Protein AF-A0A8T2VYK7-F1 (afdb_monomer_lite)

Radius of gyration: 33.6 Å; chains: 1; bounding box: 112×76×95 Å

Secondary structure (DSSP, 8-state):
-HHHHHHHHHHHTT--STTS-HHHHTT--HHHHHHHHHHHHHHTT--STTSGGGGTS-HHHHHHHHHHHHHHTTPPP-GGGHHHHTTTS---HHHHHHHHHHHHHHTT--GGGS-HHHHHHHHHHT---HHHHHHHHHHHHHT-SSSS--HHHHHHHS-SSPPPP---TT-EEEE----HHHHHT--HHHHHHHHHHTSTT-EEGGGS-HHHHHHHHHTTSEEEE----TT-EEE----TT--------SS-GGGS-HHHHHHHHHHHH--TTSBHHHHHHHHT--HHHHHHHHHHHHHTTSSEEE-TTS-S---------PPP---------------------------------PPPP---S-SSSSSSS-S--------------------SS-----------------------PPSS-PPPP--S-------EEEEEE-HHHHHHHTSTTS-TTHHHHHHHHHHHSEE--HHHHHHHHHHHHHHHHHTTT--THHHHHHHHHHHHHHHHHHHHHHTTT--EEEEEHHHHHTS-HHHHHHHHHHHEEEEEEBTTPPSSPPS--TTSTTPPEE-S--GGGGSTHHHHHHHHHHT----EEEE-TTEEESS--GGGTT-SEEEEEESSTGGGT--TTSPEEEEHHHHHHHHHHHHTTS-EEEEEE---S-GGGTEEEEEESPP---SSS-EEEEE-TTS-EEEEEPPTTHHHHHHHTT-TT--EEEEEEEPPP-SSS-S-----EEEEEEEESB--SSHHHHHHHHHHHHHTTTTSHHHHHHHHHHHHHHHHHHHHHHHHHB-SSS-SGGGPPPB-S-EEE-TT--EEE---GGGEEE-----

pLDDT: mean 76.71, std 24.45, range [20.62, 97.56]

Sequence (847 aa):
MATQEYLLRYIEANKTYDELPARLKLAINEDEWGKKVRSYCIHRGMPWSTSPASTICTEHEYYEALLTFYHSRKRIFPYHVAGYICRVLRITPFRYYSDILADAMREDLPYDAVPNFTAADAVRVVGVGRNEYIAIMVQAKSKKLLWRMNKGIVKDLLPSEPKVMEPEPWWTINLVNLSEMEHRSLTRAELEVCQAAARHNGARYDTLNSDLVNYLYRRGLVWYDVPVSSEDHLSIPPLEGFVSNKSTAPGGREEVDPIETLMYQVFVAASDRVTVGKLASILNVDIEMLRVGISVACRLKFCRKLLNGGPRGGFSPDNSTTLGGGGGGGSATGFNDTGNSARDFNSGDVNNKGIQTAMPPSTSMTAAFQQQQHRRTSIDTASSTTNTLAALDLDSTLATPGRAKVETSSRTGSAFMSTSDPADGSLPDAGDGAGAEGGGVALVVDAEVTGFLMMGALTPAVKKHSVTLFEGGRVYGTQVMNELVEELKASVDLAAGFEGEMAMLAGTAAALAVVLDCVRTGSGGRPIELLRKESVGTLAPAAAYRILSHSYSVVLPVAGLPNPPLPLPVSKQGGPINYGPLPASTTPWMHIALYEAANQGPPSLIIPAGNRLSRLPAVLHGSAAALVWPWDAAAVRASPAEPLEIGSNALLHALNHLLAKTALLVQPIETSTEAAQAVVSVPLPLSPASSFTTTTTGYYKDGSTEEVVLPTRCKEAFEQLGLGGAVGSLRLLRGFNNKEEGDGSDVMWVPLSVVLGVPLQPLELCRAVCSRADAAGFLETKACKRHEEGQRILHAALTSITARHGSQGLGGSGGVPLPLRLLQINSNGKILDIALGSAVQGLSLLH

Structure (mmCIF, N/CA/C/O backbone):
data_AF-A0A8T2VYK7-F1
#
_entry.id   AF-A0A8T2VYK7-F1
#
loop_
_atom_site.group_PDB
_atom_site.id
_atom_site.type_symbol
_atom_site.label_atom_id
_atom_site.label_alt_id
_atom_site.label_comp_id
_atom_site.label_asym_id
_atom_site.label_entity_id
_atom_site.label_seq_id
_atom_site.pdbx_PDB_ins_code
_atom_site.Cartn_x
_atom_site.Cartn_y
_atom_site.Cartn_z
_atom_site.occupancy
_atom_site.B_iso_or_equiv
_atom_site.auth_seq_id
_atom_site.auth_comp_id
_atom_site.auth_asym_id
_atom_site.auth_atom_id
_atom_site.pdbx_PDB_model_num
ATOM 1 N N . MET A 1 1 ? -22.210 4.334 -24.074 1.00 55.97 1 MET A N 1
ATOM 2 C CA . MET A 1 1 ? -21.315 3.596 -23.156 1.00 55.97 1 MET A CA 1
ATOM 3 C C . MET A 1 1 ? -21.301 2.097 -23.453 1.00 55.97 1 MET A C 1
ATOM 5 O O . MET A 1 1 ? -20.239 1.616 -23.814 1.00 55.97 1 MET A O 1
ATOM 9 N N . ALA A 1 2 ? -22.441 1.390 -23.474 1.00 64.06 2 ALA A N 1
ATOM 10 C CA . ALA A 1 2 ? -22.483 -0.056 -23.765 1.00 64.06 2 ALA A CA 1
ATOM 11 C C . ALA A 1 2 ? -21.745 -0.490 -25.058 1.00 64.06 2 ALA A C 1
ATOM 13 O O . ALA A 1 2 ? -20.943 -1.414 -25.022 1.00 64.06 2 ALA A O 1
ATOM 14 N N . THR A 1 3 ? -21.937 0.193 -26.196 1.00 74.69 3 THR A N 1
ATOM 15 C CA . THR A 1 3 ? -21.277 -0.169 -27.473 1.00 74.69 3 THR A CA 1
ATOM 16 C C . THR A 1 3 ? -19.749 -0.071 -27.420 1.00 74.69 3 THR A C 1
ATOM 18 O O . THR A 1 3 ? -19.065 -0.894 -28.019 1.00 74.69 3 THR A O 1
ATOM 21 N N . GLN A 1 4 ? -19.199 0.907 -26.691 1.00 76.06 4 GLN A N 1
ATOM 22 C CA . GLN A 1 4 ? -17.747 1.046 -26.529 1.00 76.06 4 GLN A CA 1
ATOM 23 C C . GLN A 1 4 ? -17.171 -0.081 -25.669 1.00 76.06 4 GLN A C 1
ATOM 25 O O . GLN A 1 4 ? -16.120 -0.618 -26.000 1.00 76.06 4 GLN A O 1
ATOM 30 N N . GLU A 1 5 ? -17.889 -0.473 -24.619 1.00 79.56 5 GLU A N 1
ATOM 31 C CA . GLU A 1 5 ? -17.512 -1.588 -23.753 1.00 79.56 5 GLU A CA 1
ATOM 32 C C . GLU A 1 5 ? -17.537 -2.925 -24.507 1.00 79.56 5 GLU A C 1
ATOM 34 O O . GLU A 1 5 ? -16.621 -3.732 -24.372 1.00 79.56 5 GLU A O 1
ATOM 39 N N . TYR A 1 6 ? -18.531 -3.136 -25.380 1.00 83.50 6 TYR A N 1
ATOM 40 C CA . TYR A 1 6 ? -18.544 -4.298 -26.269 1.00 83.50 6 TYR A CA 1
ATOM 41 C C . TYR A 1 6 ? -17.339 -4.301 -27.207 1.00 83.50 6 TYR A C 1
ATOM 43 O O . TYR A 1 6 ? -16.664 -5.320 -27.287 1.00 83.50 6 TYR A O 1
ATOM 51 N N . LEU A 1 7 ? -17.039 -3.185 -27.883 1.00 84.44 7 LEU A N 1
ATOM 52 C CA . LEU A 1 7 ? -15.880 -3.096 -28.778 1.00 84.44 7 LEU A CA 1
ATOM 53 C C . LEU A 1 7 ? -14.571 -3.436 -28.048 1.00 84.44 7 LEU A C 1
ATOM 55 O O . LEU A 1 7 ? -13.781 -4.205 -28.583 1.00 84.44 7 LEU A O 1
ATOM 59 N N . LEU A 1 8 ? -14.376 -2.945 -26.819 1.00 84.81 8 LEU A N 1
ATOM 60 C CA . LEU A 1 8 ? -13.197 -3.266 -26.004 1.00 84.81 8 LEU A CA 1
ATOM 61 C C . LEU A 1 8 ? -13.050 -4.770 -25.739 1.00 84.81 8 LEU A C 1
ATOM 63 O O . LEU A 1 8 ? -11.954 -5.293 -25.912 1.00 84.81 8 LEU A O 1
ATOM 67 N N . ARG A 1 9 ? -14.141 -5.484 -25.426 1.00 87.00 9 ARG A N 1
ATOM 68 C CA . ARG A 1 9 ? -14.103 -6.948 -25.231 1.00 87.00 9 ARG A CA 1
ATOM 69 C C . ARG A 1 9 ? -13.634 -7.701 -26.477 1.00 87.00 9 ARG A C 1
ATOM 71 O O . ARG A 1 9 ? -12.956 -8.715 -26.358 1.00 87.00 9 ARG A O 1
ATOM 78 N N . TYR A 1 10 ? -13.988 -7.224 -27.673 1.00 87.81 10 TYR A N 1
ATOM 79 C CA . TYR A 1 10 ? -13.513 -7.829 -28.923 1.00 87.81 10 TYR A CA 1
ATOM 80 C C . TYR A 1 10 ? -12.022 -7.554 -29.157 1.00 87.81 10 TYR A C 1
ATOM 82 O O . TYR A 1 10 ? -11.312 -8.454 -29.601 1.00 87.81 10 TYR A O 1
ATOM 90 N N . ILE A 1 11 ? -11.533 -6.357 -28.811 1.00 86.06 11 ILE A N 1
ATOM 91 C CA . ILE A 1 11 ? -10.094 -6.044 -28.859 1.00 86.06 11 ILE A CA 1
ATOM 92 C C . ILE A 1 11 ? -9.330 -6.944 -27.875 1.00 86.06 11 ILE A C 1
ATOM 94 O O . ILE A 1 11 ? -8.318 -7.529 -28.244 1.00 86.06 11 ILE A O 1
ATOM 98 N N . GLU A 1 12 ? -9.846 -7.109 -26.655 1.00 84.56 12 GLU A N 1
ATOM 99 C CA . GLU A 1 12 ? -9.283 -7.984 -25.613 1.00 84.56 12 GLU A CA 1
ATOM 100 C C . GLU A 1 12 ? -9.247 -9.458 -26.017 1.00 84.56 12 GLU A C 1
ATOM 102 O O . GLU A 1 12 ? -8.306 -10.173 -25.685 1.00 84.56 12 GLU A O 1
ATOM 107 N N . ALA A 1 13 ? -10.244 -9.908 -26.777 1.00 85.81 13 ALA A N 1
ATOM 108 C CA . ALA A 1 13 ? -10.296 -11.253 -27.337 1.00 85.81 13 ALA A CA 1
ATOM 109 C C . ALA A 1 13 ? -9.452 -11.419 -28.619 1.00 85.81 13 ALA A C 1
ATOM 111 O O . ALA A 1 13 ? -9.602 -12.428 -29.312 1.00 85.81 13 ALA A O 1
ATOM 112 N N . ASN A 1 14 ? -8.598 -10.440 -28.952 1.00 84.81 14 ASN A N 1
ATOM 113 C CA . ASN A 1 14 ? -7.762 -10.400 -30.156 1.00 84.81 14 ASN A CA 1
ATOM 114 C C . ASN A 1 14 ? -8.552 -10.630 -31.457 1.00 84.81 14 ASN A C 1
ATOM 116 O O . ASN A 1 14 ? -8.078 -11.307 -32.370 1.00 84.81 14 ASN A O 1
ATOM 120 N N . LYS A 1 15 ? -9.772 -10.086 -31.542 1.00 87.31 15 LYS A N 1
ATOM 121 C CA . LYS A 1 15 ? -10.630 -10.222 -32.722 1.00 87.31 15 LYS A CA 1
ATOM 122 C C . LYS A 1 15 ? -10.298 -9.192 -33.795 1.00 87.31 15 LYS A C 1
ATOM 124 O O . LYS A 1 15 ? -9.991 -8.039 -33.503 1.00 87.31 15 LYS A O 1
ATOM 129 N N . THR A 1 16 ? -10.378 -9.619 -35.047 1.00 87.19 16 THR A N 1
ATOM 130 C CA . THR A 1 16 ? -10.215 -8.773 -36.237 1.00 87.19 16 THR A CA 1
ATOM 131 C C . THR A 1 16 ? -11.501 -8.003 -36.551 1.00 87.19 16 THR A C 1
ATOM 133 O O . THR A 1 16 ? -12.567 -8.310 -36.011 1.00 87.19 16 THR A O 1
ATOM 136 N N . TYR A 1 17 ? -11.424 -7.003 -37.442 1.00 88.31 17 TYR A N 1
ATOM 137 C CA . TYR A 1 17 ? -12.615 -6.265 -37.881 1.00 88.31 17 TYR A CA 1
ATOM 138 C C . TYR A 1 17 ? -13.671 -7.211 -38.466 1.00 88.31 17 TYR A C 1
ATOM 140 O O . TYR A 1 17 ? -14.861 -7.072 -38.182 1.00 88.31 17 TYR A O 1
ATOM 148 N N . ASP A 1 18 ? -13.240 -8.224 -39.220 1.00 87.94 18 ASP A N 1
ATOM 149 C CA . ASP A 1 18 ? -14.145 -9.154 -39.886 1.00 87.94 18 ASP A CA 1
ATOM 150 C C . ASP A 1 18 ? -14.943 -10.040 -38.932 1.00 87.94 18 ASP A C 1
ATOM 152 O O . ASP A 1 18 ? -16.098 -10.362 -39.225 1.00 87.94 18 ASP A O 1
ATOM 156 N N . GLU A 1 19 ? -14.385 -10.342 -37.763 1.00 88.25 19 GLU A N 1
ATOM 157 C CA . GLU A 1 19 ? -15.027 -11.128 -36.709 1.00 88.25 19 GLU A CA 1
ATOM 158 C C . GLU A 1 19 ? -16.032 -10.318 -35.872 1.00 88.25 19 GLU A C 1
ATOM 160 O O . GLU A 1 19 ? -16.708 -10.873 -34.997 1.00 88.25 19 GLU A O 1
ATOM 165 N N . LEU A 1 20 ? -16.166 -9.011 -36.123 1.00 88.38 20 LEU A N 1
ATOM 166 C CA . LEU A 1 20 ? -17.157 -8.190 -35.438 1.00 88.38 20 LEU A CA 1
ATOM 167 C C . LEU A 1 20 ? -18.585 -8.540 -35.893 1.00 88.38 20 LEU A C 1
ATOM 169 O O . LEU A 1 20 ? -18.860 -8.649 -37.092 1.00 88.38 20 LEU A O 1
ATOM 173 N N . PRO A 1 21 ? -19.551 -8.622 -34.958 1.00 90.69 21 PRO A N 1
ATOM 174 C CA . PRO A 1 21 ? -20.963 -8.726 -35.296 1.00 90.69 21 PRO A CA 1
ATOM 175 C C . PRO A 1 21 ? -21.421 -7.591 -36.218 1.00 90.69 21 PRO A C 1
ATOM 177 O O . PRO A 1 21 ? -21.030 -6.438 -36.024 1.00 90.69 21 PRO A O 1
ATOM 180 N N . ALA A 1 22 ? -22.347 -7.881 -37.138 1.00 86.69 22 ALA A N 1
ATOM 181 C CA . ALA A 1 22 ? -22.884 -6.900 -38.090 1.00 86.69 22 ALA A CA 1
ATOM 182 C C . ALA A 1 22 ? -23.376 -5.605 -37.412 1.00 86.69 22 ALA A C 1
ATOM 184 O O . ALA A 1 22 ? -23.113 -4.508 -37.895 1.00 86.69 22 ALA A O 1
ATOM 185 N N . ARG A 1 23 ? -24.000 -5.717 -36.229 1.00 86.81 23 ARG A N 1
ATOM 186 C CA . ARG A 1 23 ? -24.445 -4.560 -35.430 1.00 86.81 23 ARG A CA 1
ATOM 187 C C . ARG A 1 23 ? -23.308 -3.617 -35.010 1.00 86.81 23 ARG A C 1
ATOM 189 O O . ARG A 1 23 ? -23.546 -2.427 -34.857 1.00 86.81 23 ARG A O 1
ATOM 196 N N . LEU A 1 24 ? -22.103 -4.144 -34.773 1.00 85.38 24 LEU A N 1
ATOM 197 C CA . LEU A 1 24 ? -20.936 -3.356 -34.366 1.00 85.38 24 LEU A CA 1
ATOM 198 C C . LEU A 1 24 ? -20.226 -2.764 -35.584 1.00 85.38 24 LEU A C 1
ATOM 200 O O . LEU A 1 24 ? -19.810 -1.614 -35.511 1.00 85.38 24 LEU A O 1
ATOM 204 N N . LYS A 1 25 ? -20.183 -3.482 -36.715 1.00 87.25 25 LYS A N 1
ATOM 205 C CA . LYS A 1 25 ? -19.679 -2.950 -37.997 1.00 87.25 25 LYS A CA 1
ATOM 206 C C . LYS A 1 25 ? -20.486 -1.747 -38.509 1.00 87.25 25 LYS A C 1
ATOM 208 O O . LYS A 1 25 ? -19.937 -0.887 -39.179 1.00 87.25 25 LYS A O 1
ATOM 213 N N . LEU A 1 26 ? -21.770 -1.641 -38.148 1.00 86.19 26 LEU A N 1
ATOM 214 C CA . LEU A 1 26 ? -22.588 -0.447 -38.420 1.00 86.19 26 LEU A CA 1
ATOM 215 C C . LEU A 1 26 ? -22.196 0.772 -37.568 1.00 86.19 26 LEU A C 1
ATOM 217 O O . LEU A 1 26 ? -22.521 1.899 -37.931 1.00 86.19 26 LEU A O 1
ATOM 221 N N . ALA A 1 27 ? -21.542 0.554 -36.425 1.00 86.38 27 ALA A N 1
ATOM 222 C CA . ALA A 1 27 ? -21.182 1.601 -35.471 1.00 86.38 27 ALA A CA 1
ATOM 223 C C . ALA A 1 27 ? -19.721 2.060 -35.591 1.00 86.38 27 ALA A C 1
ATOM 225 O O . ALA A 1 27 ? -19.373 3.092 -35.020 1.00 86.38 27 ALA A O 1
ATOM 226 N N . ILE A 1 28 ? -18.869 1.288 -36.269 1.00 90.00 28 ILE A N 1
ATOM 227 C CA . ILE A 1 28 ? -17.459 1.611 -36.479 1.00 90.00 28 ILE A CA 1
ATOM 228 C C . ILE A 1 28 ? -16.983 1.063 -37.825 1.00 90.00 28 ILE A C 1
ATOM 230 O O . ILE A 1 28 ? -17.225 -0.101 -38.159 1.00 90.00 28 ILE A O 1
ATOM 234 N N . ASN A 1 29 ? -16.300 1.903 -38.597 1.00 91.56 29 ASN A N 1
ATOM 235 C CA . ASN A 1 29 ? -15.651 1.458 -39.829 1.00 91.56 29 ASN A CA 1
ATOM 236 C C . ASN A 1 29 ? -14.293 0.789 -39.530 1.00 91.56 29 ASN A C 1
ATOM 238 O O . ASN A 1 29 ? -13.798 0.815 -38.402 1.00 91.56 29 ASN A O 1
ATOM 242 N N . GLU A 1 30 ? -13.699 0.162 -40.541 1.00 89.50 30 GLU A N 1
ATOM 243 C CA . GLU A 1 30 ? -12.450 -0.591 -40.393 1.00 89.50 30 GLU A CA 1
ATOM 244 C C . GLU A 1 30 ? -11.258 0.287 -39.963 1.00 89.50 30 GLU A C 1
ATOM 246 O O . GLU A 1 30 ? -10.482 -0.107 -39.094 1.00 89.50 30 GLU A O 1
ATOM 251 N N . ASP A 1 31 ? -11.149 1.511 -40.487 1.00 89.75 31 ASP A N 1
ATOM 252 C CA . ASP A 1 31 ? -10.080 2.458 -40.132 1.00 89.75 31 ASP A CA 1
ATOM 253 C C . ASP A 1 31 ? -10.199 2.946 -38.675 1.00 89.75 31 ASP A C 1
ATOM 255 O O . ASP A 1 31 ? -9.226 2.971 -37.917 1.00 89.75 31 ASP A O 1
ATOM 259 N N . GLU A 1 32 ? -11.409 3.283 -38.232 1.00 90.19 32 GLU A N 1
ATOM 260 C CA . GLU A 1 32 ? -11.697 3.660 -36.848 1.00 90.19 32 GLU A CA 1
ATOM 261 C C . GLU A 1 32 ? -11.456 2.498 -35.879 1.00 90.19 32 GLU A C 1
ATOM 263 O O . GLU A 1 32 ? -10.942 2.711 -34.774 1.00 90.19 32 GLU A O 1
ATOM 268 N N . TRP A 1 33 ? -11.787 1.268 -36.287 1.00 89.94 33 TRP A N 1
ATOM 269 C CA . TRP A 1 33 ? -11.457 0.058 -35.540 1.00 89.94 33 TRP A CA 1
ATOM 270 C C . TRP A 1 33 ? -9.944 -0.108 -35.411 1.00 89.94 33 TRP A C 1
ATOM 272 O O . TRP A 1 33 ? -9.440 -0.242 -34.294 1.00 89.94 33 TRP A O 1
ATOM 282 N N . GLY A 1 34 ? -9.213 0.007 -36.522 1.00 90.69 34 GLY A N 1
ATOM 283 C CA . GLY A 1 34 ? -7.755 -0.052 -36.542 1.00 90.69 34 GLY A CA 1
ATOM 284 C C . GLY A 1 34 ? -7.115 0.990 -35.619 1.00 90.69 34 GLY A C 1
ATOM 285 O O . GLY A 1 34 ? -6.250 0.662 -34.801 1.00 90.69 34 GLY A O 1
ATOM 286 N N . LYS A 1 35 ? -7.600 2.238 -35.652 1.00 91.44 35 LYS A N 1
ATOM 287 C CA . LYS A 1 35 ? -7.165 3.311 -34.740 1.00 91.44 35 LYS A CA 1
ATOM 288 C C . LYS A 1 35 ? -7.439 2.977 -33.275 1.00 91.44 35 LYS A C 1
ATOM 290 O O . LYS A 1 35 ? -6.570 3.224 -32.435 1.00 91.44 35 LYS A O 1
ATOM 295 N N . LYS A 1 36 ? -8.608 2.411 -32.951 1.00 90.25 36 LYS A N 1
ATOM 296 C CA . LYS A 1 36 ? -8.947 1.992 -31.580 1.00 90.25 36 LYS A CA 1
ATOM 297 C C . LYS A 1 36 ? -8.058 0.859 -31.087 1.00 90.25 36 LYS A C 1
ATOM 299 O O . LYS A 1 36 ? -7.548 0.963 -29.976 1.00 90.25 36 LYS A O 1
ATOM 304 N N . VAL A 1 37 ? -7.845 -0.175 -31.897 1.00 92.00 37 VAL A N 1
ATOM 305 C CA . VAL A 1 37 ? -6.970 -1.305 -31.556 1.00 92.00 37 VAL A CA 1
ATOM 306 C C . VAL A 1 37 ? -5.539 -0.822 -31.342 1.00 92.00 37 VAL A C 1
ATOM 308 O O . VAL A 1 37 ? -4.957 -1.083 -30.293 1.00 92.00 37 VAL A O 1
ATOM 311 N N . ARG A 1 38 ? -4.991 -0.035 -32.279 1.00 93.19 38 ARG A N 1
ATOM 312 C CA . ARG A 1 38 ? -3.644 0.537 -32.143 1.00 93.19 38 ARG A CA 1
ATOM 313 C C . ARG A 1 38 ? -3.522 1.377 -30.873 1.00 93.19 38 ARG A C 1
ATOM 315 O O . ARG A 1 38 ? -2.566 1.210 -30.122 1.00 93.19 38 ARG A O 1
ATOM 322 N N . SER A 1 39 ? -4.497 2.251 -30.615 1.00 91.69 39 SER A N 1
ATOM 323 C CA . SER A 1 39 ? -4.533 3.064 -29.398 1.00 91.69 39 SER A CA 1
ATOM 324 C C . SER A 1 39 ? -4.558 2.187 -28.145 1.00 91.69 39 SER A C 1
ATOM 326 O O . SER A 1 39 ? -3.743 2.392 -27.250 1.00 91.69 39 SER A O 1
ATOM 328 N N . TYR A 1 40 ? -5.422 1.171 -28.101 1.00 90.62 40 TYR A N 1
ATOM 329 C CA . TYR A 1 40 ? -5.526 0.227 -26.987 1.00 90.62 40 TYR A CA 1
ATOM 330 C C . TYR A 1 40 ? -4.188 -0.471 -26.695 1.00 90.62 40 TYR A C 1
ATOM 332 O O . TYR A 1 40 ? -3.726 -0.463 -25.552 1.00 90.62 40 TYR A O 1
ATOM 340 N N . CYS A 1 41 ? -3.530 -1.010 -27.726 1.00 92.12 41 CYS A N 1
ATOM 341 C CA . CYS A 1 41 ? -2.240 -1.687 -27.586 1.00 92.12 41 CYS A CA 1
ATOM 342 C C . CYS A 1 41 ? -1.139 -0.728 -27.100 1.00 92.12 41 CYS A C 1
ATOM 344 O O . CYS A 1 41 ? -0.396 -1.079 -26.183 1.00 92.12 41 CYS A O 1
ATOM 346 N N . ILE A 1 42 ? -1.083 0.502 -27.632 1.00 93.31 42 ILE A N 1
ATOM 347 C CA . ILE A 1 42 ? -0.110 1.528 -27.219 1.00 93.31 42 ILE A CA 1
ATOM 348 C C . ILE A 1 42 ? -0.331 1.963 -25.765 1.00 93.31 42 ILE A C 1
ATOM 350 O O . ILE A 1 42 ? 0.633 2.058 -25.007 1.00 93.31 42 ILE A O 1
ATOM 354 N N . HIS A 1 43 ? -1.579 2.192 -25.340 1.00 89.06 43 HIS A N 1
ATOM 355 C CA . HIS A 1 43 ? -1.880 2.612 -23.964 1.00 89.06 43 HIS A CA 1
ATOM 356 C C . HIS A 1 43 ? -1.423 1.572 -22.935 1.00 89.06 43 HIS A C 1
ATOM 358 O O . HIS A 1 43 ? -0.985 1.944 -21.843 1.00 89.06 43 HIS A O 1
ATOM 364 N N . ARG A 1 44 ? -1.479 0.286 -23.303 1.00 86.88 44 ARG A N 1
ATOM 365 C CA . ARG A 1 44 ? -1.023 -0.847 -22.488 1.00 86.88 44 ARG A CA 1
ATOM 366 C C . ARG A 1 44 ? 0.440 -1.233 -22.719 1.00 86.88 44 ARG A C 1
ATOM 368 O O . ARG A 1 44 ? 0.941 -2.102 -22.016 1.00 86.88 44 ARG A O 1
ATOM 375 N N . GLY A 1 45 ? 1.117 -0.609 -23.682 1.00 89.31 45 GLY A N 1
ATOM 376 C CA . GLY A 1 45 ? 2.504 -0.917 -24.016 1.00 89.31 45 GLY A CA 1
ATOM 377 C C . GLY A 1 45 ? 2.711 -2.313 -24.601 1.00 89.31 45 GLY A C 1
ATOM 378 O O . GLY A 1 45 ? 3.773 -2.887 -24.402 1.00 89.31 45 GLY A O 1
ATOM 379 N N . MET A 1 46 ? 1.730 -2.900 -25.285 1.00 90.62 46 MET A N 1
ATOM 380 C CA . MET A 1 46 ? 1.866 -4.270 -25.799 1.00 90.62 46 MET A CA 1
ATOM 381 C C . MET A 1 46 ? 2.931 -4.353 -26.913 1.00 90.62 46 MET A C 1
ATOM 383 O O . MET A 1 46 ? 3.000 -3.436 -27.741 1.00 90.62 46 MET A O 1
ATOM 387 N N . PRO A 1 47 ? 3.734 -5.435 -26.989 1.00 92.44 47 PRO A N 1
ATOM 388 C CA . PRO A 1 47 ? 4.617 -5.674 -28.129 1.00 92.44 47 PRO A CA 1
ATOM 389 C C . PRO A 1 47 ? 3.825 -5.811 -29.434 1.00 92.44 47 PRO A C 1
ATOM 391 O O . PRO A 1 47 ? 2.739 -6.392 -29.459 1.00 92.44 47 PRO A O 1
ATOM 394 N N . TRP A 1 48 ? 4.365 -5.293 -30.538 1.00 94.88 48 TRP A N 1
ATOM 395 C CA . TRP 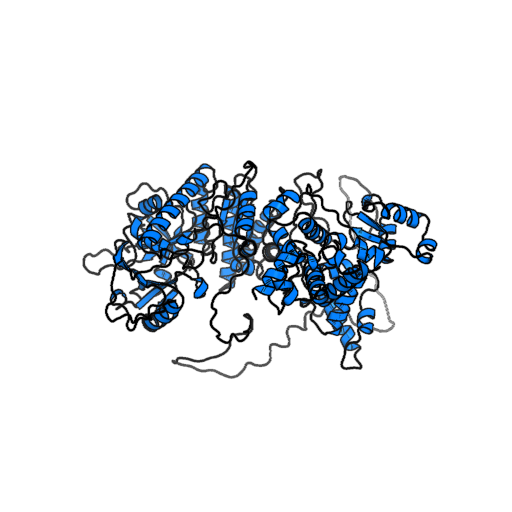A 1 48 ? 3.686 -5.339 -31.839 1.00 94.88 48 TRP A CA 1
ATOM 396 C C . TRP A 1 48 ? 3.418 -6.779 -32.298 1.00 94.88 48 TRP A C 1
ATOM 398 O O . TRP A 1 48 ? 2.290 -7.114 -32.647 1.00 94.88 48 TRP A O 1
ATOM 408 N N . SER A 1 49 ? 4.430 -7.647 -32.207 1.00 90.56 49 SER A N 1
ATOM 409 C CA . SER A 1 49 ? 4.388 -9.031 -32.702 1.00 90.56 49 SER A CA 1
ATOM 410 C C . SER A 1 49 ? 3.371 -9.928 -31.995 1.00 90.56 49 SER A C 1
ATOM 412 O O . SER A 1 49 ? 2.904 -10.898 -32.585 1.00 90.56 49 SER A O 1
ATOM 414 N N . THR A 1 50 ? 3.023 -9.620 -30.745 1.00 88.81 50 THR A N 1
ATOM 415 C CA . THR A 1 50 ? 2.081 -10.406 -29.933 1.00 88.81 50 THR A CA 1
ATOM 416 C C . THR A 1 50 ? 0.725 -9.726 -29.766 1.00 88.81 50 THR A C 1
ATOM 418 O O . THR A 1 50 ? -0.135 -10.245 -29.057 1.00 88.81 50 THR A O 1
ATOM 421 N N . SER A 1 51 ? 0.513 -8.572 -30.405 1.00 90.38 51 SER A N 1
ATOM 422 C CA . SER A 1 51 ? -0.722 -7.802 -30.284 1.00 90.38 51 SER A CA 1
ATOM 423 C C . SER A 1 51 ? -1.495 -7.729 -31.604 1.00 90.38 51 SER A C 1
ATOM 425 O O . SER A 1 51 ? -0.912 -7.866 -32.686 1.00 90.38 51 SER A O 1
ATOM 427 N N . PRO A 1 52 ? -2.811 -7.444 -31.547 1.00 89.06 52 PRO A N 1
ATOM 428 C CA . PRO A 1 52 ? -3.630 -7.254 -32.744 1.00 89.06 52 PRO A CA 1
ATOM 429 C C . PRO A 1 52 ? -3.154 -6.115 -33.655 1.00 89.06 52 PRO A C 1
ATOM 431 O O . PRO A 1 52 ? -3.509 -6.087 -34.833 1.00 89.06 52 PRO A O 1
ATOM 434 N N . ALA A 1 53 ? -2.322 -5.193 -33.150 1.00 90.88 53 ALA A N 1
ATOM 435 C CA . ALA A 1 53 ? -1.760 -4.096 -33.936 1.00 90.88 53 ALA A CA 1
ATOM 436 C C . ALA A 1 53 ? -0.928 -4.573 -35.143 1.00 90.88 53 ALA A C 1
ATOM 438 O O . ALA A 1 53 ? -0.849 -3.847 -36.137 1.00 90.88 53 ALA A O 1
ATOM 439 N N . SER A 1 54 ? -0.383 -5.796 -35.087 1.00 92.00 54 SER A N 1
ATOM 440 C CA . SER A 1 54 ? 0.338 -6.436 -36.198 1.00 92.00 54 SER A CA 1
ATOM 441 C C . SER A 1 54 ? -0.491 -6.644 -37.462 1.00 92.00 54 SER A C 1
ATOM 443 O O . SER A 1 54 ? 0.061 -6.693 -38.557 1.00 92.00 54 SER A O 1
ATOM 445 N N . THR A 1 55 ? -1.816 -6.702 -37.329 1.00 88.12 55 THR A N 1
ATOM 446 C CA . THR A 1 55 ? -2.738 -6.855 -38.464 1.00 88.12 55 THR A CA 1
ATOM 447 C C . THR A 1 55 ? -3.158 -5.523 -39.089 1.00 88.12 55 THR A C 1
ATOM 449 O O . THR A 1 55 ? -3.755 -5.515 -40.159 1.00 88.12 55 THR A O 1
ATOM 452 N N . ILE A 1 56 ? -2.856 -4.396 -38.432 1.00 89.62 56 ILE A N 1
ATOM 453 C CA . ILE A 1 56 ? -3.401 -3.071 -38.776 1.00 89.62 56 ILE A CA 1
ATOM 454 C C . ILE A 1 56 ? -2.323 -2.116 -39.290 1.00 89.62 56 ILE A C 1
ATOM 456 O O . ILE A 1 56 ? -2.608 -1.251 -40.114 1.00 89.62 56 ILE A O 1
ATOM 460 N N . CYS A 1 57 ? -1.097 -2.217 -38.776 1.00 92.56 57 CYS A N 1
ATOM 461 C CA . CYS A 1 57 ? -0.010 -1.308 -39.134 1.00 92.56 57 CYS A CA 1
ATOM 462 C C . CYS A 1 57 ? 1.341 -2.014 -39.103 1.00 92.56 57 CYS A C 1
ATOM 464 O O . CYS A 1 57 ? 1.494 -3.070 -38.482 1.00 92.56 57 CYS A O 1
ATOM 466 N N . THR A 1 58 ? 2.329 -1.414 -39.762 1.00 95.75 58 THR A N 1
ATOM 467 C CA . THR A 1 58 ? 3.693 -1.948 -39.767 1.00 95.75 58 THR A CA 1
ATOM 468 C C . THR A 1 58 ? 4.349 -1.816 -38.390 1.00 95.75 58 THR A C 1
ATOM 470 O O . THR A 1 58 ? 3.998 -0.946 -37.589 1.00 95.75 58 THR A O 1
ATOM 473 N N . GLU A 1 59 ? 5.347 -2.660 -38.119 1.00 95.50 59 GLU A N 1
ATOM 474 C CA . GLU A 1 59 ? 6.109 -2.619 -36.865 1.00 95.50 59 GLU A CA 1
ATOM 475 C C . GLU A 1 59 ? 6.760 -1.240 -36.629 1.00 95.50 59 GLU A C 1
ATOM 477 O O . GLU A 1 59 ? 6.757 -0.720 -35.512 1.00 95.50 59 GLU A O 1
ATOM 482 N N . HIS A 1 60 ? 7.248 -0.601 -37.699 1.00 96.19 60 HIS A N 1
ATOM 483 C CA . HIS A 1 60 ? 7.842 0.736 -37.650 1.00 96.19 60 HIS A CA 1
ATOM 484 C C . HIS A 1 60 ? 6.833 1.813 -37.231 1.00 96.19 60 HIS A C 1
ATOM 486 O O . HIS A 1 60 ? 7.065 2.504 -36.239 1.00 96.19 60 HIS A O 1
ATOM 492 N N . GLU A 1 61 ? 5.694 1.909 -37.924 1.00 95.75 61 GLU A N 1
ATOM 493 C CA . GLU A 1 61 ? 4.641 2.887 -37.609 1.00 95.75 61 GLU A CA 1
ATOM 494 C C . GLU A 1 61 ? 4.106 2.713 -36.184 1.00 95.75 61 GLU A C 1
ATOM 496 O O . GLU A 1 61 ? 3.804 3.694 -35.499 1.00 95.75 61 GLU A O 1
ATOM 501 N N . TYR A 1 62 ? 3.995 1.465 -35.719 1.00 97.12 62 TYR A N 1
ATOM 502 C CA . TYR A 1 62 ? 3.531 1.169 -34.371 1.00 97.12 62 TYR A CA 1
ATOM 503 C C . TYR A 1 62 ? 4.487 1.707 -33.305 1.00 97.12 62 TYR A C 1
ATOM 505 O O . TYR A 1 62 ? 4.048 2.416 -32.397 1.00 97.12 62 TYR A O 1
ATOM 513 N N . TYR A 1 63 ? 5.784 1.399 -33.401 1.00 97.56 63 TYR A N 1
ATOM 514 C CA . TYR A 1 63 ? 6.743 1.818 -32.379 1.00 97.56 63 TYR A CA 1
ATOM 515 C C . TYR A 1 63 ? 7.059 3.318 -32.422 1.00 97.56 63 TYR A C 1
ATOM 517 O O . TYR A 1 63 ? 7.304 3.901 -31.365 1.00 97.56 63 TYR A O 1
ATOM 525 N N . GLU A 1 64 ? 6.974 3.975 -33.583 1.00 96.62 64 GLU A N 1
ATOM 526 C CA . GLU A 1 64 ? 7.018 5.443 -33.646 1.00 96.62 64 GLU A CA 1
ATOM 527 C C . GLU A 1 64 ? 5.814 6.084 -32.939 1.00 96.62 64 GLU A C 1
ATOM 529 O O . GLU A 1 64 ? 5.974 7.007 -32.129 1.00 96.62 64 GLU A O 1
ATOM 534 N N . ALA A 1 65 ? 4.605 5.568 -33.185 1.00 96.62 65 ALA A N 1
ATOM 535 C CA . ALA A 1 65 ? 3.398 6.033 -32.507 1.00 96.62 65 ALA A CA 1
ATOM 536 C C . ALA A 1 65 ? 3.455 5.763 -30.993 1.00 96.62 65 ALA A C 1
ATOM 538 O O . ALA A 1 65 ? 3.074 6.625 -30.196 1.00 96.62 65 ALA A O 1
ATOM 539 N N . LEU A 1 66 ? 3.980 4.600 -30.589 1.00 96.06 66 LEU A N 1
ATOM 540 C CA . LEU A 1 66 ? 4.185 4.238 -29.188 1.00 96.06 66 LEU A CA 1
ATOM 541 C C . LEU A 1 66 ? 5.144 5.211 -28.502 1.00 96.06 66 LEU A C 1
ATOM 543 O O . LEU A 1 66 ? 4.804 5.751 -27.453 1.00 96.06 66 LEU A O 1
ATOM 547 N N . LEU A 1 67 ? 6.306 5.489 -29.097 1.00 96.75 67 LEU A N 1
ATOM 548 C CA . LEU A 1 67 ? 7.283 6.420 -28.528 1.00 96.75 67 LEU A CA 1
ATOM 549 C C . LEU A 1 67 ? 6.748 7.848 -28.444 1.00 96.75 67 LEU A C 1
ATOM 551 O O . LEU A 1 67 ? 6.971 8.521 -27.440 1.00 96.75 67 LEU A O 1
ATOM 555 N N . THR A 1 68 ? 5.995 8.290 -29.452 1.00 96.25 68 THR A N 1
ATOM 556 C CA . THR A 1 68 ? 5.330 9.601 -29.437 1.00 96.25 68 THR A CA 1
ATOM 557 C C . THR A 1 68 ? 4.350 9.700 -28.269 1.00 96.25 68 THR A C 1
ATOM 559 O O . THR A 1 68 ? 4.364 10.677 -27.516 1.00 96.25 68 THR A O 1
ATOM 562 N N . PHE A 1 69 ? 3.533 8.662 -28.066 1.00 94.88 69 PHE A N 1
ATOM 563 C CA . PHE A 1 69 ? 2.603 8.595 -26.944 1.00 94.88 69 PHE A CA 1
ATOM 564 C C . PHE A 1 69 ? 3.337 8.574 -25.593 1.00 94.88 69 PHE A C 1
ATOM 566 O O . PHE A 1 69 ? 3.050 9.409 -24.733 1.00 94.88 69 PHE A O 1
ATOM 573 N N . TYR A 1 70 ? 4.321 7.687 -25.426 1.00 94.62 70 TYR A N 1
ATOM 574 C CA . TYR A 1 70 ? 5.116 7.549 -24.202 1.00 94.62 70 TYR A CA 1
ATOM 575 C C . TYR A 1 70 ? 5.816 8.861 -23.833 1.00 94.62 70 TYR A C 1
ATOM 577 O O . TYR A 1 70 ? 5.706 9.316 -22.694 1.00 94.62 70 TYR A O 1
ATOM 585 N N . HIS A 1 71 ? 6.433 9.523 -24.812 1.00 94.12 71 HIS A N 1
ATOM 586 C CA . HIS A 1 71 ? 7.076 10.819 -24.632 1.00 94.12 71 HIS A CA 1
ATOM 587 C C . HIS A 1 71 ? 6.068 11.902 -24.215 1.00 94.12 71 HIS A C 1
ATOM 589 O O . HIS A 1 71 ? 6.303 12.626 -23.248 1.00 94.12 71 HIS A O 1
ATOM 595 N N . SER A 1 72 ? 4.914 11.998 -24.892 1.00 91.50 72 SER A N 1
ATOM 596 C CA . SER A 1 72 ? 3.875 12.993 -24.562 1.00 91.50 72 SER A CA 1
ATOM 597 C C . SER A 1 72 ? 3.355 12.855 -23.125 1.00 91.50 72 SER A C 1
ATOM 599 O O . SER A 1 72 ? 3.039 13.848 -22.469 1.00 91.50 72 SER A O 1
ATOM 601 N N . ARG A 1 73 ? 3.327 11.619 -22.617 1.00 90.12 73 ARG A N 1
ATOM 602 C CA . ARG A 1 73 ? 2.895 11.270 -21.262 1.00 90.12 73 ARG A CA 1
ATOM 603 C C . ARG A 1 73 ? 4.048 11.191 -20.257 1.00 90.12 73 ARG A C 1
ATOM 605 O O . ARG A 1 73 ? 3.794 10.881 -19.100 1.00 90.12 73 ARG A O 1
ATOM 612 N N . LYS A 1 74 ? 5.290 11.476 -20.674 1.00 92.12 74 LYS A N 1
ATOM 613 C CA . LYS A 1 74 ? 6.509 11.370 -19.851 1.00 92.12 74 LYS A CA 1
ATOM 614 C C . LYS A 1 74 ? 6.646 9.989 -19.181 1.00 92.12 74 LYS A C 1
ATOM 616 O O . LYS A 1 74 ? 7.086 9.890 -18.037 1.00 92.12 74 LYS A O 1
ATOM 621 N N . ARG A 1 75 ? 6.238 8.922 -19.880 1.00 92.19 75 ARG A N 1
ATOM 622 C CA . ARG A 1 75 ? 6.323 7.538 -19.389 1.00 92.19 75 ARG A CA 1
ATOM 623 C C . ARG A 1 75 ? 7.762 7.050 -19.357 1.00 92.19 75 ARG A C 1
ATOM 625 O O . ARG A 1 75 ? 8.625 7.577 -20.069 1.00 92.19 75 ARG A O 1
ATOM 632 N N . ILE A 1 76 ? 7.993 6.012 -18.565 1.00 92.94 76 ILE A N 1
ATOM 633 C CA . ILE A 1 76 ? 9.285 5.343 -18.523 1.00 92.94 76 ILE A CA 1
ATOM 634 C C . ILE A 1 76 ? 9.634 4.773 -19.904 1.00 92.94 76 ILE A C 1
ATOM 636 O O . ILE A 1 76 ? 8.752 4.385 -20.673 1.00 92.94 76 ILE A O 1
ATOM 640 N N . PHE A 1 77 ? 10.922 4.742 -20.245 1.00 95.81 77 PHE A N 1
ATOM 641 C CA . PHE A 1 77 ? 11.393 4.164 -21.497 1.00 95.81 77 PHE A CA 1
ATOM 642 C C . PHE A 1 77 ? 10.906 2.705 -21.629 1.00 95.81 77 PHE A C 1
ATOM 644 O O . PHE A 1 77 ? 11.055 1.923 -20.684 1.00 95.81 77 PHE A O 1
ATOM 651 N N . PRO A 1 78 ? 10.336 2.309 -22.781 1.00 94.75 78 PRO A N 1
ATOM 652 C CA . PRO A 1 78 ? 9.717 0.994 -22.962 1.00 94.75 78 PRO A CA 1
ATOM 653 C C . PRO A 1 78 ? 10.769 -0.118 -23.146 1.00 94.75 78 PRO A C 1
ATOM 655 O O . PRO A 1 78 ? 11.002 -0.622 -24.246 1.00 94.75 78 PRO A O 1
ATOM 658 N N . TYR A 1 79 ? 11.431 -0.505 -22.050 1.00 94.00 79 TYR A N 1
ATOM 659 C CA . TYR A 1 79 ? 12.546 -1.460 -22.051 1.00 94.00 79 TYR A CA 1
ATOM 660 C C . TYR A 1 79 ? 12.196 -2.843 -22.604 1.00 94.00 79 TYR A C 1
ATOM 662 O O . TYR A 1 79 ? 13.043 -3.482 -23.221 1.00 94.00 79 TYR A O 1
ATOM 670 N N . HIS A 1 80 ? 10.958 -3.297 -22.433 1.00 91.69 80 HIS A N 1
ATOM 671 C CA . HIS A 1 80 ? 10.478 -4.592 -22.924 1.00 91.69 80 HIS A CA 1
ATOM 672 C C . HIS A 1 80 ? 10.431 -4.701 -24.449 1.00 91.69 80 HIS A C 1
ATOM 674 O O . HIS A 1 80 ? 10.451 -5.802 -24.986 1.00 91.69 80 HIS A O 1
ATOM 680 N N . VAL A 1 81 ? 10.412 -3.567 -25.151 1.00 93.75 81 VAL A N 1
ATOM 681 C CA . VAL A 1 81 ? 10.499 -3.488 -26.619 1.00 93.75 81 VAL A CA 1
ATOM 682 C C . VAL A 1 81 ? 11.773 -2.762 -27.077 1.00 93.75 81 VAL A C 1
ATOM 684 O O . VAL A 1 81 ? 11.911 -2.391 -28.246 1.00 93.75 81 VAL A O 1
ATOM 687 N N . ALA A 1 82 ? 12.762 -2.619 -26.181 1.00 93.38 82 ALA A N 1
ATOM 688 C CA . ALA A 1 82 ? 14.067 -2.029 -26.491 1.00 93.38 82 ALA A CA 1
ATOM 689 C C . ALA A 1 82 ? 14.780 -2.756 -27.638 1.00 93.38 82 ALA A C 1
ATOM 691 O O . ALA A 1 82 ? 15.532 -2.130 -28.383 1.00 93.38 82 ALA A O 1
ATOM 692 N N . GLY A 1 83 ? 14.504 -4.052 -27.820 1.00 92.44 83 GLY A N 1
ATOM 693 C CA . GLY A 1 83 ? 15.029 -4.843 -28.929 1.00 92.44 83 GLY A CA 1
ATOM 694 C C . GLY A 1 83 ? 14.740 -4.234 -30.301 1.00 92.44 83 GLY A C 1
ATOM 695 O O . GLY A 1 83 ? 15.624 -4.256 -31.146 1.00 92.44 83 GLY A O 1
ATOM 696 N N . TYR A 1 84 ? 13.566 -3.632 -30.519 1.00 95.06 84 TYR A N 1
ATOM 697 C CA . TYR A 1 84 ? 13.268 -2.911 -31.763 1.00 95.06 84 TYR A CA 1
ATOM 698 C C . TYR A 1 84 ? 13.716 -1.445 -31.686 1.00 95.06 84 TYR A C 1
ATOM 700 O O . TYR A 1 84 ? 14.349 -0.923 -32.603 1.00 95.06 84 TYR A O 1
ATOM 708 N N . ILE A 1 85 ? 13.447 -0.772 -30.565 1.00 96.38 85 ILE A N 1
ATOM 709 C CA . ILE A 1 85 ? 13.674 0.674 -30.419 1.00 96.38 85 ILE A CA 1
ATOM 710 C C . ILE A 1 85 ? 15.166 1.037 -30.454 1.00 96.38 85 ILE A C 1
ATOM 712 O O . ILE A 1 85 ? 15.572 1.939 -31.190 1.00 96.38 85 ILE A O 1
ATOM 716 N N . CYS A 1 86 ? 16.007 0.321 -29.709 1.00 95.75 86 CYS A N 1
ATOM 717 C CA . CYS A 1 86 ? 17.448 0.564 -29.697 1.00 95.75 86 CYS A CA 1
ATOM 718 C C . CYS A 1 86 ? 18.106 0.057 -30.986 1.00 95.75 86 CYS A C 1
ATOM 720 O O . CYS A 1 86 ? 18.976 0.727 -31.548 1.00 95.75 86 CYS A O 1
ATOM 722 N N . ARG A 1 87 ? 17.698 -1.128 -31.463 1.00 93.38 87 ARG A N 1
ATOM 723 C CA . ARG A 1 87 ? 18.345 -1.797 -32.599 1.00 93.38 87 ARG A CA 1
ATOM 724 C C . ARG A 1 87 ? 17.979 -1.189 -33.945 1.00 93.38 87 ARG A C 1
ATOM 726 O O . ARG A 1 87 ? 18.878 -0.988 -34.757 1.00 93.38 87 ARG A O 1
ATOM 733 N N . VAL A 1 88 ? 16.690 -0.937 -34.176 1.00 93.38 88 VAL A N 1
ATOM 734 C CA . VAL A 1 88 ? 16.132 -0.513 -35.469 1.00 93.38 88 VAL A CA 1
ATOM 735 C C . VAL A 1 88 ? 15.911 0.994 -35.494 1.00 93.38 88 VAL A C 1
ATOM 737 O O . VAL A 1 88 ? 16.461 1.661 -36.363 1.00 93.38 88 VAL A O 1
ATOM 740 N N . LEU A 1 89 ? 15.181 1.555 -34.520 1.00 95.69 89 LEU A N 1
ATOM 741 C CA . LEU A 1 89 ? 14.917 3.005 -34.479 1.00 95.69 89 LEU A CA 1
ATOM 742 C C . LEU A 1 89 ? 16.130 3.831 -34.017 1.00 95.69 89 LEU A C 1
ATOM 744 O O . LEU A 1 89 ? 16.123 5.053 -34.144 1.00 95.69 89 LEU A O 1
ATOM 748 N N . ARG A 1 90 ? 17.177 3.179 -33.486 1.00 94.69 90 ARG A N 1
ATOM 749 C CA . ARG A 1 90 ? 18.404 3.812 -32.963 1.00 94.69 90 ARG A CA 1
ATOM 750 C C . ARG A 1 90 ? 18.111 4.885 -31.897 1.00 94.69 90 ARG A C 1
ATOM 752 O O . ARG A 1 90 ? 18.851 5.860 -31.761 1.00 94.69 90 ARG A O 1
ATOM 759 N N . ILE A 1 91 ? 17.046 4.701 -31.111 1.00 96.50 91 ILE A N 1
ATOM 760 C CA . ILE A 1 91 ? 16.691 5.585 -29.993 1.00 96.50 91 ILE A CA 1
ATOM 761 C C . ILE A 1 91 ? 17.204 4.960 -28.698 1.00 96.50 91 ILE A C 1
ATOM 763 O O . ILE A 1 91 ? 16.775 3.880 -28.301 1.00 96.50 91 ILE A O 1
ATOM 767 N N . THR A 1 92 ? 18.132 5.646 -28.033 1.00 95.81 92 THR A N 1
ATOM 768 C CA . THR A 1 92 ? 18.683 5.213 -26.745 1.00 95.81 92 THR A CA 1
ATOM 769 C C . THR A 1 92 ? 17.859 5.772 -25.580 1.00 95.81 92 THR A C 1
ATOM 771 O O . THR A 1 92 ? 17.266 6.849 -25.719 1.00 95.81 92 THR A O 1
ATOM 774 N N . PRO A 1 93 ? 17.872 5.121 -24.400 1.00 95.94 93 PRO A N 1
ATOM 775 C CA . PRO A 1 93 ? 17.258 5.680 -23.194 1.00 95.94 93 PRO A CA 1
ATOM 776 C C . PRO A 1 93 ? 17.778 7.085 -22.866 1.00 95.94 93 PRO A C 1
ATOM 778 O O . PRO A 1 93 ? 17.009 7.955 -22.474 1.00 95.94 93 PRO A O 1
ATOM 781 N N . PHE A 1 94 ? 19.073 7.332 -23.091 1.00 96.81 94 PHE A N 1
ATOM 782 C CA . PHE A 1 94 ? 19.682 8.644 -22.883 1.00 96.81 94 PHE A CA 1
ATOM 783 C C . PHE A 1 94 ? 19.038 9.721 -23.747 1.00 96.81 94 PHE A C 1
ATOM 785 O O . PHE A 1 94 ? 18.588 10.737 -23.228 1.00 96.81 94 PHE A O 1
ATOM 792 N N . ARG A 1 95 ? 18.919 9.475 -25.056 1.00 95.81 95 ARG A N 1
ATOM 793 C CA . ARG A 1 95 ? 18.271 10.421 -25.967 1.00 95.81 95 ARG A CA 1
ATOM 794 C C . ARG A 1 95 ? 16.813 10.662 -25.577 1.00 95.81 95 ARG A C 1
ATOM 796 O O . ARG A 1 95 ? 16.384 11.809 -25.537 1.00 95.81 95 ARG A O 1
ATOM 803 N N . TYR A 1 96 ? 16.089 9.590 -25.258 1.00 97.50 96 TYR A N 1
ATOM 804 C CA . TYR A 1 96 ? 14.688 9.653 -24.852 1.00 97.50 96 TYR A CA 1
ATOM 805 C C . TYR A 1 96 ? 14.477 10.534 -23.610 1.00 97.50 96 TYR A C 1
ATOM 807 O O . TYR A 1 96 ? 13.663 11.456 -23.642 1.00 97.50 96 TYR A O 1
ATOM 815 N N . TYR A 1 97 ? 15.243 10.312 -22.538 1.00 97.44 97 TYR A N 1
ATOM 816 C CA . TYR A 1 97 ? 15.099 11.097 -21.310 1.00 97.44 97 TYR A CA 1
ATOM 817 C C . TYR A 1 97 ? 15.627 12.525 -21.440 1.00 97.44 97 TYR A C 1
ATOM 819 O O . TYR A 1 97 ? 15.005 13.444 -20.908 1.00 97.44 97 TYR A O 1
ATOM 827 N N . SER A 1 98 ? 16.713 12.745 -22.184 1.00 96.44 98 SER A N 1
ATOM 828 C CA . SER A 1 98 ? 17.195 14.098 -22.479 1.00 96.44 98 SER A CA 1
ATOM 829 C C . SER A 1 98 ? 16.149 14.919 -23.241 1.00 96.44 98 SER A C 1
ATOM 831 O O . SER A 1 98 ? 15.983 16.106 -22.959 1.00 96.44 98 SER A O 1
ATOM 833 N N . ASP A 1 99 ? 15.399 14.302 -24.161 1.00 96.19 99 ASP A N 1
ATOM 834 C CA . ASP A 1 99 ? 14.295 14.963 -24.864 1.00 96.19 99 ASP A CA 1
ATOM 835 C C . ASP A 1 99 ? 13.105 15.269 -23.935 1.00 96.19 99 ASP A C 1
ATOM 837 O O . ASP A 1 99 ? 12.612 16.400 -23.966 1.00 96.19 99 ASP A O 1
ATOM 841 N N . ILE A 1 100 ? 12.717 14.336 -23.051 1.00 95.50 100 ILE A N 1
ATOM 842 C CA . ILE A 1 100 ? 11.666 14.562 -22.039 1.00 95.50 100 ILE A CA 1
ATOM 843 C C . ILE A 1 100 ? 12.020 15.735 -21.122 1.00 95.50 100 ILE A C 1
ATOM 845 O O . ILE A 1 100 ? 11.192 16.623 -20.912 1.00 95.50 100 ILE A O 1
ATOM 849 N N . LEU A 1 101 ? 13.240 15.754 -20.575 1.00 95.56 101 LEU A N 1
ATOM 850 C CA . LEU A 1 101 ? 13.695 16.823 -19.682 1.00 95.56 101 LEU A CA 1
ATOM 851 C C . LEU A 1 101 ? 13.761 18.164 -20.418 1.00 95.56 101 LEU A C 1
ATOM 853 O O . LEU A 1 101 ? 13.311 19.179 -19.886 1.00 95.56 101 LEU A O 1
ATOM 857 N N . ALA A 1 102 ? 14.264 18.171 -21.657 1.00 94.38 102 ALA A N 1
ATOM 858 C CA . ALA A 1 102 ? 14.330 19.381 -22.464 1.00 94.38 102 ALA A CA 1
ATOM 859 C C . ALA A 1 102 ? 12.939 19.955 -22.770 1.00 94.38 102 ALA A C 1
ATOM 861 O O . ALA A 1 102 ? 12.752 21.172 -22.700 1.00 94.38 102 ALA A O 1
ATOM 862 N N . ASP A 1 103 ? 11.960 19.102 -23.087 1.00 93.44 103 ASP A N 1
ATOM 863 C CA . ASP A 1 103 ? 10.588 19.536 -23.356 1.00 93.44 103 ASP A CA 1
ATOM 864 C C . ASP A 1 103 ? 9.863 19.995 -22.087 1.00 93.44 103 ASP A C 1
ATOM 866 O O . ASP A 1 103 ? 9.204 21.035 -22.125 1.00 93.44 103 ASP A O 1
ATOM 870 N N . ALA A 1 104 ? 10.062 19.314 -20.954 1.00 92.19 104 ALA A N 1
ATOM 871 C CA . ALA A 1 104 ? 9.524 19.746 -19.664 1.00 92.19 104 ALA A CA 1
ATOM 872 C C . ALA A 1 104 ? 10.057 21.129 -19.256 1.00 92.19 104 ALA A C 1
ATOM 874 O O . ALA A 1 104 ? 9.275 22.009 -18.896 1.00 92.19 104 ALA A O 1
ATOM 875 N N . MET A 1 105 ? 11.368 21.364 -19.392 1.00 91.19 105 MET A N 1
ATOM 876 C CA . MET A 1 105 ? 11.957 22.678 -19.123 1.00 91.19 105 MET A CA 1
ATOM 877 C C . MET A 1 105 ? 11.436 23.727 -20.103 1.00 91.19 105 MET A C 1
ATOM 879 O O . MET A 1 105 ? 11.068 24.821 -19.689 1.00 91.19 105 MET A O 1
ATOM 883 N N . ARG A 1 106 ? 11.371 23.414 -21.404 1.00 89.19 106 ARG A N 1
ATOM 884 C CA . ARG A 1 106 ? 10.843 24.322 -22.437 1.00 89.19 106 ARG A CA 1
ATOM 885 C C . ARG A 1 106 ? 9.416 24.784 -22.120 1.00 89.19 106 ARG A C 1
ATOM 887 O O . ARG A 1 106 ? 9.086 25.938 -22.386 1.00 89.19 106 ARG A O 1
ATOM 894 N N . GLU A 1 107 ? 8.604 23.892 -21.562 1.00 89.69 107 GLU A N 1
ATOM 895 C CA . GLU A 1 107 ? 7.224 24.135 -21.122 1.00 89.69 107 GLU A CA 1
ATOM 896 C C . GLU A 1 107 ? 7.128 24.791 -19.733 1.00 89.69 107 GLU A C 1
ATOM 898 O O . GLU A 1 107 ? 6.028 25.034 -19.248 1.00 89.69 107 GLU A O 1
ATOM 903 N N . ASP A 1 108 ? 8.267 25.117 -19.114 1.00 88.88 108 ASP A N 1
ATOM 904 C CA . ASP A 1 108 ? 8.388 25.684 -17.767 1.00 88.88 108 ASP A CA 1
ATOM 905 C C . ASP A 1 108 ? 7.736 24.821 -16.672 1.00 88.88 108 ASP A C 1
ATOM 907 O O . ASP A 1 108 ? 7.235 25.325 -15.665 1.00 88.88 108 ASP A O 1
ATOM 911 N N . LEU A 1 109 ? 7.736 23.499 -16.871 1.00 90.31 109 LEU A N 1
ATOM 912 C CA . LEU A 1 109 ? 7.197 22.548 -15.908 1.00 90.31 109 LEU A CA 1
ATOM 913 C C . LEU A 1 109 ? 8.199 22.306 -14.766 1.00 90.31 109 LEU A C 1
ATOM 915 O O . LEU A 1 109 ? 9.405 22.178 -15.017 1.00 90.31 109 LEU A O 1
ATOM 919 N N . PRO A 1 110 ? 7.731 22.195 -13.507 1.00 90.94 110 PRO A N 1
ATOM 920 C CA . PRO A 1 110 ? 8.587 21.784 -12.399 1.00 90.94 110 PRO A CA 1
ATOM 921 C C . PRO A 1 110 ? 9.077 20.343 -12.598 1.00 90.94 110 PRO A C 1
ATOM 923 O O . PRO A 1 110 ? 8.440 19.555 -13.295 1.00 90.94 110 PRO A O 1
ATOM 926 N N . TYR A 1 111 ? 10.185 19.981 -11.943 1.00 90.44 111 TYR A N 1
ATOM 927 C CA . TYR A 1 111 ? 10.718 18.611 -11.985 1.00 90.44 111 TYR A CA 1
ATOM 928 C C . TYR A 1 111 ? 9.673 17.575 -11.550 1.00 90.44 111 TYR A C 1
ATOM 930 O O . TYR A 1 111 ? 9.556 16.509 -12.148 1.00 90.44 111 TYR A O 1
ATOM 938 N N . ASP A 1 112 ? 8.849 17.947 -10.569 1.00 87.12 112 ASP A N 1
ATOM 939 C CA . ASP A 1 112 ? 7.795 17.112 -9.999 1.00 87.12 112 ASP A CA 1
ATOM 940 C C . ASP A 1 112 ? 6.666 16.785 -11.010 1.00 87.12 112 ASP A C 1
ATOM 942 O O . ASP A 1 112 ? 5.812 15.954 -10.725 1.00 87.12 112 ASP A O 1
ATOM 946 N N . ALA A 1 113 ? 6.655 17.403 -12.203 1.00 88.06 113 ALA A N 1
ATOM 947 C CA . ALA A 1 113 ? 5.756 17.040 -13.305 1.00 88.06 113 ALA A CA 1
ATOM 948 C C . ALA A 1 113 ? 6.219 15.796 -14.093 1.00 88.06 113 ALA A C 1
ATOM 950 O O . ALA A 1 113 ? 5.485 15.304 -14.955 1.00 88.06 113 ALA A O 1
ATOM 951 N N . VAL A 1 114 ? 7.441 15.310 -13.852 1.00 89.81 114 VAL A N 1
ATOM 952 C CA . VAL A 1 114 ? 7.945 14.045 -14.399 1.00 89.81 114 VAL A CA 1
ATOM 953 C C . VAL A 1 114 ? 7.551 12.910 -13.440 1.00 89.81 114 VAL A C 1
ATOM 955 O O . VAL A 1 114 ? 7.866 13.014 -12.254 1.00 89.81 114 VAL A O 1
ATOM 958 N N . PRO A 1 115 ? 6.903 11.825 -13.910 1.00 88.56 115 PRO A N 1
ATOM 959 C CA . PRO A 1 115 ? 6.524 10.693 -13.058 1.00 88.56 115 PRO A CA 1
ATOM 960 C C . PRO A 1 115 ? 7.711 10.054 -12.323 1.00 88.56 115 PRO A C 1
ATOM 962 O O . PRO A 1 115 ? 8.834 10.076 -12.826 1.00 88.56 115 PRO A O 1
ATOM 965 N N . ASN A 1 116 ? 7.458 9.434 -11.167 1.00 87.06 116 ASN A N 1
ATOM 966 C CA . ASN A 1 116 ? 8.481 8.953 -10.219 1.00 87.06 116 ASN A CA 1
ATOM 967 C C . ASN A 1 116 ? 9.533 8.057 -10.854 1.00 87.06 116 ASN A C 1
ATOM 969 O O . ASN A 1 116 ? 10.730 8.332 -10.791 1.00 87.06 116 ASN A O 1
ATOM 973 N N . PHE A 1 117 ? 9.080 6.992 -11.509 1.00 89.62 117 PHE A N 1
ATOM 974 C CA . PHE A 1 117 ? 9.978 6.013 -12.106 1.00 89.62 117 PHE A CA 1
ATOM 975 C C . PHE A 1 117 ? 10.682 6.560 -13.348 1.00 89.62 117 PHE A C 1
ATOM 977 O O . PHE A 1 117 ? 11.851 6.252 -13.562 1.00 89.62 117 PHE A O 1
ATOM 984 N N . THR A 1 118 ? 10.024 7.434 -14.117 1.00 92.69 118 THR A N 1
ATOM 985 C CA . THR A 1 118 ? 10.660 8.174 -15.219 1.00 92.69 118 THR A CA 1
ATOM 986 C C . THR A 1 118 ? 11.767 9.085 -14.692 1.00 92.69 118 THR A C 1
ATOM 988 O O . THR A 1 118 ? 12.856 9.120 -15.258 1.00 92.69 118 THR A O 1
ATOM 991 N N . ALA A 1 119 ? 11.515 9.806 -13.599 1.00 92.50 119 ALA A N 1
ATOM 992 C CA . ALA A 1 119 ? 12.474 10.707 -12.973 1.00 92.50 119 ALA A CA 1
ATOM 993 C C . ALA A 1 119 ? 13.664 9.933 -12.383 1.00 92.50 119 ALA A C 1
ATOM 995 O O . ALA A 1 119 ? 14.814 10.297 -12.626 1.00 92.50 119 ALA A O 1
ATOM 996 N N . ALA A 1 120 ? 13.405 8.829 -11.676 1.00 91.62 120 ALA A N 1
ATOM 997 C CA . ALA A 1 120 ? 14.443 7.933 -11.170 1.00 91.62 120 ALA A CA 1
ATOM 998 C C . ALA A 1 120 ? 15.328 7.397 -12.308 1.00 91.62 120 ALA A C 1
ATOM 1000 O O . ALA A 1 120 ? 16.557 7.385 -12.201 1.00 91.62 120 ALA A O 1
ATOM 1001 N N . ASP A 1 121 ? 14.719 7.018 -13.433 1.00 93.44 121 ASP A N 1
ATOM 1002 C CA . ASP A 1 121 ? 15.468 6.509 -14.573 1.00 93.44 121 ASP A CA 1
ATOM 1003 C C . ASP A 1 121 ? 16.247 7.600 -15.320 1.00 93.44 121 ASP A C 1
ATOM 1005 O O . ASP A 1 121 ? 17.385 7.384 -15.741 1.00 93.44 121 ASP A O 1
ATOM 1009 N N . ALA A 1 122 ? 15.686 8.808 -15.421 1.00 94.62 122 ALA A N 1
ATOM 1010 C CA . ALA A 1 122 ? 16.371 9.969 -15.977 1.00 94.62 122 ALA A CA 1
ATOM 1011 C C . ALA A 1 122 ? 17.611 10.345 -15.147 1.00 94.62 122 ALA A C 1
ATOM 1013 O O . ALA A 1 122 ? 18.669 10.616 -15.716 1.00 94.62 122 ALA A O 1
ATOM 1014 N N . VAL A 1 123 ? 17.540 10.275 -13.813 1.00 93.50 123 VAL A N 1
ATOM 1015 C CA . VAL A 1 123 ? 18.710 10.456 -12.933 1.00 93.50 123 VAL A CA 1
ATOM 1016 C C . VAL A 1 123 ? 19.762 9.381 -13.189 1.00 93.50 123 VAL A C 1
ATOM 1018 O O . VAL A 1 123 ? 20.953 9.683 -13.275 1.00 93.50 123 VAL A O 1
ATOM 1021 N N . ARG A 1 124 ? 19.341 8.122 -13.337 1.00 92.25 124 ARG A N 1
ATOM 1022 C CA . ARG A 1 124 ? 20.247 6.994 -13.584 1.00 92.25 124 ARG A CA 1
ATOM 1023 C C . ARG A 1 124 ? 20.967 7.113 -14.927 1.00 92.25 124 ARG A C 1
ATOM 1025 O O . ARG A 1 124 ? 22.154 6.811 -15.006 1.00 92.25 124 ARG A O 1
ATOM 1032 N N . VAL A 1 125 ? 20.254 7.524 -15.975 1.00 94.56 125 VAL A N 1
ATOM 1033 C CA . VAL A 1 125 ? 20.749 7.515 -17.360 1.00 94.56 125 VAL A CA 1
ATOM 1034 C C . VAL A 1 125 ? 21.384 8.846 -17.768 1.00 94.56 125 VAL A C 1
ATOM 1036 O O . VAL A 1 125 ? 22.445 8.850 -18.388 1.00 94.56 125 VAL A O 1
ATOM 1039 N N . VAL A 1 126 ? 20.739 9.970 -17.455 1.00 96.00 126 VAL A N 1
ATOM 1040 C CA . VAL A 1 126 ? 21.183 11.322 -17.843 1.00 96.00 126 VAL A CA 1
ATOM 1041 C C . VAL A 1 126 ? 22.014 11.965 -16.731 1.00 96.00 126 VAL A C 1
ATOM 1043 O O . VAL A 1 126 ? 22.929 12.724 -17.019 1.00 96.00 126 VAL A O 1
ATOM 1046 N N . GLY A 1 127 ? 21.739 11.650 -15.461 1.00 94.00 127 GLY A N 1
ATOM 1047 C CA . GLY A 1 127 ? 22.421 12.273 -14.319 1.00 94.00 127 GLY A CA 1
ATOM 1048 C C . GLY A 1 127 ? 21.793 13.582 -13.843 1.00 94.00 127 GLY A C 1
ATOM 1049 O O . GLY A 1 127 ? 22.420 14.295 -13.068 1.00 94.00 127 GLY A O 1
ATOM 1050 N N . VAL A 1 128 ? 20.576 13.905 -14.290 1.00 94.00 128 VAL A N 1
ATOM 1051 C CA . VAL A 1 128 ? 19.863 15.134 -13.910 1.00 94.00 128 VAL A CA 1
ATOM 1052 C C . VAL A 1 128 ? 18.772 14.796 -12.901 1.00 94.00 128 VAL A C 1
ATOM 1054 O O . VAL A 1 128 ? 17.735 14.249 -13.273 1.00 94.00 128 VAL A O 1
ATOM 1057 N N . GLY A 1 129 ? 19.012 15.114 -11.629 1.00 92.50 129 GLY A N 1
ATOM 1058 C CA . GLY A 1 129 ? 18.007 15.076 -10.572 1.00 92.50 129 GLY A CA 1
ATOM 1059 C C . GLY A 1 129 ? 17.325 16.418 -10.373 1.00 92.50 129 GLY A C 1
ATOM 1060 O O . GLY A 1 129 ? 17.471 17.351 -11.164 1.00 92.50 129 GLY A O 1
ATOM 1061 N N . ARG A 1 130 ? 16.550 16.525 -9.291 1.00 90.88 130 ARG A N 1
ATOM 1062 C CA . ARG A 1 130 ? 15.758 17.724 -8.985 1.00 90.88 130 ARG A CA 1
ATOM 1063 C C . ARG A 1 130 ? 16.625 18.979 -8.867 1.00 90.88 130 ARG A C 1
ATOM 1065 O O . ARG A 1 130 ? 16.255 20.030 -9.384 1.00 90.88 130 ARG A O 1
ATOM 1072 N N . ASN A 1 131 ? 17.773 18.871 -8.201 1.00 91.81 131 ASN A N 1
ATOM 1073 C CA . ASN A 1 131 ? 18.663 20.006 -7.963 1.00 91.81 131 ASN A CA 1
ATOM 1074 C C . ASN A 1 131 ? 19.357 20.444 -9.257 1.00 91.81 131 ASN A C 1
ATOM 1076 O O . ASN A 1 131 ? 19.392 21.636 -9.564 1.00 91.81 131 ASN A O 1
ATOM 1080 N N . GLU A 1 132 ? 19.836 19.486 -10.050 1.00 94.62 132 GLU A N 1
ATOM 1081 C CA . GLU A 1 132 ? 20.443 19.728 -11.357 1.00 94.62 132 GLU A CA 1
ATOM 1082 C C . GLU A 1 132 ? 19.420 20.334 -12.323 1.00 94.62 132 GLU A C 1
ATOM 1084 O O . GLU A 1 132 ? 19.717 21.310 -13.005 1.00 94.62 132 GLU A O 1
ATOM 1089 N N . TYR A 1 133 ? 18.185 19.824 -12.330 1.00 94.69 133 TYR A N 1
ATOM 1090 C CA . TYR A 1 133 ? 17.092 20.346 -13.146 1.00 94.69 133 TYR A CA 1
ATOM 1091 C C . TYR A 1 133 ? 16.778 21.808 -12.811 1.00 94.69 133 TYR A C 1
ATOM 1093 O O . TYR A 1 133 ? 16.665 22.637 -13.714 1.00 94.69 133 TYR A O 1
ATOM 1101 N N . ILE A 1 134 ? 16.681 22.146 -11.519 1.00 92.44 134 ILE A N 1
ATOM 1102 C CA . ILE A 1 134 ? 16.468 23.528 -11.064 1.00 92.44 134 ILE A CA 1
ATOM 1103 C C . ILE A 1 134 ? 17.640 24.417 -11.494 1.00 92.44 134 ILE A C 1
ATOM 1105 O O . ILE A 1 134 ? 17.411 25.498 -12.039 1.00 92.44 134 ILE A O 1
ATOM 1109 N N . ALA A 1 135 ? 18.882 23.968 -11.299 1.00 93.56 135 ALA A N 1
ATOM 1110 C CA . ALA A 1 135 ? 20.072 24.727 -11.677 1.00 93.56 135 ALA A CA 1
ATOM 1111 C C . ALA A 1 135 ? 20.115 25.010 -13.189 1.00 93.56 135 ALA A C 1
ATOM 1113 O O . ALA A 1 135 ? 20.282 26.162 -13.601 1.00 93.56 135 ALA A O 1
ATOM 1114 N N . ILE A 1 136 ? 19.875 23.984 -14.013 1.00 92.81 136 ILE A N 1
ATOM 1115 C CA . ILE A 1 136 ? 19.813 24.104 -15.474 1.00 92.81 136 ILE A CA 1
ATOM 1116 C C . ILE A 1 136 ? 18.673 25.036 -15.883 1.00 92.81 136 ILE A C 1
ATOM 1118 O O . ILE A 1 136 ? 18.870 25.906 -16.728 1.00 92.81 136 ILE A O 1
ATOM 1122 N N . MET A 1 137 ? 17.495 24.916 -15.269 1.00 89.75 137 MET A N 1
ATOM 1123 C CA . MET A 1 137 ? 16.356 25.775 -15.585 1.00 89.75 137 MET A CA 1
ATOM 1124 C C . MET A 1 137 ? 16.634 27.246 -15.259 1.00 89.75 137 MET A C 1
ATOM 1126 O O . MET A 1 137 ? 16.303 28.124 -16.058 1.00 89.75 137 MET A O 1
ATOM 1130 N N . VAL A 1 138 ? 17.261 27.535 -14.116 1.00 90.31 138 VAL A N 1
ATOM 1131 C CA . VAL A 1 138 ? 17.672 28.897 -13.741 1.00 90.31 138 VAL A CA 1
ATOM 1132 C C . VAL A 1 138 ? 18.687 29.444 -14.748 1.00 90.31 138 VAL A C 1
ATOM 1134 O O . VAL A 1 138 ? 18.533 30.571 -15.225 1.00 90.31 138 VAL A O 1
ATOM 1137 N N . GLN A 1 139 ? 19.676 28.639 -15.139 1.00 89.00 139 GLN A N 1
ATOM 1138 C CA . GLN A 1 139 ? 20.686 29.026 -16.125 1.00 89.00 139 GLN A CA 1
ATOM 1139 C C . GLN A 1 139 ? 20.104 29.202 -17.539 1.00 89.00 139 GLN A C 1
ATOM 1141 O O . GLN A 1 139 ? 20.503 30.102 -18.275 1.00 89.00 139 GLN A O 1
ATOM 1146 N N . ALA A 1 140 ? 19.135 28.380 -17.935 1.00 85.75 140 ALA A N 1
ATOM 1147 C CA . ALA A 1 140 ? 18.438 28.516 -19.210 1.00 85.75 140 ALA A CA 1
ATOM 1148 C C . ALA A 1 140 ? 17.579 29.792 -19.235 1.00 85.75 140 ALA A C 1
ATOM 1150 O O . ALA A 1 140 ? 17.549 30.506 -20.239 1.00 85.75 140 ALA A O 1
ATOM 1151 N N . LYS A 1 141 ? 16.930 30.125 -18.109 1.00 84.19 141 LYS A N 1
ATOM 1152 C CA . LYS A 1 141 ? 16.146 31.358 -17.941 1.00 84.19 141 LYS A CA 1
ATOM 1153 C C . LYS A 1 141 ? 17.014 32.617 -17.943 1.00 84.19 141 LYS A C 1
ATOM 1155 O O . LYS A 1 141 ? 16.559 33.633 -18.462 1.00 84.19 141 LYS A O 1
ATOM 1160 N N . SER A 1 142 ? 18.238 32.572 -17.414 1.00 81.19 142 SER A N 1
ATOM 1161 C CA . SER A 1 142 ? 19.139 33.735 -17.398 1.00 81.19 142 SER A CA 1
ATOM 1162 C C . SER A 1 142 ? 19.714 34.077 -18.777 1.00 81.19 142 SER A C 1
ATOM 1164 O O . SER A 1 142 ? 20.045 35.229 -19.034 1.00 81.19 142 SER A O 1
ATOM 1166 N N . LYS A 1 143 ? 19.754 33.108 -19.700 1.00 76.06 143 LYS A N 1
ATOM 1167 C CA . LYS A 1 143 ? 20.146 33.303 -21.108 1.00 76.06 143 LYS A CA 1
ATOM 1168 C C . LYS A 1 143 ? 19.010 33.853 -21.995 1.00 76.06 143 LYS A C 1
ATOM 1170 O O . LYS A 1 143 ? 19.147 33.884 -23.218 1.00 76.06 143 LYS A O 1
ATOM 1175 N N . LYS A 1 144 ? 17.873 34.271 -21.419 1.00 65.50 144 LYS A N 1
ATOM 1176 C CA . LYS A 1 144 ? 16.719 34.792 -22.173 1.00 65.50 144 LYS A CA 1
ATOM 1177 C C . LYS A 1 144 ? 16.987 36.184 -22.761 1.00 65.50 144 LYS A C 1
ATOM 1179 O O . LYS A 1 144 ? 17.196 37.142 -22.030 1.00 65.50 144 LYS A O 1
ATOM 1184 N N . LEU A 1 145 ? 16.819 36.300 -24.081 1.00 58.09 145 LEU A N 1
ATOM 1185 C CA . LEU A 1 145 ? 16.499 37.557 -24.783 1.00 58.09 145 LEU A CA 1
ATOM 1186 C C . LEU A 1 145 ? 15.020 37.617 -25.242 1.00 58.09 145 LEU A C 1
ATOM 1188 O O . LEU A 1 145 ? 14.571 38.644 -25.738 1.00 58.09 145 LEU A O 1
ATOM 1192 N N . LEU A 1 146 ? 14.242 36.534 -25.073 1.00 56.50 146 LEU A N 1
ATOM 1193 C CA . LEU A 1 146 ? 12.852 36.388 -25.538 1.00 56.50 146 LEU A CA 1
ATOM 1194 C C . LEU A 1 146 ? 11.960 35.672 -24.502 1.00 56.50 146 LEU A C 1
ATOM 1196 O O . LEU A 1 146 ? 12.434 34.983 -23.600 1.00 56.50 146 LEU A O 1
ATOM 1200 N N . TRP A 1 147 ? 10.642 35.815 -24.672 1.00 60.78 147 TRP A N 1
ATOM 1201 C CA . TRP A 1 147 ? 9.581 35.345 -23.767 1.00 60.78 147 TRP A CA 1
ATOM 1202 C C . TRP A 1 147 ? 9.345 33.818 -23.763 1.00 60.78 147 TRP A C 1
ATOM 1204 O O . TRP A 1 147 ? 8.697 33.316 -22.846 1.00 60.78 147 TRP A O 1
ATOM 1214 N N . ARG A 1 148 ? 9.898 33.058 -24.725 1.00 63.53 148 ARG A N 1
ATOM 1215 C CA . ARG A 1 148 ? 9.844 31.578 -24.777 1.00 63.53 148 ARG A CA 1
ATOM 1216 C C . ARG A 1 148 ? 11.235 30.960 -24.647 1.00 63.53 148 ARG A C 1
ATOM 1218 O O . ARG A 1 148 ? 12.187 31.447 -25.251 1.00 63.53 148 ARG A O 1
ATOM 1225 N N . MET A 1 149 ? 11.340 29.868 -23.889 1.00 73.56 149 MET A N 1
ATOM 1226 C CA . MET A 1 149 ? 12.582 29.108 -23.736 1.00 73.56 149 MET A CA 1
ATOM 1227 C C . MET A 1 149 ? 12.852 28.274 -24.997 1.00 73.56 149 MET A C 1
ATOM 1229 O O . MET A 1 149 ? 11.980 27.540 -25.457 1.00 73.56 149 MET A O 1
ATOM 1233 N N . ASN A 1 150 ? 14.048 28.396 -25.580 1.00 78.75 150 ASN A N 1
ATOM 1234 C CA . ASN A 1 150 ? 14.436 27.618 -26.759 1.00 78.75 150 ASN A CA 1
ATOM 1235 C C . ASN A 1 150 ? 14.941 26.225 -26.335 1.00 78.75 150 ASN A C 1
ATOM 1237 O O . ASN A 1 150 ? 15.832 26.131 -25.491 1.00 78.75 150 ASN A O 1
ATOM 1241 N N . LYS A 1 151 ? 14.417 25.155 -26.958 1.00 80.44 151 LYS A N 1
ATOM 1242 C CA . LYS A 1 151 ? 14.845 23.762 -26.719 1.00 80.44 151 LYS A CA 1
ATOM 1243 C C . LYS A 1 151 ? 16.347 23.561 -26.961 1.00 80.44 151 LYS A C 1
ATOM 1245 O O . LYS A 1 151 ? 16.960 22.782 -26.244 1.00 80.44 151 LYS A O 1
ATOM 1250 N N . GLY A 1 152 ? 16.942 24.273 -27.923 1.00 83.12 152 GLY A N 1
ATOM 1251 C CA . GLY A 1 152 ? 18.382 24.214 -28.207 1.00 83.12 152 GLY A CA 1
ATOM 1252 C C . GLY A 1 152 ? 19.237 24.665 -27.022 1.00 83.12 152 GLY A C 1
ATOM 1253 O O . GLY A 1 152 ? 20.102 23.921 -26.587 1.00 83.12 152 GLY A O 1
ATOM 1254 N N . ILE A 1 153 ? 18.898 25.805 -26.405 1.00 83.25 153 ILE A N 1
ATOM 1255 C CA . ILE A 1 153 ? 19.614 26.331 -25.226 1.00 83.25 153 ILE A CA 1
ATOM 1256 C C . ILE A 1 153 ? 19.561 25.337 -24.064 1.00 83.25 153 ILE A C 1
ATOM 1258 O O . ILE A 1 153 ? 20.535 25.180 -23.335 1.00 83.25 153 ILE A O 1
ATOM 1262 N N . VAL A 1 154 ? 18.415 24.677 -23.882 1.00 86.00 154 VAL A N 1
ATOM 1263 C CA . VAL A 1 154 ? 18.260 23.657 -22.841 1.00 86.00 154 VAL A CA 1
ATOM 1264 C C . VAL A 1 154 ? 19.109 22.427 -23.157 1.00 86.00 154 VAL A C 1
ATOM 1266 O O . VAL A 1 154 ? 19.806 21.939 -22.276 1.00 86.00 154 VAL A O 1
ATOM 1269 N N . LYS A 1 155 ? 19.099 21.951 -24.407 1.00 88.62 155 LYS A N 1
ATOM 1270 C CA . LYS A 1 155 ? 19.932 20.818 -24.834 1.00 88.62 155 LYS A CA 1
ATOM 1271 C C . LYS A 1 155 ? 21.425 21.086 -24.672 1.00 88.62 155 LYS A C 1
ATOM 1273 O O . LYS A 1 155 ? 22.132 20.177 -24.267 1.00 88.62 155 LYS A O 1
ATOM 1278 N N . ASP A 1 156 ? 21.871 22.316 -24.907 1.00 89.94 156 ASP A N 1
ATOM 1279 C CA . ASP A 1 156 ? 23.270 22.715 -24.712 1.00 89.94 156 ASP A CA 1
ATOM 1280 C C . ASP A 1 156 ? 23.687 22.735 -23.230 1.00 89.94 156 ASP A C 1
ATOM 1282 O O . ASP A 1 156 ? 24.875 22.702 -22.917 1.00 89.94 156 ASP A O 1
ATOM 1286 N N . LEU A 1 157 ? 22.720 22.839 -22.312 1.00 91.69 157 LEU A N 1
ATOM 1287 C CA . LEU A 1 157 ? 22.946 22.817 -20.864 1.00 91.69 157 LEU A CA 1
ATOM 1288 C C . LEU A 1 157 ? 22.755 21.427 -20.243 1.00 91.69 157 LEU A C 1
ATOM 1290 O O . LEU A 1 157 ? 23.190 21.202 -19.114 1.00 91.69 157 LEU A O 1
ATOM 1294 N N . LEU A 1 158 ? 22.085 20.512 -20.945 1.00 94.56 158 LEU A N 1
ATOM 1295 C CA . LEU A 1 158 ? 21.951 19.123 -20.520 1.00 94.56 158 LEU A CA 1
ATOM 1296 C C . LEU A 1 158 ? 23.257 18.353 -20.781 1.00 94.56 158 LEU A C 1
ATOM 1298 O O . LEU A 1 158 ? 24.027 18.721 -21.670 1.00 94.56 158 LEU A O 1
ATOM 1302 N N . PRO A 1 159 ? 23.510 17.259 -20.041 1.00 95.44 159 PRO A N 1
ATOM 1303 C CA . PRO A 1 159 ? 24.630 16.367 -20.327 1.00 95.44 159 PRO A CA 1
ATOM 1304 C C . PRO A 1 159 ? 24.632 15.899 -21.789 1.00 95.44 159 PRO A C 1
ATOM 1306 O O . PRO A 1 159 ? 23.583 15.555 -22.335 1.00 95.44 159 PRO A O 1
ATOM 1309 N N . SER A 1 160 ? 25.812 15.871 -22.417 1.00 92.88 160 SER A N 1
ATOM 1310 C CA . SER A 1 160 ? 25.996 15.440 -23.813 1.00 92.88 160 SER A CA 1
ATOM 1311 C C . SER A 1 160 ? 26.245 13.938 -23.961 1.00 92.88 160 SER A C 1
ATOM 1313 O O . SER A 1 160 ? 26.023 13.379 -25.033 1.00 92.88 160 SER A O 1
ATOM 1315 N N . GLU A 1 161 ? 26.682 13.281 -22.887 1.00 92.88 161 GLU A N 1
ATOM 1316 C CA . GLU A 1 161 ? 26.926 11.841 -22.815 1.00 92.88 161 GLU A CA 1
ATOM 1317 C C . GLU A 1 161 ? 26.106 11.214 -21.679 1.00 92.88 161 GLU A C 1
ATOM 1319 O O . GLU A 1 161 ? 25.827 11.889 -20.681 1.00 92.88 161 GLU A O 1
ATOM 1324 N N . PRO A 1 162 ? 25.721 9.929 -21.798 1.00 94.50 162 PRO A N 1
ATOM 1325 C CA . PRO A 1 162 ? 25.043 9.233 -20.716 1.00 94.50 162 PRO A CA 1
ATOM 1326 C C . PRO A 1 162 ? 25.942 9.102 -19.488 1.00 94.50 162 PRO A C 1
ATOM 1328 O O . PRO A 1 162 ? 27.155 8.901 -19.597 1.00 94.50 162 PRO A O 1
ATOM 1331 N N . LYS A 1 163 ? 25.319 9.135 -18.307 1.00 92.75 163 LYS A N 1
ATOM 1332 C CA . LYS A 1 163 ? 25.989 8.833 -17.043 1.00 92.75 163 LYS A CA 1
ATOM 1333 C C . LYS A 1 163 ? 26.550 7.410 -17.091 1.00 92.75 163 LYS A C 1
ATOM 1335 O O . LYS A 1 163 ? 25.909 6.493 -17.611 1.00 92.75 163 LYS A O 1
ATOM 1340 N N . VAL A 1 164 ? 27.752 7.233 -16.540 1.00 87.81 164 VAL A N 1
ATOM 1341 C CA . VAL A 1 164 ? 28.382 5.912 -16.424 1.00 87.81 164 VAL A CA 1
ATOM 1342 C C . VAL A 1 164 ? 27.457 4.998 -15.625 1.00 87.81 164 VAL A C 1
ATOM 1344 O O . VAL A 1 164 ? 27.027 5.340 -14.524 1.00 87.81 164 VAL A O 1
ATOM 1347 N N . MET A 1 165 ? 27.116 3.855 -16.216 1.00 84.31 165 MET A N 1
ATOM 1348 C CA . MET A 1 165 ? 26.233 2.875 -15.599 1.00 84.31 165 MET A CA 1
ATOM 1349 C C . MET A 1 165 ? 27.014 1.883 -14.739 1.00 84.31 165 MET A C 1
ATOM 1351 O O . MET A 1 165 ? 28.121 1.489 -15.093 1.00 84.31 165 MET A O 1
ATOM 1355 N N . GLU A 1 166 ? 26.371 1.410 -13.672 1.00 87.06 166 GLU A N 1
ATOM 1356 C CA . GLU A 1 166 ? 26.851 0.329 -12.801 1.00 87.06 166 GLU A CA 1
ATOM 1357 C C . GLU A 1 166 ? 25.978 -0.930 -12.998 1.00 87.06 166 GLU A C 1
ATOM 1359 O O . GLU A 1 166 ? 25.057 -1.203 -12.209 1.00 87.06 166 GLU A O 1
ATOM 1364 N N . PRO A 1 167 ? 26.173 -1.665 -14.112 1.00 91.12 167 PRO A N 1
ATOM 1365 C CA . PRO A 1 167 ? 25.397 -2.863 -14.413 1.00 91.12 167 PRO A CA 1
ATOM 1366 C C . PRO A 1 167 ? 25.734 -4.006 -13.448 1.00 91.12 167 PRO A C 1
ATOM 1368 O O . PRO A 1 167 ? 26.864 -4.135 -12.980 1.00 91.12 167 PRO A O 1
ATOM 1371 N N . GLU A 1 168 ? 24.758 -4.875 -13.178 1.00 92.00 168 GLU A N 1
ATOM 1372 C CA . GLU A 1 168 ? 25.037 -6.113 -12.445 1.00 92.00 168 GLU A CA 1
ATOM 1373 C C . GLU A 1 168 ? 25.728 -7.141 -13.361 1.00 92.00 168 GLU A C 1
ATOM 1375 O O . GLU A 1 168 ? 25.433 -7.181 -14.560 1.00 92.00 168 GLU A O 1
ATOM 1380 N N . PRO A 1 169 ? 26.561 -8.048 -12.814 1.00 91.94 169 PRO A N 1
ATOM 1381 C CA . PRO A 1 169 ? 27.272 -9.079 -13.584 1.00 91.94 169 PRO A CA 1
ATOM 1382 C C . PRO A 1 169 ? 26.384 -9.908 -14.527 1.00 91.94 169 PRO A C 1
ATOM 1384 O O . PRO A 1 169 ? 26.796 -10.283 -15.622 1.00 91.94 169 PRO A O 1
ATOM 1387 N N . TRP A 1 170 ? 25.144 -10.175 -14.108 1.00 92.75 170 TRP A N 1
ATOM 1388 C CA . TRP A 1 170 ? 24.184 -11.012 -14.830 1.00 92.75 170 TRP A CA 1
ATOM 1389 C C . TRP A 1 170 ? 23.389 -10.273 -15.917 1.00 92.75 170 TRP A C 1
ATOM 1391 O O . TRP A 1 170 ? 22.595 -10.906 -16.615 1.00 92.75 170 TRP A O 1
ATOM 1401 N N . TRP A 1 171 ? 23.559 -8.956 -16.063 1.00 94.88 171 TRP A N 1
ATOM 1402 C CA . TRP A 1 171 ? 22.918 -8.200 -17.141 1.00 94.88 171 TRP A CA 1
ATOM 1403 C C . TRP A 1 171 ? 23.481 -8.618 -18.497 1.00 94.88 171 TRP A C 1
ATOM 1405 O O . TRP A 1 171 ? 24.587 -9.146 -18.593 1.00 94.88 171 TRP A O 1
ATOM 1415 N N . THR A 1 172 ? 22.720 -8.378 -19.558 1.00 95.75 172 THR A N 1
ATOM 1416 C CA . THR A 1 172 ? 23.112 -8.731 -20.927 1.00 95.75 172 THR A CA 1
ATOM 1417 C C . THR A 1 172 ? 23.311 -7.486 -21.779 1.00 95.75 172 THR A C 1
ATOM 1419 O O . THR A 1 172 ? 22.646 -6.469 -21.594 1.00 95.75 172 THR A O 1
ATOM 1422 N N . ILE A 1 173 ? 24.258 -7.554 -22.706 1.00 96.69 173 ILE A N 1
ATOM 1423 C CA . ILE A 1 173 ? 24.612 -6.498 -23.648 1.00 96.69 173 ILE A CA 1
ATOM 1424 C C . ILE A 1 173 ? 24.162 -6.935 -25.032 1.00 96.69 173 ILE A C 1
ATOM 1426 O O . ILE A 1 173 ? 24.502 -8.032 -25.478 1.00 96.69 173 ILE A O 1
ATOM 1430 N N . ASN A 1 174 ? 23.418 -6.066 -25.709 1.00 96.62 174 ASN A N 1
ATOM 1431 C CA . ASN A 1 174 ? 22.881 -6.325 -27.038 1.00 96.62 174 ASN A CA 1
ATOM 1432 C C . ASN A 1 174 ? 23.390 -5.283 -28.043 1.00 96.62 174 ASN A C 1
ATOM 1434 O O . ASN A 1 174 ? 23.586 -4.114 -27.694 1.00 96.62 174 ASN A O 1
ATOM 1438 N N . LEU A 1 175 ? 23.609 -5.718 -29.288 1.00 96.56 175 LEU A N 1
ATOM 1439 C CA . LEU A 1 175 ? 24.150 -4.895 -30.374 1.00 96.56 175 LEU A CA 1
ATOM 1440 C C . LEU A 1 175 ? 23.048 -4.274 -31.246 1.00 96.56 175 LEU A C 1
ATOM 1442 O O . LEU A 1 175 ? 22.097 -4.948 -31.649 1.00 96.56 175 LEU A O 1
ATOM 1446 N N . VAL A 1 176 ? 23.202 -2.989 -31.580 1.00 95.75 176 VAL A N 1
ATOM 1447 C CA . VAL A 1 176 ? 22.315 -2.273 -32.518 1.00 95.75 176 VAL A CA 1
ATOM 1448 C C . VAL A 1 176 ? 22.619 -2.618 -33.976 1.00 95.75 176 VAL A C 1
ATOM 1450 O O . VAL A 1 176 ? 23.669 -3.174 -34.289 1.00 95.75 176 VAL A O 1
ATOM 1453 N N . ASN A 1 177 ? 21.739 -2.241 -34.905 1.00 94.06 177 ASN A N 1
ATOM 1454 C CA . ASN A 1 177 ? 22.100 -2.314 -36.317 1.00 94.06 177 ASN A CA 1
ATOM 1455 C C . ASN A 1 177 ? 23.157 -1.240 -36.620 1.00 94.06 177 ASN A C 1
ATOM 1457 O O . ASN A 1 177 ? 22.878 -0.043 -36.537 1.00 94.06 177 ASN A O 1
ATOM 1461 N N . LEU A 1 178 ? 24.373 -1.688 -36.935 1.00 93.88 178 LEU A N 1
ATOM 1462 C CA . LEU A 1 178 ? 25.493 -0.818 -37.278 1.00 93.88 178 LEU A CA 1
ATOM 1463 C C . LEU A 1 178 ? 25.389 -0.366 -38.735 1.00 93.88 178 LEU A C 1
ATOM 1465 O O . LEU A 1 178 ? 25.135 -1.174 -39.630 1.00 93.88 178 LEU A O 1
ATOM 1469 N N . SER A 1 179 ? 25.655 0.913 -38.980 1.00 93.69 179 SER A N 1
ATOM 1470 C CA . SER A 1 179 ? 25.964 1.408 -40.318 1.00 93.69 179 SER A CA 1
ATOM 1471 C C . SER A 1 179 ? 27.335 0.910 -40.785 1.00 93.69 179 SER A C 1
ATOM 1473 O O . SER A 1 179 ? 28.200 0.532 -39.991 1.00 93.69 179 SER A O 1
ATOM 1475 N N . GLU A 1 180 ? 27.569 0.963 -42.095 1.00 92.94 180 GLU A N 1
ATOM 1476 C CA . GLU A 1 180 ? 28.854 0.583 -42.687 1.00 92.94 180 GLU A CA 1
ATOM 1477 C C . GLU A 1 180 ? 30.021 1.426 -42.138 1.00 92.94 180 GLU A C 1
ATOM 1479 O O . GLU A 1 180 ? 31.105 0.901 -41.879 1.00 92.94 180 GLU A O 1
ATOM 1484 N N . MET A 1 181 ? 29.793 2.723 -41.901 1.00 92.81 181 MET A N 1
ATOM 1485 C CA . MET A 1 181 ? 30.796 3.620 -41.318 1.00 92.81 181 MET A CA 1
ATOM 1486 C C . MET A 1 181 ? 31.095 3.276 -39.857 1.00 92.81 181 MET A C 1
ATOM 1488 O O . MET A 1 181 ? 32.263 3.203 -39.478 1.00 92.81 181 MET A O 1
ATOM 1492 N N . GLU A 1 182 ? 30.061 3.026 -39.045 1.00 93.75 182 GLU A N 1
ATOM 1493 C CA . GLU A 1 182 ? 30.242 2.618 -37.648 1.00 93.75 182 GLU A CA 1
ATOM 1494 C C . GLU A 1 182 ? 31.024 1.308 -37.577 1.00 93.75 182 GLU A C 1
ATOM 1496 O O . GLU A 1 182 ? 32.003 1.242 -36.842 1.00 93.75 182 GLU A O 1
ATOM 1501 N N . HIS A 1 183 ? 30.671 0.315 -38.397 1.00 93.06 183 HIS A N 1
ATOM 1502 C CA . HIS A 1 183 ? 31.367 -0.969 -38.441 1.00 93.06 183 HIS A CA 1
ATOM 1503 C C . HIS A 1 183 ? 32.854 -0.824 -38.799 1.00 93.06 183 HIS A C 1
ATOM 1505 O O . HIS A 1 183 ? 33.706 -1.411 -38.136 1.00 93.06 183 HIS A O 1
ATOM 1511 N N . ARG A 1 184 ? 33.182 -0.001 -39.805 1.00 93.38 184 ARG A N 1
ATOM 1512 C CA . ARG A 1 184 ? 34.574 0.263 -40.215 1.00 93.38 184 ARG A CA 1
ATOM 1513 C C . ARG A 1 184 ? 35.389 1.017 -39.168 1.00 93.38 184 ARG A C 1
ATOM 1515 O O . ARG A 1 184 ? 36.609 0.903 -39.166 1.00 93.38 184 ARG A O 1
ATOM 1522 N N . SER A 1 185 ? 34.731 1.795 -38.312 1.00 93.69 185 SER A N 1
ATOM 1523 C CA . SER A 1 185 ? 35.390 2.565 -37.253 1.00 93.69 185 SER A CA 1
ATOM 1524 C C . SER A 1 185 ? 35.753 1.739 -36.014 1.00 93.69 185 SER A C 1
ATOM 1526 O O . SER A 1 185 ? 36.423 2.266 -35.129 1.00 93.69 185 SER A O 1
ATOM 1528 N N . LEU A 1 186 ? 35.296 0.482 -35.919 1.00 94.81 186 LEU A N 1
ATOM 1529 C CA . LEU A 1 186 ? 35.528 -0.356 -34.742 1.00 94.81 186 LEU A CA 1
ATOM 1530 C C . LEU A 1 186 ? 36.952 -0.912 -34.715 1.00 94.81 186 LEU A C 1
ATOM 1532 O O . LEU A 1 186 ? 37.469 -1.411 -35.717 1.00 94.81 186 LEU A O 1
ATOM 1536 N N . THR A 1 187 ? 37.562 -0.902 -33.534 1.00 96.25 187 THR A N 1
ATOM 1537 C CA . THR A 1 187 ? 38.814 -1.632 -33.299 1.00 96.25 187 THR A CA 1
ATOM 1538 C C . THR A 1 187 ? 38.574 -3.145 -33.252 1.00 96.25 187 THR A C 1
ATOM 1540 O O . THR A 1 187 ? 37.446 -3.617 -33.105 1.00 96.25 187 THR A O 1
ATOM 1543 N N . ARG A 1 188 ? 39.644 -3.949 -33.341 1.00 94.81 188 ARG A N 1
ATOM 1544 C CA . ARG A 1 188 ? 39.548 -5.417 -33.242 1.00 94.81 188 ARG A CA 1
ATOM 1545 C C . ARG A 1 188 ? 38.879 -5.868 -31.936 1.00 94.81 188 ARG A C 1
ATOM 1547 O O . ARG A 1 188 ? 38.016 -6.737 -31.974 1.00 94.81 188 ARG A O 1
ATOM 1554 N N . ALA A 1 189 ? 39.249 -5.249 -30.815 1.00 95.31 189 ALA A N 1
ATOM 1555 C CA . ALA A 1 189 ? 38.695 -5.573 -29.503 1.00 95.31 189 ALA A CA 1
ATOM 1556 C C . ALA A 1 189 ? 37.221 -5.141 -29.373 1.00 95.31 189 ALA A C 1
ATOM 1558 O O . ALA A 1 189 ? 36.405 -5.874 -28.821 1.00 95.31 189 ALA A O 1
ATOM 1559 N N . GLU A 1 190 ? 36.847 -3.985 -29.936 1.00 96.25 190 GLU A N 1
ATOM 1560 C CA . GLU A 1 190 ? 35.443 -3.553 -30.006 1.00 96.25 190 GLU A CA 1
ATOM 1561 C C . GLU A 1 190 ? 34.594 -4.512 -30.847 1.00 96.25 190 GLU A C 1
ATOM 1563 O O . GLU A 1 190 ? 33.482 -4.862 -30.454 1.00 96.25 190 GLU A O 1
ATOM 1568 N N . LEU A 1 191 ? 35.130 -4.980 -31.978 1.00 95.38 191 LEU A N 1
ATOM 1569 C CA . LEU A 1 191 ? 34.458 -5.936 -32.852 1.00 95.38 191 LEU A CA 1
ATOM 1570 C C . LEU A 1 191 ? 34.149 -7.251 -32.122 1.00 95.38 191 LEU A C 1
ATOM 1572 O O . LEU A 1 191 ? 33.064 -7.798 -32.299 1.00 95.38 191 LEU A O 1
ATOM 1576 N N . GLU A 1 192 ? 35.072 -7.748 -31.298 1.00 94.94 192 GLU A N 1
ATOM 1577 C CA . GLU A 1 192 ? 34.877 -8.970 -30.506 1.00 94.94 192 GLU A CA 1
ATOM 1578 C C . GLU A 1 192 ? 33.724 -8.815 -29.503 1.00 94.94 192 GLU A C 1
ATOM 1580 O O . GLU A 1 192 ? 32.859 -9.692 -29.412 1.00 94.94 192 GLU A O 1
ATOM 1585 N N . VAL A 1 193 ? 33.635 -7.661 -28.830 1.00 95.69 193 VAL A N 1
ATOM 1586 C CA . VAL A 1 193 ? 32.502 -7.330 -27.949 1.00 95.69 193 VAL A CA 1
ATOM 1587 C C . VAL A 1 193 ? 31.198 -7.240 -28.745 1.00 95.69 193 VAL A C 1
ATOM 1589 O O . VAL A 1 193 ? 30.193 -7.832 -28.348 1.00 95.69 193 VAL A O 1
ATOM 1592 N N . CYS A 1 194 ? 31.199 -6.557 -29.894 1.00 95.62 194 CYS A N 1
ATOM 1593 C CA . CYS A 1 194 ? 30.025 -6.454 -30.761 1.00 95.62 194 CYS A CA 1
ATOM 1594 C C . CYS A 1 194 ? 29.557 -7.829 -31.266 1.00 95.62 194 CYS A C 1
ATOM 1596 O O . CYS A 1 194 ? 28.362 -8.108 -31.252 1.00 95.62 194 CYS A O 1
ATOM 1598 N N . GLN A 1 195 ? 30.475 -8.711 -31.669 1.00 94.69 195 GLN A N 1
ATOM 1599 C CA . GLN A 1 195 ? 30.153 -10.070 -32.116 1.00 94.69 195 GLN A CA 1
ATOM 1600 C C . GLN A 1 195 ? 29.537 -10.913 -30.996 1.00 94.69 195 GLN A C 1
ATOM 1602 O O . GLN A 1 195 ? 28.589 -11.660 -31.241 1.00 94.69 195 GLN A O 1
ATOM 1607 N N . ALA A 1 196 ? 30.038 -10.782 -29.766 1.00 94.50 196 ALA A N 1
ATOM 1608 C CA . ALA A 1 196 ? 29.432 -11.427 -28.609 1.00 94.50 196 ALA A CA 1
ATOM 1609 C C . ALA A 1 196 ? 28.019 -10.877 -28.338 1.00 94.50 196 ALA A C 1
ATOM 1611 O O . ALA A 1 196 ? 27.080 -11.658 -28.184 1.00 94.50 196 ALA A O 1
ATOM 1612 N N . ALA A 1 197 ? 27.847 -9.552 -28.361 1.00 94.56 197 ALA A N 1
ATOM 1613 C CA . ALA A 1 197 ? 26.569 -8.874 -28.126 1.00 94.56 197 ALA A CA 1
ATOM 1614 C C . ALA A 1 197 ? 25.532 -9.056 -29.257 1.00 94.56 197 ALA A C 1
ATOM 1616 O O . ALA A 1 197 ? 24.349 -8.797 -29.053 1.00 94.56 197 ALA A O 1
ATOM 1617 N N . ALA A 1 198 ? 25.948 -9.499 -30.448 1.00 93.31 198 ALA A N 1
ATOM 1618 C CA . ALA A 1 198 ? 25.062 -9.781 -31.580 1.00 93.31 198 ALA A CA 1
ATOM 1619 C C . ALA A 1 198 ? 24.373 -11.158 -31.502 1.00 93.31 198 ALA A C 1
ATOM 1621 O O . ALA A 1 198 ? 23.516 -11.465 -32.335 1.00 93.31 198 ALA A O 1
ATOM 1622 N N . ARG A 1 199 ? 24.758 -12.008 -30.539 1.00 89.62 199 ARG A N 1
ATOM 1623 C CA . ARG A 1 199 ? 24.159 -13.334 -30.333 1.00 89.62 199 ARG A CA 1
ATOM 1624 C C . ARG A 1 199 ? 22.690 -13.226 -29.918 1.00 89.62 199 ARG A C 1
ATOM 1626 O O . ARG A 1 199 ? 22.231 -12.195 -29.432 1.00 89.62 199 ARG A O 1
ATOM 1633 N N . HIS A 1 200 ? 21.952 -14.323 -30.078 1.00 81.56 200 HIS A N 1
ATOM 1634 C CA . HIS A 1 200 ? 20.588 -14.430 -29.565 1.00 81.56 200 HIS A CA 1
ATOM 1635 C C . HIS A 1 200 ? 20.592 -14.212 -28.039 1.00 81.56 200 HIS A C 1
ATOM 1637 O O . HIS A 1 200 ? 21.311 -14.915 -27.333 1.00 81.56 200 HIS A O 1
ATOM 1643 N N . ASN A 1 201 ? 19.796 -13.254 -27.547 1.00 84.69 201 ASN A N 1
ATOM 1644 C CA . ASN A 1 201 ? 19.759 -12.761 -26.154 1.00 84.69 201 ASN A CA 1
ATOM 1645 C C . ASN A 1 201 ? 20.999 -11.974 -25.673 1.00 84.69 201 ASN A C 1
ATOM 1647 O O . ASN A 1 201 ? 21.146 -11.739 -24.472 1.00 84.69 201 ASN A O 1
ATOM 1651 N N . GLY A 1 202 ? 21.886 -11.559 -26.580 1.00 92.44 202 GLY A N 1
ATOM 1652 C CA . GLY A 1 202 ? 23.075 -10.781 -26.239 1.00 92.44 202 GLY A CA 1
ATOM 1653 C C . GLY A 1 202 ? 24.156 -11.585 -25.505 1.00 92.44 202 GLY A C 1
ATOM 1654 O O . GLY A 1 202 ? 24.170 -12.817 -25.509 1.00 92.44 202 GLY A O 1
ATOM 1655 N N . ALA A 1 203 ? 25.097 -10.875 -24.881 1.00 95.31 203 ALA A N 1
ATOM 1656 C CA . ALA A 1 203 ? 26.186 -11.455 -24.088 1.00 95.31 203 ALA A CA 1
ATOM 1657 C C . ALA A 1 203 ? 26.159 -10.944 -22.645 1.00 95.31 203 ALA A C 1
ATOM 1659 O O . ALA A 1 203 ? 25.852 -9.778 -22.412 1.00 95.31 203 ALA A O 1
ATOM 1660 N N . ARG A 1 204 ? 26.489 -11.796 -21.665 1.00 94.88 204 ARG A N 1
ATOM 1661 C CA . ARG A 1 204 ? 26.526 -11.383 -20.254 1.00 94.88 204 ARG A CA 1
ATOM 1662 C C . ARG A 1 204 ? 27.620 -10.345 -20.018 1.00 94.88 204 ARG A C 1
ATOM 1664 O O . ARG A 1 204 ? 28.735 -10.504 -20.513 1.00 94.88 204 ARG A O 1
ATOM 1671 N N . TYR A 1 205 ? 27.314 -9.325 -19.226 1.00 94.75 205 TYR A N 1
ATOM 1672 C CA . TYR A 1 205 ? 28.232 -8.234 -18.921 1.00 94.75 205 TYR A CA 1
ATOM 1673 C C . TYR A 1 205 ? 29.533 -8.732 -18.277 1.00 94.75 205 TYR A C 1
ATOM 1675 O O . TYR A 1 205 ? 30.609 -8.312 -18.688 1.00 94.75 205 TYR A O 1
ATOM 1683 N N . ASP A 1 206 ? 29.450 -9.689 -17.349 1.00 93.69 206 ASP A N 1
ATOM 1684 C CA . ASP A 1 206 ? 30.613 -10.281 -16.669 1.00 93.69 206 ASP A CA 1
ATOM 1685 C C . ASP A 1 206 ? 31.572 -11.069 -17.575 1.00 93.69 206 ASP A C 1
ATOM 1687 O O . ASP A 1 206 ? 32.700 -11.353 -17.181 1.00 93.69 206 ASP A O 1
ATOM 1691 N N . THR A 1 207 ? 31.150 -11.396 -18.797 1.00 94.56 207 THR A N 1
ATOM 1692 C CA . THR A 1 207 ? 31.994 -12.067 -19.798 1.00 94.56 207 THR A CA 1
ATOM 1693 C C . THR A 1 207 ? 32.703 -11.101 -20.748 1.00 94.56 207 THR A C 1
ATOM 1695 O O . THR A 1 207 ? 33.471 -11.540 -21.603 1.00 94.56 207 THR A O 1
ATOM 1698 N N . LEU A 1 208 ? 32.442 -9.795 -20.632 1.00 94.50 208 LEU A N 1
ATOM 1699 C CA . LEU A 1 208 ? 32.929 -8.763 -21.545 1.00 94.50 208 LEU A CA 1
ATOM 1700 C C . LEU A 1 208 ? 33.877 -7.789 -20.839 1.00 94.50 208 LEU A C 1
ATOM 1702 O O . LEU A 1 208 ? 33.848 -7.620 -19.624 1.00 94.50 208 LEU A O 1
ATOM 1706 N N . ASN A 1 209 ? 34.709 -7.102 -21.622 1.00 94.62 209 ASN A N 1
ATOM 1707 C CA . ASN A 1 209 ? 35.538 -6.015 -21.107 1.00 94.62 209 ASN A CA 1
ATOM 1708 C C . ASN A 1 209 ? 34.658 -4.792 -20.771 1.00 94.62 209 ASN A C 1
ATOM 1710 O O . ASN A 1 209 ? 34.041 -4.206 -21.665 1.00 94.62 209 ASN A O 1
ATOM 1714 N N . SER A 1 210 ? 34.624 -4.399 -19.496 1.00 93.19 210 SER A N 1
ATOM 1715 C CA . SER A 1 210 ? 33.777 -3.315 -18.979 1.00 93.19 210 SER A CA 1
ATOM 1716 C C . SER A 1 210 ? 34.054 -1.955 -19.621 1.00 93.19 210 SER A C 1
ATOM 1718 O O . SER A 1 210 ? 33.112 -1.218 -19.921 1.00 93.19 210 SER A O 1
ATOM 1720 N N . ASP A 1 211 ? 35.322 -1.628 -19.879 1.00 94.31 211 ASP A N 1
ATOM 1721 C CA . ASP A 1 211 ? 35.716 -0.339 -20.455 1.00 94.31 211 ASP A CA 1
ATOM 1722 C C . ASP A 1 211 ? 35.236 -0.219 -21.901 1.00 94.31 211 ASP A C 1
ATOM 1724 O O . ASP A 1 211 ? 34.664 0.803 -22.292 1.00 94.31 211 ASP A O 1
ATOM 1728 N N . LEU A 1 212 ? 35.390 -1.298 -22.677 1.00 95.56 212 LEU A N 1
ATOM 1729 C CA . LEU A 1 212 ? 34.894 -1.371 -24.050 1.00 95.56 212 LEU A CA 1
ATOM 1730 C C . LEU A 1 212 ? 33.366 -1.314 -24.100 1.00 95.56 212 LEU A C 1
ATOM 1732 O O . LEU A 1 212 ? 32.813 -0.593 -24.929 1.00 95.56 212 LEU A O 1
ATOM 1736 N N . VAL A 1 213 ? 32.668 -2.014 -23.200 1.00 95.44 213 VAL A N 1
ATOM 1737 C CA . VAL A 1 213 ? 31.200 -1.950 -23.121 1.00 95.44 213 VAL A CA 1
ATOM 1738 C C . VAL A 1 213 ? 30.732 -0.529 -22.795 1.00 95.44 213 VAL A C 1
ATOM 1740 O O . VAL A 1 213 ? 29.845 -0.012 -23.473 1.00 95.44 213 VAL A O 1
ATOM 1743 N N . ASN A 1 214 ? 31.346 0.140 -21.814 1.00 93.62 214 ASN A N 1
ATOM 1744 C CA . ASN A 1 214 ? 31.007 1.519 -21.455 1.00 93.62 214 ASN A CA 1
ATOM 1745 C C . ASN A 1 214 ? 31.289 2.500 -22.610 1.00 93.62 214 ASN A C 1
ATOM 1747 O O . ASN A 1 214 ? 30.490 3.398 -22.883 1.00 93.62 214 ASN A O 1
ATOM 1751 N N . TYR A 1 215 ? 32.400 2.314 -23.327 1.00 94.50 215 TYR A N 1
ATOM 1752 C CA . TYR A 1 215 ? 32.731 3.105 -24.512 1.00 94.50 215 TYR A CA 1
ATOM 1753 C C . TYR A 1 215 ? 31.699 2.924 -25.638 1.00 94.50 215 TYR A C 1
ATOM 1755 O O . TYR A 1 215 ? 31.168 3.905 -26.167 1.00 94.50 215 TYR A O 1
ATOM 1763 N N . LEU A 1 216 ? 31.346 1.678 -25.966 1.00 95.50 216 LEU A N 1
ATOM 1764 C CA . LEU A 1 216 ? 30.335 1.363 -26.980 1.00 95.50 216 LEU A CA 1
ATOM 1765 C C . LEU A 1 216 ? 28.938 1.860 -26.577 1.00 95.50 216 LEU A C 1
ATOM 1767 O O . LEU A 1 216 ? 28.177 2.318 -27.433 1.00 95.50 216 LEU A O 1
ATOM 1771 N N . TYR A 1 217 ? 28.603 1.812 -25.285 1.00 94.69 217 TYR A N 1
ATOM 1772 C CA . TYR A 1 217 ? 27.343 2.326 -24.751 1.00 94.69 217 TYR A CA 1
ATOM 1773 C C . TYR A 1 217 ? 27.244 3.849 -24.897 1.00 94.69 217 TYR A C 1
ATOM 1775 O O . TYR A 1 217 ? 26.228 4.348 -25.382 1.00 94.69 217 TYR A O 1
ATOM 1783 N N . ARG A 1 218 ? 28.313 4.594 -24.574 1.00 93.88 218 ARG A N 1
ATOM 1784 C CA . ARG A 1 218 ? 28.376 6.054 -24.777 1.00 93.88 218 ARG A CA 1
ATOM 1785 C C . ARG A 1 218 ? 28.209 6.455 -26.241 1.00 93.88 218 ARG A C 1
ATOM 1787 O O . ARG A 1 218 ? 27.533 7.435 -26.533 1.00 93.88 218 ARG A O 1
ATOM 1794 N N . ARG A 1 219 ? 28.738 5.648 -27.166 1.00 92.88 219 ARG A N 1
ATOM 1795 C CA . ARG A 1 219 ? 28.533 5.808 -28.618 1.00 92.88 219 ARG A CA 1
ATOM 1796 C C . ARG A 1 219 ? 27.140 5.380 -29.101 1.00 92.88 219 ARG A C 1
ATOM 1798 O O . ARG A 1 219 ? 26.846 5.501 -30.287 1.00 92.88 219 ARG A O 1
ATOM 1805 N N . GLY A 1 220 ? 26.290 4.846 -28.222 1.00 92.94 220 GLY A N 1
ATOM 1806 C CA . GLY A 1 220 ? 24.961 4.344 -28.570 1.00 92.94 220 GLY A CA 1
ATOM 1807 C C . GLY A 1 220 ? 24.986 3.107 -29.471 1.00 92.94 220 GLY A C 1
ATOM 1808 O O . GLY A 1 220 ? 24.040 2.893 -30.229 1.00 92.94 220 GLY A O 1
ATOM 1809 N N . LEU A 1 221 ? 26.064 2.315 -29.441 1.00 95.56 221 LEU A N 1
ATOM 1810 C CA . LEU A 1 221 ? 26.221 1.111 -30.269 1.00 95.56 221 LEU A CA 1
ATOM 1811 C C . LEU A 1 221 ? 25.700 -0.162 -29.589 1.00 95.56 221 LEU A C 1
ATOM 1813 O O . LEU A 1 221 ? 25.395 -1.147 -30.259 1.00 95.56 221 LEU A O 1
ATOM 1817 N N . VAL A 1 222 ? 25.570 -0.142 -28.266 1.00 95.75 222 VAL A N 1
ATOM 1818 C CA . VAL A 1 222 ? 25.020 -1.248 -27.476 1.00 95.75 222 VAL A CA 1
ATOM 1819 C C . VAL A 1 222 ? 24.001 -0.731 -26.470 1.00 95.75 222 VAL A C 1
ATOM 1821 O O . VAL A 1 222 ? 24.028 0.443 -26.097 1.00 95.75 222 VAL A O 1
ATOM 1824 N N . TRP A 1 223 ? 23.113 -1.606 -26.002 1.00 95.06 223 TRP A N 1
ATOM 1825 C CA . TRP A 1 223 ? 22.240 -1.323 -24.862 1.00 95.06 223 TRP A CA 1
ATOM 1826 C C . TRP A 1 223 ? 22.240 -2.479 -23.862 1.00 95.06 223 TRP A C 1
ATOM 1828 O O . TRP A 1 223 ? 22.512 -3.630 -24.208 1.00 95.06 223 TRP A O 1
ATOM 1838 N N . TYR A 1 224 ? 21.915 -2.146 -22.613 1.00 94.62 224 TYR A N 1
ATOM 1839 C CA . TYR A 1 224 ? 21.777 -3.109 -21.528 1.00 94.62 224 TYR A CA 1
ATOM 1840 C C . TYR A 1 224 ? 20.375 -3.703 -21.505 1.00 94.62 224 TYR A C 1
ATOM 1842 O O . TYR A 1 224 ? 19.377 -2.974 -21.542 1.00 94.62 224 TYR A O 1
ATOM 1850 N N . ASP A 1 225 ? 20.302 -5.014 -21.337 1.00 94.00 225 ASP A N 1
ATOM 1851 C CA . ASP A 1 225 ? 19.082 -5.738 -21.044 1.00 94.00 225 ASP A CA 1
ATOM 1852 C C . ASP A 1 225 ? 19.183 -6.509 -19.718 1.00 94.00 225 ASP A C 1
ATOM 1854 O O . ASP A 1 225 ? 20.250 -6.985 -19.326 1.00 94.00 225 ASP A O 1
ATOM 1858 N N . VAL A 1 226 ? 18.069 -6.571 -18.991 1.00 95.06 226 VAL A N 1
ATOM 1859 C CA . VAL A 1 226 ? 17.980 -7.060 -17.609 1.00 95.06 226 VAL A CA 1
ATOM 1860 C C . VAL A 1 226 ? 17.011 -8.241 -17.598 1.00 95.06 226 VAL A C 1
ATOM 1862 O O . VAL A 1 226 ? 15.807 -8.034 -17.412 1.00 95.06 226 VAL A O 1
ATOM 1865 N N . PRO A 1 227 ? 17.513 -9.463 -17.859 1.00 93.31 227 PRO A N 1
ATOM 1866 C CA . PRO A 1 227 ? 16.674 -10.642 -18.028 1.00 93.31 227 PRO A CA 1
ATOM 1867 C C . PRO A 1 227 ? 16.149 -11.170 -16.687 1.00 93.31 227 PRO A C 1
ATOM 1869 O O . PRO A 1 227 ? 16.920 -11.419 -15.760 1.00 93.31 227 PRO A O 1
ATOM 1872 N N . VAL A 1 228 ? 14.838 -11.398 -16.605 1.00 94.25 228 VAL A N 1
ATOM 1873 C CA . VAL A 1 228 ? 14.162 -11.938 -15.413 1.00 94.25 228 VAL A CA 1
ATOM 1874 C C . VAL A 1 228 ? 13.534 -13.289 -15.754 1.00 94.25 228 VAL A C 1
ATOM 1876 O O . VAL A 1 228 ? 12.728 -13.389 -16.676 1.00 94.25 228 VAL A O 1
ATOM 1879 N N . SER A 1 229 ? 13.901 -14.332 -15.012 1.00 93.31 229 SER A N 1
ATOM 1880 C CA . SER A 1 229 ? 13.347 -15.687 -15.122 1.00 93.31 229 SER A CA 1
ATOM 1881 C C . SER A 1 229 ? 12.155 -15.880 -14.181 1.00 93.31 229 SER A C 1
ATOM 1883 O O . SER A 1 229 ? 12.027 -15.174 -13.184 1.00 93.31 229 SER A O 1
ATOM 1885 N N . SER A 1 230 ? 11.289 -16.863 -14.461 1.00 93.38 230 SER A N 1
ATOM 1886 C CA . SER A 1 230 ? 10.204 -17.253 -13.540 1.00 93.38 230 SER A CA 1
ATOM 1887 C C . SER A 1 230 ? 10.724 -17.792 -12.207 1.00 93.38 230 SER A C 1
ATOM 1889 O O . SER A 1 230 ? 10.057 -17.614 -11.195 1.00 93.38 230 SER A O 1
ATOM 1891 N N . GLU A 1 231 ? 11.910 -18.403 -12.204 1.00 93.25 231 GLU A N 1
ATOM 1892 C CA . GLU A 1 231 ? 12.513 -19.048 -11.025 1.00 93.25 231 GLU A CA 1
ATOM 1893 C C . GLU A 1 231 ? 13.361 -18.092 -10.174 1.00 93.25 231 GLU A C 1
ATOM 1895 O O . GLU A 1 231 ? 13.921 -18.479 -9.145 1.00 93.25 231 GLU A O 1
ATOM 1900 N N . ASP A 1 232 ? 13.487 -16.836 -10.606 1.00 92.56 232 ASP A N 1
ATOM 1901 C CA . ASP A 1 232 ? 14.271 -15.845 -9.882 1.00 92.56 232 ASP A CA 1
ATOM 1902 C C . ASP A 1 232 ? 13.607 -15.497 -8.546 1.00 92.56 232 ASP A C 1
ATOM 1904 O O . ASP A 1 232 ? 12.382 -15.418 -8.444 1.00 92.56 232 ASP A O 1
ATOM 1908 N N . HIS A 1 233 ? 14.435 -15.251 -7.532 1.00 90.81 233 HIS A N 1
ATOM 1909 C CA . HIS A 1 233 ? 14.007 -14.716 -6.242 1.00 90.81 233 HIS A CA 1
ATOM 1910 C C . HIS A 1 233 ? 14.438 -13.257 -6.134 1.00 90.81 233 HIS A C 1
ATOM 1912 O O . HIS A 1 233 ? 15.505 -12.871 -6.628 1.00 90.81 233 HIS A O 1
ATOM 1918 N N . LEU A 1 234 ? 13.609 -12.442 -5.488 1.00 89.94 234 LEU A N 1
ATOM 1919 C CA . LEU A 1 234 ? 13.767 -10.992 -5.457 1.00 89.94 234 LEU A CA 1
ATOM 1920 C C . LEU A 1 234 ? 13.844 -10.469 -4.027 1.00 89.94 234 LEU A C 1
ATOM 1922 O O . LEU A 1 234 ? 13.229 -11.014 -3.119 1.00 89.94 234 LEU A O 1
ATOM 1926 N N . SER A 1 235 ? 14.553 -9.362 -3.848 1.00 86.56 235 SER A N 1
ATOM 1927 C CA . SER A 1 235 ? 14.518 -8.563 -2.629 1.00 86.56 235 SER A CA 1
ATOM 1928 C C . SER A 1 235 ? 14.429 -7.081 -2.989 1.00 86.56 235 SER A C 1
ATOM 1930 O O . SER A 1 235 ? 15.213 -6.587 -3.791 1.00 86.56 235 SER A O 1
ATOM 1932 N N . ILE A 1 236 ? 13.466 -6.378 -2.414 1.00 84.88 236 ILE A N 1
ATOM 1933 C CA . ILE A 1 236 ? 13.294 -4.928 -2.410 1.00 84.88 236 ILE A CA 1
ATOM 1934 C C . ILE A 1 236 ? 14.131 -4.324 -1.258 1.00 84.88 236 ILE A C 1
ATOM 1936 O O . ILE A 1 236 ? 13.740 -4.425 -0.093 1.00 84.88 236 ILE A O 1
ATOM 1940 N N . PRO A 1 237 ? 15.304 -3.724 -1.531 1.00 80.75 237 PRO A N 1
ATOM 1941 C CA . PRO A 1 237 ? 16.051 -3.004 -0.501 1.00 80.75 237 PRO A CA 1
ATOM 1942 C C . PRO A 1 237 ? 15.262 -1.783 0.010 1.00 80.75 237 PRO A C 1
ATOM 1944 O O . PRO A 1 237 ? 14.307 -1.353 -0.645 1.00 80.75 237 PRO A O 1
ATOM 1947 N N . PRO A 1 238 ? 15.670 -1.182 1.146 1.00 78.44 238 PRO A N 1
ATOM 1948 C CA . PRO A 1 238 ? 15.175 0.132 1.538 1.00 78.44 238 PRO A CA 1
ATOM 1949 C C . PRO A 1 238 ? 15.267 1.117 0.367 1.00 78.44 238 PRO A C 1
ATOM 1951 O O . PRO A 1 238 ? 16.279 1.168 -0.335 1.00 78.44 238 PRO A O 1
ATOM 1954 N N . LEU A 1 239 ? 14.200 1.885 0.141 1.00 79.50 239 LEU A N 1
ATOM 1955 C CA . LEU A 1 239 ? 14.062 2.793 -1.001 1.00 79.50 239 LEU A CA 1
ATOM 1956 C C . LEU A 1 239 ? 14.835 4.106 -0.766 1.00 79.50 239 LEU A C 1
ATOM 1958 O O . LEU A 1 239 ? 14.285 5.207 -0.831 1.00 79.50 239 LEU A O 1
ATOM 1962 N N . GLU A 1 240 ? 16.125 3.992 -0.453 1.00 67.06 240 GLU A N 1
ATOM 1963 C CA . GLU A 1 240 ? 17.016 5.130 -0.240 1.00 67.06 240 GLU A CA 1
ATOM 1964 C C . GLU A 1 240 ? 17.173 5.946 -1.528 1.00 67.06 240 GLU A C 1
ATOM 1966 O O . GLU A 1 240 ? 17.428 5.414 -2.607 1.00 67.06 240 GLU A O 1
ATOM 1971 N N . GLY A 1 241 ? 16.992 7.266 -1.426 1.00 63.09 241 GLY A N 1
ATOM 1972 C CA . GLY A 1 241 ? 17.086 8.163 -2.580 1.00 63.09 241 GLY A CA 1
ATOM 1973 C C . GLY A 1 241 ? 15.917 8.068 -3.570 1.00 63.09 241 GLY A C 1
ATOM 1974 O O . GLY A 1 241 ? 16.026 8.603 -4.674 1.00 63.09 241 GLY A O 1
ATOM 1975 N N . PHE A 1 242 ? 14.802 7.421 -3.200 1.00 73.75 242 PHE A N 1
ATOM 1976 C CA . PHE A 1 242 ? 13.606 7.365 -4.042 1.00 73.75 242 PHE A CA 1
ATOM 1977 C C . PHE A 1 242 ? 13.083 8.768 -4.375 1.00 73.75 242 PHE A C 1
ATOM 1979 O O . PHE A 1 242 ? 12.900 9.621 -3.501 1.00 73.75 242 PHE A O 1
ATOM 1986 N N . VAL A 1 243 ? 12.823 9.000 -5.661 1.00 68.44 243 VAL A N 1
ATOM 1987 C CA . VAL A 1 243 ? 12.264 10.257 -6.159 1.00 68.44 243 VAL A CA 1
ATOM 1988 C C . VAL A 1 243 ? 10.742 10.192 -6.038 1.00 68.44 243 VAL A C 1
ATOM 1990 O O . VAL A 1 243 ? 10.072 9.614 -6.891 1.00 68.44 243 VAL A O 1
ATOM 1993 N N . SER A 1 244 ? 10.204 10.781 -4.969 1.00 66.44 244 SER A N 1
ATOM 1994 C CA . SER A 1 244 ? 8.759 10.933 -4.775 1.00 66.44 244 SER A CA 1
ATOM 1995 C C . SER A 1 244 ? 8.281 12.247 -5.394 1.00 66.44 244 SER A C 1
ATOM 1997 O O . SER A 1 244 ? 8.300 13.308 -4.768 1.00 66.44 244 SER A O 1
ATOM 1999 N N . ASN A 1 245 ? 7.879 12.184 -6.657 1.00 70.75 245 ASN A N 1
ATOM 2000 C CA . ASN A 1 245 ? 7.096 13.218 -7.315 1.00 70.75 245 ASN A CA 1
ATOM 2001 C C . ASN A 1 245 ? 5.597 12.879 -7.162 1.00 70.75 245 ASN A C 1
ATOM 2003 O O . ASN A 1 245 ? 5.170 11.724 -7.091 1.00 70.75 245 ASN A O 1
ATOM 2007 N N . LYS A 1 246 ? 4.740 13.899 -7.081 1.00 57.09 246 LYS A N 1
ATOM 2008 C CA . LYS A 1 246 ? 3.296 13.651 -7.110 1.00 57.09 246 LYS A CA 1
ATOM 2009 C C . LYS A 1 246 ? 2.915 13.335 -8.551 1.00 57.09 246 LYS A C 1
ATOM 2011 O O . LYS A 1 246 ? 2.974 14.224 -9.393 1.00 57.09 246 LYS A O 1
ATOM 2016 N N . SER A 1 247 ? 2.435 12.121 -8.818 1.00 52.22 247 SER A N 1
ATOM 2017 C CA . SER A 1 247 ? 1.701 11.814 -10.051 1.00 52.22 247 SER A CA 1
ATOM 2018 C C . SER A 1 247 ? 0.358 12.559 -10.036 1.00 52.22 247 SER A C 1
ATOM 2020 O O . SER A 1 247 ? -0.710 11.981 -9.851 1.00 52.22 247 SER A O 1
ATOM 2022 N N . THR A 1 248 ? 0.386 13.886 -10.188 1.00 42.50 248 THR A N 1
ATOM 2023 C CA . THR A 1 248 ? -0.783 14.696 -10.530 1.00 42.50 248 THR A CA 1
ATOM 2024 C C . THR A 1 248 ? -1.088 14.451 -11.998 1.00 42.50 248 THR A C 1
ATOM 2026 O O . THR A 1 248 ? -0.810 15.303 -12.835 1.00 42.50 248 THR A O 1
ATOM 2029 N N . ALA A 1 249 ? -1.618 13.274 -12.328 1.00 43.25 249 ALA A N 1
ATOM 2030 C CA . ALA A 1 249 ? -2.317 13.092 -13.589 1.00 43.25 249 ALA A CA 1
ATOM 2031 C C . ALA A 1 249 ? -3.690 13.772 -13.433 1.00 43.25 249 ALA A C 1
ATOM 2033 O O . ALA A 1 249 ? -4.533 13.288 -12.667 1.00 43.25 249 ALA A O 1
ATOM 2034 N N . PRO A 1 250 ? -3.940 14.921 -14.084 1.00 35.47 250 PRO A N 1
ATOM 2035 C CA . PRO A 1 250 ? -5.239 15.564 -14.069 1.00 35.47 250 PRO A CA 1
ATOM 2036 C C . PRO A 1 250 ? -6.126 14.845 -15.095 1.00 35.47 250 PRO A C 1
ATOM 2038 O O . PRO A 1 250 ? -6.394 15.379 -16.164 1.00 35.47 250 PRO A O 1
ATOM 2041 N N . GLY A 1 251 ? -6.536 13.605 -14.806 1.00 43.47 251 GLY A N 1
ATOM 2042 C CA . GLY A 1 251 ? -7.227 12.801 -15.817 1.00 43.47 251 GLY A CA 1
ATOM 2043 C C . GLY A 1 251 ? -7.516 11.346 -15.452 1.00 43.47 251 GLY A C 1
ATOM 2044 O O . GLY A 1 251 ? -7.123 10.447 -16.176 1.00 43.47 251 GLY A O 1
ATOM 2045 N N . GLY A 1 252 ? -8.260 11.085 -14.372 1.00 44.53 252 GLY A N 1
ATOM 2046 C CA . GLY A 1 252 ? -8.869 9.764 -14.131 1.00 44.53 252 GLY A CA 1
ATOM 2047 C C . GLY A 1 252 ? -7.899 8.567 -14.029 1.00 44.53 252 GLY A C 1
ATOM 2048 O O . GLY A 1 252 ? -6.683 8.702 -14.007 1.00 44.53 252 GLY A O 1
ATOM 2049 N N . ARG A 1 253 ? -8.457 7.354 -13.901 1.00 43.56 253 ARG A N 1
ATOM 2050 C CA . ARG A 1 253 ? -7.693 6.104 -13.685 1.00 43.56 253 ARG A CA 1
ATOM 2051 C C . ARG A 1 253 ? -7.078 5.507 -14.962 1.00 43.56 253 ARG A C 1
ATOM 2053 O O . ARG A 1 253 ? -6.222 4.640 -14.850 1.00 43.56 253 ARG A O 1
ATOM 2060 N N . GLU A 1 254 ? -7.491 5.951 -16.150 1.00 45.44 254 GLU A N 1
ATOM 2061 C CA . GLU A 1 254 ? -7.019 5.416 -17.444 1.00 45.44 254 GLU A CA 1
ATOM 2062 C C . GLU A 1 254 ? -5.679 6.019 -17.916 1.00 45.44 254 GLU A C 1
ATOM 2064 O O . GLU A 1 254 ? -5.099 5.544 -18.891 1.00 45.44 254 GLU A O 1
ATOM 2069 N N . GLU A 1 255 ? -5.157 7.042 -17.230 1.00 59.47 255 GLU A N 1
ATOM 2070 C CA . GLU A 1 255 ? -3.909 7.720 -17.616 1.00 59.47 255 GLU A CA 1
ATOM 2071 C C . GLU A 1 255 ? -2.650 7.223 -16.888 1.00 59.47 255 GLU A C 1
ATOM 2073 O O . GLU A 1 255 ? -1.540 7.569 -17.300 1.00 59.47 255 GLU A O 1
ATOM 2078 N N . VAL A 1 256 ? -2.792 6.391 -15.851 1.00 67.62 256 VAL A N 1
ATOM 2079 C CA . VAL A 1 256 ? -1.657 5.874 -15.066 1.00 67.62 256 VAL A CA 1
ATOM 2080 C C . VAL A 1 256 ? -0.906 4.803 -15.864 1.00 67.62 256 VAL A C 1
ATOM 2082 O O . VAL A 1 256 ? -1.521 3.944 -16.498 1.00 67.62 256 VAL A O 1
ATOM 2085 N N . ASP A 1 257 ? 0.428 4.854 -15.865 1.00 80.88 257 ASP A N 1
ATOM 2086 C CA . ASP A 1 257 ? 1.261 3.861 -16.547 1.00 80.88 257 ASP A CA 1
ATOM 2087 C C . ASP A 1 257 ? 1.050 2.460 -15.917 1.00 80.88 257 ASP A C 1
ATOM 2089 O O . ASP A 1 257 ? 1.220 2.291 -14.701 1.00 80.88 257 ASP A O 1
ATOM 2093 N N . PRO A 1 258 ? 0.665 1.433 -16.704 1.00 84.50 258 PRO A N 1
ATOM 2094 C CA . PRO A 1 258 ? 0.501 0.074 -16.195 1.00 84.50 258 PRO A CA 1
ATOM 2095 C C . PRO A 1 258 ? 1.768 -0.495 -15.548 1.00 84.50 258 PRO A C 1
ATOM 2097 O O . PRO A 1 258 ? 1.664 -1.246 -14.579 1.00 84.50 258 PRO A O 1
ATOM 2100 N N . ILE A 1 259 ? 2.956 -0.133 -16.048 1.00 86.88 259 ILE A N 1
ATOM 2101 C CA . ILE A 1 259 ? 4.236 -0.599 -15.493 1.00 86.88 259 ILE A CA 1
ATOM 2102 C C . ILE A 1 259 ? 4.476 0.040 -14.121 1.00 86.88 259 ILE A C 1
ATOM 2104 O O . ILE A 1 259 ? 4.890 -0.650 -13.194 1.00 86.88 259 ILE A O 1
ATOM 2108 N N . GLU A 1 260 ? 4.163 1.328 -13.964 1.00 85.31 260 GLU A N 1
ATOM 2109 C CA . GLU A 1 260 ? 4.237 2.040 -12.680 1.00 85.31 260 GLU A CA 1
ATOM 2110 C C . GLU A 1 260 ? 3.321 1.399 -11.634 1.00 85.31 260 GLU A C 1
ATOM 2112 O O . GLU A 1 260 ? 3.768 1.055 -10.540 1.00 85.31 260 GLU A O 1
ATOM 2117 N N . THR A 1 261 ? 2.064 1.144 -12.005 1.00 84.75 261 THR A N 1
ATOM 2118 C CA . THR A 1 261 ? 1.103 0.459 -11.126 1.00 84.75 261 THR A CA 1
ATOM 2119 C C . THR A 1 261 ? 1.623 -0.917 -10.709 1.00 84.75 261 THR A C 1
ATOM 2121 O O . THR A 1 261 ? 1.572 -1.276 -9.534 1.00 84.75 261 THR A O 1
ATOM 2124 N N . LEU A 1 262 ? 2.161 -1.682 -11.661 1.00 88.31 262 LEU A N 1
ATOM 2125 C CA . LEU A 1 262 ? 2.689 -3.017 -11.406 1.00 88.31 262 LEU A CA 1
ATOM 2126 C C . LEU A 1 262 ? 3.930 -2.998 -10.506 1.00 88.31 262 LEU A C 1
ATOM 2128 O O . LEU A 1 262 ? 4.050 -3.853 -9.635 1.00 88.31 262 LEU A O 1
ATOM 2132 N N . MET A 1 263 ? 4.828 -2.023 -10.658 1.00 88.50 263 MET A N 1
ATOM 2133 C CA . MET A 1 263 ? 5.994 -1.885 -9.779 1.00 88.50 263 MET A CA 1
ATOM 2134 C C . MET A 1 263 ? 5.589 -1.613 -8.330 1.00 88.50 263 MET A C 1
ATOM 2136 O O . MET A 1 263 ? 6.125 -2.255 -7.430 1.00 88.50 263 MET A O 1
ATOM 2140 N N . TYR A 1 264 ? 4.594 -0.752 -8.095 1.00 86.88 264 TYR A N 1
ATOM 2141 C CA . TYR A 1 264 ? 4.052 -0.552 -6.747 1.00 86.88 264 TYR A CA 1
ATOM 2142 C C . TYR A 1 264 ? 3.453 -1.843 -6.167 1.00 86.88 264 TYR A C 1
ATOM 2144 O O . TYR A 1 264 ? 3.699 -2.171 -5.007 1.00 86.88 264 TYR A O 1
ATOM 2152 N N . GLN A 1 265 ? 2.731 -2.629 -6.972 1.00 87.06 265 GLN A N 1
ATOM 2153 C CA . GLN A 1 265 ? 2.222 -3.937 -6.537 1.00 87.06 265 GLN A CA 1
ATOM 2154 C C . GLN A 1 265 ? 3.355 -4.920 -6.207 1.00 87.06 265 GLN A C 1
ATOM 2156 O O . GLN A 1 265 ? 3.266 -5.649 -5.218 1.00 87.06 265 GLN A O 1
ATOM 2161 N N . VAL A 1 266 ? 4.433 -4.918 -6.999 1.00 88.56 266 VAL A N 1
ATOM 2162 C CA . VAL A 1 266 ? 5.639 -5.715 -6.742 1.00 88.56 266 VAL A CA 1
ATOM 2163 C C . VAL A 1 266 ? 6.296 -5.297 -5.430 1.00 88.56 266 VAL A C 1
ATOM 2165 O O . VAL A 1 266 ? 6.647 -6.176 -4.654 1.00 88.56 266 VAL A O 1
ATOM 2168 N N . PHE A 1 267 ? 6.413 -4.001 -5.127 1.00 86.44 267 PHE A N 1
ATOM 2169 C CA . PHE A 1 267 ? 7.010 -3.544 -3.866 1.00 86.44 267 PHE A CA 1
ATOM 2170 C C . PHE A 1 267 ? 6.266 -4.054 -2.635 1.00 86.44 267 PHE A C 1
ATOM 2172 O O . PHE A 1 267 ? 6.907 -4.439 -1.663 1.00 86.44 267 PHE A O 1
ATOM 2179 N N . VAL A 1 268 ? 4.936 -4.131 -2.701 1.00 82.50 268 VAL A N 1
ATOM 2180 C CA . VAL A 1 268 ? 4.104 -4.640 -1.601 1.00 82.50 268 VAL A CA 1
ATOM 2181 C C . VAL A 1 268 ? 4.177 -6.168 -1.495 1.00 82.50 268 VAL A C 1
ATOM 2183 O O . VAL A 1 268 ? 4.224 -6.719 -0.394 1.00 82.50 268 VAL A O 1
ATOM 2186 N N . ALA A 1 269 ? 4.171 -6.866 -2.632 1.00 83.38 269 ALA A N 1
ATOM 2187 C CA . ALA A 1 269 ? 3.976 -8.314 -2.683 1.00 83.38 269 ALA A CA 1
ATOM 2188 C C . ALA A 1 269 ? 5.271 -9.141 -2.738 1.00 83.38 269 ALA A C 1
ATOM 2190 O O . ALA A 1 269 ? 5.249 -10.319 -2.378 1.00 83.38 269 ALA A O 1
ATOM 2191 N N . ALA A 1 270 ? 6.382 -8.568 -3.207 1.00 82.56 270 ALA A N 1
ATOM 2192 C CA . ALA A 1 270 ? 7.633 -9.295 -3.390 1.00 82.56 270 ALA A CA 1
ATOM 2193 C C . ALA A 1 270 ? 8.230 -9.735 -2.050 1.00 82.56 270 ALA A C 1
ATOM 2195 O O . ALA A 1 270 ? 8.295 -8.973 -1.092 1.00 82.56 270 ALA A O 1
ATOM 2196 N N . SER A 1 271 ? 8.708 -10.974 -2.008 1.00 78.19 271 SER A N 1
ATOM 2197 C CA . SER A 1 271 ? 9.401 -11.566 -0.867 1.00 78.19 271 SER A CA 1
ATOM 2198 C C . SER A 1 271 ? 10.573 -12.395 -1.381 1.00 78.19 271 SER A C 1
ATOM 2200 O O . SER A 1 271 ? 10.486 -13.015 -2.441 1.00 78.19 271 SER A O 1
ATOM 2202 N N . ASP A 1 272 ? 11.641 -12.458 -0.588 1.00 80.38 272 ASP A N 1
ATOM 2203 C CA . ASP A 1 272 ? 12.827 -13.280 -0.843 1.00 80.38 272 ASP A CA 1
ATOM 2204 C C . ASP A 1 272 ? 12.552 -14.793 -0.850 1.00 80.38 272 ASP A C 1
ATOM 2206 O O . ASP A 1 272 ? 13.410 -15.577 -1.258 1.00 80.38 272 ASP A O 1
ATOM 2210 N N . ARG A 1 273 ? 11.352 -15.209 -0.430 1.00 75.62 273 ARG A N 1
ATOM 2211 C CA . ARG A 1 273 ? 10.882 -16.604 -0.387 1.00 75.62 273 ARG A CA 1
ATOM 2212 C C . ARG A 1 273 ? 10.086 -17.020 -1.616 1.00 75.62 273 ARG A C 1
ATOM 2214 O O . ARG A 1 273 ? 9.743 -18.191 -1.741 1.00 75.62 273 ARG A O 1
ATOM 2221 N N . VAL A 1 274 ? 9.727 -16.069 -2.474 1.00 83.38 274 VAL A N 1
ATOM 2222 C CA . VAL A 1 274 ? 8.761 -16.283 -3.552 1.00 83.38 274 VAL A CA 1
ATOM 2223 C C . VAL A 1 274 ? 9.453 -16.103 -4.893 1.00 83.38 274 VAL A C 1
ATOM 2225 O O . VAL A 1 274 ? 10.135 -15.105 -5.123 1.00 83.38 274 VAL A O 1
ATOM 2228 N N . THR A 1 275 ? 9.258 -17.068 -5.789 1.00 91.06 275 THR A N 1
ATOM 2229 C CA . THR A 1 275 ? 9.729 -16.954 -7.170 1.00 91.06 275 THR A CA 1
ATOM 2230 C C . THR A 1 275 ? 8.891 -15.944 -7.947 1.00 91.06 275 THR A C 1
ATOM 2232 O O . THR A 1 275 ? 7.708 -15.737 -7.660 1.00 91.06 275 THR A O 1
ATOM 2235 N N . VAL A 1 276 ? 9.459 -15.350 -8.994 1.00 92.62 276 VAL A N 1
ATOM 2236 C CA . VAL A 1 276 ? 8.721 -14.455 -9.902 1.00 92.62 276 VAL A CA 1
ATOM 2237 C C . VAL A 1 276 ? 7.452 -15.116 -10.460 1.00 92.62 276 VAL A C 1
ATOM 2239 O O . VAL A 1 276 ? 6.401 -14.478 -10.522 1.00 92.62 276 VAL A O 1
ATOM 2242 N N . GLY A 1 277 ? 7.503 -16.403 -10.815 1.00 92.25 277 GLY A N 1
ATOM 2243 C CA . GLY A 1 277 ? 6.336 -17.142 -11.310 1.00 92.25 277 GLY A CA 1
ATOM 2244 C C . GLY A 1 277 ? 5.223 -17.275 -10.266 1.00 92.25 277 GLY A C 1
ATOM 2245 O O . GLY A 1 277 ? 4.041 -17.078 -10.571 1.00 92.25 277 GLY A O 1
ATOM 2246 N N . LYS A 1 278 ? 5.582 -17.532 -9.003 1.00 89.25 278 LYS A N 1
ATOM 2247 C CA . LYS A 1 278 ? 4.601 -17.574 -7.915 1.00 89.25 278 LYS A CA 1
ATOM 2248 C C . LYS A 1 278 ? 4.044 -16.181 -7.613 1.00 89.25 278 LYS A C 1
ATOM 2250 O O . LYS A 1 278 ? 2.838 -16.054 -7.401 1.00 89.25 278 LYS A O 1
ATOM 2255 N N . LEU A 1 279 ? 4.873 -15.139 -7.677 1.00 90.75 279 LEU A N 1
ATOM 2256 C CA . LEU A 1 279 ? 4.446 -13.747 -7.519 1.00 90.75 279 LEU A CA 1
ATOM 2257 C C . LEU A 1 279 ? 3.409 -13.338 -8.582 1.00 90.75 279 LEU A C 1
ATOM 2259 O O . LEU A 1 279 ? 2.410 -12.707 -8.236 1.00 90.75 279 LEU A O 1
ATOM 2263 N N . ALA A 1 280 ? 3.578 -13.764 -9.839 1.00 91.81 280 ALA A N 1
ATOM 2264 C CA . ALA A 1 280 ? 2.596 -13.541 -10.910 1.00 91.81 280 ALA A CA 1
ATOM 2265 C C . ALA A 1 280 ? 1.229 -14.148 -10.571 1.00 91.81 280 ALA A C 1
ATOM 2267 O O . ALA A 1 280 ? 0.196 -13.488 -10.693 1.00 91.81 280 ALA A O 1
ATOM 2268 N N . SER A 1 281 ? 1.234 -15.374 -10.041 1.00 90.12 281 SER A N 1
ATOM 2269 C CA . SER A 1 281 ? 0.018 -16.068 -9.597 1.00 90.12 281 SER A CA 1
ATOM 2270 C C . SER A 1 281 ? -0.654 -15.354 -8.416 1.00 90.12 281 SER A C 1
ATOM 2272 O O . SER A 1 281 ? -1.876 -15.221 -8.365 1.00 90.12 281 SER A O 1
ATOM 2274 N N . ILE A 1 282 ? 0.140 -14.850 -7.466 1.00 86.06 282 ILE A N 1
ATOM 2275 C CA . ILE A 1 282 ? -0.351 -14.100 -6.302 1.00 86.06 282 ILE A CA 1
ATOM 2276 C C . ILE A 1 282 ? -1.007 -12.783 -6.743 1.00 86.06 282 ILE A C 1
ATOM 2278 O O . ILE A 1 282 ? -2.126 -12.479 -6.316 1.00 86.06 282 ILE A O 1
ATOM 2282 N N . LEU A 1 283 ? -0.358 -12.027 -7.629 1.00 87.88 283 LEU A N 1
ATOM 2283 C CA . LEU A 1 283 ? -0.877 -10.761 -8.150 1.00 87.88 283 LEU A CA 1
ATOM 2284 C C . LEU A 1 283 ? -1.999 -10.948 -9.182 1.00 87.88 283 LEU A C 1
ATOM 2286 O O . LEU A 1 283 ? -2.768 -10.017 -9.403 1.00 87.88 283 LEU A O 1
ATOM 2290 N N . ASN A 1 284 ? -2.156 -12.155 -9.739 1.00 88.25 284 ASN A N 1
ATOM 2291 C CA . ASN A 1 284 ? -3.044 -12.447 -10.867 1.00 88.25 284 ASN A CA 1
ATOM 2292 C C . ASN A 1 284 ? -2.729 -11.549 -12.077 1.00 88.25 284 ASN A C 1
ATOM 2294 O O . ASN A 1 284 ? -3.607 -10.895 -12.640 1.00 88.25 284 ASN A O 1
ATOM 2298 N N . VAL A 1 285 ? -1.444 -11.498 -12.427 1.00 89.62 285 VAL A N 1
ATOM 2299 C CA . VAL A 1 285 ? -0.899 -10.734 -13.554 1.00 89.62 285 VAL A CA 1
ATOM 2300 C C . VAL A 1 285 ? -0.150 -11.696 -14.470 1.00 89.62 285 VAL A C 1
ATOM 2302 O O . VAL A 1 285 ? 0.456 -12.658 -14.001 1.00 89.62 285 VAL A O 1
ATOM 2305 N N . ASP A 1 286 ? -0.193 -11.433 -15.775 1.00 89.44 286 ASP A N 1
ATOM 2306 C CA . ASP A 1 286 ? 0.593 -12.169 -16.764 1.00 89.44 286 ASP A CA 1
ATOM 2307 C C . ASP A 1 286 ? 2.095 -12.144 -16.413 1.00 89.44 286 ASP A C 1
ATOM 2309 O O . ASP A 1 286 ? 2.651 -11.101 -16.050 1.00 89.44 286 ASP A O 1
ATOM 2313 N N . ILE A 1 287 ? 2.754 -13.301 -16.506 1.00 92.81 287 ILE A N 1
ATOM 2314 C CA . ILE A 1 287 ? 4.152 -13.448 -16.090 1.00 92.81 287 ILE A CA 1
ATOM 2315 C C . ILE A 1 287 ? 5.113 -12.608 -16.935 1.00 92.81 287 ILE A C 1
ATOM 2317 O O . ILE A 1 287 ? 6.091 -12.091 -16.395 1.00 92.81 287 ILE A O 1
ATOM 2321 N N . GLU A 1 288 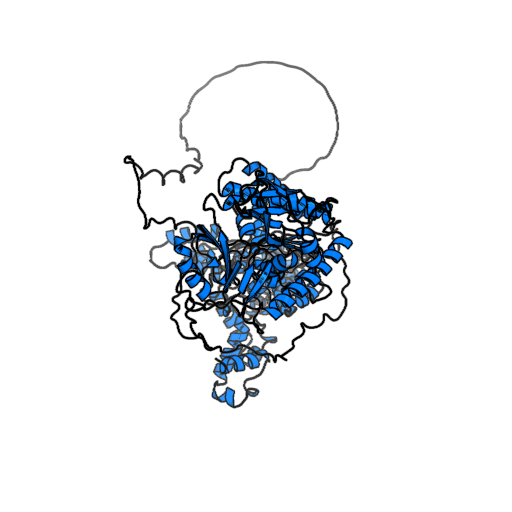? 4.843 -12.427 -18.228 1.00 89.62 288 GLU A N 1
ATOM 2322 C CA . GLU A 1 288 ? 5.680 -11.602 -19.095 1.00 89.62 288 GLU A CA 1
ATOM 2323 C C . GLU A 1 288 ? 5.555 -10.134 -18.695 1.00 89.62 288 GLU A C 1
ATOM 2325 O O . GLU A 1 288 ? 6.568 -9.456 -18.525 1.00 89.62 288 GLU A O 1
ATOM 2330 N N . MET A 1 289 ? 4.340 -9.657 -18.413 1.00 89.38 289 MET A N 1
ATOM 2331 C CA . MET A 1 289 ? 4.141 -8.292 -17.911 1.00 89.38 289 MET A CA 1
ATOM 2332 C C . MET A 1 289 ? 4.826 -8.078 -16.551 1.00 89.38 289 MET A C 1
ATOM 2334 O O . MET A 1 289 ? 5.468 -7.048 -16.327 1.00 89.38 289 MET A O 1
ATOM 2338 N N . LEU A 1 290 ? 4.757 -9.066 -15.652 1.00 93.00 290 LEU A N 1
ATOM 2339 C CA . LEU A 1 290 ? 5.449 -9.012 -14.363 1.00 93.00 290 LEU A CA 1
ATOM 2340 C C . LEU A 1 290 ? 6.973 -8.945 -14.529 1.00 93.00 290 LEU A C 1
ATOM 2342 O O . LEU A 1 290 ? 7.624 -8.128 -13.874 1.00 93.00 290 LEU A O 1
ATOM 2346 N N . ARG A 1 291 ? 7.548 -9.752 -15.429 1.00 93.75 291 ARG A N 1
ATOM 2347 C CA . ARG A 1 291 ? 8.986 -9.718 -15.741 1.00 93.75 291 ARG A CA 1
ATOM 2348 C C . ARG A 1 291 ? 9.427 -8.350 -16.243 1.00 93.75 291 ARG A C 1
ATOM 2350 O O . ARG A 1 291 ? 10.507 -7.906 -15.862 1.00 93.75 291 ARG A O 1
ATOM 2357 N N . VAL A 1 292 ? 8.600 -7.661 -17.033 1.00 91.69 292 VAL A N 1
ATOM 2358 C CA . VAL A 1 292 ? 8.878 -6.283 -17.466 1.00 91.69 292 VAL A CA 1
ATOM 2359 C C . VAL A 1 292 ? 8.967 -5.341 -16.266 1.00 91.69 292 VAL A C 1
ATOM 2361 O O . VAL A 1 292 ? 9.970 -4.641 -16.121 1.00 91.69 292 VAL A O 1
ATOM 2364 N N . GLY A 1 293 ? 7.971 -5.364 -15.375 1.00 92.94 293 GLY A N 1
ATOM 2365 C CA . GLY A 1 293 ? 7.971 -4.537 -14.163 1.00 92.94 293 GLY A CA 1
ATOM 2366 C C . GLY A 1 293 ? 9.184 -4.802 -13.264 1.00 92.94 293 GLY A C 1
ATOM 2367 O O . GLY A 1 293 ? 9.852 -3.866 -12.827 1.00 92.94 293 GLY A O 1
ATOM 2368 N N . ILE A 1 294 ? 9.537 -6.074 -13.054 1.00 94.25 294 ILE A N 1
ATOM 2369 C CA . ILE A 1 294 ? 10.718 -6.466 -12.267 1.00 94.25 294 ILE A CA 1
ATOM 2370 C C . ILE A 1 294 ? 12.017 -6.055 -12.968 1.00 94.25 294 ILE A C 1
ATOM 2372 O O . ILE A 1 294 ? 12.926 -5.552 -12.312 1.00 94.25 294 ILE A O 1
ATOM 2376 N N . SER A 1 295 ? 12.117 -6.232 -14.289 1.00 94.25 295 SER A N 1
ATOM 2377 C CA . SER A 1 295 ? 13.289 -5.827 -15.077 1.00 94.25 295 SER A CA 1
ATOM 2378 C C . SER A 1 295 ? 13.562 -4.335 -14.8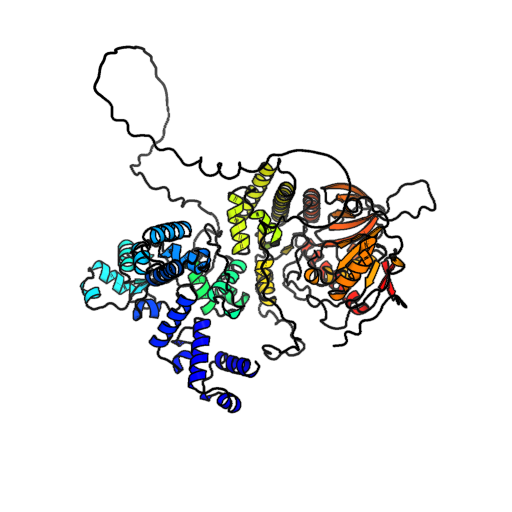96 1.00 94.25 295 SER A C 1
ATOM 2380 O O . SER A 1 295 ? 14.696 -3.938 -14.627 1.00 94.25 295 SER A O 1
ATOM 2382 N N . VAL A 1 296 ? 12.514 -3.510 -14.962 1.00 93.44 296 VAL A N 1
ATOM 2383 C CA . VAL A 1 296 ? 12.593 -2.073 -14.681 1.00 93.44 296 VAL A CA 1
ATOM 2384 C C . VAL A 1 296 ? 13.005 -1.810 -13.231 1.00 93.44 296 VAL A C 1
ATOM 2386 O O . VAL A 1 296 ? 13.972 -1.084 -13.004 1.00 93.44 296 VAL A O 1
ATOM 2389 N N . ALA A 1 297 ? 12.346 -2.428 -12.249 1.00 92.44 297 ALA A N 1
ATOM 2390 C CA . ALA A 1 297 ? 12.685 -2.239 -10.838 1.00 92.44 297 ALA A CA 1
ATOM 2391 C C . ALA A 1 297 ? 14.151 -2.613 -10.533 1.00 92.44 297 ALA A C 1
ATOM 2393 O O . ALA A 1 297 ? 14.828 -1.916 -9.775 1.00 92.44 297 ALA A O 1
ATOM 2394 N N . CYS A 1 298 ? 14.679 -3.662 -11.174 1.00 92.44 298 CYS A N 1
ATOM 2395 C CA . CYS A 1 298 ? 16.085 -4.050 -11.083 1.00 92.44 298 CYS A CA 1
ATOM 2396 C C . CYS A 1 298 ? 17.035 -3.041 -11.732 1.00 92.44 298 CYS A C 1
ATOM 2398 O O . CYS A 1 298 ? 18.097 -2.760 -11.173 1.00 92.44 298 CYS A O 1
ATOM 2400 N N . ARG A 1 299 ? 16.663 -2.454 -12.877 1.00 92.44 299 ARG A N 1
ATOM 2401 C CA . ARG A 1 299 ? 17.442 -1.372 -13.509 1.00 92.44 299 ARG A CA 1
ATOM 2402 C C . ARG A 1 299 ? 17.556 -0.161 -12.593 1.00 92.44 299 ARG A C 1
ATOM 2404 O O . ARG A 1 299 ? 18.631 0.423 -12.502 1.00 92.44 299 ARG A O 1
ATOM 2411 N N . LEU A 1 300 ? 16.468 0.174 -11.904 1.00 90.75 300 LEU A N 1
ATOM 2412 C CA . LEU A 1 300 ? 16.379 1.300 -10.972 1.00 90.75 300 LEU A CA 1
ATOM 2413 C C . LEU A 1 300 ? 16.992 1.013 -9.595 1.00 90.75 300 LEU A C 1
ATOM 2415 O O . LEU A 1 300 ? 16.995 1.898 -8.749 1.00 90.75 300 LEU A O 1
ATOM 2419 N N . LYS A 1 301 ? 17.506 -0.204 -9.365 1.00 89.12 301 LYS A N 1
ATOM 2420 C CA . LYS A 1 301 ? 18.021 -0.681 -8.068 1.00 89.12 301 LYS A CA 1
ATOM 2421 C C . LYS A 1 301 ? 16.980 -0.691 -6.934 1.00 89.12 301 LYS A C 1
ATOM 2423 O O . LYS A 1 301 ? 17.338 -0.926 -5.786 1.00 89.12 301 LYS A O 1
ATOM 2428 N N . PHE A 1 302 ? 15.692 -0.552 -7.253 1.00 88.00 302 PHE A N 1
ATOM 2429 C CA . PHE A 1 302 ? 14.586 -0.757 -6.308 1.00 88.00 302 PHE A CA 1
ATOM 2430 C C . PHE A 1 302 ? 14.265 -2.238 -6.085 1.00 88.00 302 PHE A C 1
ATOM 2432 O O . PHE A 1 302 ? 13.500 -2.585 -5.195 1.00 88.00 302 PHE A O 1
ATOM 2439 N N . CYS A 1 303 ? 14.839 -3.128 -6.894 1.00 89.88 303 CYS A N 1
ATOM 2440 C CA . CYS A 1 303 ? 14.723 -4.569 -6.736 1.00 89.88 303 CYS A CA 1
ATOM 2441 C C . CYS A 1 303 ? 16.071 -5.238 -7.016 1.00 89.88 303 CYS A C 1
ATOM 2443 O O . CYS A 1 303 ? 16.750 -4.926 -7.994 1.00 89.88 303 CYS A O 1
ATOM 2445 N N . ARG A 1 304 ? 16.458 -6.203 -6.189 1.00 88.81 304 ARG A N 1
ATOM 2446 C CA . ARG A 1 304 ? 17.673 -7.001 -6.333 1.00 88.81 304 ARG A CA 1
ATOM 2447 C C . ARG A 1 304 ? 17.308 -8.454 -6.597 1.00 88.81 304 ARG A C 1
ATOM 2449 O O . ARG A 1 304 ? 16.572 -9.066 -5.831 1.00 88.81 304 ARG A O 1
ATOM 2456 N N . LYS A 1 305 ? 17.885 -9.022 -7.654 1.00 90.00 305 LYS A N 1
ATOM 2457 C CA . LYS A 1 305 ? 17.846 -10.463 -7.903 1.00 90.00 305 LYS A CA 1
ATOM 2458 C C . LYS A 1 305 ? 18.767 -11.175 -6.914 1.00 90.00 305 LYS A C 1
ATOM 2460 O O . LYS A 1 305 ? 19.952 -10.849 -6.821 1.00 90.00 305 LYS A O 1
ATOM 2465 N N . LEU A 1 306 ? 18.227 -12.144 -6.188 1.00 86.38 306 LEU A N 1
ATOM 2466 C CA . LEU A 1 306 ? 18.993 -13.010 -5.303 1.00 86.38 306 LEU A CA 1
ATOM 2467 C C . LEU A 1 306 ? 19.631 -14.112 -6.151 1.00 86.38 306 LEU A C 1
ATOM 2469 O O . LEU A 1 306 ? 18.944 -14.938 -6.749 1.00 86.38 306 LEU A O 1
ATOM 2473 N N . LEU A 1 307 ? 20.959 -14.091 -6.256 1.00 77.75 307 LEU A N 1
ATOM 2474 C CA . LEU A 1 307 ? 21.705 -15.119 -6.973 1.00 77.75 307 LEU A CA 1
ATOM 2475 C C . LEU A 1 307 ? 21.803 -16.359 -6.075 1.00 77.75 307 LEU A C 1
ATOM 2477 O O . LEU A 1 307 ? 22.288 -16.269 -4.946 1.00 77.75 307 LEU A O 1
ATOM 2481 N N . ASN A 1 308 ? 21.337 -17.509 -6.567 1.00 56.69 308 ASN A N 1
ATOM 2482 C CA . ASN A 1 308 ? 21.442 -18.784 -5.856 1.00 56.69 308 ASN A CA 1
ATOM 2483 C C . ASN A 1 308 ? 22.926 -19.085 -5.562 1.00 56.69 308 ASN A C 1
ATOM 2485 O O . ASN A 1 308 ? 23.675 -19.398 -6.485 1.00 56.69 308 ASN A O 1
ATOM 2489 N N . GLY A 1 309 ? 23.353 -18.956 -4.296 1.00 44.41 309 GLY A N 1
ATOM 2490 C CA . GLY A 1 309 ? 24.721 -19.272 -3.852 1.00 44.41 309 GLY A CA 1
ATOM 2491 C C . GLY A 1 309 ? 25.394 -18.304 -2.863 1.00 44.41 309 GLY A C 1
ATOM 2492 O O . GLY A 1 309 ? 26.494 -18.604 -2.414 1.00 44.41 309 GLY A O 1
ATOM 2493 N N . GLY A 1 310 ? 24.783 -17.171 -2.493 1.00 32.81 310 GLY A N 1
ATOM 2494 C CA . GLY A 1 310 ? 25.302 -16.308 -1.414 1.00 32.81 310 GLY A CA 1
ATOM 2495 C C . GLY A 1 310 ? 24.807 -16.740 -0.022 1.00 32.81 310 GLY A C 1
ATOM 2496 O O . GLY A 1 310 ? 23.684 -17.244 0.069 1.00 32.81 310 GLY A O 1
ATOM 2497 N N . PRO A 1 311 ? 25.577 -16.552 1.072 1.00 32.41 311 PRO A N 1
ATOM 2498 C CA . PRO A 1 311 ? 25.091 -16.841 2.420 1.00 32.41 311 PRO A CA 1
ATOM 2499 C C . PRO A 1 311 ? 23.792 -16.072 2.678 1.00 32.41 311 PRO A C 1
ATOM 2501 O O . PRO A 1 311 ? 23.714 -14.874 2.409 1.00 32.41 311 PRO A O 1
ATOM 2504 N N . ARG A 1 312 ? 22.776 -16.739 3.235 1.00 38.59 312 ARG A N 1
ATOM 2505 C CA . ARG A 1 312 ? 21.503 -16.121 3.660 1.00 38.59 312 ARG A CA 1
ATOM 2506 C C . ARG A 1 312 ? 21.652 -15.230 4.912 1.00 38.59 312 ARG A C 1
ATOM 2508 O O . ARG A 1 312 ? 20.754 -15.163 5.741 1.00 38.59 312 ARG A O 1
ATOM 2515 N N . GLY A 1 313 ? 22.779 -14.544 5.069 1.00 32.03 313 GLY A N 1
ATOM 2516 C CA . GLY A 1 313 ? 23.052 -13.673 6.204 1.00 32.03 313 GLY A CA 1
ATOM 2517 C C . GLY A 1 313 ? 24.230 -12.749 5.926 1.00 32.03 313 GLY A C 1
ATOM 2518 O O . GLY A 1 313 ? 25.268 -13.199 5.448 1.00 32.03 313 GLY A O 1
ATOM 2519 N N . GLY A 1 314 ? 24.049 -11.469 6.252 1.00 28.39 314 GLY A N 1
ATOM 2520 C CA . GLY A 1 314 ? 25.101 -10.455 6.260 1.00 28.39 314 GLY A CA 1
ATOM 2521 C C . GLY A 1 314 ? 24.866 -9.344 5.245 1.00 28.39 314 GLY A C 1
ATOM 2522 O O . GLY A 1 314 ? 25.266 -9.454 4.089 1.00 28.39 314 GLY A O 1
ATOM 2523 N N . PHE A 1 315 ? 24.260 -8.244 5.692 1.00 31.47 315 PHE A N 1
ATOM 2524 C CA . PHE A 1 315 ? 24.539 -6.955 5.075 1.00 31.47 315 PHE A CA 1
ATOM 2525 C C . PHE A 1 315 ? 26.004 -6.609 5.386 1.00 31.47 315 PHE A C 1
ATOM 2527 O O . PHE A 1 315 ? 26.376 -6.519 6.553 1.00 31.47 315 PHE A O 1
ATOM 2534 N N . SER A 1 316 ? 26.826 -6.405 4.357 1.00 25.05 316 SER A N 1
ATOM 2535 C CA . SER A 1 316 ? 28.032 -5.580 4.485 1.00 25.05 316 SER A CA 1
ATOM 2536 C C . SER A 1 316 ? 27.639 -4.153 4.108 1.00 25.05 316 SER A C 1
ATOM 2538 O O . SER A 1 316 ? 27.241 -3.938 2.960 1.00 25.05 316 SER A O 1
ATOM 2540 N N . PRO A 1 317 ? 27.707 -3.184 5.035 1.00 32.84 317 PRO A N 1
ATOM 2541 C CA . PRO A 1 317 ? 27.533 -1.788 4.701 1.00 32.84 317 PRO A CA 1
ATOM 2542 C C . PRO A 1 317 ? 28.884 -1.286 4.207 1.00 32.84 317 PRO A C 1
ATOM 2544 O O . PRO A 1 317 ? 29.722 -0.937 5.017 1.00 32.84 317 PRO A O 1
ATOM 2547 N N . ASP A 1 318 ? 29.122 -1.300 2.900 1.00 27.97 318 ASP A N 1
ATOM 2548 C CA . ASP A 1 318 ? 30.183 -0.483 2.311 1.00 27.97 318 ASP A CA 1
ATOM 2549 C C . ASP A 1 318 ? 29.876 -0.238 0.836 1.00 27.97 318 ASP A C 1
ATOM 2551 O O . ASP A 1 318 ? 30.174 -1.038 -0.045 1.00 27.97 318 ASP A O 1
ATOM 2555 N N . ASN A 1 319 ? 29.210 0.887 0.593 1.00 28.38 319 ASN A N 1
ATOM 2556 C CA . ASN A 1 319 ? 29.403 1.703 -0.600 1.00 28.38 319 ASN A CA 1
ATOM 2557 C C . ASN A 1 319 ? 29.013 3.144 -0.244 1.00 28.38 319 ASN A C 1
ATOM 2559 O O . ASN A 1 319 ? 28.075 3.728 -0.779 1.00 28.38 319 ASN A O 1
ATOM 2563 N N . SER A 1 320 ? 29.753 3.717 0.708 1.00 28.11 320 SER A N 1
ATOM 2564 C CA . SER A 1 320 ? 29.938 5.163 0.736 1.00 28.11 320 SER A CA 1
ATOM 2565 C C . SER A 1 320 ? 31.085 5.477 -0.224 1.00 28.11 320 SER A C 1
ATOM 2567 O O . SER A 1 320 ? 32.240 5.122 0.001 1.00 28.11 320 SER A O 1
ATOM 2569 N N . THR A 1 321 ? 30.769 6.081 -1.366 1.00 26.55 321 THR A N 1
ATOM 2570 C CA . THR A 1 321 ? 31.780 6.564 -2.306 1.00 26.55 321 THR A CA 1
ATOM 2571 C C . THR A 1 321 ? 32.495 7.760 -1.673 1.00 26.55 321 THR A C 1
ATOM 2573 O O . THR A 1 321 ? 32.051 8.899 -1.796 1.00 26.55 321 THR A O 1
ATOM 2576 N N . THR A 1 322 ? 33.605 7.511 -0.978 1.00 27.72 322 THR A N 1
ATOM 2577 C CA . THR A 1 322 ? 34.624 8.530 -0.708 1.00 27.72 322 THR A CA 1
ATOM 2578 C C . THR A 1 322 ? 35.646 8.506 -1.844 1.00 27.72 322 THR A C 1
ATOM 2580 O O . THR A 1 322 ? 36.208 7.471 -2.196 1.00 27.72 322 THR A O 1
ATOM 2583 N N . LEU A 1 323 ? 35.827 9.666 -2.477 1.00 29.33 323 LEU A N 1
ATOM 2584 C CA . LEU A 1 323 ? 36.834 9.912 -3.507 1.00 29.33 323 LEU A CA 1
ATOM 2585 C C . LEU A 1 323 ? 38.242 9.660 -2.945 1.00 29.33 323 LEU A C 1
ATOM 2587 O O . LEU A 1 323 ? 38.588 10.129 -1.864 1.00 29.33 323 LEU A O 1
ATOM 2591 N N . GLY A 1 324 ? 39.017 8.892 -3.710 1.00 23.66 324 GLY A N 1
ATOM 2592 C CA . GLY A 1 324 ? 40.301 8.313 -3.338 1.00 23.66 324 GLY A CA 1
ATOM 2593 C C . GLY A 1 324 ? 41.460 9.262 -3.021 1.00 23.66 324 GLY A C 1
ATOM 2594 O O . GLY A 1 324 ? 41.534 10.407 -3.458 1.00 23.66 324 GLY A O 1
ATOM 2595 N N . GLY A 1 325 ? 42.438 8.669 -2.342 1.00 25.73 325 GLY A N 1
ATOM 2596 C CA . GLY A 1 325 ? 43.837 9.076 -2.275 1.00 25.73 325 GLY A CA 1
ATOM 2597 C C . GLY A 1 325 ? 44.651 7.823 -1.956 1.00 25.73 325 GLY A C 1
ATOM 2598 O O . GLY A 1 325 ? 44.548 7.287 -0.860 1.00 25.73 325 GLY A O 1
ATOM 2599 N N . GLY A 1 326 ? 45.339 7.281 -2.959 1.00 24.41 326 GLY A N 1
ATOM 2600 C CA . GLY A 1 326 ? 45.962 5.960 -2.905 1.00 24.41 326 GLY A CA 1
ATOM 2601 C C . GLY A 1 326 ? 47.279 5.873 -2.133 1.00 24.41 326 GLY A C 1
ATOM 2602 O O . GLY A 1 326 ? 47.877 6.877 -1.761 1.00 24.41 326 GLY A O 1
ATOM 2603 N N . GLY A 1 327 ? 47.766 4.634 -2.021 1.00 25.58 327 GLY A N 1
ATOM 2604 C CA . GLY A 1 327 ? 49.195 4.341 -1.921 1.00 25.58 327 GLY A CA 1
ATOM 2605 C C . GLY A 1 327 ? 49.609 3.429 -0.769 1.00 25.58 327 GLY A C 1
ATOM 2606 O O . GLY A 1 327 ? 49.769 3.889 0.350 1.00 25.58 327 GLY A O 1
ATOM 2607 N N . GLY A 1 328 ? 49.923 2.174 -1.111 1.00 25.73 328 GLY A N 1
ATOM 2608 C CA . GLY A 1 328 ? 51.076 1.458 -0.551 1.00 25.73 328 GLY A CA 1
ATOM 2609 C C . GLY A 1 328 ? 50.859 0.692 0.752 1.00 25.73 328 GLY A C 1
ATOM 2610 O O . GLY A 1 328 ? 50.872 1.260 1.834 1.00 25.73 328 GLY A O 1
ATOM 2611 N N . GLY A 1 329 ? 50.741 -0.633 0.634 1.00 23.72 329 GLY A N 1
ATOM 2612 C CA . GLY A 1 329 ? 50.739 -1.555 1.765 1.00 23.72 329 GLY A CA 1
ATOM 2613 C C . GLY A 1 329 ? 52.102 -1.737 2.440 1.00 23.72 329 GLY A C 1
ATOM 2614 O O . GLY A 1 329 ? 53.149 -1.388 1.898 1.00 23.72 329 GLY A O 1
ATOM 2615 N N . GLY A 1 330 ? 52.061 -2.359 3.618 1.00 25.38 330 GLY A N 1
ATOM 2616 C CA . GLY A 1 330 ? 53.237 -2.815 4.352 1.00 25.38 330 GLY A CA 1
ATOM 2617 C C . GLY A 1 330 ? 52.890 -3.221 5.781 1.00 25.38 330 GLY A C 1
ATOM 2618 O O . GLY A 1 330 ? 52.857 -2.385 6.674 1.00 25.38 330 GLY A O 1
ATOM 2619 N N . SER A 1 331 ? 52.599 -4.507 5.973 1.00 24.25 331 SER A N 1
ATOM 2620 C CA . SER A 1 331 ? 52.396 -5.178 7.262 1.00 24.25 331 SER A CA 1
ATOM 2621 C C . SER A 1 331 ? 53.550 -4.966 8.250 1.00 24.25 331 SER A C 1
ATOM 2623 O O . SER A 1 331 ? 54.702 -5.014 7.833 1.00 24.25 331 SER A O 1
ATOM 2625 N N . ALA A 1 332 ? 53.240 -4.890 9.551 1.00 25.89 332 ALA A N 1
ATOM 2626 C CA . ALA A 1 332 ? 53.713 -5.827 10.591 1.00 25.89 332 ALA A CA 1
ATOM 2627 C C . ALA A 1 332 ? 53.737 -5.192 12.000 1.00 25.89 332 ALA A C 1
ATOM 2629 O O . ALA A 1 332 ? 54.428 -4.218 12.263 1.00 25.89 332 ALA A O 1
ATOM 2630 N N . THR A 1 333 ? 52.957 -5.805 12.892 1.00 24.73 333 THR A N 1
ATOM 2631 C CA . THR A 1 333 ? 53.267 -6.192 14.282 1.00 24.73 333 THR A CA 1
ATOM 2632 C C . THR A 1 333 ? 54.461 -5.564 15.024 1.00 24.73 333 THR A C 1
ATOM 2634 O O . THR A 1 333 ? 55.603 -5.736 14.612 1.00 24.73 333 THR A O 1
ATOM 2637 N N . GLY A 1 334 ? 54.204 -5.144 16.270 1.00 24.16 334 GLY A N 1
ATOM 2638 C CA . GLY A 1 334 ? 55.049 -5.548 17.405 1.00 24.16 334 GLY A CA 1
ATOM 2639 C C . GLY A 1 334 ? 55.750 -4.439 18.195 1.00 24.16 334 GLY A C 1
ATOM 2640 O O . GLY A 1 334 ? 56.694 -3.838 17.714 1.00 24.16 334 GLY A O 1
ATOM 2641 N N . PHE A 1 335 ? 55.294 -4.278 19.441 1.00 23.30 335 PHE A N 1
ATOM 2642 C CA . PHE A 1 335 ? 56.066 -4.167 20.690 1.00 23.30 335 PHE A CA 1
ATOM 2643 C C . PHE A 1 335 ? 57.302 -3.245 20.825 1.00 23.30 335 PHE A C 1
ATOM 2645 O O . PHE A 1 335 ? 58.294 -3.361 20.120 1.00 23.30 335 PHE A O 1
ATOM 2652 N N . ASN A 1 336 ? 57.269 -2.551 21.972 1.00 25.52 336 ASN A N 1
ATOM 2653 C CA . ASN A 1 336 ? 58.362 -2.172 22.876 1.00 25.52 336 ASN A CA 1
ATOM 2654 C C . ASN A 1 336 ? 59.224 -0.917 22.618 1.00 25.52 336 ASN A C 1
ATOM 2656 O O . ASN A 1 336 ? 60.155 -0.907 21.827 1.00 25.52 336 ASN A O 1
ATOM 2660 N N . ASP A 1 337 ? 58.953 0.071 23.479 1.00 23.78 337 ASP A N 1
ATOM 2661 C CA . ASP A 1 337 ? 59.770 0.418 24.657 1.00 23.78 337 ASP A CA 1
ATOM 2662 C C . ASP A 1 337 ? 60.951 1.402 24.521 1.00 23.78 337 ASP A C 1
ATOM 2664 O O . ASP A 1 337 ? 61.840 1.289 23.685 1.00 23.78 337 ASP A O 1
ATOM 2668 N N . THR A 1 338 ? 60.981 2.290 25.521 1.00 24.84 338 THR A N 1
ATOM 2669 C CA . THR A 1 338 ? 62.077 3.138 26.019 1.00 24.84 338 THR A CA 1
ATOM 2670 C C . THR A 1 338 ? 62.666 4.265 25.159 1.00 24.84 338 THR A C 1
ATOM 2672 O O . THR A 1 338 ? 63.092 4.086 24.027 1.00 24.84 338 THR A O 1
ATOM 2675 N N . GLY A 1 339 ? 62.883 5.414 25.820 1.00 23.84 339 GLY A N 1
ATOM 2676 C CA . GLY A 1 339 ? 64.213 6.027 25.741 1.00 23.84 339 GLY A CA 1
ATOM 2677 C C . GLY A 1 339 ? 64.334 7.510 25.385 1.00 23.84 339 GLY A C 1
ATOM 2678 O O . GLY A 1 339 ? 64.929 7.838 24.374 1.00 23.84 339 GLY A O 1
ATOM 2679 N N . ASN A 1 340 ? 63.955 8.368 26.334 1.00 24.48 340 ASN A N 1
ATOM 2680 C CA . ASN A 1 340 ? 64.821 9.421 26.893 1.00 24.48 340 ASN A CA 1
ATOM 2681 C C . ASN A 1 340 ? 65.179 10.712 26.103 1.00 24.48 340 ASN A C 1
ATOM 2683 O O . ASN A 1 340 ? 65.639 10.702 24.969 1.00 24.48 340 ASN A O 1
ATOM 2687 N N . SER A 1 341 ? 65.161 11.801 26.888 1.00 25.33 341 SER A N 1
ATOM 2688 C CA . SER A 1 341 ? 66.029 12.995 26.840 1.00 25.33 341 SER A CA 1
ATOM 2689 C C . SER A 1 341 ? 65.731 14.161 25.883 1.00 25.33 341 SER A C 1
ATOM 2691 O O . SER A 1 341 ? 66.239 14.252 24.774 1.00 25.33 341 SER A O 1
ATOM 2693 N N . ALA A 1 342 ? 65.001 15.137 26.436 1.00 24.25 342 ALA A N 1
ATOM 2694 C CA . ALA A 1 342 ? 65.464 16.494 26.773 1.00 24.25 342 ALA A CA 1
ATOM 2695 C C . ALA A 1 342 ? 66.493 17.205 25.858 1.00 24.25 342 ALA A C 1
ATOM 2697 O O . ALA A 1 342 ? 67.651 16.798 25.802 1.00 24.25 342 ALA A O 1
ATOM 2698 N N . ARG A 1 343 ? 66.132 18.398 25.352 1.00 26.23 343 ARG A N 1
ATOM 2699 C CA . ARG A 1 343 ? 66.618 19.722 25.828 1.00 26.23 343 ARG A CA 1
ATOM 2700 C C . ARG A 1 343 ? 66.286 20.854 24.841 1.00 26.23 343 ARG A C 1
ATOM 2702 O O . ARG A 1 343 ? 66.568 20.760 23.654 1.00 26.23 343 ARG A O 1
ATOM 2709 N N . ASP A 1 344 ? 65.701 21.904 25.412 1.00 23.86 344 ASP A N 1
ATOM 2710 C CA . ASP A 1 344 ? 65.849 23.345 25.164 1.00 23.86 344 ASP A CA 1
ATOM 2711 C C . ASP A 1 344 ? 66.800 23.807 24.038 1.00 23.86 344 ASP A C 1
ATOM 2713 O O . ASP A 1 344 ? 67.969 23.435 24.020 1.00 23.86 344 ASP A O 1
ATOM 2717 N N . PHE A 1 345 ? 66.374 24.757 23.195 1.00 25.19 345 PHE A N 1
ATOM 2718 C CA . PHE A 1 345 ? 66.655 26.192 23.391 1.00 25.19 345 PHE A CA 1
ATOM 2719 C C . PHE A 1 345 ? 66.093 27.057 22.251 1.00 25.19 345 PHE A C 1
ATOM 2721 O O . PHE A 1 345 ? 65.803 26.611 21.146 1.00 25.19 345 PHE A O 1
ATOM 2728 N N . ASN A 1 346 ? 65.919 28.319 22.615 1.00 24.34 346 ASN A N 1
ATOM 2729 C CA . ASN A 1 346 ? 65.133 29.376 22.005 1.00 24.34 346 ASN A CA 1
ATOM 2730 C C . ASN A 1 346 ? 65.965 30.300 21.084 1.00 24.34 346 ASN A C 1
ATOM 2732 O O . ASN A 1 346 ? 67.189 30.355 21.202 1.00 24.34 346 ASN A O 1
ATOM 2736 N N . SER A 1 347 ? 65.236 31.137 20.335 1.00 25.23 347 SER A N 1
ATOM 2737 C CA . SER A 1 347 ? 65.588 32.497 19.878 1.00 25.23 347 SER A CA 1
ATOM 2738 C C . SER A 1 347 ? 66.381 32.707 18.579 1.00 25.23 347 SER A C 1
ATOM 2740 O O . SER A 1 347 ? 67.489 32.210 18.409 1.00 25.23 347 SER A O 1
ATOM 2742 N N . GLY A 1 348 ? 65.868 33.619 17.738 1.00 24.55 348 GLY A N 1
ATOM 2743 C CA . GLY A 1 348 ? 66.678 34.332 16.743 1.00 24.55 348 GLY A CA 1
ATOM 2744 C C . GLY A 1 348 ? 65.906 35.024 15.616 1.00 24.55 348 GLY A C 1
ATOM 2745 O O . GLY A 1 348 ? 65.837 34.495 14.517 1.00 24.55 348 GLY A O 1
ATOM 2746 N N . ASP A 1 349 ? 65.363 36.206 15.909 1.00 24.23 349 ASP A N 1
ATOM 2747 C CA . ASP A 1 349 ? 64.658 37.155 15.030 1.00 24.23 349 ASP A CA 1
ATOM 2748 C C . ASP A 1 349 ? 65.474 37.754 13.851 1.00 24.23 349 ASP A C 1
ATOM 2750 O O . ASP A 1 349 ? 66.703 37.704 13.834 1.00 24.23 349 ASP A O 1
ATOM 2754 N N . VAL A 1 350 ? 64.735 38.505 13.003 1.00 28.67 350 VAL A N 1
ATOM 2755 C CA . VAL A 1 350 ? 65.085 39.754 12.259 1.00 28.67 350 VAL A CA 1
ATOM 2756 C C . VAL A 1 350 ? 65.259 39.596 10.725 1.00 28.67 350 VAL A C 1
ATOM 2758 O O . VAL A 1 350 ? 66.070 38.799 10.285 1.00 28.67 350 VAL A O 1
ATOM 2761 N N . ASN A 1 351 ? 64.678 40.389 9.801 1.00 27.22 351 ASN A N 1
ATOM 2762 C CA . ASN A 1 351 ? 63.513 41.293 9.734 1.00 27.22 351 ASN A CA 1
ATOM 2763 C C . ASN A 1 351 ? 63.353 41.814 8.269 1.00 27.22 351 ASN A C 1
ATOM 2765 O O . ASN A 1 351 ? 64.338 41.941 7.547 1.00 27.22 351 ASN A O 1
ATOM 2769 N N . ASN A 1 352 ? 62.141 42.288 7.941 1.00 27.31 352 ASN A N 1
ATOM 2770 C CA . ASN A 1 352 ? 61.778 43.395 7.022 1.00 27.31 352 ASN A CA 1
ATOM 2771 C C . ASN A 1 352 ? 61.540 43.236 5.486 1.00 27.31 352 ASN A C 1
ATOM 2773 O O . ASN A 1 352 ? 62.453 43.312 4.672 1.00 27.31 352 ASN A O 1
ATOM 2777 N N . LYS A 1 353 ? 60.230 43.348 5.168 1.00 24.56 353 LYS A N 1
ATOM 2778 C CA . LYS A 1 353 ? 59.516 44.299 4.264 1.00 24.56 353 LYS A CA 1
ATOM 2779 C C . LYS A 1 353 ? 59.445 44.083 2.741 1.00 24.56 353 LYS A C 1
ATOM 2781 O O . LYS A 1 353 ? 60.419 44.270 2.027 1.00 24.56 353 LYS A O 1
ATOM 2786 N N . GLY A 1 354 ? 58.198 43.958 2.247 1.00 23.02 354 GLY A N 1
ATOM 2787 C CA . GLY A 1 354 ? 57.851 44.275 0.853 1.00 23.02 354 GLY A CA 1
ATOM 2788 C C . GLY A 1 354 ? 56.439 43.925 0.341 1.00 23.02 354 GLY A C 1
ATOM 2789 O O . GLY A 1 354 ? 56.335 43.134 -0.577 1.00 23.02 354 GLY A O 1
ATOM 2790 N N . ILE A 1 355 ? 55.400 44.595 0.861 1.00 25.72 355 ILE A N 1
ATOM 2791 C CA . ILE A 1 355 ? 54.160 45.029 0.159 1.00 25.72 355 ILE A CA 1
ATOM 2792 C C . ILE A 1 355 ? 53.052 44.003 -0.207 1.00 25.72 355 ILE A C 1
ATOM 2794 O O . ILE A 1 355 ? 53.244 42.950 -0.798 1.00 25.72 355 ILE A O 1
ATOM 2798 N N . GLN A 1 356 ? 51.843 44.440 0.159 1.00 22.36 356 GLN A N 1
ATOM 2799 C CA . GLN A 1 356 ? 50.495 43.879 0.059 1.00 22.36 356 GLN A CA 1
ATOM 2800 C C . GLN A 1 356 ? 49.992 43.595 -1.369 1.00 22.36 356 GLN A C 1
ATOM 2802 O O . GLN A 1 356 ? 50.101 44.449 -2.240 1.00 22.36 356 GLN A O 1
ATOM 2807 N N . THR A 1 357 ? 49.260 42.488 -1.537 1.00 25.59 357 THR A N 1
ATOM 2808 C CA . THR A 1 357 ? 47.946 42.441 -2.220 1.00 25.59 357 THR A CA 1
ATOM 2809 C C . THR A 1 357 ? 47.135 41.282 -1.628 1.00 25.59 357 THR A C 1
ATOM 2811 O O . THR A 1 357 ? 47.404 40.113 -1.883 1.00 25.59 357 THR A O 1
ATOM 2814 N N . ALA A 1 358 ? 46.179 41.605 -0.754 1.00 23.77 358 ALA A N 1
ATOM 2815 C CA . ALA A 1 358 ? 45.324 40.633 -0.079 1.00 23.77 358 ALA A CA 1
ATOM 2816 C C . ALA A 1 358 ? 44.087 40.315 -0.934 1.00 23.77 358 ALA A C 1
ATOM 2818 O O . ALA A 1 358 ? 43.316 41.213 -1.274 1.00 23.77 358 ALA A O 1
ATOM 2819 N N . MET A 1 359 ? 43.901 39.032 -1.248 1.00 26.02 359 MET A N 1
ATOM 2820 C CA . MET A 1 359 ? 42.624 38.456 -1.674 1.00 26.02 359 MET A CA 1
ATOM 2821 C C . MET A 1 359 ? 41.758 38.133 -0.440 1.00 26.02 359 MET A C 1
ATOM 2823 O O . MET A 1 359 ? 42.307 37.737 0.592 1.00 26.02 359 MET A O 1
ATOM 2827 N N . PRO A 1 360 ? 40.424 38.291 -0.513 1.00 28.27 360 PRO A N 1
ATOM 2828 C CA . PRO A 1 360 ? 39.525 38.042 0.611 1.00 28.27 360 PRO A CA 1
ATOM 2829 C C . PRO A 1 360 ? 39.241 36.540 0.812 1.00 28.27 360 PRO A C 1
ATOM 2831 O O . PRO A 1 360 ? 39.128 35.806 -0.172 1.00 28.27 360 PRO A O 1
ATOM 2834 N N . PRO A 1 361 ? 39.069 36.073 2.064 1.00 27.89 361 PRO A N 1
ATOM 2835 C CA . PRO A 1 361 ? 38.634 34.714 2.346 1.00 27.89 361 PRO A CA 1
ATOM 2836 C C . PRO A 1 361 ? 37.119 34.550 2.153 1.00 27.89 361 PRO A C 1
ATOM 2838 O O . PRO A 1 361 ? 36.313 35.432 2.447 1.00 27.89 361 PRO A O 1
ATOM 2841 N N . SER A 1 362 ? 36.764 33.374 1.652 1.00 25.55 362 SER A N 1
ATOM 2842 C CA . SER A 1 362 ? 35.430 32.848 1.386 1.00 25.55 362 SER A CA 1
ATOM 2843 C C . SER A 1 362 ? 34.536 32.798 2.631 1.00 25.55 362 SER A C 1
ATOM 2845 O O . SER A 1 362 ? 34.764 31.996 3.536 1.00 25.55 362 SER A O 1
ATOM 2847 N N . THR A 1 363 ? 33.476 33.608 2.634 1.00 26.50 363 THR A N 1
ATOM 2848 C CA . THR A 1 363 ? 32.380 33.548 3.610 1.00 26.50 363 THR A CA 1
ATOM 2849 C C . THR A 1 363 ? 31.356 32.492 3.192 1.00 26.50 363 THR A C 1
ATOM 2851 O O . THR A 1 363 ? 30.748 32.580 2.125 1.00 26.50 363 THR A O 1
ATOM 2854 N N . SER A 1 364 ? 31.146 31.499 4.054 1.00 26.03 364 SER A N 1
ATOM 2855 C CA . SER A 1 364 ? 30.074 30.507 3.975 1.00 26.03 364 SER A CA 1
ATOM 2856 C C . SER A 1 364 ? 28.699 31.162 4.166 1.00 26.03 364 SER A C 1
ATOM 2858 O O . SER A 1 364 ? 28.464 31.848 5.164 1.00 26.03 364 SER A O 1
ATOM 2860 N N . MET A 1 365 ? 27.769 30.933 3.234 1.00 27.34 365 MET A N 1
ATOM 2861 C CA . MET A 1 365 ? 26.386 31.418 3.306 1.00 27.34 365 MET A CA 1
ATOM 2862 C C . MET A 1 365 ? 25.525 30.584 4.270 1.00 27.34 365 MET A C 1
ATOM 2864 O O . MET A 1 365 ? 24.661 29.821 3.852 1.00 27.34 365 MET A O 1
ATOM 2868 N N . THR A 1 366 ? 25.719 30.804 5.570 1.00 30.45 366 THR A N 1
ATOM 2869 C CA . THR A 1 366 ? 24.784 30.392 6.641 1.00 30.45 366 THR A CA 1
ATOM 2870 C C . THR A 1 366 ? 23.978 31.593 7.174 1.00 30.45 366 THR A C 1
ATOM 2872 O O . THR A 1 366 ? 23.344 31.513 8.217 1.00 30.45 366 THR A O 1
ATOM 2875 N N . ALA A 1 367 ? 23.976 32.727 6.460 1.00 27.94 367 ALA A N 1
ATOM 2876 C CA . ALA A 1 367 ? 23.434 34.006 6.942 1.00 27.94 367 ALA A CA 1
ATOM 2877 C C . ALA A 1 367 ? 22.408 34.678 6.000 1.00 27.94 367 ALA A C 1
ATOM 2879 O O . ALA A 1 367 ? 22.203 35.884 6.086 1.00 27.94 367 ALA A O 1
ATOM 2880 N N . ALA A 1 368 ? 21.741 33.926 5.113 1.00 29.12 368 ALA A N 1
ATOM 2881 C CA . ALA A 1 368 ? 20.736 34.479 4.184 1.00 29.12 368 ALA A CA 1
ATOM 2882 C C . ALA A 1 368 ? 19.313 33.902 4.337 1.00 29.12 368 ALA A C 1
ATOM 2884 O O . ALA A 1 368 ? 18.450 34.195 3.517 1.00 29.12 368 ALA A O 1
ATOM 2885 N N . PHE A 1 369 ? 19.034 33.132 5.396 1.00 30.23 369 PHE A N 1
ATOM 2886 C CA . PHE A 1 369 ? 17.676 32.645 5.703 1.00 30.23 369 PHE A CA 1
ATOM 2887 C C . PHE A 1 369 ? 17.042 33.291 6.947 1.00 30.23 369 PHE A C 1
ATOM 2889 O O . PHE A 1 369 ? 15.907 32.987 7.295 1.00 30.23 369 PHE A O 1
ATOM 2896 N N . GLN A 1 370 ? 17.741 34.233 7.591 1.00 30.22 370 GLN A N 1
ATOM 2897 C CA . GLN A 1 370 ? 17.320 34.858 8.853 1.00 30.22 370 GLN A CA 1
ATOM 2898 C C . GLN A 1 370 ? 16.908 36.337 8.719 1.00 30.22 370 GLN A C 1
ATOM 2900 O O . GLN A 1 370 ? 16.788 37.039 9.718 1.00 30.22 370 GLN A O 1
ATOM 2905 N N . GLN A 1 371 ? 16.665 36.829 7.495 1.00 29.97 371 GLN A N 1
ATOM 2906 C CA . GLN A 1 371 ? 16.427 38.260 7.246 1.00 29.97 371 GLN A CA 1
ATOM 2907 C C . GLN A 1 371 ? 15.166 38.588 6.429 1.00 29.97 371 GLN A C 1
ATOM 2909 O O . GLN A 1 371 ? 15.120 39.610 5.749 1.00 29.97 371 GLN A O 1
ATOM 2914 N N . GLN A 1 372 ? 14.113 37.766 6.524 1.00 30.17 372 GLN A N 1
ATOM 2915 C CA . GLN A 1 372 ? 12.806 38.095 5.926 1.00 30.17 372 GLN A CA 1
ATOM 2916 C C . GLN A 1 372 ? 11.579 37.900 6.834 1.00 30.17 372 GLN A C 1
ATOM 2918 O O . GLN A 1 372 ? 10.473 38.201 6.396 1.00 30.17 372 GLN A O 1
ATOM 2923 N N . GLN A 1 373 ? 11.744 37.512 8.107 1.00 30.14 373 GLN A N 1
ATOM 2924 C CA . GLN A 1 373 ? 10.620 37.423 9.063 1.00 30.14 373 GLN A CA 1
ATOM 2925 C C . GLN A 1 373 ? 10.592 38.509 10.156 1.00 30.14 373 GLN A C 1
ATOM 2927 O O . GLN A 1 373 ? 9.593 38.647 10.853 1.00 30.14 373 GLN A O 1
ATOM 2932 N N . HIS A 1 374 ? 11.599 39.383 10.248 1.00 26.27 374 HIS A N 1
ATOM 2933 C CA . HIS A 1 374 ? 11.559 40.557 11.132 1.00 26.27 374 HIS A CA 1
ATOM 2934 C C . HIS A 1 374 ? 11.197 41.837 10.372 1.00 26.27 374 HIS A C 1
ATOM 2936 O O . HIS A 1 374 ? 12.024 42.725 10.185 1.00 26.27 374 HIS A O 1
ATOM 2942 N N . ARG A 1 375 ? 9.944 41.947 9.922 1.00 26.20 375 ARG A N 1
ATOM 2943 C CA . ARG A 1 375 ? 9.292 43.248 9.679 1.00 26.20 375 ARG A CA 1
ATOM 2944 C C . ARG A 1 375 ? 7.783 43.063 9.528 1.00 26.20 375 ARG A C 1
ATOM 2946 O O . ARG A 1 375 ? 7.275 43.032 8.414 1.00 26.20 375 ARG A O 1
ATOM 2953 N N . ARG A 1 376 ? 7.089 42.951 10.667 1.00 25.75 376 ARG A N 1
ATOM 2954 C CA . ARG A 1 376 ? 5.780 43.575 10.969 1.00 25.75 376 ARG A CA 1
ATOM 2955 C C . ARG A 1 376 ? 5.155 42.920 12.202 1.00 25.75 376 ARG A C 1
ATOM 2957 O O . ARG A 1 376 ? 4.257 42.107 12.075 1.00 25.75 376 ARG A O 1
ATOM 2964 N N . THR A 1 377 ? 5.592 43.339 13.385 1.00 24.48 377 THR A N 1
ATOM 2965 C CA . THR A 1 377 ? 4.744 43.352 14.586 1.00 24.48 377 THR A CA 1
ATOM 2966 C C . THR A 1 377 ? 5.234 44.459 15.511 1.00 24.48 377 THR A C 1
ATOM 2968 O O . THR A 1 377 ? 6.299 44.333 16.110 1.00 24.48 377 THR A O 1
ATOM 2971 N N . SER A 1 378 ? 4.455 45.529 15.622 1.00 22.38 378 SER A N 1
ATOM 2972 C CA . SER A 1 378 ? 4.311 46.303 16.857 1.00 22.38 378 SER A CA 1
ATOM 2973 C C . SER A 1 378 ? 3.140 47.273 16.697 1.00 22.38 378 SER A C 1
ATOM 2975 O O . SER A 1 378 ? 3.128 48.062 15.754 1.00 22.38 378 SER A O 1
ATOM 2977 N N . ILE A 1 379 ? 2.137 47.144 17.573 1.00 25.97 379 ILE A N 1
ATOM 2978 C CA . ILE A 1 379 ? 1.528 48.204 18.405 1.00 25.97 379 ILE A CA 1
ATOM 2979 C C . ILE A 1 379 ? 0.350 47.586 19.206 1.00 25.97 379 ILE A C 1
ATOM 2981 O O . ILE A 1 379 ? -0.659 47.178 18.640 1.00 25.97 379 ILE A O 1
ATOM 2985 N N . ASP A 1 380 ? 0.594 47.473 20.517 1.00 24.61 380 ASP A N 1
ATOM 2986 C CA . ASP A 1 380 ? -0.215 47.772 21.719 1.00 24.61 380 ASP A CA 1
ATOM 2987 C C . ASP A 1 380 ? -1.593 47.130 22.043 1.00 24.61 380 ASP A C 1
ATOM 2989 O O . ASP A 1 380 ? -2.635 47.464 21.491 1.00 24.61 380 ASP A O 1
ATOM 2993 N N . THR A 1 381 ? -1.546 46.271 23.079 1.00 22.53 381 THR A N 1
ATOM 2994 C CA . THR A 1 381 ? -2.335 46.197 24.347 1.00 22.53 381 THR A CA 1
ATOM 2995 C C . THR A 1 381 ? -3.788 46.712 24.455 1.00 22.53 381 THR A C 1
ATOM 2997 O O . THR A 1 381 ? -4.000 47.918 24.400 1.00 22.53 381 THR A O 1
ATOM 3000 N N . ALA A 1 382 ? -4.735 45.834 24.866 1.00 21.83 382 ALA A N 1
ATOM 3001 C CA . ALA A 1 382 ? -5.426 45.825 26.190 1.00 21.83 382 ALA A CA 1
ATOM 3002 C C . ALA A 1 382 ? -6.772 45.026 26.233 1.00 21.83 382 ALA A C 1
ATOM 3004 O O . ALA A 1 382 ? -7.646 45.238 25.407 1.00 21.83 382 ALA A O 1
ATOM 3005 N N . SER A 1 383 ? -6.924 44.177 27.269 1.00 22.86 383 SER A N 1
ATOM 3006 C CA . SER A 1 383 ? -8.117 43.788 28.079 1.00 22.86 383 SER A CA 1
ATOM 3007 C C . SER A 1 383 ? -9.518 43.439 27.491 1.00 22.86 383 SER A C 1
ATOM 3009 O O . SER A 1 383 ? -10.159 44.252 26.840 1.00 22.86 383 SER A O 1
ATOM 3011 N N . SER A 1 384 ? -10.069 42.320 28.016 1.00 22.25 384 SER A N 1
ATOM 3012 C CA . SER A 1 384 ? -11.478 42.068 28.431 1.00 22.25 384 SER A CA 1
ATOM 3013 C C . SER A 1 384 ? -12.559 41.548 27.444 1.00 22.25 384 SER A C 1
ATOM 3015 O O . SER A 1 384 ? -13.001 42.251 26.550 1.00 22.25 384 SER A O 1
ATOM 3017 N N . THR A 1 385 ? -13.074 40.355 27.805 1.00 23.45 385 THR A N 1
ATOM 3018 C CA . THR A 1 385 ? -14.441 39.762 27.714 1.00 23.45 385 THR A CA 1
ATOM 3019 C C . THR A 1 385 ? -15.245 39.677 26.394 1.00 23.45 385 THR A C 1
ATOM 3021 O O . THR A 1 385 ? -15.518 40.652 25.714 1.00 23.45 385 THR A O 1
ATOM 3024 N N . THR A 1 386 ? -15.736 38.446 26.149 1.00 25.86 386 THR A N 1
ATOM 3025 C CA . THR A 1 386 ? -16.957 38.026 25.414 1.00 25.86 386 THR A CA 1
ATOM 3026 C C . THR A 1 386 ? -17.233 38.599 24.015 1.00 25.86 386 THR A C 1
ATOM 3028 O O . THR A 1 386 ? -17.748 39.704 23.895 1.00 25.86 386 THR A O 1
ATOM 3031 N N . ASN A 1 387 ? -17.089 37.777 22.964 1.00 23.78 387 ASN A N 1
ATOM 3032 C CA . ASN A 1 387 ? -18.223 37.319 22.137 1.00 23.78 387 ASN A CA 1
ATOM 3033 C C . ASN A 1 387 ? -17.813 36.409 20.964 1.00 23.78 387 ASN A C 1
ATOM 3035 O O . ASN A 1 387 ? -16.703 36.434 20.449 1.00 23.78 387 ASN A O 1
ATOM 3039 N N . THR A 1 388 ? -18.798 35.602 20.591 1.00 25.89 388 THR A N 1
ATOM 3040 C CA . THR A 1 388 ? -18.943 34.645 19.493 1.00 25.89 388 THR A CA 1
ATOM 3041 C C . THR A 1 388 ? -18.620 35.131 18.074 1.00 25.89 388 THR A C 1
ATOM 3043 O O . THR A 1 388 ? -18.978 36.241 17.702 1.00 25.89 388 THR A O 1
ATOM 3046 N N . LEU A 1 389 ? -18.191 34.146 17.269 1.00 26.30 389 LEU A N 1
ATOM 3047 C CA . LEU A 1 389 ? -18.391 33.966 15.821 1.00 26.30 389 LEU A CA 1
ATOM 3048 C C . LEU A 1 389 ? -17.634 34.879 14.833 1.00 26.30 389 LEU A C 1
ATOM 3050 O O . LEU A 1 389 ? -17.758 36.095 14.838 1.00 26.30 389 LEU A O 1
ATOM 3054 N N . ALA A 1 390 ? -17.026 34.176 13.867 1.00 25.22 390 ALA A N 1
ATOM 3055 C CA . ALA A 1 390 ? -16.519 34.591 12.556 1.00 25.22 390 ALA A CA 1
ATOM 3056 C C . ALA A 1 390 ? -15.029 34.980 12.447 1.00 25.22 390 ALA A C 1
ATOM 3058 O O . ALA A 1 390 ? -14.625 36.097 12.734 1.00 25.22 390 ALA A O 1
ATOM 3059 N N . ALA A 1 391 ? -14.294 34.017 11.872 1.00 28.77 391 ALA A N 1
ATOM 3060 C CA . ALA A 1 391 ? -13.214 34.156 10.894 1.00 28.77 391 ALA A CA 1
ATOM 3061 C C . ALA A 1 391 ? -11.939 34.909 11.300 1.00 28.77 391 ALA A C 1
ATOM 3063 O O . ALA A 1 391 ? -11.939 36.129 11.372 1.00 28.77 391 ALA A O 1
ATOM 3064 N N . LEU A 1 392 ? -10.826 34.167 11.369 1.00 23.95 392 LEU A N 1
ATOM 3065 C CA . LEU A 1 392 ? -9.561 34.532 10.723 1.00 23.95 392 LEU A CA 1
ATOM 3066 C C . LEU A 1 392 ? -8.756 33.255 10.409 1.00 23.95 392 LEU A C 1
ATOM 3068 O O . LEU A 1 392 ? -8.586 32.385 11.260 1.00 23.95 392 LEU A O 1
ATOM 3072 N N . ASP A 1 393 ? -8.349 33.177 9.143 1.00 29.89 393 ASP A N 1
ATOM 3073 C CA . ASP A 1 393 ? -7.568 32.148 8.457 1.00 29.89 393 ASP A CA 1
ATOM 3074 C C . ASP A 1 393 ? -6.333 31.655 9.221 1.00 29.89 393 ASP A C 1
ATOM 3076 O O . ASP A 1 393 ? -5.426 32.428 9.534 1.00 29.89 393 ASP A O 1
ATOM 3080 N N . LEU A 1 394 ? -6.241 30.333 9.368 1.00 26.89 394 LEU A N 1
ATOM 3081 C CA . LEU A 1 394 ? -4.986 29.612 9.557 1.00 26.89 394 LEU A CA 1
ATOM 3082 C C . LEU A 1 394 ? -4.950 28.436 8.572 1.00 26.89 394 LEU A C 1
ATOM 3084 O O . LEU A 1 394 ? -4.931 27.275 8.963 1.00 26.89 394 LEU A O 1
ATOM 3088 N N . ASP A 1 395 ? -5.000 28.750 7.277 1.00 26.80 395 ASP A N 1
ATOM 3089 C CA . ASP A 1 395 ? -4.907 27.767 6.198 1.00 26.80 395 ASP A CA 1
ATOM 3090 C C . ASP A 1 395 ? -3.701 28.108 5.309 1.00 26.80 395 ASP A C 1
ATOM 3092 O O . ASP A 1 395 ? -3.806 28.688 4.229 1.00 26.80 395 ASP A O 1
ATOM 3096 N N . SER A 1 396 ? -2.499 27.812 5.811 1.00 28.25 396 SER A N 1
ATOM 3097 C CA . SER A 1 396 ? -1.273 27.895 5.011 1.00 28.25 396 SER A CA 1
ATOM 3098 C C . SER A 1 396 ? -0.198 26.894 5.443 1.00 28.25 396 SER A C 1
ATOM 3100 O O . SER A 1 396 ? 0.965 27.264 5.533 1.00 28.25 396 SER A O 1
ATOM 3102 N N . THR A 1 397 ? -0.559 25.631 5.690 1.00 28.42 397 THR A N 1
ATOM 3103 C CA . THR A 1 397 ? 0.403 24.498 5.691 1.00 28.42 397 THR A CA 1
ATOM 3104 C C . THR A 1 397 ? -0.209 23.119 5.401 1.00 28.42 397 THR A C 1
ATOM 3106 O O . THR A 1 397 ? 0.542 22.160 5.248 1.00 28.42 397 THR A O 1
ATOM 3109 N N . LEU A 1 398 ? -1.526 22.983 5.206 1.00 28.44 398 LEU A N 1
ATOM 3110 C CA . LEU A 1 398 ? -2.161 21.707 4.843 1.00 28.44 398 LEU A CA 1
ATOM 3111 C C . LEU A 1 398 ? -3.129 21.890 3.665 1.00 28.44 398 LEU A C 1
ATOM 3113 O O . LEU A 1 398 ? -4.344 21.948 3.817 1.00 28.44 398 LEU A O 1
ATOM 3117 N N . ALA A 1 399 ? -2.585 21.970 2.449 1.00 24.61 399 ALA A N 1
ATOM 3118 C CA . ALA A 1 399 ? -3.401 22.034 1.239 1.00 24.61 399 ALA A CA 1
ATOM 3119 C C . ALA A 1 399 ? -4.108 20.688 0.972 1.00 24.61 399 ALA A C 1
ATOM 3121 O O . ALA A 1 399 ? -3.531 19.743 0.429 1.00 24.61 399 ALA A O 1
ATOM 3122 N N . THR A 1 400 ? -5.386 20.648 1.342 1.00 27.64 400 THR A N 1
ATOM 3123 C CA . THR A 1 400 ? -6.403 19.678 0.907 1.00 27.64 400 THR A CA 1
ATOM 3124 C C . THR A 1 400 ? -6.660 19.815 -0.613 1.00 27.64 400 THR A C 1
ATOM 3126 O O . THR A 1 400 ? -6.510 20.913 -1.155 1.00 27.64 400 THR A O 1
ATOM 3129 N N . PRO A 1 401 ? -7.068 18.756 -1.350 1.00 28.27 401 PRO A N 1
ATOM 3130 C CA . PRO A 1 401 ? -7.320 18.833 -2.793 1.00 28.27 401 PRO A CA 1
ATOM 3131 C C . PRO A 1 401 ? -8.527 19.722 -3.135 1.00 28.27 401 PRO A C 1
ATOM 3133 O O . PRO A 1 401 ? -9.656 19.473 -2.705 1.00 28.27 401 PRO A O 1
ATOM 3136 N N . GLY A 1 402 ? -8.302 20.737 -3.969 1.00 23.89 402 GLY A N 1
ATOM 3137 C CA . GLY A 1 402 ? -9.341 21.613 -4.500 1.00 23.89 402 GLY A CA 1
ATOM 3138 C C . GLY A 1 402 ? -10.203 20.953 -5.585 1.00 23.89 402 GLY A C 1
ATOM 3139 O O . GLY A 1 402 ? -9.751 20.706 -6.695 1.00 23.89 402 GLY A O 1
ATOM 3140 N N . ARG A 1 403 ? -11.476 20.721 -5.245 1.00 23.61 403 ARG A N 1
ATOM 3141 C CA . ARG A 1 403 ? -12.692 21.129 -5.983 1.00 23.61 403 ARG A CA 1
ATOM 3142 C C . ARG A 1 403 ? -12.628 21.134 -7.528 1.00 23.61 403 ARG A C 1
ATOM 3144 O O . ARG A 1 403 ? -12.366 22.165 -8.140 1.00 23.61 403 ARG A O 1
ATOM 3151 N N . ALA A 1 404 ? -13.096 20.052 -8.152 1.00 24.16 404 ALA A N 1
ATOM 3152 C CA . ALA A 1 404 ? -13.828 20.140 -9.420 1.00 24.16 404 ALA A CA 1
ATOM 3153 C C . ALA A 1 404 ? -15.330 20.300 -9.114 1.00 24.16 404 ALA A C 1
ATOM 3155 O O . ALA A 1 404 ? -15.862 19.618 -8.236 1.00 24.16 404 ALA A O 1
ATOM 3156 N N . LYS A 1 405 ? -16.016 21.227 -9.796 1.00 21.95 405 LYS A N 1
ATOM 3157 C CA . LYS A 1 405 ? -17.476 21.403 -9.715 1.00 21.95 405 LYS A CA 1
ATOM 3158 C C . LYS A 1 405 ? -18.172 20.087 -10.087 1.00 21.95 405 LYS A C 1
ATOM 3160 O O . LYS A 1 405 ? -18.058 19.639 -11.221 1.00 21.95 405 LYS A O 1
ATOM 3165 N N . VAL A 1 406 ? -18.912 19.505 -9.148 1.00 23.72 406 VAL A N 1
ATOM 3166 C CA . VAL A 1 406 ? -19.880 18.439 -9.425 1.00 23.72 406 VAL A CA 1
ATOM 3167 C C . VAL A 1 406 ? -21.238 19.111 -9.559 1.00 23.72 406 VAL A C 1
ATOM 3169 O O . VAL A 1 406 ? -21.857 19.477 -8.562 1.00 23.72 406 VAL A O 1
ATOM 3172 N N . GLU A 1 407 ? -21.673 19.326 -10.797 1.00 20.62 407 GLU A N 1
ATOM 3173 C CA . GLU A 1 407 ? -23.089 19.537 -11.072 1.00 20.62 407 GLU A CA 1
ATOM 3174 C C . GLU A 1 407 ? -23.829 18.219 -10.841 1.00 20.62 407 GLU A C 1
ATOM 3176 O O . GLU A 1 407 ? -23.465 17.154 -11.343 1.00 20.62 407 GLU A O 1
ATOM 3181 N N . THR A 1 408 ? -24.867 18.313 -10.021 1.00 26.06 408 THR A N 1
ATOM 3182 C CA . THR A 1 408 ? -25.856 17.281 -9.751 1.00 26.06 408 THR A CA 1
ATOM 3183 C C . THR A 1 408 ? -26.569 16.881 -11.039 1.00 26.06 408 THR A C 1
ATOM 3185 O O . THR A 1 408 ? -27.441 17.599 -11.520 1.00 26.06 408 THR A O 1
ATOM 3188 N N . SER A 1 409 ? -26.245 15.701 -11.561 1.00 21.23 409 SER A N 1
ATOM 3189 C CA . SER A 1 409 ? -27.157 14.926 -12.399 1.00 21.23 409 SER A CA 1
ATOM 3190 C C . SER A 1 409 ? -27.218 13.498 -11.862 1.00 21.23 409 SER A C 1
ATOM 3192 O O . SER A 1 409 ? -26.211 12.865 -11.542 1.00 21.23 409 SER A O 1
ATOM 3194 N N . SER A 1 410 ? -28.449 13.049 -11.657 1.00 25.28 410 SER A N 1
ATOM 3195 C CA . SER A 1 410 ? -28.862 11.761 -11.114 1.00 25.28 410 SER A CA 1
ATOM 3196 C C . SER A 1 410 ? -28.151 10.589 -11.795 1.00 25.28 410 SER A C 1
ATOM 3198 O O . SER A 1 410 ? -28.353 10.331 -12.981 1.00 25.28 410 SER A O 1
ATOM 3200 N N . ARG A 1 411 ? -27.348 9.850 -11.024 1.00 22.44 411 ARG A N 1
ATOM 3201 C CA . ARG A 1 411 ? -26.787 8.556 -11.422 1.00 22.44 411 ARG A CA 1
ATOM 3202 C C . ARG A 1 411 ? -27.851 7.470 -11.275 1.00 22.44 411 ARG A C 1
ATOM 3204 O O . ARG A 1 411 ? -27.976 6.858 -10.222 1.00 22.44 411 ARG A O 1
ATOM 3211 N N . THR A 1 412 ? -28.571 7.192 -12.354 1.00 22.27 412 THR A N 1
ATOM 3212 C CA . THR A 1 412 ? -29.027 5.826 -12.631 1.00 22.27 412 THR A CA 1
ATOM 3213 C C . THR A 1 412 ? -27.798 4.986 -12.971 1.00 22.27 412 THR A C 1
ATOM 3215 O O . THR A 1 412 ? -27.000 5.377 -13.828 1.00 22.27 412 THR A O 1
ATOM 3218 N N . GLY A 1 413 ? -27.618 3.864 -12.275 1.00 28.89 413 GLY A N 1
ATOM 3219 C CA . GLY A 1 413 ? -26.519 2.934 -12.512 1.00 28.89 413 GLY A CA 1
ATOM 3220 C C . GLY A 1 413 ? -26.464 2.469 -13.968 1.00 28.89 413 GLY A C 1
ATOM 3221 O O . GLY A 1 413 ? -27.462 2.029 -14.530 1.00 28.89 413 GLY A O 1
ATOM 3222 N N . SER A 1 414 ? -25.277 2.549 -14.567 1.00 20.77 414 SER A N 1
ATOM 3223 C CA . SER A 1 414 ? -24.929 1.794 -15.768 1.00 20.77 414 SER A CA 1
ATOM 3224 C C . SER A 1 414 ? -23.705 0.962 -15.421 1.00 20.77 414 SER A C 1
ATOM 3226 O O . SER A 1 414 ? -22.643 1.506 -15.123 1.00 20.77 414 SER A O 1
ATOM 3228 N N . ALA A 1 415 ? -23.920 -0.349 -15.409 1.00 22.78 415 ALA A N 1
ATOM 3229 C CA . ALA A 1 415 ? -22.959 -1.401 -15.135 1.00 22.78 415 ALA A CA 1
ATOM 3230 C C . ALA A 1 415 ? -21.707 -1.312 -16.025 1.00 22.78 415 ALA A C 1
ATOM 3232 O O . ALA A 1 415 ? -21.798 -0.908 -17.184 1.00 22.78 415 ALA A O 1
ATOM 3233 N N . PHE A 1 416 ? -20.571 -1.731 -15.464 1.00 23.92 416 PHE A N 1
ATOM 3234 C CA . PHE A 1 416 ? -19.355 -2.110 -16.177 1.00 23.92 416 PHE A CA 1
ATOM 3235 C C . PHE A 1 416 ? -19.174 -3.621 -16.000 1.00 23.92 416 PHE A C 1
ATOM 3237 O O . PHE A 1 416 ? -19.365 -4.140 -14.902 1.00 23.92 416 PHE A O 1
ATOM 3244 N N . MET A 1 417 ? -18.827 -4.295 -17.089 1.00 25.09 417 MET A N 1
ATOM 3245 C CA . MET A 1 417 ? -18.207 -5.612 -17.202 1.00 25.09 417 MET A CA 1
ATOM 3246 C C . MET A 1 417 ? -18.654 -6.695 -16.219 1.00 25.09 417 MET A C 1
ATOM 3248 O O . MET A 1 417 ? -17.891 -7.162 -15.383 1.00 25.09 417 MET A O 1
ATOM 3252 N N . SER A 1 418 ? -19.850 -7.227 -16.478 1.00 21.55 418 SER A N 1
ATOM 3253 C CA . SER A 1 418 ? -20.122 -8.652 -16.293 1.00 21.55 418 SER A CA 1
ATOM 3254 C C . SER A 1 418 ? -19.221 -9.462 -17.241 1.00 21.55 418 SER A C 1
ATOM 3256 O O . SER A 1 418 ? -19.523 -9.617 -18.432 1.00 21.55 418 SER A O 1
ATOM 3258 N N . THR A 1 419 ? -18.104 -9.978 -16.731 1.00 24.48 419 THR A N 1
ATOM 3259 C CA . THR A 1 419 ? -17.862 -11.419 -16.873 1.00 24.48 419 THR A CA 1
ATOM 3260 C C . THR A 1 419 ? -18.993 -12.094 -16.113 1.00 24.48 419 THR A C 1
ATOM 3262 O O . THR A 1 419 ? -19.299 -11.659 -15.012 1.00 24.48 419 THR A O 1
ATOM 3265 N N . SER A 1 420 ? -19.683 -13.047 -16.728 1.00 22.77 420 SER A N 1
ATOM 3266 C CA . SER A 1 420 ? -20.827 -13.756 -16.148 1.00 22.77 420 SER A CA 1
ATOM 3267 C C . SER A 1 420 ? -20.638 -14.068 -14.657 1.00 22.77 420 SER A C 1
ATOM 3269 O O . SER A 1 420 ? -19.876 -14.972 -14.319 1.00 22.77 420 SER A O 1
ATOM 3271 N N . ASP A 1 421 ? -21.345 -13.333 -13.800 1.00 22.69 421 ASP A N 1
ATOM 3272 C CA . ASP A 1 421 ? -21.635 -13.747 -12.434 1.00 22.69 421 ASP A CA 1
ATOM 3273 C C . ASP A 1 421 ? -22.596 -14.941 -12.518 1.00 22.69 421 ASP A C 1
ATOM 3275 O O . ASP A 1 421 ? -23.712 -14.782 -13.028 1.00 22.69 421 ASP A O 1
ATOM 3279 N N . PRO A 1 422 ? -22.256 -16.131 -12.003 1.00 22.75 422 PRO A N 1
ATOM 3280 C CA . PRO A 1 422 ? -23.254 -16.841 -11.244 1.00 22.75 422 PRO A CA 1
ATOM 3281 C C . PRO A 1 422 ? -23.421 -16.066 -9.932 1.00 22.75 422 PRO A C 1
ATOM 3283 O O . PRO A 1 422 ? -22.474 -15.868 -9.170 1.00 22.75 422 PRO A O 1
ATOM 3286 N N . ALA A 1 423 ? -24.641 -15.604 -9.670 1.00 29.25 423 ALA A N 1
ATOM 3287 C CA . ALA A 1 423 ? -25.075 -15.433 -8.292 1.00 29.25 423 ALA A CA 1
ATOM 3288 C C . ALA A 1 423 ? -24.708 -16.733 -7.542 1.00 29.25 423 ALA A C 1
ATOM 3290 O O . ALA A 1 423 ? -25.003 -17.809 -8.057 1.00 29.25 423 ALA A O 1
ATOM 3291 N N . ASP A 1 424 ? -24.014 -16.606 -6.406 1.00 32.06 424 ASP A N 1
ATOM 3292 C CA . ASP A 1 424 ? -23.155 -17.625 -5.762 1.00 32.06 424 ASP A CA 1
ATOM 3293 C C . ASP A 1 424 ? -21.763 -17.836 -6.403 1.00 32.06 424 ASP A C 1
ATOM 3295 O O . ASP A 1 424 ? -21.401 -18.901 -6.900 1.00 32.06 424 ASP A O 1
ATOM 3299 N N . GLY A 1 425 ? -20.917 -16.805 -6.328 1.00 25.59 425 GLY A N 1
ATOM 3300 C CA . GLY A 1 425 ? -19.484 -16.901 -6.613 1.00 25.59 425 GLY A CA 1
ATOM 3301 C C . GLY A 1 425 ? -18.677 -17.177 -5.346 1.00 25.59 425 GLY A C 1
ATOM 3302 O O . GLY A 1 425 ? -18.123 -16.260 -4.739 1.00 25.59 425 GLY A O 1
ATOM 3303 N N . SER A 1 426 ? -18.597 -18.441 -4.942 1.00 30.00 426 SER A N 1
ATOM 3304 C CA . SER A 1 426 ? -17.545 -18.920 -4.045 1.00 30.00 426 SER A CA 1
ATOM 3305 C C . SER A 1 426 ? -16.187 -18.438 -4.573 1.00 30.00 426 SER A C 1
ATOM 3307 O O . SER A 1 426 ? -15.847 -18.627 -5.741 1.00 30.00 426 SER A O 1
ATOM 3309 N N . LEU A 1 427 ? -15.420 -17.751 -3.720 1.00 37.41 427 LEU A N 1
ATOM 3310 C CA . LEU A 1 427 ? -14.027 -17.415 -4.015 1.00 37.41 427 LEU A CA 1
ATOM 3311 C C . LEU A 1 427 ? -13.323 -18.721 -4.433 1.00 37.41 427 LEU A C 1
ATOM 3313 O O . LEU A 1 427 ? -13.440 -19.681 -3.673 1.00 37.41 427 LEU A O 1
ATOM 3317 N N . PRO A 1 428 ? -12.637 -18.784 -5.591 1.00 27.59 428 PRO A N 1
ATOM 3318 C CA . PRO A 1 428 ? -12.157 -20.046 -6.142 1.00 27.59 428 PRO A CA 1
ATOM 3319 C C . PRO A 1 428 ? -11.301 -20.786 -5.118 1.00 27.59 428 PRO A C 1
ATOM 3321 O O . PRO A 1 428 ? -10.447 -20.178 -4.460 1.00 27.59 428 PRO A O 1
ATOM 3324 N N . ASP A 1 429 ? -11.600 -22.077 -4.975 1.00 29.11 429 ASP A N 1
ATOM 3325 C CA . ASP A 1 429 ? -10.903 -22.997 -4.092 1.00 29.11 429 ASP A CA 1
ATOM 3326 C C . ASP A 1 429 ? -9.414 -22.980 -4.444 1.00 29.11 429 ASP A C 1
ATOM 3328 O O . ASP A 1 429 ? -9.034 -23.077 -5.617 1.00 29.11 429 ASP A O 1
ATOM 3332 N N . ALA A 1 430 ? -8.570 -22.770 -3.437 1.00 34.06 430 ALA A N 1
ATOM 3333 C CA . ALA A 1 430 ? -7.129 -22.807 -3.607 1.00 34.06 430 ALA A CA 1
ATOM 3334 C C . ALA A 1 430 ? -6.721 -24.275 -3.762 1.00 34.06 430 ALA A C 1
ATOM 3336 O O . ALA A 1 430 ? -6.309 -24.927 -2.807 1.00 34.06 430 ALA A O 1
ATOM 3337 N N . GLY A 1 431 ? -6.890 -24.793 -4.978 1.00 28.45 431 GLY A N 1
ATOM 3338 C CA . GLY A 1 431 ? -6.339 -26.070 -5.389 1.00 28.45 431 GLY A CA 1
ATOM 3339 C C . GLY A 1 431 ? -4.815 -26.047 -5.290 1.00 28.45 431 GLY A C 1
ATOM 3340 O O . GLY A 1 431 ? -4.162 -25.124 -5.778 1.00 28.45 431 GLY A O 1
ATOM 3341 N N . ASP A 1 432 ? -4.313 -27.110 -4.674 1.00 28.28 432 ASP A N 1
ATOM 3342 C CA . ASP A 1 432 ? -2.931 -27.521 -4.451 1.00 28.28 432 ASP A CA 1
ATOM 3343 C C . ASP A 1 432 ? -2.161 -26.862 -3.301 1.00 28.28 432 ASP A C 1
ATOM 3345 O O . ASP A 1 432 ? -1.753 -25.698 -3.304 1.00 28.28 432 ASP A O 1
ATOM 3349 N N . GLY A 1 433 ? -1.941 -27.710 -2.291 1.00 35.78 433 GLY A N 1
ATOM 3350 C CA . GLY A 1 433 ? -1.230 -27.419 -1.066 1.00 35.78 433 GLY A CA 1
ATOM 3351 C C . GLY A 1 433 ? 0.177 -26.888 -1.314 1.00 35.78 433 GLY A C 1
ATOM 3352 O O . GLY A 1 433 ? 1.033 -27.554 -1.887 1.00 35.78 433 GLY A O 1
ATOM 3353 N N . ALA A 1 434 ? 0.429 -25.706 -0.768 1.00 29.34 434 ALA A N 1
ATOM 3354 C CA . ALA A 1 434 ? 1.753 -25.301 -0.339 1.00 29.34 434 ALA A CA 1
ATOM 3355 C C . ALA A 1 434 ? 1.694 -25.234 1.186 1.00 29.34 434 ALA A C 1
ATOM 3357 O O . ALA A 1 434 ? 0.977 -24.412 1.758 1.00 29.34 434 ALA A O 1
ATOM 3358 N N . GLY A 1 435 ? 2.367 -26.188 1.824 1.00 27.78 435 GLY A N 1
ATOM 3359 C CA . GLY A 1 435 ? 2.426 -26.308 3.268 1.00 27.78 435 GLY A CA 1
ATOM 3360 C C . GLY A 1 435 ? 2.920 -25.027 3.931 1.00 27.78 435 GLY A C 1
ATOM 3361 O O . GLY A 1 435 ? 3.693 -24.251 3.372 1.00 27.78 435 GLY A O 1
ATOM 3362 N N . ALA A 1 436 ? 2.447 -24.845 5.158 1.00 35.62 436 ALA A N 1
ATOM 3363 C CA . ALA A 1 436 ? 2.942 -23.886 6.120 1.00 35.62 436 ALA A CA 1
ATOM 3364 C C . ALA A 1 436 ? 4.453 -24.067 6.350 1.00 35.62 436 ALA A C 1
ATOM 3366 O O . ALA A 1 436 ? 4.867 -24.763 7.270 1.00 35.62 436 ALA A O 1
ATOM 3367 N N . GLU A 1 437 ? 5.285 -23.419 5.541 1.00 39.34 437 GLU A N 1
ATOM 3368 C CA . GLU A 1 437 ? 6.727 -23.327 5.768 1.00 39.34 437 GLU A CA 1
ATOM 3369 C C . GLU A 1 437 ? 7.152 -21.854 5.732 1.00 39.34 437 GLU A C 1
ATOM 3371 O O . GLU A 1 437 ? 7.629 -21.317 4.738 1.00 39.34 437 GLU A O 1
ATOM 3376 N N . GLY A 1 438 ? 6.945 -21.188 6.877 1.00 52.06 438 GLY A N 1
ATOM 3377 C CA . GLY A 1 438 ? 7.536 -19.885 7.195 1.00 52.06 438 GLY A CA 1
ATOM 3378 C C . GLY A 1 438 ? 6.624 -18.668 7.018 1.00 52.06 438 GLY A C 1
ATOM 3379 O O . GLY A 1 438 ? 7.004 -17.727 6.329 1.00 52.06 438 GLY A O 1
ATOM 3380 N N . GLY A 1 439 ? 5.459 -18.627 7.672 1.00 73.56 439 GLY A N 1
ATOM 3381 C CA . GLY A 1 439 ? 4.632 -17.414 7.711 1.00 73.56 439 GLY A CA 1
ATOM 3382 C C . GLY A 1 439 ? 5.155 -16.405 8.739 1.00 73.56 439 GLY A C 1
ATOM 3383 O O . GLY A 1 439 ? 5.191 -16.711 9.933 1.00 73.56 439 GLY A O 1
ATOM 3384 N N . GLY A 1 440 ? 5.546 -15.207 8.305 1.00 88.81 440 GLY A N 1
ATOM 3385 C CA . GLY A 1 440 ? 5.971 -14.118 9.192 1.00 88.81 440 GLY A CA 1
ATOM 3386 C C . GLY A 1 440 ? 4.856 -13.546 10.066 1.00 88.81 440 GLY A C 1
ATOM 3387 O O . GLY A 1 440 ? 3.705 -13.981 9.993 1.00 88.81 440 GLY A O 1
ATOM 3388 N N . VAL A 1 441 ? 5.197 -12.553 10.883 1.00 93.50 441 VAL A N 1
ATOM 3389 C CA . VAL A 1 441 ? 4.234 -11.728 11.621 1.00 93.50 441 VAL A CA 1
ATOM 3390 C C . VAL A 1 441 ? 4.205 -10.337 10.992 1.00 93.50 441 VAL A C 1
ATOM 3392 O O . VAL A 1 441 ? 5.230 -9.661 10.948 1.00 93.50 441 VAL A O 1
ATOM 3395 N N . ALA A 1 442 ? 3.044 -9.912 10.499 1.00 94.81 442 ALA A N 1
ATOM 3396 C CA . ALA A 1 442 ? 2.854 -8.572 9.952 1.00 94.81 442 ALA A CA 1
ATOM 3397 C C . ALA A 1 442 ? 2.266 -7.632 11.007 1.00 94.81 442 ALA A C 1
ATOM 3399 O O . ALA A 1 442 ? 1.155 -7.872 11.480 1.00 94.81 442 ALA A O 1
ATOM 3400 N N . LEU A 1 443 ? 2.964 -6.541 11.323 1.00 96.94 443 LEU A N 1
ATOM 3401 C CA . LEU A 1 443 ? 2.394 -5.390 12.025 1.00 96.94 443 LEU A CA 1
ATOM 3402 C C . LEU A 1 443 ? 1.823 -4.419 10.986 1.00 96.94 443 LEU A C 1
ATOM 3404 O O . LEU A 1 443 ? 2.555 -3.987 10.102 1.00 96.94 443 LEU A O 1
ATOM 3408 N N . VAL A 1 444 ? 0.535 -4.078 11.057 1.00 96.88 444 VAL A N 1
ATOM 3409 C CA . VAL A 1 444 ? -0.118 -3.215 10.052 1.00 96.88 444 VAL A CA 1
ATOM 3410 C C . VAL A 1 444 ? -0.431 -1.843 10.634 1.00 96.88 444 VAL A C 1
ATOM 3412 O O . VAL A 1 444 ? -1.171 -1.751 11.611 1.00 96.88 444 VAL A O 1
ATOM 3415 N N . VAL A 1 445 ? 0.078 -0.791 9.996 1.00 95.75 445 VAL A N 1
ATOM 3416 C CA . VAL A 1 445 ? -0.126 0.622 10.355 1.00 95.75 445 VAL A CA 1
ATOM 3417 C C . VAL A 1 445 ? -0.860 1.376 9.242 1.00 95.75 445 VAL A C 1
ATOM 3419 O O . VAL A 1 445 ? -0.932 0.896 8.110 1.00 95.75 445 VAL A O 1
ATOM 3422 N N . ASP A 1 446 ? -1.415 2.547 9.542 1.00 92.06 446 ASP A N 1
ATOM 3423 C CA . ASP A 1 446 ? -2.094 3.408 8.568 1.00 92.06 446 ASP A CA 1
ATOM 3424 C C . ASP A 1 446 ? -1.205 4.554 8.048 1.00 92.06 446 ASP A C 1
ATOM 3426 O O . ASP A 1 446 ? -0.013 4.686 8.368 1.00 92.06 446 ASP A O 1
ATOM 3430 N N . ALA A 1 447 ? -1.798 5.389 7.196 1.00 89.19 447 ALA A N 1
ATOM 3431 C CA . ALA A 1 447 ? -1.157 6.570 6.640 1.00 89.19 447 ALA A CA 1
ATOM 3432 C C . ALA A 1 447 ? -0.808 7.626 7.696 1.00 89.19 447 ALA A C 1
ATOM 3434 O O . ALA A 1 447 ? 0.136 8.380 7.468 1.00 89.19 447 ALA A O 1
ATOM 3435 N N . GLU A 1 448 ? -1.530 7.686 8.816 1.00 87.94 448 GLU A N 1
ATOM 3436 C CA . GLU A 1 448 ? -1.269 8.644 9.892 1.00 87.94 448 GLU A CA 1
ATOM 3437 C C . GLU A 1 448 ? 0.043 8.296 10.600 1.00 87.94 448 GLU A C 1
ATOM 3439 O O . GLU A 1 448 ? 0.973 9.104 10.602 1.00 87.94 448 GLU A O 1
ATOM 3444 N N . VAL A 1 449 ? 0.190 7.045 11.050 1.00 90.06 449 VAL A N 1
ATOM 3445 C CA . VAL A 1 449 ? 1.447 6.544 11.631 1.00 90.06 449 VAL A CA 1
ATOM 3446 C C . VAL A 1 449 ? 2.597 6.687 10.638 1.00 90.06 449 VAL A C 1
ATOM 3448 O O . VAL A 1 449 ? 3.676 7.156 10.994 1.00 90.06 449 VAL A O 1
ATOM 3451 N N . THR A 1 450 ? 2.373 6.336 9.368 1.00 88.75 450 THR A N 1
ATOM 3452 C CA . THR A 1 450 ? 3.407 6.483 8.332 1.00 88.75 450 THR A CA 1
ATOM 3453 C C . THR A 1 450 ? 3.817 7.951 8.150 1.00 88.75 450 THR A C 1
ATOM 3455 O O . THR A 1 450 ? 5.001 8.248 8.005 1.00 88.75 450 THR A O 1
ATOM 3458 N N . GLY A 1 451 ? 2.856 8.880 8.182 1.00 86.44 451 GLY A N 1
ATOM 3459 C CA . GLY A 1 451 ? 3.101 10.318 8.099 1.00 86.44 451 GLY A CA 1
ATOM 3460 C C . GLY A 1 451 ? 3.919 10.838 9.278 1.00 86.44 451 GLY A C 1
ATOM 3461 O O . GLY A 1 451 ? 4.865 11.597 9.075 1.00 86.44 451 GLY A O 1
ATOM 3462 N N . PHE A 1 452 ? 3.626 10.367 10.490 1.00 85.69 452 PHE A N 1
ATOM 3463 C CA . PHE A 1 452 ? 4.374 10.722 11.697 1.00 85.69 452 PHE A CA 1
ATOM 3464 C C . PHE A 1 452 ? 5.836 10.283 11.622 1.00 85.69 452 PHE A C 1
ATOM 3466 O O . PHE A 1 452 ? 6.735 11.062 11.936 1.00 85.69 452 PHE A O 1
ATOM 3473 N N . LEU A 1 453 ? 6.091 9.077 11.110 1.00 85.94 453 LEU A N 1
ATOM 3474 C CA . LEU A 1 453 ? 7.449 8.568 10.918 1.00 85.94 453 LEU A CA 1
ATOM 3475 C C . LEU A 1 453 ? 8.246 9.344 9.850 1.00 85.94 453 LEU A C 1
ATOM 3477 O O . LEU A 1 453 ? 9.475 9.273 9.820 1.00 85.94 453 LEU A O 1
ATOM 3481 N N . MET A 1 454 ? 7.571 10.074 8.960 1.00 80.25 454 MET A N 1
ATOM 3482 C CA . MET A 1 454 ? 8.188 10.887 7.903 1.00 80.25 454 MET A CA 1
ATOM 3483 C C . MET A 1 454 ? 8.547 12.311 8.354 1.00 80.25 454 MET A C 1
ATOM 3485 O O . MET A 1 454 ? 9.184 13.052 7.597 1.00 80.25 454 MET A O 1
ATOM 3489 N N . MET A 1 455 ? 8.143 12.720 9.559 1.00 76.19 455 MET A N 1
ATOM 3490 C CA . MET A 1 455 ? 8.389 14.070 10.059 1.00 76.19 455 MET A CA 1
ATOM 3491 C C . MET A 1 455 ? 9.852 14.273 10.465 1.00 76.19 455 MET A C 1
ATOM 3493 O O . MET A 1 455 ? 10.491 13.400 11.045 1.00 76.19 455 MET A O 1
ATOM 3497 N N . GLY A 1 456 ? 10.381 15.472 10.203 1.00 66.88 456 GLY A N 1
ATOM 3498 C CA . GLY A 1 456 ? 11.785 15.820 10.468 1.00 66.88 456 GLY A CA 1
ATOM 3499 C C . GLY A 1 456 ? 12.174 15.944 11.947 1.00 66.88 456 GLY A C 1
ATOM 3500 O O . GLY A 1 456 ? 13.304 16.329 12.222 1.00 66.88 456 GLY A O 1
ATOM 3501 N N . ALA A 1 457 ? 11.254 15.667 12.876 1.00 68.88 457 ALA A N 1
ATOM 3502 C CA . ALA A 1 457 ? 11.492 15.714 14.319 1.00 68.88 457 ALA A CA 1
ATOM 3503 C C . ALA A 1 457 ? 12.109 14.416 14.877 1.00 68.88 457 ALA A C 1
ATOM 3505 O O . ALA A 1 457 ? 12.659 14.428 15.975 1.00 68.88 457 ALA A O 1
ATOM 3506 N N . LEU A 1 458 ? 12.022 13.306 14.134 1.00 77.62 458 LEU A N 1
ATOM 3507 C CA . LEU A 1 458 ? 12.662 12.035 14.486 1.00 77.62 458 LEU A CA 1
ATOM 3508 C C . LEU A 1 458 ? 14.103 11.991 13.966 1.00 77.62 458 LEU A C 1
ATOM 3510 O O . LEU A 1 458 ? 14.533 12.854 13.194 1.00 77.62 458 LEU A O 1
ATOM 3514 N N . THR A 1 459 ? 14.866 10.971 14.367 1.00 77.69 459 THR A N 1
ATOM 3515 C CA . THR A 1 459 ? 16.241 10.828 13.873 1.00 77.69 459 THR A CA 1
ATOM 3516 C C . THR A 1 459 ? 16.267 10.714 12.338 1.00 77.69 459 THR A C 1
ATOM 3518 O O . THR A 1 459 ? 15.381 10.091 11.743 1.00 77.69 459 THR A O 1
ATOM 3521 N N . PRO A 1 460 ? 17.296 11.265 11.660 1.00 75.81 460 PRO A N 1
ATOM 3522 C CA . PRO A 1 460 ? 17.409 11.181 10.201 1.00 75.81 460 PRO A CA 1
ATOM 3523 C C . PRO A 1 460 ? 17.410 9.746 9.662 1.00 75.81 460 PRO A C 1
ATOM 3525 O O . PRO A 1 460 ? 17.052 9.531 8.506 1.00 75.81 460 PRO A O 1
ATOM 3528 N N . ALA A 1 461 ? 17.804 8.781 10.495 1.00 77.50 461 ALA A N 1
ATOM 3529 C CA . ALA A 1 461 ? 17.859 7.373 10.147 1.00 77.50 461 ALA A CA 1
ATOM 3530 C C . ALA A 1 461 ? 16.453 6.753 10.026 1.00 77.50 461 ALA A C 1
ATOM 3532 O O . ALA A 1 461 ? 16.186 6.088 9.032 1.00 77.50 461 ALA A O 1
ATOM 3533 N N . VAL A 1 462 ? 15.487 7.106 10.890 1.00 83.88 462 VAL A N 1
ATOM 3534 C CA . VAL A 1 462 ? 14.101 6.601 10.763 1.00 83.88 462 VAL A CA 1
ATOM 3535 C C . VAL A 1 462 ? 13.514 6.928 9.385 1.00 83.88 462 VAL A C 1
ATOM 3537 O O . VAL A 1 462 ? 12.809 6.111 8.792 1.00 83.88 462 VAL A O 1
ATOM 3540 N N . LYS A 1 463 ? 13.889 8.077 8.807 1.00 82.12 463 LYS A N 1
ATOM 3541 C CA . LYS A 1 463 ? 13.401 8.538 7.502 1.00 82.12 463 LYS A CA 1
ATOM 3542 C C . LYS A 1 463 ? 13.616 7.525 6.369 1.00 82.12 463 LYS A C 1
ATOM 3544 O O . LYS A 1 463 ? 12.730 7.418 5.522 1.00 82.12 463 LYS A O 1
ATOM 3549 N N . LYS A 1 464 ? 14.727 6.767 6.326 1.00 84.38 464 LYS A N 1
ATOM 3550 C CA . LYS A 1 464 ? 14.921 5.733 5.274 1.00 84.38 464 LYS A CA 1
ATOM 3551 C C . LYS A 1 464 ? 13.842 4.651 5.358 1.00 84.38 464 LYS A C 1
ATOM 3553 O O . LYS A 1 464 ? 13.274 4.258 4.335 1.00 84.38 464 LYS A O 1
ATOM 3558 N N . HIS A 1 465 ? 13.503 4.210 6.566 1.00 87.94 465 HIS A N 1
ATOM 3559 C CA . HIS A 1 465 ? 12.475 3.199 6.790 1.00 87.94 465 HIS A CA 1
ATOM 3560 C C . HIS A 1 465 ? 11.075 3.754 6.531 1.00 87.94 465 HIS A C 1
ATOM 3562 O O . HIS A 1 465 ? 10.262 3.080 5.903 1.00 87.94 465 HIS A O 1
ATOM 3568 N N . SER A 1 466 ? 10.815 5.000 6.923 1.00 86.75 466 SER A N 1
ATOM 3569 C CA . SER A 1 466 ? 9.538 5.677 6.687 1.00 86.75 466 SER A CA 1
ATOM 3570 C C . SER A 1 466 ? 9.250 5.875 5.200 1.00 86.75 466 SER A C 1
ATOM 3572 O O . SER A 1 466 ? 8.137 5.608 4.757 1.00 86.75 466 SER A O 1
ATOM 3574 N N . VAL A 1 467 ? 10.255 6.272 4.406 1.00 85.69 467 VAL A N 1
ATOM 3575 C CA . VAL A 1 467 ? 10.133 6.385 2.939 1.00 85.69 467 VAL A CA 1
ATOM 3576 C C . VAL A 1 467 ? 9.848 5.016 2.333 1.00 85.69 467 VAL A C 1
ATOM 3578 O O . VAL A 1 467 ? 8.948 4.879 1.508 1.00 85.69 467 VAL A O 1
ATOM 3581 N N . THR A 1 468 ? 10.572 3.988 2.781 1.00 87.69 468 THR A N 1
ATOM 3582 C CA . THR A 1 468 ? 10.364 2.606 2.329 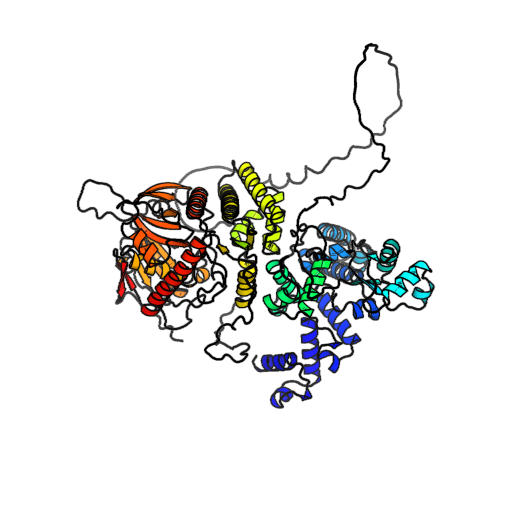1.00 87.69 468 THR A CA 1
ATOM 3583 C C . THR A 1 468 ? 8.948 2.123 2.658 1.00 87.69 468 THR A C 1
ATOM 3585 O O . THR A 1 468 ? 8.287 1.531 1.809 1.00 87.69 468 THR A O 1
ATOM 3588 N N . LEU A 1 469 ? 8.436 2.433 3.850 1.00 90.19 469 LEU A N 1
ATOM 3589 C CA . LEU A 1 469 ? 7.068 2.109 4.248 1.00 90.19 469 LEU A CA 1
ATOM 3590 C C . LEU A 1 469 ? 6.027 2.889 3.433 1.00 90.19 469 LEU A C 1
ATOM 3592 O O . LEU A 1 469 ? 5.012 2.323 3.037 1.00 90.19 469 LEU A O 1
ATOM 3596 N N . PHE A 1 470 ? 6.270 4.175 3.174 1.00 87.25 470 PHE A N 1
ATOM 3597 C CA . PHE A 1 470 ? 5.343 5.051 2.461 1.00 87.25 470 PHE A CA 1
ATOM 3598 C C . PHE A 1 470 ? 5.229 4.693 0.974 1.00 87.25 470 PHE A C 1
ATOM 3600 O O . PHE A 1 470 ? 4.118 4.488 0.481 1.00 87.25 470 PHE A O 1
ATOM 3607 N N . GLU A 1 471 ? 6.367 4.578 0.285 1.00 83.62 471 GLU A N 1
ATOM 3608 C CA . GLU A 1 471 ? 6.449 4.315 -1.159 1.00 83.62 471 GLU A CA 1
ATOM 3609 C C . GLU A 1 471 ? 6.374 2.818 -1.480 1.00 83.62 471 GLU A C 1
ATOM 3611 O O . GLU A 1 471 ? 5.648 2.400 -2.381 1.00 83.62 471 GLU A O 1
ATOM 3616 N N . GLY A 1 472 ? 7.109 1.995 -0.728 1.00 80.81 472 GLY A N 1
ATOM 3617 C CA . GLY A 1 472 ? 7.173 0.546 -0.927 1.00 80.81 472 GLY A CA 1
ATOM 3618 C C . GLY A 1 472 ? 6.045 -0.219 -0.235 1.00 80.81 472 GLY A C 1
ATOM 3619 O O . GLY A 1 472 ? 5.779 -1.371 -0.566 1.00 80.81 472 GLY A O 1
ATOM 3620 N N . GLY A 1 473 ? 5.358 0.403 0.726 1.00 87.25 473 GLY A N 1
ATOM 3621 C CA . GLY A 1 473 ? 4.237 -0.196 1.449 1.00 87.25 473 GLY A CA 1
ATOM 3622 C C . GLY A 1 473 ? 4.614 -1.216 2.520 1.00 87.25 473 GLY A C 1
ATOM 3623 O O . GLY A 1 473 ? 3.727 -1.669 3.246 1.00 87.25 473 GLY A O 1
ATOM 3624 N N . ARG A 1 474 ? 5.898 -1.574 2.636 1.00 89.44 474 ARG A N 1
ATOM 3625 C CA . ARG A 1 474 ? 6.398 -2.547 3.611 1.00 89.44 474 ARG A CA 1
ATOM 3626 C C . ARG A 1 474 ? 7.839 -2.277 4.025 1.00 89.44 474 ARG A C 1
ATOM 3628 O O . ARG A 1 474 ? 8.652 -1.873 3.201 1.00 89.44 474 ARG A O 1
ATOM 3635 N N . VAL A 1 475 ? 8.170 -2.585 5.274 1.00 89.69 475 VAL A N 1
ATOM 3636 C CA . VAL A 1 475 ? 9.545 -2.696 5.783 1.00 89.69 475 VAL A CA 1
ATOM 3637 C C . VAL A 1 475 ? 9.740 -4.125 6.266 1.00 89.69 475 VAL A C 1
ATOM 3639 O O . VAL A 1 475 ? 8.916 -4.649 7.014 1.00 89.69 475 VAL A O 1
ATOM 3642 N N . TYR A 1 476 ? 10.803 -4.777 5.805 1.00 87.56 476 TYR A N 1
ATOM 3643 C CA . TYR A 1 476 ? 11.039 -6.189 6.080 1.00 87.56 476 TYR A CA 1
ATOM 3644 C C . TYR A 1 476 ? 12.534 -6.519 6.122 1.00 87.56 476 TYR A C 1
ATOM 3646 O O . TYR A 1 476 ? 13.375 -5.743 5.671 1.00 87.56 476 TYR A O 1
ATOM 3654 N N . GLY A 1 477 ? 12.846 -7.707 6.642 1.00 83.81 477 GLY A N 1
ATOM 3655 C CA . GLY A 1 477 ? 14.210 -8.198 6.823 1.00 83.81 477 GLY A CA 1
ATOM 3656 C C . GLY A 1 477 ? 14.701 -7.987 8.253 1.00 83.81 477 GLY A C 1
ATOM 3657 O O . GLY A 1 477 ? 14.586 -6.902 8.812 1.00 83.81 477 GLY A O 1
ATOM 3658 N N . THR A 1 478 ? 15.267 -9.034 8.858 1.00 84.62 478 THR A N 1
ATOM 3659 C CA . THR A 1 478 ? 15.602 -9.057 10.294 1.00 84.62 478 THR A CA 1
ATOM 3660 C C . THR A 1 478 ? 16.523 -7.913 10.712 1.00 84.62 478 THR A C 1
ATOM 3662 O O . THR A 1 478 ? 16.276 -7.270 11.727 1.00 84.62 478 THR A O 1
ATOM 3665 N N . GLN A 1 479 ? 17.565 -7.631 9.927 1.00 85.62 479 GLN A N 1
ATOM 3666 C CA . GLN A 1 479 ? 18.491 -6.542 10.230 1.00 85.62 479 GLN A CA 1
ATOM 3667 C C . GLN A 1 479 ? 17.828 -5.167 10.081 1.00 85.62 479 GLN A C 1
ATOM 3669 O O . GLN A 1 479 ? 17.919 -4.362 10.998 1.00 85.62 479 GLN A O 1
ATOM 3674 N N . VAL A 1 480 ? 17.100 -4.937 8.984 1.00 87.81 480 VAL A N 1
ATOM 3675 C CA . VAL A 1 480 ? 16.375 -3.680 8.721 1.00 87.81 480 VAL A CA 1
ATOM 3676 C C . VAL A 1 480 ? 15.355 -3.394 9.827 1.00 87.81 480 VAL A C 1
ATOM 3678 O O . VAL A 1 480 ? 15.233 -2.264 10.282 1.00 87.81 480 VAL A O 1
ATOM 3681 N N . MET A 1 481 ? 14.647 -4.424 10.298 1.00 90.12 481 MET A N 1
ATOM 3682 C CA . MET A 1 481 ? 13.699 -4.296 11.404 1.00 90.12 481 MET A CA 1
ATOM 3683 C C . MET A 1 481 ? 14.389 -4.017 12.742 1.00 90.12 481 MET A C 1
ATOM 3685 O O . MET A 1 481 ? 13.876 -3.225 13.525 1.00 90.12 481 MET A O 1
ATOM 3689 N N . ASN A 1 482 ? 15.543 -4.635 13.012 1.00 89.81 482 ASN A N 1
ATOM 3690 C CA . ASN A 1 482 ? 16.320 -4.339 14.218 1.00 89.81 482 ASN A CA 1
ATOM 3691 C C . ASN A 1 482 ? 16.848 -2.898 14.201 1.00 89.81 482 ASN A C 1
ATOM 3693 O O . ASN A 1 482 ? 16.739 -2.210 15.211 1.00 89.81 482 ASN A O 1
ATOM 3697 N N . GLU A 1 483 ? 17.369 -2.437 13.061 1.00 91.06 483 GLU A N 1
ATOM 3698 C CA . GLU A 1 483 ? 17.792 -1.045 12.869 1.00 91.06 483 GLU A CA 1
ATOM 3699 C C . GLU A 1 483 ? 16.629 -0.083 13.124 1.00 91.06 483 GLU A C 1
ATOM 3701 O O . GLU A 1 483 ? 16.757 0.808 13.959 1.00 91.06 483 GLU A O 1
ATOM 3706 N N . LEU A 1 484 ? 15.462 -0.327 12.515 1.00 91.62 484 LEU A N 1
ATOM 3707 C CA . LEU A 1 484 ? 14.263 0.482 12.738 1.00 91.62 484 LEU A CA 1
ATOM 3708 C C . LEU A 1 484 ? 13.883 0.559 14.225 1.00 91.62 484 LEU A C 1
ATOM 3710 O O . LEU A 1 484 ? 13.570 1.637 14.720 1.00 91.62 484 LEU A O 1
ATOM 3714 N N . VAL A 1 485 ? 13.900 -0.562 14.950 1.00 91.19 485 VAL A N 1
ATOM 3715 C CA . VAL A 1 485 ? 13.547 -0.583 16.379 1.00 91.19 485 VAL A CA 1
ATOM 3716 C C . VAL A 1 485 ? 14.518 0.258 17.210 1.00 91.19 485 VAL A C 1
ATOM 3718 O O . VAL A 1 485 ? 14.073 1.026 18.063 1.00 91.19 485 VAL A O 1
ATOM 3721 N N . GLU A 1 486 ? 15.823 0.144 16.968 1.00 90.75 486 GLU A N 1
ATOM 3722 C CA . GLU A 1 486 ? 16.831 0.927 17.694 1.00 90.75 486 GLU A CA 1
ATOM 3723 C C . GLU A 1 486 ? 16.762 2.421 17.340 1.00 90.75 486 GLU A C 1
ATOM 3725 O O . GLU A 1 486 ? 16.828 3.276 18.223 1.00 90.75 486 GLU A O 1
ATOM 3730 N N . GLU A 1 487 ? 16.529 2.754 16.070 1.00 90.38 487 GLU A N 1
ATOM 3731 C CA . GLU A 1 487 ? 16.359 4.135 15.611 1.00 90.38 487 GLU A CA 1
ATOM 3732 C C . GLU A 1 487 ? 15.077 4.784 16.163 1.00 90.38 487 GLU A C 1
ATOM 3734 O O . GLU A 1 487 ? 15.081 5.968 16.521 1.00 90.38 487 GLU A O 1
ATOM 3739 N N . LEU A 1 488 ? 13.983 4.023 16.290 1.00 91.25 488 LEU A N 1
ATOM 3740 C CA . LEU A 1 488 ? 12.759 4.492 16.943 1.00 91.25 488 LEU A CA 1
ATOM 3741 C C . LEU A 1 488 ? 13.013 4.794 18.422 1.00 91.25 488 LEU A C 1
ATOM 3743 O O . LEU A 1 488 ? 12.654 5.880 18.870 1.00 91.25 488 LEU A O 1
ATOM 3747 N N . LYS A 1 489 ? 13.677 3.894 19.162 1.00 88.75 489 LYS A N 1
ATOM 3748 C CA . LYS A 1 489 ? 14.032 4.120 20.577 1.00 88.75 489 LYS A CA 1
ATOM 3749 C C . LYS A 1 489 ? 14.889 5.377 20.748 1.00 88.75 489 LYS A C 1
ATOM 3751 O O . LYS A 1 489 ? 14.532 6.249 21.531 1.00 88.75 489 LYS A O 1
ATOM 3756 N N . ALA A 1 490 ? 15.941 5.522 19.942 1.00 86.62 490 ALA A N 1
ATOM 3757 C CA . ALA A 1 490 ? 16.805 6.701 19.977 1.00 86.62 490 ALA A CA 1
ATOM 3758 C C . ALA A 1 490 ? 16.049 8.006 19.655 1.00 86.62 490 ALA A C 1
ATOM 3760 O O . ALA A 1 490 ? 16.352 9.063 20.209 1.00 86.62 490 ALA A O 1
ATOM 3761 N N . SER A 1 491 ? 15.044 7.946 18.774 1.00 82.69 491 SER A N 1
ATOM 3762 C CA . SER A 1 491 ? 14.213 9.110 18.439 1.00 82.69 491 SER A CA 1
ATOM 3763 C C . SER A 1 491 ? 13.320 9.552 19.599 1.00 82.69 491 SER A C 1
ATOM 3765 O O . SER A 1 491 ? 13.054 10.743 19.735 1.00 82.69 491 SER A O 1
ATOM 3767 N N . VAL A 1 492 ? 12.881 8.619 20.445 1.00 76.62 492 VAL A N 1
ATOM 3768 C CA . VAL A 1 492 ? 12.075 8.918 21.639 1.00 76.62 492 VAL A CA 1
ATOM 3769 C C . VAL A 1 492 ? 12.907 9.642 22.689 1.00 76.62 492 VAL A C 1
ATOM 3771 O O . VAL A 1 492 ? 12.448 10.643 23.232 1.00 76.62 492 VAL A O 1
ATOM 3774 N N . ASP A 1 493 ? 14.141 9.192 22.921 1.00 76.94 493 ASP A N 1
ATOM 3775 C CA . ASP A 1 493 ? 15.054 9.832 23.875 1.00 76.94 493 ASP A CA 1
ATOM 3776 C C . ASP A 1 493 ? 15.348 11.289 23.481 1.00 76.94 493 ASP A C 1
ATOM 3778 O O . ASP A 1 493 ? 15.391 12.184 24.325 1.00 76.94 493 ASP A O 1
ATOM 3782 N N . LEU A 1 494 ? 15.485 11.546 22.177 1.00 75.00 494 LEU A N 1
ATOM 3783 C CA . LEU A 1 494 ? 15.714 12.886 21.631 1.00 75.00 494 LEU A CA 1
ATOM 3784 C C . LEU A 1 494 ? 14.472 13.787 21.742 1.00 75.00 494 LEU A C 1
ATOM 3786 O O . LEU A 1 494 ? 14.591 15.006 21.862 1.00 75.00 494 LEU A O 1
ATOM 3790 N N . ALA A 1 495 ? 13.287 13.180 21.734 1.00 71.31 495 ALA A N 1
ATOM 3791 C CA . ALA A 1 495 ? 11.999 13.854 21.804 1.00 71.31 495 ALA A CA 1
ATOM 3792 C C . ALA A 1 495 ? 11.472 14.058 23.238 1.00 71.31 495 ALA A C 1
ATOM 3794 O O . ALA A 1 495 ? 10.378 14.596 23.413 1.00 71.31 495 ALA A O 1
ATOM 3795 N N . ALA A 1 496 ? 12.242 13.688 24.269 1.00 69.62 496 ALA A N 1
ATOM 3796 C CA . ALA A 1 496 ? 11.849 13.780 25.680 1.00 69.62 496 ALA A CA 1
ATOM 3797 C C . ALA A 1 496 ? 11.524 15.210 26.174 1.00 69.62 496 ALA A C 1
ATOM 3799 O O . ALA A 1 496 ? 10.975 15.369 27.261 1.00 69.62 496 ALA A O 1
ATOM 3800 N N . GLY A 1 497 ? 11.850 16.247 25.392 1.00 70.12 497 GLY A N 1
ATOM 3801 C CA . GLY A 1 497 ? 11.529 17.652 25.675 1.00 70.12 497 GLY A CA 1
ATOM 3802 C C . GLY A 1 497 ? 10.464 18.270 24.764 1.00 70.12 497 GLY A C 1
ATOM 3803 O O . GLY A 1 497 ? 10.304 19.488 24.769 1.00 70.12 497 GLY A O 1
ATOM 3804 N N . PHE A 1 498 ? 9.787 17.480 23.928 1.00 79.88 498 PHE A N 1
ATOM 3805 C CA . PHE A 1 498 ? 8.733 17.993 23.056 1.00 79.88 498 PHE A CA 1
ATOM 3806 C C . PHE A 1 498 ? 7.413 18.178 23.809 1.00 79.88 498 PHE A C 1
ATOM 3808 O O . PHE A 1 498 ? 7.061 17.388 24.679 1.00 79.88 498 PHE A O 1
ATOM 3815 N N . GLU A 1 499 ? 6.659 19.208 23.425 1.00 76.62 499 GLU A N 1
ATOM 3816 C CA . GLU A 1 499 ? 5.325 19.510 23.949 1.00 76.62 499 GLU A CA 1
ATOM 3817 C C . GLU A 1 499 ? 4.280 19.491 22.818 1.00 76.62 499 GLU A C 1
ATOM 3819 O O . GLU A 1 499 ? 4.612 19.572 21.630 1.00 76.62 499 GLU A O 1
ATOM 3824 N N . GLY A 1 500 ? 2.999 19.377 23.182 1.00 80.81 500 GLY A N 1
ATOM 3825 C CA . GLY A 1 500 ? 1.880 19.419 22.236 1.00 80.81 500 GLY A CA 1
ATOM 3826 C C . GLY A 1 500 ? 1.891 18.270 21.222 1.00 80.81 500 GLY A C 1
ATOM 3827 O O . GLY A 1 500 ? 2.134 17.115 21.569 1.00 80.81 500 GLY A O 1
ATOM 3828 N N . GLU A 1 501 ? 1.632 18.579 19.949 1.00 77.00 501 GLU A N 1
ATOM 3829 C CA . GLU A 1 501 ? 1.588 17.580 18.869 1.00 77.00 501 GLU A CA 1
ATOM 3830 C C . GLU A 1 501 ? 2.906 16.808 18.731 1.00 77.00 501 GLU A C 1
ATOM 3832 O O . GLU A 1 501 ? 2.890 15.603 18.502 1.00 77.00 501 GLU A O 1
ATOM 3837 N N . MET A 1 502 ? 4.050 17.461 18.955 1.00 76.94 502 MET A N 1
ATOM 3838 C CA . MET A 1 502 ? 5.363 16.813 18.866 1.00 76.94 502 MET A CA 1
ATOM 3839 C C . MET A 1 502 ? 5.561 15.739 19.944 1.00 76.94 502 MET A C 1
ATOM 3841 O O . MET A 1 502 ? 6.179 14.709 19.672 1.00 76.94 502 MET A O 1
ATOM 3845 N N . ALA A 1 503 ? 4.980 15.928 21.133 1.00 79.69 503 ALA A N 1
ATOM 3846 C CA . ALA A 1 503 ? 4.964 14.907 22.179 1.00 79.69 503 ALA A CA 1
ATOM 3847 C C . ALA A 1 503 ? 4.095 13.703 21.781 1.00 79.69 503 ALA A C 1
ATOM 3849 O O . ALA A 1 503 ? 4.488 12.557 21.998 1.00 79.69 503 ALA A O 1
ATOM 3850 N N . MET A 1 504 ? 2.941 13.943 21.144 1.00 78.69 504 MET A N 1
ATOM 3851 C CA . MET A 1 504 ? 2.085 12.863 20.635 1.00 78.69 504 MET A CA 1
ATOM 3852 C C . MET A 1 504 ? 2.789 12.043 19.548 1.00 78.69 504 MET A C 1
ATOM 3854 O O . MET A 1 504 ? 2.719 10.814 19.566 1.00 78.69 504 MET A O 1
ATOM 3858 N N . LEU A 1 505 ? 3.513 12.705 18.640 1.00 80.88 505 LEU A N 1
ATOM 3859 C CA . LEU A 1 505 ? 4.314 12.051 17.599 1.00 80.88 505 LEU A CA 1
ATOM 3860 C C . LEU A 1 505 ? 5.399 11.153 18.202 1.00 80.88 505 LEU A C 1
ATOM 3862 O O . LEU A 1 505 ? 5.537 9.990 17.815 1.00 80.88 505 LEU A O 1
ATOM 3866 N N . ALA A 1 506 ? 6.135 11.681 19.180 1.00 83.44 506 ALA A N 1
ATOM 3867 C CA . ALA A 1 506 ? 7.149 10.936 19.914 1.00 83.44 506 ALA A CA 1
ATOM 3868 C C . ALA A 1 506 ? 6.547 9.740 20.665 1.00 83.44 506 ALA A C 1
ATOM 3870 O O . ALA A 1 506 ? 7.097 8.639 20.622 1.00 83.44 506 ALA A O 1
ATOM 3871 N N . GLY A 1 507 ? 5.378 9.929 21.285 1.00 87.19 507 GLY A N 1
ATOM 3872 C CA . GLY A 1 507 ? 4.615 8.872 21.943 1.00 87.19 507 GLY A CA 1
ATOM 3873 C C . GLY A 1 507 ? 4.216 7.748 20.986 1.00 87.19 507 GLY A C 1
ATOM 3874 O O . GLY A 1 507 ? 4.386 6.577 21.321 1.00 87.19 507 GLY A O 1
ATOM 3875 N N . THR A 1 508 ? 3.773 8.079 19.769 1.00 89.94 508 THR A N 1
ATOM 3876 C CA . THR A 1 508 ? 3.446 7.082 18.737 1.00 89.94 508 THR A CA 1
ATOM 3877 C C . THR A 1 508 ? 4.684 6.308 18.278 1.00 89.94 508 THR A C 1
ATOM 3879 O O . THR A 1 508 ? 4.619 5.087 18.130 1.00 89.94 508 THR A O 1
ATOM 3882 N N . ALA A 1 509 ? 5.827 6.979 18.094 1.00 89.75 509 ALA A N 1
ATOM 3883 C CA . ALA A 1 509 ? 7.092 6.317 17.759 1.00 89.75 509 ALA A CA 1
ATOM 3884 C C . ALA A 1 509 ? 7.567 5.383 18.890 1.00 89.75 509 ALA A C 1
ATOM 3886 O O . ALA A 1 509 ? 7.975 4.249 18.627 1.00 89.75 509 ALA A O 1
ATOM 3887 N N . ALA A 1 510 ? 7.437 5.820 20.148 1.00 90.56 510 ALA A N 1
ATOM 3888 C CA . ALA A 1 510 ? 7.732 5.009 21.328 1.00 90.56 510 ALA A CA 1
ATOM 3889 C C . ALA A 1 510 ? 6.834 3.777 21.415 1.00 90.56 510 ALA A C 1
ATOM 3891 O O . ALA A 1 510 ? 7.319 2.668 21.641 1.00 90.56 510 ALA A O 1
ATOM 3892 N N . ALA A 1 511 ? 5.532 3.961 21.201 1.00 94.38 511 ALA A N 1
ATOM 3893 C CA . ALA A 1 511 ? 4.574 2.871 21.201 1.00 94.38 511 ALA A CA 1
ATOM 3894 C C . ALA A 1 511 ? 4.910 1.870 20.093 1.00 94.38 511 ALA A C 1
ATOM 3896 O O . ALA A 1 511 ? 5.006 0.678 20.366 1.00 94.38 511 ALA A O 1
ATOM 3897 N N . LEU A 1 512 ? 5.204 2.339 18.876 1.00 95.19 512 LEU A N 1
ATOM 3898 C CA . LEU A 1 512 ? 5.594 1.471 17.767 1.00 95.19 512 LEU A CA 1
ATOM 3899 C C . LEU A 1 512 ? 6.848 0.641 18.089 1.00 95.19 512 LEU A C 1
ATOM 3901 O O . LEU A 1 512 ? 6.868 -0.555 17.800 1.00 95.19 512 LEU A O 1
ATOM 3905 N N . ALA A 1 513 ? 7.858 1.234 18.733 1.00 93.88 513 ALA A N 1
ATOM 3906 C CA . ALA A 1 513 ? 9.040 0.504 19.193 1.00 93.88 513 ALA A CA 1
ATOM 3907 C C . ALA A 1 513 ? 8.683 -0.590 20.216 1.00 93.88 513 ALA A C 1
ATOM 3909 O O . ALA A 1 513 ? 9.182 -1.711 20.112 1.00 93.88 513 ALA A O 1
ATOM 3910 N N . VAL A 1 514 ? 7.789 -0.292 21.167 1.00 95.44 514 VAL A N 1
ATOM 3911 C CA . VAL A 1 514 ? 7.289 -1.260 22.160 1.00 95.44 514 VAL A CA 1
ATOM 3912 C C . VAL A 1 514 ? 6.545 -2.414 21.486 1.00 95.44 514 VAL A C 1
ATOM 3914 O O . VAL A 1 514 ? 6.803 -3.573 21.811 1.00 95.44 514 VAL A O 1
ATOM 3917 N N . VAL A 1 515 ? 5.655 -2.124 20.528 1.00 96.62 515 VAL A N 1
ATOM 3918 C CA . VAL A 1 515 ? 4.913 -3.166 19.800 1.00 96.62 515 VAL A CA 1
ATOM 3919 C C . VAL A 1 515 ? 5.866 -4.052 19.005 1.00 96.62 515 VAL A C 1
ATOM 3921 O O . VAL A 1 515 ? 5.758 -5.275 19.071 1.00 96.62 515 VAL A O 1
ATOM 3924 N N . LEU A 1 516 ? 6.811 -3.459 18.271 1.00 95.38 516 LEU A N 1
ATOM 3925 C CA . LEU A 1 516 ? 7.781 -4.213 17.478 1.00 95.38 516 LEU A CA 1
ATOM 3926 C C . LEU A 1 516 ? 8.660 -5.112 18.353 1.00 95.38 516 LEU A C 1
ATOM 3928 O O . LEU A 1 516 ? 8.913 -6.253 17.970 1.00 95.38 516 LEU A O 1
ATOM 3932 N N . ASP A 1 517 ? 9.080 -4.643 19.529 1.00 93.62 517 ASP A N 1
ATOM 3933 C CA . ASP A 1 517 ? 9.871 -5.453 20.457 1.00 93.62 517 ASP A CA 1
ATOM 3934 C C . ASP A 1 517 ? 9.050 -6.603 21.061 1.00 93.62 517 ASP A C 1
ATOM 3936 O O . ASP A 1 517 ? 9.509 -7.743 21.060 1.00 93.62 517 ASP A O 1
ATOM 3940 N N . CYS A 1 518 ? 7.798 -6.345 21.459 1.00 94.62 518 CYS A N 1
ATOM 3941 C CA . CYS A 1 518 ? 6.865 -7.371 21.942 1.00 94.62 518 CYS A CA 1
ATOM 3942 C C . CYS A 1 518 ? 6.569 -8.444 20.880 1.00 94.62 518 CYS A C 1
ATOM 3944 O O . CYS A 1 518 ? 6.593 -9.645 21.151 1.00 94.62 518 CYS A O 1
ATOM 3946 N N . VAL A 1 519 ? 6.335 -8.033 19.631 1.00 94.50 519 VAL A N 1
ATOM 3947 C CA . VAL A 1 519 ? 6.161 -8.979 18.523 1.00 94.50 519 VAL A CA 1
ATOM 3948 C C . VAL A 1 519 ? 7.451 -9.762 18.294 1.00 94.50 519 VAL A C 1
ATOM 3950 O O . VAL A 1 519 ? 7.396 -10.956 18.009 1.00 94.50 519 VAL A O 1
ATOM 3953 N N . ARG A 1 520 ? 8.618 -9.132 18.455 1.00 91.25 520 ARG A N 1
ATOM 3954 C CA . ARG A 1 520 ? 9.917 -9.777 18.267 1.00 91.25 520 ARG A CA 1
ATOM 3955 C C . ARG A 1 520 ? 10.191 -10.855 19.294 1.00 91.25 520 ARG A C 1
ATOM 3957 O O . ARG A 1 520 ? 10.549 -11.961 18.884 1.00 91.25 520 ARG A O 1
ATOM 3964 N N . THR A 1 521 ? 9.951 -10.584 20.571 1.00 90.44 521 THR A N 1
ATOM 3965 C CA . THR A 1 521 ? 10.082 -11.578 21.643 1.00 90.44 521 THR A CA 1
ATOM 3966 C C . THR A 1 521 ? 9.092 -12.729 21.459 1.00 90.44 521 THR A C 1
ATOM 3968 O O . THR A 1 521 ? 9.497 -13.890 21.507 1.00 90.44 521 THR A O 1
ATOM 3971 N N . GLY A 1 522 ? 7.826 -12.432 21.141 1.00 87.94 522 GLY A N 1
ATOM 3972 C CA . GLY A 1 522 ? 6.775 -13.443 20.975 1.00 87.94 522 GLY A CA 1
ATOM 3973 C C . GLY A 1 522 ? 6.795 -14.196 19.634 1.00 87.94 522 GLY A C 1
ATOM 3974 O O . GLY A 1 522 ? 6.166 -15.246 19.494 1.00 87.94 522 GLY A O 1
ATOM 3975 N N . SER A 1 523 ? 7.508 -13.699 18.616 1.00 88.00 523 SER A N 1
ATOM 3976 C CA . SER A 1 523 ? 7.505 -14.282 17.263 1.00 88.00 523 SER A CA 1
ATOM 3977 C C . SER A 1 523 ? 8.089 -15.697 17.195 1.00 88.00 523 SER A C 1
ATOM 3979 O O . SER A 1 523 ? 7.805 -16.417 16.234 1.00 88.00 523 SER A O 1
ATOM 3981 N N . GLY A 1 524 ? 8.894 -16.111 18.180 1.00 84.31 524 GLY A N 1
ATOM 3982 C CA . GLY A 1 524 ? 9.569 -17.413 18.178 1.00 84.31 524 GLY A CA 1
ATOM 3983 C C . GLY A 1 524 ? 10.561 -17.575 17.019 1.00 84.31 524 GLY A C 1
ATOM 3984 O O . GLY A 1 524 ? 10.716 -18.674 16.495 1.00 84.31 524 GLY A O 1
ATOM 3985 N N . GLY A 1 525 ? 11.176 -16.476 16.562 1.00 84.31 525 GLY A N 1
ATOM 3986 C CA . GLY A 1 525 ? 12.127 -16.465 15.443 1.00 84.31 525 GLY A CA 1
ATOM 3987 C C . GLY A 1 525 ? 11.490 -16.344 14.054 1.00 84.31 525 GLY A C 1
ATOM 3988 O O . GLY A 1 525 ? 12.206 -16.350 13.050 1.00 84.31 525 GLY A O 1
ATOM 3989 N N . ARG A 1 526 ? 10.158 -16.207 13.962 1.00 88.62 526 ARG A N 1
ATOM 3990 C CA . ARG A 1 526 ? 9.490 -15.852 12.700 1.00 88.62 526 ARG A CA 1
ATOM 3991 C C . ARG A 1 526 ? 9.912 -14.445 12.255 1.00 88.62 526 ARG A C 1
ATOM 3993 O O . ARG A 1 526 ? 10.088 -13.573 13.103 1.00 88.62 526 ARG A O 1
ATOM 4000 N N . PRO A 1 527 ? 10.048 -14.193 10.939 1.00 89.06 527 PRO A N 1
ATOM 4001 C CA . PRO A 1 527 ? 10.338 -12.849 10.451 1.00 89.06 527 PRO A CA 1
ATOM 4002 C C . PRO A 1 527 ? 9.181 -11.908 10.798 1.00 89.06 527 PRO A C 1
ATOM 4004 O O . PRO A 1 527 ? 8.016 -12.315 10.794 1.00 89.06 527 PRO A O 1
ATOM 4007 N N . ILE A 1 528 ? 9.511 -10.651 11.063 1.00 92.31 528 ILE A N 1
ATOM 4008 C CA . ILE A 1 528 ? 8.545 -9.597 11.364 1.00 92.31 528 ILE A CA 1
ATOM 4009 C C . ILE A 1 528 ? 8.615 -8.597 10.227 1.00 92.31 528 ILE A C 1
ATOM 4011 O O . ILE A 1 528 ? 9.707 -8.265 9.765 1.00 92.31 528 ILE A O 1
ATOM 4015 N N . GLU A 1 529 ? 7.461 -8.128 9.781 1.00 92.56 529 GLU A N 1
ATOM 4016 C CA . GLU A 1 529 ? 7.367 -7.101 8.753 1.00 92.56 529 GLU A CA 1
ATOM 4017 C C . GLU A 1 529 ? 6.392 -6.014 9.204 1.00 92.56 529 GLU A C 1
ATOM 4019 O O . GLU A 1 529 ? 5.385 -6.294 9.856 1.00 92.56 529 GLU A O 1
ATOM 4024 N N . LEU A 1 530 ? 6.695 -4.767 8.855 1.00 94.69 530 LEU A N 1
ATOM 4025 C CA . LEU A 1 530 ? 5.811 -3.625 9.052 1.00 94.69 530 LEU A CA 1
ATOM 4026 C C . LEU A 1 530 ? 5.124 -3.314 7.723 1.00 94.69 530 LEU A C 1
ATOM 4028 O O . LEU A 1 530 ? 5.801 -3.090 6.724 1.00 94.69 530 LEU A O 1
ATOM 4032 N N . LEU A 1 531 ? 3.794 -3.295 7.704 1.00 94.88 531 LEU A N 1
ATOM 4033 C CA . LEU A 1 531 ? 2.981 -3.070 6.513 1.00 94.88 531 LEU A CA 1
ATOM 4034 C C . LEU A 1 531 ? 2.171 -1.790 6.622 1.00 94.88 531 LEU A C 1
ATOM 4036 O O . LEU A 1 531 ? 1.565 -1.508 7.655 1.00 94.88 531 LEU A O 1
ATOM 4040 N N . ARG A 1 532 ? 2.070 -1.074 5.506 1.00 94.25 532 ARG A N 1
ATOM 4041 C CA . ARG A 1 532 ? 1.162 0.057 5.361 1.00 94.25 532 ARG A CA 1
ATOM 4042 C C . ARG A 1 532 ? -0.175 -0.408 4.799 1.00 94.25 532 ARG A C 1
ATOM 4044 O O . ARG A 1 532 ? -0.252 -0.970 3.703 1.00 94.25 532 ARG A O 1
ATOM 4051 N N . LYS A 1 533 ? -1.249 -0.137 5.534 1.00 92.88 533 LYS A N 1
ATOM 4052 C CA . LYS A 1 533 ? -2.606 -0.553 5.187 1.00 92.88 533 LYS A CA 1
ATOM 4053 C C . LYS A 1 533 ? -3.035 -0.043 3.810 1.00 92.88 533 LYS A C 1
ATOM 4055 O O . LYS A 1 533 ? -3.609 -0.802 3.031 1.00 92.88 533 LYS A O 1
ATOM 4060 N N . GLU A 1 534 ? -2.774 1.222 3.494 1.00 90.56 534 GLU A N 1
ATOM 4061 C CA . GLU A 1 534 ? -3.197 1.840 2.233 1.00 90.56 534 GLU A CA 1
ATOM 4062 C C . GLU A 1 534 ? -2.535 1.162 1.036 1.00 90.56 534 GLU A C 1
ATOM 4064 O O . GLU A 1 534 ? -3.185 0.983 0.010 1.00 90.56 534 GLU A O 1
ATOM 4069 N N . SER A 1 535 ? -1.284 0.723 1.189 1.00 89.62 535 SER A N 1
ATOM 4070 C CA . SER A 1 535 ? -0.556 0.002 0.149 1.00 89.62 535 SER A CA 1
ATOM 4071 C C . SER A 1 535 ? -1.190 -1.364 -0.123 1.00 89.62 535 SER A C 1
ATOM 4073 O O . SER A 1 535 ? -1.418 -1.708 -1.282 1.00 89.62 535 SER A O 1
ATOM 4075 N N . VAL A 1 536 ? -1.606 -2.092 0.921 1.00 89.19 536 VAL A N 1
ATOM 4076 C CA . VAL A 1 536 ? -2.412 -3.320 0.766 1.00 89.19 536 VAL A CA 1
ATOM 4077 C C . VAL A 1 536 ? -3.778 -3.015 0.134 1.00 89.19 536 VAL A C 1
ATOM 4079 O O . VAL A 1 536 ? -4.262 -3.779 -0.698 1.00 89.19 536 VAL A O 1
ATOM 4082 N N . GLY A 1 537 ? -4.382 -1.875 0.477 1.00 86.06 537 GLY A N 1
ATOM 4083 C CA . GLY A 1 537 ? -5.663 -1.410 -0.062 1.00 86.06 537 GLY A CA 1
ATOM 4084 C C . GLY A 1 537 ? -5.643 -1.008 -1.542 1.00 86.06 537 GLY A C 1
ATOM 4085 O O . GLY A 1 537 ? -6.710 -0.888 -2.141 1.00 86.06 537 GLY A O 1
ATOM 4086 N N . THR A 1 538 ? -4.466 -0.826 -2.154 1.00 82.69 538 THR A N 1
ATOM 4087 C CA . THR A 1 538 ? -4.347 -0.595 -3.610 1.00 82.69 538 THR A CA 1
ATOM 4088 C C . THR A 1 538 ? -4.597 -1.857 -4.440 1.00 82.69 538 THR A C 1
ATOM 4090 O O . THR A 1 538 ? -4.869 -1.775 -5.639 1.00 82.69 538 THR A O 1
ATOM 4093 N N . LEU A 1 539 ? -4.515 -3.028 -3.808 1.00 84.38 539 LEU A N 1
ATOM 4094 C CA . LEU A 1 539 ? -4.678 -4.326 -4.445 1.00 84.38 539 LEU A CA 1
ATOM 4095 C C . LEU A 1 539 ? -6.152 -4.739 -4.465 1.00 84.38 539 LEU A C 1
ATOM 4097 O O . LEU A 1 539 ? -6.935 -4.398 -3.578 1.00 84.38 539 LEU A O 1
ATOM 4101 N N . ALA A 1 540 ? -6.532 -5.560 -5.446 1.00 84.56 540 ALA A N 1
ATOM 4102 C CA . ALA A 1 540 ? -7.834 -6.220 -5.414 1.00 84.56 540 ALA A CA 1
ATOM 4103 C C . ALA A 1 540 ? -7.958 -7.081 -4.134 1.00 84.56 540 ALA A C 1
ATOM 4105 O O . ALA A 1 540 ? -6.986 -7.758 -3.785 1.00 84.56 540 ALA A O 1
ATOM 4106 N N . PRO A 1 541 ? -9.130 -7.152 -3.466 1.00 86.62 541 PRO A N 1
ATOM 4107 C CA . PRO A 1 541 ? -9.282 -7.882 -2.200 1.00 86.62 541 PRO A CA 1
ATOM 4108 C C . PRO A 1 541 ? -8.790 -9.336 -2.248 1.00 86.62 541 PRO A C 1
ATOM 4110 O O . PRO A 1 541 ? -8.172 -9.817 -1.302 1.00 86.62 541 PRO A O 1
ATOM 4113 N N . ALA A 1 542 ? -8.994 -10.024 -3.376 1.00 86.06 542 ALA A N 1
ATOM 4114 C CA . ALA A 1 542 ? -8.499 -11.383 -3.582 1.00 86.06 542 ALA A CA 1
ATOM 4115 C C . ALA A 1 542 ? -6.962 -11.459 -3.669 1.00 86.06 542 ALA A C 1
ATOM 4117 O O . ALA A 1 542 ? -6.371 -12.397 -3.140 1.00 86.06 542 ALA A O 1
ATOM 4118 N N . ALA A 1 543 ? -6.310 -10.481 -4.307 1.00 84.56 543 ALA A N 1
ATOM 4119 C CA . ALA A 1 543 ? -4.850 -10.404 -4.381 1.00 84.56 543 ALA A CA 1
ATOM 4120 C C . ALA A 1 543 ? -4.243 -10.053 -3.017 1.00 84.56 543 ALA A C 1
ATOM 4122 O O . ALA A 1 543 ? -3.312 -10.724 -2.578 1.00 84.56 543 ALA A O 1
ATOM 4123 N N . ALA A 1 544 ? -4.826 -9.081 -2.308 1.00 89.00 544 ALA A N 1
ATOM 4124 C CA . ALA A 1 544 ? -4.438 -8.739 -0.942 1.00 89.00 544 ALA A CA 1
ATOM 4125 C C . ALA A 1 544 ? -4.541 -9.953 -0.003 1.00 89.00 544 ALA A C 1
ATOM 4127 O O . ALA A 1 544 ? -3.590 -10.252 0.714 1.00 89.00 544 ALA A O 1
ATOM 4128 N N . TYR A 1 545 ? -5.644 -10.710 -0.063 1.00 89.81 545 TYR A N 1
ATOM 4129 C CA . TYR A 1 545 ? -5.794 -11.950 0.703 1.00 89.81 545 TYR A CA 1
ATOM 4130 C C . TYR A 1 545 ? -4.701 -12.977 0.375 1.00 89.81 545 TYR A C 1
ATOM 4132 O O . TYR A 1 545 ? -4.112 -13.550 1.291 1.00 89.81 545 TYR A O 1
ATOM 4140 N N . ARG A 1 546 ? -4.399 -13.202 -0.915 1.00 87.44 546 ARG A N 1
ATOM 4141 C CA . ARG A 1 546 ? -3.346 -14.145 -1.334 1.00 87.44 546 ARG A CA 1
ATOM 4142 C C . ARG A 1 546 ? -1.968 -13.726 -0.830 1.00 87.44 546 ARG A C 1
ATOM 4144 O O . ARG A 1 546 ? -1.242 -14.581 -0.342 1.00 87.44 546 ARG A O 1
ATOM 4151 N N . ILE A 1 547 ? -1.623 -12.439 -0.907 1.00 86.88 547 ILE A N 1
ATOM 4152 C CA . ILE A 1 547 ? -0.345 -11.917 -0.392 1.00 86.88 547 ILE A CA 1
ATOM 4153 C C . ILE A 1 547 ? -0.261 -12.127 1.116 1.00 86.88 547 ILE A C 1
ATOM 4155 O O . ILE A 1 547 ? 0.720 -12.682 1.605 1.00 86.88 547 ILE A O 1
ATOM 4159 N N . LEU A 1 548 ? -1.305 -11.726 1.847 1.00 89.44 548 LEU A N 1
ATOM 4160 C CA . LEU A 1 548 ? -1.310 -11.828 3.302 1.00 89.44 548 LEU A CA 1
ATOM 4161 C C . LEU A 1 548 ? -1.229 -13.287 3.771 1.00 89.44 548 LEU A C 1
ATOM 4163 O O . LEU A 1 548 ? -0.483 -13.586 4.697 1.00 89.44 548 LEU A O 1
ATOM 4167 N N . SER A 1 549 ? -1.949 -14.192 3.105 1.00 88.62 549 SER A N 1
ATOM 4168 C CA . SER A 1 549 ? -1.980 -15.621 3.455 1.00 88.62 549 SER A CA 1
ATOM 4169 C C . SER A 1 549 ? -0.719 -16.369 3.046 1.00 88.62 549 SER A C 1
ATOM 4171 O O . SER A 1 549 ? -0.338 -17.329 3.702 1.00 88.62 549 SER A O 1
ATOM 4173 N N . HIS A 1 550 ? -0.056 -15.937 1.974 1.00 84.38 550 HIS A N 1
ATOM 4174 C CA . HIS A 1 550 ? 1.191 -16.553 1.538 1.00 84.38 550 HIS A CA 1
ATOM 4175 C C . HIS A 1 550 ? 2.379 -16.123 2.410 1.00 84.38 550 HIS A C 1
ATOM 4177 O O . HIS A 1 550 ? 3.260 -16.928 2.700 1.00 84.38 550 HIS A O 1
ATOM 4183 N N . SER A 1 551 ? 2.435 -14.848 2.799 1.00 84.31 551 SER A N 1
ATOM 4184 C CA . SER A 1 551 ? 3.613 -14.272 3.460 1.00 84.31 551 SER A CA 1
ATOM 4185 C C . SER A 1 551 ? 3.557 -14.348 4.986 1.00 84.31 551 SER A C 1
ATOM 4187 O O . SER A 1 551 ? 4.607 -14.405 5.634 1.00 84.31 551 SER A O 1
ATOM 4189 N N . TYR A 1 552 ? 2.360 -14.364 5.580 1.00 90.75 552 TYR A N 1
ATOM 4190 C CA . TYR A 1 552 ? 2.194 -14.231 7.027 1.00 90.75 552 TYR A CA 1
ATOM 4191 C C . TYR A 1 552 ? 1.421 -15.392 7.639 1.00 90.75 552 TYR A C 1
ATOM 4193 O O . TYR A 1 552 ? 0.488 -15.930 7.056 1.00 90.75 552 TYR A O 1
ATOM 4201 N N . SER A 1 553 ? 1.814 -15.756 8.858 1.00 91.44 553 SER A N 1
ATOM 4202 C CA . SER A 1 553 ? 1.031 -16.632 9.735 1.00 91.44 553 SER A CA 1
ATOM 4203 C C . SER A 1 553 ? 0.132 -15.827 10.670 1.00 91.44 553 SER A C 1
ATOM 4205 O O . SER A 1 553 ? -0.909 -16.320 11.095 1.00 91.44 553 SER A O 1
ATOM 4207 N N . VAL A 1 554 ? 0.525 -14.589 10.990 1.00 93.94 554 VAL A N 1
ATOM 4208 C CA . VAL A 1 554 ? -0.201 -13.689 11.890 1.00 93.94 554 VAL A CA 1
ATOM 4209 C C . VAL A 1 554 ? -0.188 -12.276 11.318 1.00 93.94 554 VAL A C 1
ATOM 4211 O O . VAL A 1 554 ? 0.849 -11.789 10.869 1.00 93.94 554 VAL A O 1
ATOM 4214 N N . VAL A 1 555 ? -1.335 -11.608 11.382 1.00 95.56 555 VAL A N 1
ATOM 4215 C CA . VAL A 1 555 ? -1.513 -10.194 11.060 1.00 95.56 555 VAL A CA 1
ATOM 4216 C C . VAL A 1 555 ? -2.010 -9.474 12.311 1.00 95.56 555 VAL A C 1
ATOM 4218 O O . VAL A 1 555 ? -3.086 -9.769 12.833 1.00 95.56 555 VAL A O 1
ATOM 4221 N N . LEU A 1 556 ? -1.214 -8.522 12.785 1.00 96.19 556 LEU A N 1
ATOM 4222 C CA . LEU A 1 556 ? -1.472 -7.693 13.953 1.00 96.19 556 LEU A CA 1
ATOM 4223 C C . LEU A 1 556 ? -1.628 -6.236 13.504 1.00 96.19 556 LEU A C 1
ATOM 4225 O O . LEU A 1 556 ? -0.632 -5.558 13.277 1.00 96.19 556 LEU A O 1
ATOM 4229 N N . PRO A 1 557 ? -2.849 -5.727 13.320 1.00 95.75 557 PRO A N 1
ATOM 4230 C CA . PRO A 1 557 ? -3.040 -4.318 13.020 1.00 95.75 557 PRO A CA 1
ATOM 4231 C C . PRO A 1 557 ? -2.944 -3.452 14.274 1.00 95.75 557 PRO A C 1
ATOM 4233 O O . PRO A 1 557 ? -3.251 -3.896 15.385 1.00 95.75 557 PRO A O 1
ATOM 4236 N N . VAL A 1 558 ? -2.579 -2.188 14.082 1.00 95.38 558 VAL A N 1
ATOM 4237 C CA . VAL A 1 558 ? -2.790 -1.159 15.101 1.00 95.38 558 VAL A CA 1
ATOM 4238 C C . VAL A 1 558 ? -4.284 -0.911 15.302 1.00 95.38 558 VAL A C 1
ATOM 4240 O O . VAL A 1 558 ? -5.110 -1.134 14.413 1.00 95.38 558 VAL A O 1
ATOM 4243 N N . ALA A 1 559 ? -4.649 -0.481 16.501 1.00 92.44 559 ALA A N 1
ATOM 4244 C CA . ALA A 1 559 ? -6.012 -0.100 16.820 1.00 92.44 559 ALA A CA 1
ATOM 4245 C C . ALA A 1 559 ? -6.451 1.094 15.963 1.00 92.44 559 ALA A C 1
ATOM 4247 O O . ALA A 1 559 ? -5.666 1.998 15.696 1.00 92.44 559 ALA A O 1
ATOM 4248 N N . GLY A 1 560 ? -7.726 1.122 15.574 1.00 87.06 560 GLY A N 1
ATOM 4249 C CA . GLY A 1 560 ? -8.306 2.293 14.913 1.00 87.06 560 GLY A CA 1
ATOM 4250 C C . GLY A 1 560 ? -7.959 2.466 13.435 1.00 87.06 560 GLY A C 1
ATOM 4251 O O . GLY A 1 560 ? -8.240 3.530 12.891 1.00 87.06 560 GLY A O 1
ATOM 4252 N N . LEU A 1 561 ? -7.433 1.428 12.766 1.00 89.00 561 LEU A N 1
ATOM 4253 C CA . LEU A 1 561 ? -7.257 1.457 11.312 1.00 89.00 561 LEU A CA 1
ATOM 4254 C C . LEU A 1 561 ? -8.547 1.925 10.601 1.00 89.00 561 LEU A C 1
ATOM 4256 O O . LEU A 1 561 ? -9.647 1.529 11.003 1.00 89.00 561 LEU A O 1
ATOM 4260 N N . PRO A 1 562 ? -8.437 2.695 9.498 1.00 85.19 562 PRO A N 1
ATOM 4261 C CA . PRO A 1 562 ? -9.608 3.200 8.782 1.00 85.19 562 PRO A CA 1
ATOM 4262 C C . PRO A 1 562 ? -10.493 2.060 8.244 1.00 85.19 562 PRO A C 1
ATOM 4264 O O . PRO A 1 562 ? -10.098 0.897 8.245 1.00 85.19 562 PRO A O 1
ATOM 4267 N N . ASN A 1 563 ? -11.678 2.352 7.712 1.00 83.25 563 ASN A N 1
ATOM 4268 C CA . ASN A 1 563 ? -12.465 1.357 6.967 1.00 83.25 563 ASN A CA 1
ATOM 4269 C C . ASN A 1 563 ? -12.094 1.364 5.465 1.00 83.25 563 ASN A C 1
ATOM 4271 O O . ASN A 1 563 ? -11.595 2.378 4.972 1.00 83.25 563 ASN A O 1
ATOM 4275 N N . PRO A 1 564 ? -12.316 0.261 4.721 1.00 85.81 564 PRO A N 1
ATOM 4276 C CA . PRO A 1 564 ? -12.705 -1.068 5.208 1.00 85.81 564 PRO A CA 1
ATOM 4277 C C . PRO A 1 564 ? -11.550 -1.766 5.961 1.00 85.81 564 PRO A C 1
ATOM 4279 O O . PRO A 1 564 ? -10.391 -1.362 5.792 1.00 85.81 564 PRO A O 1
ATOM 4282 N N . PRO A 1 565 ? -11.832 -2.792 6.788 1.00 87.00 565 PRO A N 1
ATOM 4283 C CA . PRO A 1 565 ? -10.790 -3.609 7.409 1.00 87.00 565 PRO A CA 1
ATOM 4284 C C . PRO A 1 565 ? -10.022 -4.436 6.366 1.00 87.00 565 PRO A C 1
ATOM 4286 O O . PRO A 1 565 ? -10.401 -4.505 5.194 1.00 87.00 565 PRO A O 1
ATOM 4289 N N . LEU A 1 566 ? -8.926 -5.068 6.797 1.00 89.94 566 LEU A N 1
ATOM 4290 C CA . LEU A 1 566 ? -8.120 -5.935 5.934 1.00 89.94 566 LEU A CA 1
ATOM 4291 C C . LEU A 1 566 ? -8.969 -7.100 5.383 1.00 89.94 566 LEU A C 1
ATOM 4293 O O . LEU A 1 566 ? -9.799 -7.639 6.119 1.00 89.94 566 LEU A O 1
ATOM 4297 N N . PRO A 1 567 ? -8.766 -7.519 4.117 1.00 88.69 567 PRO A N 1
ATOM 4298 C CA . PRO A 1 567 ? -9.569 -8.553 3.463 1.00 88.69 567 PRO A CA 1
ATOM 4299 C C . PRO A 1 567 ? -9.168 -9.960 3.936 1.00 88.69 567 PRO A C 1
ATOM 4301 O O . PRO A 1 567 ? -8.687 -10.782 3.160 1.00 88.69 567 PRO A O 1
ATOM 4304 N N . LEU A 1 568 ? -9.359 -10.228 5.227 1.00 88.62 568 LEU A N 1
ATOM 4305 C CA . LEU A 1 568 ? -9.047 -11.480 5.915 1.00 88.62 568 LEU A CA 1
ATOM 4306 C C . LEU A 1 568 ? -10.354 -12.132 6.401 1.00 88.62 568 LEU A C 1
ATOM 4308 O O . LEU A 1 568 ? -10.722 -11.979 7.567 1.00 88.62 568 LEU A O 1
ATOM 4312 N N . PRO A 1 569 ? -11.116 -12.795 5.508 1.00 81.25 569 PRO A N 1
ATOM 4313 C CA . PRO A 1 569 ? -12.381 -13.415 5.875 1.00 81.25 569 PRO A CA 1
ATOM 4314 C C . PRO A 1 569 ? -12.155 -14.642 6.761 1.00 81.25 569 PRO A C 1
ATOM 4316 O O . PRO A 1 569 ? -11.357 -15.517 6.438 1.00 81.25 569 PRO A O 1
ATOM 4319 N N . VAL A 1 570 ? -12.944 -14.738 7.830 1.00 80.00 570 VAL A N 1
ATOM 4320 C CA . VAL A 1 570 ? -12.915 -15.861 8.785 1.00 80.00 570 VAL A CA 1
ATOM 4321 C C . VAL A 1 570 ? -13.395 -17.177 8.153 1.00 80.00 570 VAL A C 1
ATOM 4323 O O . VAL A 1 570 ? -13.052 -18.258 8.619 1.00 80.00 570 VAL A O 1
ATOM 4326 N N . SER A 1 571 ? -14.179 -17.105 7.072 1.00 67.25 571 SER A N 1
ATOM 4327 C CA . SER A 1 571 ? -14.750 -18.273 6.390 1.00 67.25 571 SER A CA 1
ATOM 4328 C C . SER A 1 571 ? -13.747 -19.078 5.560 1.00 67.25 571 SER A C 1
ATOM 4330 O O . SER A 1 571 ? -14.050 -20.207 5.180 1.00 67.25 571 SER A O 1
ATOM 4332 N N . LYS A 1 572 ? -12.564 -18.526 5.261 1.00 68.69 572 LYS A N 1
ATOM 4333 C CA . LYS A 1 572 ? -11.551 -19.211 4.455 1.00 68.69 572 LYS A CA 1
ATOM 4334 C C . LYS A 1 572 ? -10.494 -19.874 5.324 1.00 68.69 572 LYS A C 1
ATOM 4336 O O . LYS A 1 572 ? -9.778 -19.203 6.063 1.00 68.69 572 LYS A O 1
ATOM 4341 N N . GLN A 1 573 ? -10.352 -21.184 5.163 1.00 67.81 573 GLN A N 1
ATOM 4342 C CA . GLN A 1 573 ? -9.282 -21.947 5.798 1.00 67.81 573 GLN A CA 1
ATOM 4343 C C . GLN A 1 573 ? -7.920 -21.602 5.174 1.00 67.81 573 GLN A C 1
ATOM 4345 O O . GLN A 1 573 ? -7.830 -21.314 3.982 1.00 67.81 573 GLN A O 1
ATOM 4350 N N . GLY A 1 574 ? -6.861 -21.628 5.988 1.00 72.44 574 GLY A N 1
ATOM 4351 C CA . GLY A 1 574 ? -5.480 -21.417 5.533 1.00 72.44 574 GLY A CA 1
ATOM 4352 C C . GLY A 1 574 ? -5.023 -19.955 5.425 1.00 72.44 574 GLY A C 1
ATOM 4353 O O . GLY A 1 574 ? -3.936 -19.709 4.912 1.00 72.44 574 GLY A O 1
ATOM 4354 N N . GLY A 1 575 ? -5.822 -18.989 5.898 1.00 82.94 575 GLY A N 1
ATOM 4355 C CA . GLY A 1 575 ? -5.403 -17.587 6.030 1.00 82.94 575 GLY A CA 1
ATOM 4356 C C . GLY A 1 575 ? -4.552 -17.316 7.284 1.00 82.94 575 GLY A C 1
ATOM 4357 O O . GLY A 1 575 ? -4.454 -18.176 8.161 1.00 82.94 575 GLY A O 1
ATOM 4358 N N . PRO A 1 576 ? -3.954 -16.115 7.405 1.00 91.25 576 PRO A N 1
ATOM 4359 C CA . PRO A 1 576 ? -3.220 -15.729 8.600 1.00 91.25 576 PRO A CA 1
ATOM 4360 C C . PRO A 1 576 ? -4.183 -15.456 9.759 1.00 91.25 576 PRO A C 1
ATOM 4362 O O . PRO A 1 576 ? -5.306 -14.984 9.561 1.00 91.25 576 PRO A O 1
ATOM 4365 N N . ILE A 1 577 ? -3.709 -15.664 10.985 1.00 92.62 577 ILE A N 1
ATOM 4366 C CA . ILE A 1 577 ? -4.440 -15.281 12.194 1.00 92.62 577 ILE A CA 1
ATOM 4367 C C . ILE A 1 577 ? -4.558 -13.756 12.244 1.00 92.62 577 ILE A C 1
ATOM 4369 O O . ILE A 1 577 ? -3.547 -13.058 12.296 1.00 92.62 577 ILE A O 1
ATOM 4373 N N . ASN A 1 578 ? -5.783 -13.234 12.232 1.00 93.69 578 ASN A N 1
ATOM 4374 C CA . ASN A 1 578 ? -6.050 -11.798 12.226 1.00 93.69 578 ASN A CA 1
ATOM 4375 C C . ASN A 1 578 ? -6.355 -11.302 13.647 1.00 93.69 578 ASN A C 1
ATOM 4377 O O . ASN A 1 578 ? -7.403 -11.622 14.191 1.00 93.69 578 ASN A O 1
ATOM 4381 N N . TYR A 1 579 ? -5.504 -10.472 14.247 1.00 95.00 579 TYR A N 1
ATOM 4382 C CA . TYR A 1 579 ? -5.803 -9.813 15.534 1.00 95.00 579 TYR A CA 1
ATOM 4383 C C . TYR A 1 579 ? -6.638 -8.533 15.393 1.00 95.00 579 TYR A C 1
ATOM 4385 O O . TYR A 1 579 ? -6.982 -7.896 16.386 1.00 95.00 579 TYR A O 1
ATOM 4393 N N . GLY A 1 580 ? -6.970 -8.153 14.161 1.00 92.56 580 GLY A N 1
ATOM 4394 C CA . GLY A 1 580 ? -7.777 -6.988 13.846 1.00 92.56 580 GLY A CA 1
ATOM 4395 C C . GLY A 1 580 ? -9.281 -7.200 13.894 1.00 92.56 580 GLY A C 1
ATOM 4396 O O . GLY A 1 580 ? -9.772 -8.310 14.118 1.00 92.56 580 GLY A O 1
ATOM 4397 N N . PRO A 1 581 ? -10.027 -6.118 13.628 1.00 91.12 581 PRO A N 1
ATOM 4398 C CA . PRO A 1 581 ? -11.473 -6.169 13.579 1.00 91.12 581 PRO A CA 1
ATOM 4399 C C . PRO A 1 581 ? -11.990 -6.908 12.338 1.00 91.12 581 PRO A C 1
ATOM 4401 O O . PRO A 1 581 ? -11.384 -6.896 11.264 1.00 91.12 581 PRO A O 1
ATOM 4404 N N . LEU A 1 582 ? -13.163 -7.516 12.497 1.00 89.69 582 LEU A N 1
ATOM 4405 C CA . LEU A 1 582 ? -13.985 -8.058 11.420 1.00 89.69 582 LEU A CA 1
ATOM 4406 C C . LEU A 1 582 ? -14.839 -6.936 10.799 1.00 89.69 582 LEU A C 1
ATOM 4408 O O . LEU A 1 582 ? -15.140 -5.961 11.487 1.00 89.69 582 LEU A O 1
ATOM 4412 N N . PRO A 1 583 ? -15.326 -7.075 9.549 1.00 87.25 583 PRO A N 1
ATOM 4413 C CA . PRO A 1 583 ? -16.180 -6.066 8.908 1.00 87.25 583 PRO A CA 1
ATOM 4414 C C . PRO A 1 583 ? -17.351 -5.583 9.767 1.00 87.25 583 PRO A C 1
ATOM 4416 O O . PRO A 1 583 ? -17.532 -4.386 9.942 1.00 87.25 583 PRO A O 1
ATOM 4419 N N . ALA A 1 584 ? -18.118 -6.492 10.372 1.00 88.69 584 ALA A N 1
ATOM 4420 C CA . ALA A 1 584 ? -19.227 -6.094 11.238 1.00 88.69 584 ALA A CA 1
ATOM 4421 C C . ALA A 1 584 ? -18.760 -5.516 12.588 1.00 88.69 584 ALA A C 1
ATOM 4423 O O . ALA A 1 584 ? -19.475 -4.705 13.177 1.00 88.69 584 ALA A O 1
ATOM 4424 N N . SER A 1 585 ? -17.567 -5.883 13.074 1.00 90.62 585 SER A N 1
ATOM 4425 C CA . SER A 1 585 ? -17.074 -5.423 14.376 1.00 90.62 585 SER A CA 1
ATOM 4426 C C . SER A 1 585 ? -16.518 -3.995 14.344 1.00 90.62 585 SER A C 1
ATOM 4428 O O . SER A 1 585 ? -16.336 -3.408 15.404 1.00 90.62 585 SER A O 1
ATOM 4430 N N . THR A 1 586 ? -16.259 -3.418 13.162 1.00 89.38 586 THR A N 1
ATOM 4431 C CA . THR A 1 586 ? -15.918 -1.986 13.015 1.00 89.38 586 THR A CA 1
ATOM 4432 C C . THR A 1 586 ? -17.144 -1.072 13.031 1.00 89.38 586 THR A C 1
ATOM 4434 O O . THR A 1 586 ? -17.008 0.144 12.915 1.00 89.38 586 THR A O 1
ATOM 4437 N N . THR A 1 587 ? -18.344 -1.642 13.169 1.00 91.31 587 THR A N 1
ATOM 4438 C CA . THR A 1 587 ? -19.612 -0.909 13.208 1.00 91.31 587 THR A CA 1
ATOM 4439 C C . THR A 1 587 ? -20.259 -1.016 14.592 1.00 91.31 587 THR A C 1
ATOM 4441 O O . THR A 1 587 ? -19.883 -1.882 15.394 1.00 91.31 587 THR A O 1
ATOM 4444 N N . PRO A 1 588 ? -21.293 -0.210 14.890 1.00 94.38 588 PRO A N 1
ATOM 4445 C CA . PRO A 1 588 ? -21.995 -0.301 16.164 1.00 94.38 588 PRO A CA 1
ATOM 4446 C C . PRO A 1 588 ? -22.701 -1.648 16.429 1.00 94.38 588 PRO A C 1
ATOM 4448 O O . PRO A 1 588 ? -23.117 -1.886 17.562 1.00 94.38 588 PRO A O 1
ATOM 4451 N N . TRP A 1 589 ? -22.746 -2.588 15.469 1.00 94.12 589 TRP A N 1
ATOM 4452 C CA . TRP A 1 589 ? -23.110 -3.989 15.745 1.00 94.12 589 TRP A CA 1
ATOM 4453 C C . TRP A 1 589 ? -22.259 -4.615 16.858 1.00 94.12 589 TRP A C 1
ATOM 4455 O O . TRP A 1 589 ? -22.777 -5.395 17.653 1.00 94.12 589 TRP A O 1
ATOM 4465 N N . MET A 1 590 ? -20.987 -4.219 16.977 1.00 94.88 590 MET A N 1
ATOM 4466 C CA . MET A 1 590 ? -20.114 -4.657 18.069 1.00 94.88 590 MET A CA 1
ATOM 4467 C C . MET A 1 590 ? -20.591 -4.176 19.443 1.00 94.88 590 MET A C 1
ATOM 4469 O O . MET A 1 590 ? -20.481 -4.906 20.424 1.00 94.88 590 MET A O 1
ATOM 4473 N N . HIS A 1 591 ? -21.142 -2.960 19.518 1.00 94.69 591 HIS A N 1
ATOM 4474 C CA . HIS A 1 591 ? -21.661 -2.401 20.768 1.00 94.69 591 HIS A CA 1
ATOM 4475 C C . HIS A 1 591 ? -22.891 -3.191 21.212 1.00 94.69 591 HIS A C 1
ATOM 4477 O O . HIS A 1 591 ? -22.980 -3.611 22.359 1.00 94.69 591 HIS A O 1
ATOM 4483 N N . ILE A 1 592 ? -23.796 -3.476 20.270 1.00 94.69 592 ILE A N 1
ATOM 4484 C CA . ILE A 1 592 ? -25.000 -4.274 20.522 1.00 94.69 592 ILE A CA 1
ATOM 4485 C C . ILE A 1 592 ? -24.628 -5.669 21.038 1.00 94.69 592 ILE A C 1
ATOM 4487 O O . ILE A 1 592 ? -25.158 -6.098 22.059 1.00 94.69 592 ILE A O 1
ATOM 4491 N N . ALA A 1 593 ? -23.684 -6.343 20.372 1.00 95.38 593 ALA A N 1
ATOM 4492 C CA . ALA A 1 593 ? -23.217 -7.667 20.775 1.00 95.38 593 ALA A CA 1
ATOM 4493 C C . ALA A 1 593 ? -22.616 -7.668 22.184 1.00 95.38 593 ALA A C 1
ATOM 4495 O O . ALA A 1 593 ? -22.926 -8.542 22.991 1.00 95.38 593 ALA A O 1
ATOM 4496 N N . LEU A 1 594 ? -21.790 -6.662 22.487 1.00 95.38 594 LEU A N 1
ATOM 4497 C CA . LEU A 1 594 ? -21.181 -6.494 23.800 1.00 95.38 594 LEU A CA 1
ATOM 4498 C C . LEU A 1 594 ? -22.232 -6.280 24.891 1.00 95.38 594 LEU A C 1
ATOM 4500 O O . LEU A 1 594 ? -22.144 -6.911 25.942 1.00 95.38 594 LEU A O 1
ATOM 4504 N N . TYR A 1 595 ? -23.222 -5.419 24.649 1.00 94.69 595 TYR A N 1
ATOM 4505 C CA . TYR A 1 595 ? -24.230 -5.084 25.656 1.00 94.69 595 TYR A CA 1
ATOM 4506 C C . TYR A 1 595 ? -25.183 -6.248 25.919 1.00 94.69 595 TYR A C 1
ATOM 4508 O O . TYR A 1 595 ? -25.498 -6.522 27.077 1.00 94.69 595 TYR A O 1
ATOM 4516 N N . GLU A 1 596 ? -25.597 -6.964 24.870 1.00 93.56 596 GLU A N 1
ATOM 4517 C CA . GLU A 1 596 ? -26.439 -8.158 24.994 1.00 93.56 596 GLU A CA 1
ATOM 4518 C C . GLU A 1 596 ? -25.705 -9.268 25.764 1.00 93.56 596 GLU A C 1
ATOM 4520 O O . GLU A 1 596 ? -26.261 -9.830 26.707 1.00 93.56 596 GLU A O 1
ATOM 4525 N N . ALA A 1 597 ? -24.430 -9.528 25.446 1.00 93.62 597 ALA A N 1
ATOM 4526 C CA . ALA A 1 597 ? -23.629 -10.543 26.136 1.00 93.62 597 ALA A CA 1
ATOM 4527 C C . ALA A 1 597 ? -23.333 -10.166 27.601 1.00 93.62 597 ALA A C 1
ATOM 4529 O O . ALA A 1 597 ? -23.488 -10.984 28.510 1.00 93.62 597 ALA A O 1
ATOM 4530 N N . ALA A 1 598 ? -22.962 -8.908 27.863 1.00 91.38 598 ALA A N 1
ATOM 4531 C CA . ALA A 1 598 ? -22.693 -8.424 29.218 1.00 91.38 598 ALA A CA 1
ATOM 4532 C C . ALA A 1 598 ? -23.965 -8.271 30.067 1.00 91.38 598 ALA A C 1
ATOM 4534 O O . ALA A 1 598 ? -23.867 -8.171 31.289 1.00 91.38 598 ALA A O 1
ATOM 4535 N N . ASN A 1 599 ? -25.153 -8.270 29.446 1.00 91.25 599 ASN A N 1
ATOM 4536 C CA . ASN A 1 599 ? -26.412 -7.838 30.065 1.00 91.25 599 ASN A CA 1
ATOM 4537 C C . ASN A 1 599 ? -26.272 -6.482 30.773 1.00 91.25 599 ASN A C 1
ATOM 4539 O O . ASN A 1 599 ? -26.853 -6.247 31.834 1.00 91.25 599 ASN A O 1
ATOM 4543 N N . GLN A 1 600 ? -25.440 -5.615 30.204 1.00 89.69 600 GLN A N 1
ATOM 4544 C CA . GLN A 1 600 ? -25.104 -4.322 30.763 1.00 89.69 600 GLN A CA 1
ATOM 4545 C C . GLN A 1 600 ? -24.533 -3.431 29.666 1.00 89.69 600 GLN A C 1
ATOM 4547 O O . GLN A 1 600 ? -23.742 -3.880 28.838 1.00 89.69 600 GLN A O 1
ATOM 4552 N N . GLY A 1 601 ? -24.903 -2.159 29.676 1.00 89.38 601 GLY A N 1
ATOM 4553 C CA . GLY A 1 601 ? -24.355 -1.160 28.769 1.00 89.38 601 GLY A CA 1
ATOM 4554 C C . GLY A 1 601 ? -24.989 0.207 29.006 1.00 89.38 601 GLY A C 1
ATOM 4555 O O . GLY A 1 601 ? -25.975 0.313 29.740 1.00 89.38 601 GLY A O 1
ATOM 4556 N N . PRO A 1 602 ? -24.445 1.270 28.404 1.00 89.25 602 PRO A N 1
ATOM 4557 C CA . PRO A 1 602 ? -25.089 2.575 28.419 1.00 89.25 602 PRO A CA 1
ATOM 4558 C C . PRO A 1 602 ? -26.454 2.524 27.708 1.00 89.25 602 PRO A C 1
ATOM 4560 O O . PRO A 1 602 ? -26.583 1.871 26.660 1.00 89.25 602 PRO A O 1
ATOM 4563 N N . PRO A 1 603 ? -27.470 3.252 28.212 1.00 89.00 603 PRO A N 1
ATOM 4564 C CA . PRO A 1 603 ? -28.707 3.470 27.474 1.00 89.00 603 PRO A CA 1
ATOM 4565 C C . PRO A 1 603 ? -28.392 3.966 26.064 1.00 89.00 603 PRO A C 1
ATOM 4567 O O . PRO A 1 603 ? -27.636 4.918 25.888 1.00 89.00 603 PRO A O 1
ATOM 4570 N N . SER A 1 604 ? -28.929 3.297 25.049 1.00 92.50 604 SER A N 1
ATOM 4571 C CA . SER A 1 604 ? -28.572 3.586 23.661 1.00 92.50 604 SER A CA 1
ATOM 4572 C C . SER A 1 604 ? -29.801 3.670 22.768 1.00 92.50 604 SER A C 1
ATOM 4574 O O . SER A 1 604 ? -30.757 2.913 22.934 1.00 92.50 604 SER A O 1
ATOM 4576 N N . LEU A 1 605 ? -29.756 4.566 21.788 1.00 93.25 605 LEU A N 1
ATOM 4577 C CA . LEU A 1 605 ? -30.786 4.759 20.776 1.00 93.25 605 LEU A CA 1
ATOM 4578 C C . LEU A 1 605 ? -30.192 4.530 19.385 1.00 93.25 605 LEU A C 1
ATOM 4580 O O . LEU A 1 605 ? -29.250 5.214 18.996 1.00 93.25 605 LEU A O 1
ATOM 4584 N N . ILE A 1 606 ? -30.751 3.596 18.621 1.00 93.94 606 ILE A N 1
ATOM 4585 C CA . ILE A 1 606 ? -30.330 3.306 17.247 1.00 93.94 606 ILE A CA 1
ATOM 4586 C C . ILE A 1 606 ? -31.349 3.898 16.292 1.00 93.94 606 ILE A C 1
ATOM 4588 O O . ILE A 1 606 ? -32.538 3.593 16.385 1.00 93.94 606 ILE A O 1
ATOM 4592 N N . ILE A 1 607 ? -30.877 4.721 15.359 1.00 92.62 607 ILE A N 1
ATOM 4593 C CA . ILE A 1 607 ? -31.716 5.428 14.395 1.00 92.62 607 ILE A CA 1
ATOM 4594 C C . ILE A 1 607 ? -31.246 5.074 12.974 1.00 92.62 607 ILE A C 1
ATOM 4596 O O . ILE A 1 607 ? -30.093 5.358 12.630 1.00 92.62 607 ILE A O 1
ATOM 4600 N N . PRO A 1 608 ? -32.111 4.472 12.132 1.00 90.81 608 PRO A N 1
ATOM 4601 C CA . PRO A 1 608 ? -31.779 4.166 10.742 1.00 90.81 608 PRO A CA 1
ATOM 4602 C C . PRO A 1 608 ? -31.490 5.423 9.915 1.00 90.81 608 PRO A C 1
ATOM 4604 O O . PRO A 1 608 ? -32.063 6.488 10.166 1.00 90.81 608 PRO A O 1
ATOM 4607 N N . ALA A 1 609 ? -30.655 5.280 8.885 1.00 88.56 609 ALA A N 1
ATOM 4608 C CA . ALA A 1 609 ? -30.379 6.349 7.927 1.00 88.56 609 ALA A CA 1
ATOM 4609 C C . ALA A 1 609 ? -31.673 6.858 7.256 1.00 88.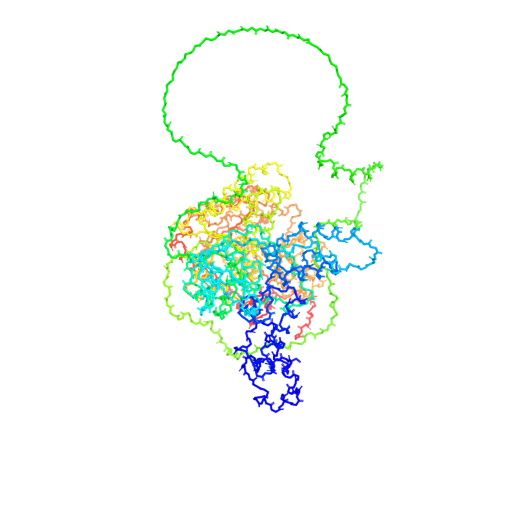56 609 ALA A C 1
ATOM 4611 O O . ALA A 1 609 ? -32.647 6.122 7.112 1.00 88.56 609 ALA A O 1
ATOM 4612 N N . GLY A 1 610 ? -31.685 8.125 6.844 1.00 86.88 610 GLY A N 1
ATOM 4613 C CA . GLY A 1 610 ? -32.809 8.775 6.159 1.00 86.88 610 GLY A CA 1
ATOM 4614 C C . GLY A 1 610 ? -33.911 9.316 7.078 1.00 86.88 610 GLY A C 1
ATOM 4615 O O . GLY A 1 610 ? -34.777 10.062 6.619 1.00 86.88 610 GLY A O 1
ATOM 4616 N N . ASN A 1 611 ? -33.881 9.008 8.378 1.00 85.88 611 ASN A N 1
ATOM 4617 C CA . ASN A 1 611 ? -34.840 9.564 9.331 1.00 85.88 611 ASN A CA 1
ATOM 4618 C C . ASN A 1 611 ? -34.539 11.034 9.641 1.00 85.88 611 ASN A C 1
ATOM 4620 O O . ASN A 1 611 ? -33.397 11.396 9.924 1.00 85.88 611 ASN A O 1
ATOM 4624 N N . ARG A 1 612 ? -35.587 11.870 9.662 1.00 87.44 612 ARG A N 1
ATOM 4625 C CA . ARG A 1 612 ? -35.507 13.262 10.114 1.00 87.44 612 ARG A CA 1
ATOM 4626 C C . ARG A 1 612 ? -36.286 13.450 11.413 1.00 87.44 612 ARG A C 1
ATOM 4628 O O . ARG A 1 612 ? -37.503 13.265 11.465 1.00 87.44 612 ARG A O 1
ATOM 4635 N N . LEU A 1 613 ? -35.568 13.848 12.454 1.00 88.06 613 LEU A N 1
ATOM 4636 C CA . LEU A 1 613 ? -36.085 14.148 13.781 1.00 88.06 613 LEU A CA 1
ATOM 4637 C C . LEU A 1 613 ? -36.596 15.594 13.821 1.00 88.06 613 LEU A C 1
ATOM 4639 O O . LEU A 1 613 ? -35.844 16.530 13.542 1.00 88.06 613 LEU A O 1
ATOM 4643 N N . SER A 1 614 ? -37.865 15.791 14.182 1.00 87.44 614 SER A N 1
ATOM 4644 C CA . SER A 1 614 ? -38.451 17.129 14.384 1.00 87.44 614 SER A CA 1
ATOM 4645 C C . SER A 1 614 ? -38.188 17.680 15.787 1.00 87.44 614 SER A C 1
ATOM 4647 O O . SER A 1 614 ? -38.183 18.891 15.994 1.00 87.44 614 SER A O 1
ATOM 4649 N N . ARG A 1 615 ? -37.950 16.783 16.746 1.00 86.06 615 ARG A N 1
ATOM 4650 C CA . ARG A 1 615 ? -37.621 17.067 18.144 1.00 86.06 615 ARG A CA 1
ATOM 4651 C C . ARG A 1 615 ? -36.698 15.983 18.683 1.00 86.06 615 ARG A C 1
ATOM 4653 O O . ARG A 1 615 ? -36.647 14.883 18.130 1.00 86.06 615 ARG A O 1
ATOM 4660 N N . LEU A 1 616 ? -35.992 16.288 19.766 1.00 84.62 616 LEU A N 1
ATOM 4661 C CA . LEU A 1 616 ? -35.138 15.310 20.423 1.00 84.62 616 LEU A CA 1
ATOM 4662 C C . LEU A 1 616 ? -36.004 14.180 21.034 1.00 84.62 616 LEU A C 1
ATOM 4664 O O . LEU A 1 616 ? -37.046 14.466 21.625 1.00 84.62 616 LEU A O 1
ATOM 4668 N N . PRO A 1 617 ? -35.637 12.898 20.862 1.00 83.88 617 PRO A N 1
ATOM 4669 C CA . PRO A 1 617 ? -36.290 11.786 21.547 1.00 83.88 617 PRO A CA 1
ATOM 4670 C C . PRO A 1 617 ? -36.225 11.923 23.071 1.00 83.88 617 PRO A C 1
ATOM 4672 O O . PRO A 1 617 ? -35.214 12.366 23.608 1.00 83.88 617 PRO A O 1
ATOM 4675 N N . ALA A 1 618 ? -37.267 11.459 23.769 1.00 79.38 618 ALA A N 1
ATOM 4676 C CA . ALA A 1 618 ? -37.360 11.569 25.229 1.00 79.38 618 ALA A CA 1
ATOM 4677 C C . ALA A 1 618 ? -36.184 10.908 25.970 1.00 79.38 618 ALA A C 1
ATOM 4679 O O . ALA A 1 618 ? -35.772 11.397 27.013 1.00 79.38 618 ALA A O 1
ATOM 4680 N N . VAL A 1 619 ? -35.606 9.848 25.394 1.00 78.81 619 VAL A N 1
ATOM 4681 C CA . VAL A 1 619 ? -34.425 9.136 25.923 1.00 78.81 619 VAL A CA 1
ATOM 4682 C C . VAL A 1 619 ? -33.175 10.027 25.977 1.00 78.81 619 VAL A C 1
ATOM 4684 O O . VAL A 1 619 ? -32.249 9.741 26.723 1.00 78.81 619 VAL A O 1
ATOM 4687 N N . LEU A 1 620 ? -33.141 11.105 25.190 1.00 83.19 620 LEU A N 1
ATOM 4688 C CA . LEU A 1 620 ? -32.035 12.063 25.142 1.00 83.19 620 LEU A CA 1
ATOM 4689 C C . LEU A 1 620 ? -32.383 13.386 25.853 1.00 83.19 620 LEU A C 1
ATOM 4691 O O . LEU A 1 620 ? -31.593 14.325 25.834 1.00 83.19 620 LEU A O 1
ATOM 4695 N N . HIS A 1 621 ? -33.573 13.517 26.451 1.00 81.31 621 HIS A N 1
ATOM 4696 C CA . HIS A 1 621 ? -33.908 14.712 27.227 1.00 81.31 621 HIS A CA 1
ATOM 4697 C C . HIS A 1 621 ? -33.070 14.771 28.509 1.00 81.31 621 HIS A C 1
ATOM 4699 O O . HIS A 1 621 ? -32.878 13.761 29.174 1.00 81.31 621 HIS A O 1
ATOM 4705 N N . GLY A 1 622 ? -32.598 15.966 28.870 1.00 74.94 622 GLY A N 1
ATOM 4706 C CA . GLY A 1 622 ? -31.814 16.176 30.092 1.00 74.94 622 GLY A CA 1
ATOM 4707 C C . GLY A 1 622 ? -30.335 15.788 29.989 1.00 74.94 622 GLY A C 1
ATOM 4708 O O . GLY A 1 622 ? -29.586 16.084 30.912 1.00 74.94 622 GLY A O 1
ATOM 4709 N N . SER A 1 623 ? -29.885 15.202 28.872 1.00 79.88 623 SER A N 1
ATOM 4710 C CA . SER A 1 623 ? -28.460 14.935 28.647 1.00 79.88 623 SER A CA 1
ATOM 4711 C C . SER A 1 623 ? -27.691 16.231 28.381 1.00 79.88 623 SER A C 1
ATOM 4713 O O . SER A 1 623 ? -28.152 17.063 27.595 1.00 79.88 623 SER A O 1
ATOM 4715 N N . ALA A 1 624 ? -26.501 16.380 28.960 1.00 81.94 624 ALA A N 1
ATOM 4716 C CA . ALA A 1 624 ? -25.576 17.470 28.658 1.00 81.94 624 ALA A CA 1
ATOM 4717 C C . ALA A 1 624 ? -24.925 17.312 27.272 1.00 81.94 624 ALA A C 1
ATOM 4719 O O . ALA A 1 624 ? -24.757 18.291 26.541 1.00 81.94 624 ALA A O 1
ATOM 4720 N N . ALA A 1 625 ? -24.605 16.076 26.891 1.00 87.44 625 ALA A N 1
ATOM 4721 C CA . ALA A 1 625 ? -24.039 15.712 25.596 1.00 87.44 625 ALA A CA 1
ATOM 4722 C C . ALA A 1 625 ? -24.498 14.303 25.189 1.00 87.44 625 ALA A C 1
ATOM 4724 O O . ALA A 1 625 ? -25.166 13.615 25.958 1.00 87.44 625 ALA A O 1
ATOM 4725 N N . ALA A 1 626 ? -24.147 13.860 23.985 1.00 89.62 626 ALA A N 1
ATOM 4726 C CA . ALA A 1 626 ? -24.318 12.476 23.566 1.00 89.62 626 ALA A CA 1
ATOM 4727 C C . ALA A 1 626 ? -23.096 11.971 22.791 1.00 89.62 626 ALA A C 1
ATOM 4729 O O . ALA A 1 626 ? -22.522 12.706 21.984 1.00 89.62 626 ALA A O 1
ATOM 4730 N N . LEU A 1 627 ? -22.751 10.700 23.001 1.00 91.94 627 LEU A N 1
ATOM 4731 C CA . LEU A 1 627 ? -21.824 9.956 22.154 1.00 91.94 627 LEU A CA 1
ATOM 4732 C C . LEU A 1 627 ? -22.588 9.432 20.942 1.00 91.94 627 LEU A C 1
ATOM 4734 O O . LEU A 1 627 ? -23.568 8.694 21.078 1.00 91.94 627 LEU A O 1
ATOM 4738 N N . VAL A 1 628 ? -22.145 9.823 19.754 1.00 94.19 628 VAL A N 1
ATOM 4739 C CA . VAL A 1 628 ? -22.765 9.449 18.486 1.00 94.19 628 VAL A CA 1
ATOM 4740 C C . VAL A 1 628 ? -21.801 8.580 17.691 1.00 94.19 628 VAL A C 1
ATOM 4742 O O . VAL A 1 628 ? -20.716 9.020 17.313 1.00 94.19 628 VAL A O 1
ATOM 4745 N N . TRP A 1 629 ? -22.227 7.354 17.401 1.00 94.50 629 TRP A N 1
ATOM 4746 C CA . TRP A 1 629 ? -21.473 6.360 16.646 1.00 94.50 629 TRP A CA 1
ATOM 4747 C C . TRP A 1 629 ? -22.096 6.158 15.262 1.00 94.50 629 TRP A C 1
ATOM 4749 O O . TRP A 1 629 ? -23.194 5.596 15.149 1.00 94.50 629 TRP A O 1
ATOM 4759 N N . PRO A 1 630 ? -21.422 6.602 14.194 1.00 93.12 630 PRO A N 1
ATOM 4760 C CA . PRO A 1 630 ? -21.865 6.353 12.832 1.00 93.12 630 PRO A CA 1
ATOM 4761 C C . PRO A 1 630 ? -21.677 4.885 12.432 1.00 93.12 630 PRO A C 1
ATOM 4763 O O . PRO A 1 630 ? -20.638 4.293 12.711 1.00 93.12 630 PRO A O 1
ATOM 4766 N N . TRP A 1 631 ? -22.651 4.307 11.722 1.00 91.75 631 TRP A N 1
ATOM 4767 C CA . TRP A 1 631 ? -22.478 2.989 11.089 1.00 91.75 631 TRP A CA 1
ATOM 4768 C C . TRP A 1 631 ? -21.429 3.015 9.975 1.00 91.75 631 TRP A C 1
ATOM 4770 O O . TRP A 1 631 ? -20.597 2.117 9.889 1.00 91.75 631 TRP A O 1
ATOM 4780 N N . ASP A 1 632 ? -21.459 4.062 9.148 1.00 88.81 632 ASP A N 1
ATOM 4781 C CA . ASP A 1 632 ? -20.435 4.379 8.159 1.00 88.81 632 ASP A CA 1
ATOM 4782 C C . ASP A 1 632 ? -19.657 5.626 8.597 1.00 88.81 632 ASP A C 1
ATOM 4784 O O . ASP A 1 632 ? -19.992 6.765 8.259 1.00 88.81 632 ASP A O 1
ATOM 4788 N N . ALA A 1 633 ? -18.604 5.399 9.383 1.00 87.12 633 ALA A N 1
ATOM 4789 C CA . ALA A 1 633 ? -17.715 6.456 9.853 1.00 87.12 633 ALA A CA 1
ATOM 4790 C C . ALA A 1 633 ? -17.020 7.197 8.691 1.00 87.12 633 ALA A C 1
ATOM 4792 O O . ALA A 1 633 ? -16.818 8.411 8.762 1.00 87.12 633 ALA A O 1
ATOM 4793 N N . ALA A 1 634 ? -16.732 6.510 7.578 1.00 84.44 634 ALA A N 1
ATOM 4794 C CA . ALA A 1 634 ? -16.074 7.113 6.420 1.00 84.44 634 ALA A CA 1
ATOM 4795 C C . ALA A 1 634 ? -16.990 8.117 5.700 1.00 84.44 634 ALA A C 1
ATOM 4797 O O . ALA A 1 634 ? -16.533 9.199 5.321 1.00 84.44 634 ALA A O 1
ATOM 4798 N N . ALA A 1 635 ? -18.292 7.822 5.589 1.00 85.75 635 ALA A N 1
ATOM 4799 C CA . ALA A 1 635 ? -19.284 8.733 5.002 1.00 85.75 635 ALA A CA 1
ATOM 4800 C C . ALA A 1 635 ? -19.386 10.087 5.732 1.00 85.75 635 ALA A C 1
ATOM 4802 O O . ALA A 1 635 ? -19.815 11.089 5.147 1.00 85.75 635 ALA A O 1
ATOM 4803 N N . VAL A 1 636 ? -18.975 10.136 7.001 1.00 88.25 636 VAL A N 1
ATOM 4804 C CA . VAL A 1 636 ? -19.023 11.338 7.844 1.00 88.25 636 VAL A CA 1
ATOM 4805 C C . VAL A 1 636 ? -17.644 11.841 8.279 1.00 88.25 636 VAL A C 1
ATOM 4807 O O . VAL A 1 636 ? -17.580 12.791 9.052 1.00 88.25 636 VAL A O 1
ATOM 4810 N N . ARG A 1 637 ? -16.554 11.273 7.736 1.00 86.12 637 ARG A N 1
ATOM 4811 C CA . ARG A 1 637 ? -15.156 11.592 8.098 1.00 86.12 637 ARG A CA 1
ATOM 4812 C C . ARG A 1 637 ? -14.871 11.471 9.605 1.00 86.12 637 ARG A C 1
ATOM 4814 O O . ARG A 1 637 ? -14.157 12.295 10.164 1.00 86.12 637 ARG A O 1
ATOM 4821 N N . ALA A 1 638 ? -15.448 10.461 10.249 1.00 86.31 638 ALA A N 1
ATOM 4822 C CA . ALA A 1 638 ? -15.195 10.125 11.646 1.00 86.31 638 ALA A CA 1
ATOM 4823 C C . ALA A 1 638 ? -14.284 8.892 11.758 1.00 86.31 638 ALA A C 1
ATOM 4825 O O . ALA A 1 638 ? -14.172 8.099 10.818 1.00 86.31 638 ALA A O 1
ATOM 4826 N N . SER A 1 639 ? -13.664 8.710 12.925 1.00 84.00 639 SER A N 1
ATOM 4827 C CA . SER A 1 639 ? -12.959 7.469 13.256 1.00 84.00 639 SER A CA 1
ATOM 4828 C C . SER A 1 639 ? -13.970 6.375 13.621 1.00 84.00 639 SER A C 1
ATOM 4830 O O . SER A 1 639 ? -14.888 6.642 14.393 1.00 84.00 639 SER A O 1
ATOM 4832 N N . PRO A 1 640 ? -13.826 5.130 13.129 1.00 81.56 640 PRO A N 1
ATOM 4833 C CA . PRO A 1 640 ? -14.666 4.018 13.582 1.00 81.56 640 PRO A CA 1
ATOM 4834 C C . PRO A 1 640 ? -14.378 3.631 15.040 1.00 81.56 640 PRO A C 1
ATOM 4836 O O . PRO A 1 640 ? -15.208 3.008 15.697 1.00 81.56 640 PRO A O 1
ATOM 4839 N N . ALA A 1 641 ? -13.197 3.994 15.546 1.00 83.44 641 ALA A N 1
ATOM 4840 C CA . ALA A 1 641 ? -12.786 3.707 16.906 1.00 83.44 641 ALA A CA 1
ATOM 4841 C C . ALA A 1 641 ? -13.152 4.823 17.886 1.00 83.44 641 ALA A C 1
ATOM 4843 O O . ALA A 1 641 ? -12.998 4.597 19.077 1.00 83.44 641 ALA A O 1
ATOM 4844 N N . GLU A 1 642 ? -13.657 5.988 17.475 1.00 86.62 642 GLU A N 1
ATOM 4845 C CA . GLU A 1 642 ? -14.012 7.069 18.407 1.00 86.62 642 GLU A CA 1
ATOM 4846 C C . GLU A 1 642 ? -15.431 7.605 18.174 1.00 86.62 642 GLU A C 1
ATOM 4848 O O . GLU A 1 642 ? -15.837 7.780 17.024 1.00 86.62 642 GLU A O 1
ATOM 4853 N N . PRO A 1 643 ? -16.197 7.884 19.245 1.00 90.75 643 PRO A N 1
ATOM 4854 C CA . PRO A 1 643 ? -17.501 8.510 19.105 1.00 90.75 643 PRO A CA 1
ATOM 4855 C C . PRO A 1 643 ? -17.365 9.992 18.762 1.00 90.75 643 PRO A C 1
ATOM 4857 O O . PRO A 1 643 ? -16.432 10.667 19.195 1.00 90.75 643 PRO A O 1
ATOM 4860 N N . LEU A 1 644 ? -18.366 10.526 18.068 1.00 91.38 644 LEU A N 1
ATOM 4861 C CA . LEU A 1 644 ? -18.573 11.966 17.983 1.00 91.38 644 LEU A CA 1
ATOM 4862 C C . LEU A 1 644 ? -19.256 12.433 19.270 1.00 91.38 644 LEU A C 1
ATOM 4864 O O . LEU A 1 644 ? -20.380 12.017 19.555 1.00 91.38 644 LEU A O 1
ATOM 4868 N N . GLU A 1 645 ? -18.602 13.300 20.035 1.00 90.00 645 GLU A N 1
ATOM 4869 C CA . GLU A 1 645 ? -19.217 13.942 21.193 1.00 90.00 645 GLU A CA 1
ATOM 4870 C C . GLU A 1 645 ? -19.976 15.194 20.751 1.00 90.00 645 GLU A C 1
ATOM 4872 O O . GLU A 1 645 ? -19.412 16.112 20.153 1.00 90.00 645 GLU A O 1
ATOM 4877 N N . ILE A 1 646 ? -21.281 15.223 21.016 1.00 90.50 646 ILE A N 1
ATOM 4878 C CA . ILE A 1 646 ? -22.152 16.309 20.572 1.00 90.50 646 ILE A CA 1
ATOM 4879 C C . ILE A 1 646 ? -22.914 16.868 21.767 1.00 90.50 646 ILE A C 1
ATOM 4881 O O . ILE A 1 646 ? -23.735 16.180 22.370 1.00 90.50 646 ILE A O 1
ATOM 4885 N N . GLY A 1 647 ? -22.670 18.141 22.080 1.00 88.62 647 GLY A N 1
ATOM 4886 C CA . GLY A 1 647 ? -23.393 18.857 23.129 1.00 88.62 647 GLY A CA 1
ATOM 4887 C C . GLY A 1 647 ? -24.889 18.989 22.827 1.00 88.62 647 GLY A C 1
ATOM 4888 O O . GLY A 1 647 ? -25.305 19.119 21.670 1.00 88.62 647 GLY A O 1
ATOM 4889 N N . SER A 1 648 ? -25.703 19.010 23.881 1.00 86.12 648 SER A N 1
ATOM 4890 C CA . SER A 1 648 ? -27.171 19.045 23.810 1.00 86.12 648 SER A CA 1
ATOM 4891 C C . SER A 1 648 ? -27.726 20.162 22.918 1.00 86.12 648 SER A C 1
ATOM 4893 O O . SER A 1 648 ? -28.669 19.934 22.159 1.00 86.12 648 SER A O 1
ATOM 4895 N N . ASN A 1 649 ? -27.083 21.334 22.919 1.00 87.69 649 ASN A N 1
ATOM 4896 C CA . ASN A 1 649 ? -27.479 22.509 22.132 1.00 87.69 649 ASN A CA 1
ATOM 4897 C C . ASN A 1 649 ? -27.469 22.273 20.610 1.00 87.69 649 ASN A C 1
ATOM 4899 O O . ASN A 1 649 ? -28.269 22.866 19.889 1.00 87.69 649 ASN A O 1
ATOM 4903 N N . ALA A 1 650 ? -26.570 21.420 20.111 1.00 90.38 650 ALA A N 1
ATOM 4904 C CA . ALA A 1 650 ? -26.419 21.131 18.682 1.00 90.38 650 ALA A CA 1
ATOM 4905 C C . ALA A 1 650 ? -26.930 19.733 18.295 1.00 90.38 650 ALA A C 1
ATOM 4907 O O . ALA A 1 650 ? -26.970 19.401 17.107 1.00 90.38 650 ALA A O 1
ATOM 4908 N N . LEU A 1 651 ? -27.346 18.922 19.275 1.00 91.06 651 LEU A N 1
ATOM 4909 C CA . LEU A 1 651 ? -27.596 17.493 19.103 1.00 91.06 651 LEU A CA 1
ATOM 4910 C C . LEU A 1 651 ? -28.653 17.198 18.034 1.00 91.06 651 LEU A C 1
ATOM 4912 O O . LEU A 1 651 ? -28.390 16.435 17.109 1.00 91.06 651 LEU A O 1
ATOM 4916 N N . LEU A 1 652 ? -29.819 17.850 18.083 1.00 92.06 652 LEU A N 1
ATOM 4917 C CA . LEU A 1 652 ? -30.885 17.615 17.099 1.00 92.06 652 LEU A CA 1
ATOM 4918 C C . LEU A 1 652 ? -30.449 17.951 15.662 1.00 92.06 652 LEU A C 1
ATOM 4920 O O . LEU A 1 652 ? -30.762 17.215 14.722 1.00 92.06 652 LEU A O 1
ATOM 4924 N N . HIS A 1 653 ? -29.732 19.064 15.483 1.00 92.81 653 HIS A N 1
ATOM 4925 C CA . HIS A 1 653 ? -29.236 19.480 14.172 1.00 92.81 653 HIS A CA 1
ATOM 4926 C C . HIS A 1 653 ? -28.187 18.496 13.645 1.00 92.81 653 HIS A C 1
ATOM 4928 O O . HIS A 1 653 ? -28.281 18.041 12.503 1.00 92.81 653 HIS A O 1
ATOM 4934 N N . ALA A 1 654 ? -27.228 18.124 14.493 1.00 93.88 654 ALA A N 1
ATOM 4935 C CA . ALA A 1 654 ? -26.155 17.221 14.118 1.00 93.88 654 ALA A CA 1
ATOM 4936 C C . ALA A 1 654 ? -26.673 15.813 13.791 1.00 93.88 654 ALA A C 1
ATOM 4938 O O . ALA A 1 654 ? -26.288 15.259 12.763 1.00 93.88 654 ALA A O 1
ATOM 4939 N N . LEU A 1 655 ? -27.605 15.270 14.587 1.00 94.25 655 LEU A N 1
ATOM 4940 C CA . LEU A 1 655 ? -28.244 13.982 14.301 1.00 94.25 655 LEU A CA 1
ATOM 4941 C C . LEU A 1 655 ? -28.918 13.997 12.927 1.00 94.25 655 LEU A C 1
ATOM 4943 O O . LEU A 1 655 ? -28.659 13.114 12.120 1.00 94.25 655 LEU A O 1
ATOM 4947 N N . ASN A 1 656 ? -29.711 15.024 12.609 1.00 93.88 656 ASN A N 1
ATOM 4948 C CA . ASN A 1 656 ? -30.357 15.138 11.298 1.00 93.88 656 ASN A CA 1
ATOM 4949 C C . ASN A 1 656 ? -29.355 15.225 10.135 1.00 93.88 656 ASN A C 1
ATOM 4951 O O . ASN A 1 656 ? -29.577 14.628 9.083 1.00 93.88 656 ASN A O 1
ATOM 4955 N N . HIS A 1 657 ? -28.250 15.952 10.313 1.00 93.88 657 HIS A N 1
ATOM 4956 C CA . HIS A 1 657 ? -27.207 16.054 9.292 1.00 93.88 657 HIS A CA 1
ATOM 4957 C C . HIS A 1 657 ? -26.472 14.720 9.071 1.00 93.88 657 HIS A C 1
ATOM 4959 O O . HIS A 1 657 ? -26.150 14.372 7.934 1.00 93.88 657 HIS A O 1
ATOM 4965 N N . LEU A 1 658 ? -26.216 13.964 10.141 1.00 94.31 658 LEU A N 1
ATOM 4966 C CA . LEU A 1 658 ? -25.543 12.667 10.074 1.00 94.31 658 LEU A CA 1
ATOM 4967 C C . LEU A 1 658 ? -26.474 11.557 9.554 1.00 94.31 658 LEU A C 1
ATOM 4969 O O . LEU A 1 658 ? -26.052 10.760 8.715 1.00 94.31 658 LEU A O 1
ATOM 4973 N N . LEU A 1 659 ? -27.749 11.551 9.963 1.00 93.50 659 LEU A N 1
ATOM 4974 C CA . LEU A 1 659 ? -28.763 10.585 9.515 1.00 93.50 659 LEU A CA 1
ATOM 4975 C C . LEU A 1 659 ? -29.042 10.662 8.016 1.00 93.50 659 LEU A C 1
ATOM 4977 O O . LEU A 1 659 ? -29.417 9.659 7.415 1.00 93.50 659 LEU A O 1
ATOM 4981 N N . ALA A 1 660 ? -28.797 11.812 7.385 1.00 91.31 660 ALA A N 1
ATOM 4982 C CA . ALA A 1 660 ? -28.852 11.942 5.931 1.00 91.31 660 ALA A CA 1
ATOM 4983 C C . ALA A 1 660 ? -27.772 11.116 5.199 1.00 91.31 660 ALA A C 1
ATOM 4985 O O . ALA A 1 660 ? -27.881 10.917 3.992 1.00 91.31 660 ALA A O 1
ATOM 4986 N N . LYS A 1 661 ? -26.724 10.663 5.902 1.00 90.94 661 LYS A N 1
ATOM 4987 C CA . LYS A 1 661 ? -25.569 9.952 5.328 1.00 90.94 661 LYS A CA 1
ATOM 4988 C C . LYS A 1 661 ? -25.421 8.523 5.850 1.00 90.94 661 LYS A C 1
ATOM 4990 O O . LYS A 1 661 ? -24.971 7.663 5.105 1.00 90.94 661 LYS A O 1
ATOM 4995 N N . THR A 1 662 ? -25.764 8.264 7.113 1.00 92.06 662 THR A N 1
ATOM 4996 C CA . THR A 1 662 ? -25.565 6.959 7.765 1.00 92.06 662 THR A CA 1
ATOM 4997 C C . THR A 1 662 ? -26.521 6.757 8.940 1.00 92.06 662 THR A C 1
ATOM 4999 O O . THR A 1 662 ? -26.988 7.717 9.544 1.00 92.06 662 THR A O 1
ATOM 5002 N N . ALA A 1 663 ? -26.779 5.498 9.304 1.00 92.94 663 ALA A N 1
ATOM 5003 C CA . ALA A 1 663 ? -27.435 5.162 10.565 1.00 92.94 663 ALA A CA 1
ATOM 5004 C C . ALA A 1 663 ? -26.530 5.497 11.761 1.00 92.94 663 ALA A C 1
ATOM 5006 O O . ALA A 1 663 ? -25.302 5.533 11.615 1.00 92.94 663 ALA A O 1
ATOM 5007 N N . LEU A 1 664 ? -27.140 5.721 12.928 1.00 95.06 664 LEU A N 1
ATOM 5008 C CA . LEU A 1 664 ? -26.458 6.163 14.147 1.00 95.06 664 LEU A CA 1
ATOM 5009 C C . LEU A 1 664 ? -26.848 5.313 15.357 1.00 95.06 664 LEU A C 1
ATOM 5011 O O . LEU A 1 664 ? -28.019 4.976 15.522 1.00 95.06 664 LEU A O 1
ATOM 5015 N N . LEU A 1 665 ? -25.879 5.053 16.233 1.00 95.31 665 LEU A N 1
ATOM 5016 C CA . LEU A 1 665 ? -26.089 4.677 17.633 1.00 95.31 665 LEU A CA 1
ATOM 5017 C C . LEU A 1 665 ? -25.783 5.912 18.500 1.00 95.31 665 LEU A C 1
ATOM 5019 O O . LEU A 1 665 ? -24.704 6.487 18.391 1.00 95.31 665 LEU A O 1
ATOM 5023 N N . VAL A 1 666 ? -26.731 6.335 19.334 1.00 94.44 666 VAL A N 1
ATOM 5024 C CA . VAL A 1 666 ? -26.668 7.565 20.139 1.00 94.44 666 VAL A CA 1
ATOM 5025 C C . VAL A 1 666 ? -26.795 7.219 21.618 1.00 94.44 666 VAL A C 1
ATOM 5027 O O . VAL A 1 666 ? -27.726 6.511 21.999 1.00 94.44 666 VAL A O 1
ATOM 5030 N N . GLN A 1 667 ? -25.888 7.728 22.448 1.00 91.75 667 GLN A N 1
ATOM 5031 C CA . GLN A 1 667 ? -25.815 7.427 23.882 1.00 91.75 667 GLN A CA 1
ATOM 5032 C C . GLN A 1 667 ? -25.747 8.732 24.687 1.00 91.75 667 GLN A C 1
ATOM 5034 O O . GLN A 1 667 ? -24.807 9.499 24.481 1.00 91.75 667 GLN A O 1
ATOM 5039 N N . PRO A 1 668 ? -26.723 9.031 25.560 1.00 87.50 668 PRO A N 1
ATOM 5040 C CA . PRO A 1 668 ? -26.737 10.267 26.337 1.00 87.50 668 PRO A CA 1
ATOM 5041 C C . PRO A 1 668 ? -25.656 10.280 27.432 1.00 87.50 668 PRO A C 1
ATOM 5043 O O . PRO A 1 668 ? -25.343 9.249 28.023 1.00 87.50 668 PRO A O 1
ATOM 5046 N N . ILE A 1 669 ? -25.127 11.473 27.721 1.00 81.88 669 ILE A N 1
ATOM 5047 C CA . ILE A 1 669 ? -24.195 11.773 28.818 1.00 81.88 669 ILE A CA 1
ATOM 5048 C C . ILE A 1 669 ? -24.798 12.884 29.690 1.00 81.88 669 ILE A C 1
ATOM 5050 O O . ILE A 1 669 ? -25.150 13.946 29.174 1.00 81.88 669 ILE A O 1
ATOM 5054 N N . GLU A 1 670 ? -24.916 12.671 31.005 1.00 68.69 670 GLU A N 1
ATOM 5055 C CA . GLU A 1 670 ? -25.565 13.625 31.927 1.00 68.69 670 GLU A CA 1
ATOM 5056 C C . GLU A 1 670 ? -24.635 14.736 32.451 1.00 68.69 670 GLU A C 1
ATOM 5058 O O . GLU A 1 670 ? -25.097 15.847 32.699 1.00 68.69 670 GLU A O 1
ATOM 5063 N N . THR A 1 671 ? -23.328 14.495 32.591 1.00 58.81 671 THR A N 1
ATOM 5064 C CA . THR A 1 671 ? -22.378 15.469 33.164 1.00 58.81 671 THR A CA 1
ATOM 5065 C C . THR A 1 671 ? -21.527 16.144 32.090 1.00 58.81 671 THR A C 1
ATOM 5067 O O . THR A 1 671 ? -20.814 15.470 31.353 1.00 58.81 671 THR A O 1
ATOM 5070 N N . SER A 1 672 ? -21.563 17.483 32.026 1.00 49.53 672 SER A N 1
ATOM 5071 C CA . SER A 1 672 ? -20.755 18.290 31.090 1.00 49.53 672 SER A CA 1
ATOM 5072 C C . SER A 1 672 ? -19.327 18.582 31.579 1.00 49.53 672 SER A C 1
ATOM 5074 O O . SER A 1 672 ? -18.608 19.350 30.942 1.00 49.53 672 SER A O 1
ATOM 5076 N N . THR A 1 673 ? -18.923 18.052 32.733 1.00 43.28 673 THR A N 1
ATOM 5077 C CA . THR A 1 673 ? -17.588 18.262 33.301 1.00 43.28 673 THR A CA 1
ATOM 5078 C C . THR A 1 673 ? -16.642 17.182 32.779 1.00 43.28 673 THR A C 1
ATOM 5080 O O . THR A 1 673 ? -16.676 16.054 33.254 1.00 43.28 673 THR A O 1
ATOM 5083 N N . GLU A 1 674 ? -15.861 17.558 31.761 1.00 51.28 674 GLU A N 1
ATOM 5084 C CA . GLU A 1 674 ? -14.727 16.835 31.160 1.00 51.28 674 GLU A CA 1
ATOM 5085 C C . GLU A 1 674 ? -15.008 15.383 30.730 1.00 51.28 674 GLU A C 1
ATOM 5087 O O . GLU A 1 674 ? -14.565 14.419 31.350 1.00 51.28 674 GLU A O 1
ATOM 5092 N N . ALA A 1 675 ? -15.672 15.211 29.581 1.00 48.97 675 ALA A N 1
ATOM 5093 C CA . ALA A 1 675 ? -15.907 13.912 28.937 1.00 48.97 675 ALA A CA 1
ATOM 5094 C C . ALA A 1 675 ? -14.638 13.052 28.725 1.00 48.97 675 ALA A C 1
ATOM 5096 O O . ALA A 1 675 ? -14.732 11.828 28.614 1.00 48.97 675 ALA A O 1
ATOM 5097 N N . ALA A 1 676 ? -13.447 13.664 28.742 1.00 49.97 676 ALA A N 1
ATOM 5098 C CA . ALA A 1 676 ? -12.159 12.970 28.715 1.00 49.97 676 ALA A CA 1
ATOM 5099 C C . ALA A 1 676 ? -11.926 12.048 29.932 1.00 49.97 676 ALA A C 1
ATOM 5101 O O . ALA A 1 676 ? -11.240 11.038 29.792 1.00 49.97 676 ALA A O 1
ATOM 5102 N N . GLN A 1 677 ? -12.535 12.345 31.086 1.00 61.34 677 GLN A N 1
ATOM 5103 C CA . GLN A 1 677 ? -12.451 11.539 32.315 1.00 61.34 677 GLN A CA 1
ATOM 5104 C C . GLN A 1 677 ? -13.635 10.569 32.485 1.00 61.34 677 GLN A C 1
ATOM 5106 O O . GLN A 1 677 ? -13.728 9.854 33.481 1.00 61.34 677 GLN A O 1
ATOM 5111 N N . ALA A 1 678 ? -14.569 10.528 31.529 1.00 76.31 678 ALA A N 1
ATOM 5112 C CA . ALA A 1 678 ? -15.726 9.635 31.597 1.00 76.31 678 ALA A CA 1
ATOM 5113 C C . ALA A 1 678 ? -15.451 8.252 30.988 1.00 76.31 678 ALA A C 1
ATOM 5115 O O . ALA A 1 678 ? -16.170 7.299 31.289 1.00 76.31 678 ALA A O 1
ATOM 5116 N N . VAL A 1 679 ? -14.440 8.135 30.120 1.00 88.06 679 VAL A N 1
ATOM 5117 C CA . VAL A 1 679 ? -14.117 6.896 29.405 1.00 88.06 679 VAL A CA 1
ATOM 5118 C C . VAL A 1 679 ? -12.702 6.454 29.728 1.00 88.06 679 VAL A C 1
ATOM 5120 O O . VAL A 1 679 ? -11.743 7.178 29.473 1.00 88.06 679 VAL A O 1
ATOM 5123 N N . VAL A 1 680 ? -12.577 5.222 30.207 1.00 91.62 680 VAL A N 1
ATOM 5124 C CA . VAL A 1 680 ? -11.297 4.611 30.561 1.00 91.62 680 VAL A CA 1
ATOM 5125 C C . VAL A 1 680 ? -11.058 3.353 29.728 1.00 91.62 680 VAL A C 1
ATOM 5127 O O . VAL A 1 680 ? -11.988 2.601 29.427 1.00 91.62 680 VAL A O 1
ATOM 5130 N N . SER A 1 681 ? -9.811 3.122 29.319 1.00 94.88 681 SER A N 1
ATOM 5131 C CA . SER A 1 681 ? -9.413 1.957 28.523 1.00 94.88 681 SER A CA 1
ATOM 5132 C C . SER A 1 681 ? -8.737 0.905 29.393 1.00 94.88 681 SER A C 1
ATOM 5134 O O . SER A 1 681 ? -7.747 1.185 30.058 1.00 94.88 681 SER A O 1
ATOM 5136 N N . VAL A 1 682 ? -9.235 -0.326 29.352 1.00 95.25 682 VAL A N 1
ATOM 5137 C CA . VAL A 1 682 ? -8.652 -1.494 30.016 1.00 95.25 682 VAL A CA 1
ATOM 5138 C C . VAL A 1 682 ? -7.923 -2.353 28.976 1.00 95.25 682 VAL A C 1
ATOM 5140 O O . VAL A 1 682 ? -8.521 -2.693 27.951 1.00 95.25 682 VAL A O 1
ATOM 5143 N N . PRO A 1 683 ? -6.656 -2.739 29.209 1.00 95.44 683 PRO A N 1
ATOM 5144 C CA . PRO A 1 683 ? -5.879 -3.522 28.251 1.00 95.44 683 PRO A CA 1
ATOM 5145 C C . PRO A 1 683 ? -6.368 -4.976 28.151 1.00 95.44 683 PRO A C 1
ATOM 5147 O O . PRO A 1 683 ? -6.667 -5.619 29.161 1.00 95.44 683 PRO A O 1
ATOM 5150 N N . LEU A 1 684 ? -6.404 -5.502 26.927 1.00 94.69 684 LEU A N 1
ATOM 5151 C CA . LEU A 1 684 ? -6.717 -6.897 26.607 1.00 94.69 684 LEU A CA 1
ATOM 5152 C C . LEU A 1 684 ? -5.435 -7.685 26.269 1.00 94.69 684 LEU A C 1
ATOM 5154 O O . LEU A 1 684 ? -4.498 -7.081 25.741 1.00 94.69 684 LEU A O 1
ATOM 5158 N N . PRO A 1 685 ? -5.380 -9.010 26.515 1.00 93.06 685 PRO A N 1
ATOM 5159 C CA . PRO A 1 685 ? -6.431 -9.863 27.094 1.00 93.06 685 PRO A CA 1
ATOM 5160 C C . PRO A 1 685 ? -6.774 -9.536 28.558 1.00 93.06 685 PRO A C 1
ATOM 5162 O O . PRO A 1 685 ? -5.958 -8.972 29.284 1.00 93.06 685 PRO A O 1
ATOM 5165 N N . LEU A 1 686 ? -7.986 -9.878 29.011 1.00 88.31 686 LEU A N 1
ATOM 5166 C CA . LEU A 1 686 ? -8.361 -9.715 30.424 1.00 88.31 686 LEU A CA 1
ATOM 5167 C C . LEU A 1 686 ? -7.579 -10.712 31.296 1.00 88.31 686 LEU A C 1
ATOM 5169 O O . LEU A 1 686 ? -7.441 -11.881 30.940 1.00 88.31 686 LEU A O 1
ATOM 5173 N N . SER A 1 687 ? -7.070 -10.252 32.444 1.00 73.81 687 SER A N 1
ATOM 5174 C CA . SER A 1 687 ? -6.285 -11.094 33.357 1.00 73.81 687 SER A CA 1
ATOM 5175 C C . SER A 1 687 ? -7.115 -12.282 33.876 1.00 73.81 687 SER A C 1
ATOM 5177 O O . SER A 1 687 ? -8.289 -12.102 34.215 1.00 73.81 687 SER A O 1
ATOM 5179 N N . PRO A 1 688 ? -6.538 -13.492 34.004 1.00 62.47 688 PRO A N 1
ATOM 5180 C CA . PRO A 1 688 ? -7.259 -14.688 34.442 1.00 62.47 688 PRO A CA 1
ATOM 5181 C C . PRO A 1 688 ? -7.670 -14.700 35.929 1.00 62.47 688 PRO A C 1
ATOM 5183 O O . PRO A 1 688 ? -8.099 -15.750 36.402 1.00 62.47 688 PRO A O 1
ATOM 5186 N N . ALA A 1 689 ? -7.584 -13.579 36.658 1.00 49.28 689 ALA A N 1
ATOM 5187 C CA . ALA A 1 689 ? -7.779 -13.503 38.109 1.00 49.28 689 ALA A CA 1
ATOM 5188 C C . ALA A 1 689 ? -9.018 -14.277 38.614 1.00 49.28 689 ALA A C 1
ATOM 5190 O O . ALA A 1 689 ? -10.100 -14.254 38.019 1.00 49.28 689 ALA A O 1
ATOM 5191 N N . SER A 1 690 ? -8.797 -14.995 39.714 1.00 39.66 690 SER A N 1
ATOM 5192 C CA . SER A 1 690 ? -9.629 -16.046 40.307 1.00 39.66 690 SER A CA 1
ATOM 5193 C C . SER A 1 690 ? -10.648 -15.547 41.349 1.00 39.66 690 SER A C 1
ATOM 5195 O O . SER A 1 690 ? -11.182 -16.354 42.106 1.00 39.66 690 SER A O 1
ATOM 5197 N N . SER A 1 691 ? -10.915 -14.238 41.418 1.00 43.47 691 SER A N 1
ATOM 5198 C CA . SER A 1 691 ? -11.823 -13.611 42.393 1.00 43.47 691 SER A CA 1
ATOM 5199 C C . SER A 1 691 ? -13.106 -13.062 41.755 1.00 43.47 691 SER A C 1
ATOM 5201 O O . SER A 1 691 ? -13.121 -12.653 40.596 1.00 43.47 691 SER A O 1
ATOM 5203 N N . PHE A 1 692 ? -14.188 -13.022 42.544 1.00 44.88 692 PHE A N 1
ATOM 5204 C CA . PHE A 1 692 ? -15.518 -12.528 42.150 1.00 44.88 692 PHE A CA 1
ATOM 5205 C C . PHE A 1 692 ? -15.549 -11.035 41.760 1.00 44.88 692 PHE A C 1
ATOM 5207 O O . PHE A 1 692 ? -16.414 -10.623 40.992 1.00 44.88 692 PHE A O 1
ATOM 5214 N N . THR A 1 693 ? -14.594 -10.235 42.242 1.00 57.31 693 THR A N 1
ATOM 5215 C CA . THR A 1 693 ? -14.324 -8.862 41.795 1.00 57.31 693 THR A CA 1
ATOM 5216 C C . THR A 1 693 ? -12.936 -8.821 41.160 1.00 57.31 693 THR A C 1
ATOM 5218 O O . THR A 1 693 ? -11.944 -9.213 41.778 1.00 57.31 693 THR A O 1
ATOM 5221 N N . THR A 1 694 ? -12.863 -8.410 39.891 1.00 70.50 694 THR A N 1
ATOM 5222 C CA . THR A 1 694 ? -11.593 -8.224 39.176 1.00 70.50 694 THR A CA 1
ATOM 5223 C C . THR A 1 694 ? -11.338 -6.733 39.043 1.00 70.50 694 THR A C 1
ATOM 5225 O O . THR A 1 694 ? -11.919 -6.072 38.182 1.00 70.50 694 THR A O 1
ATOM 5228 N N . THR A 1 695 ? -10.485 -6.203 39.908 1.00 83.19 695 THR A N 1
ATOM 5229 C CA . THR A 1 695 ? -9.989 -4.837 39.774 1.00 83.19 695 THR A CA 1
ATOM 5230 C C . THR A 1 695 ? -8.810 -4.810 38.801 1.00 83.19 695 THR A C 1
ATOM 5232 O O . THR A 1 695 ? -8.004 -5.741 38.752 1.00 83.19 695 THR A O 1
ATOM 5235 N N . THR A 1 696 ? -8.728 -3.777 37.968 1.00 88.50 696 THR A N 1
ATOM 5236 C CA . THR A 1 696 ? -7.686 -3.608 36.949 1.00 88.50 696 THR A CA 1
ATOM 5237 C C . THR A 1 696 ? -7.325 -2.139 36.796 1.00 88.50 696 THR A C 1
ATOM 5239 O O . THR A 1 696 ? -8.136 -1.261 37.054 1.00 88.50 696 THR A O 1
ATOM 5242 N N . THR A 1 697 ? -6.128 -1.858 36.296 1.00 91.44 697 THR A N 1
ATOM 5243 C CA . THR A 1 697 ? -5.754 -0.505 35.880 1.00 91.44 697 THR A CA 1
ATOM 5244 C C . THR A 1 697 ? -6.500 -0.120 34.605 1.00 91.44 697 THR A C 1
ATOM 5246 O O . THR A 1 697 ? -6.482 -0.868 33.618 1.00 91.44 697 THR A O 1
ATOM 5249 N N . GLY A 1 698 ? -7.156 1.032 34.643 1.00 92.25 698 GLY A N 1
ATOM 5250 C CA . GLY A 1 698 ? -7.699 1.729 33.493 1.00 92.25 698 GLY A CA 1
ATOM 5251 C C . GLY A 1 698 ? -6.807 2.907 33.092 1.00 92.25 698 GLY A C 1
ATOM 5252 O O . GLY A 1 698 ? -6.178 3.526 33.946 1.00 92.25 698 GLY A O 1
ATOM 5253 N N . TYR A 1 699 ? -6.751 3.196 31.793 1.00 93.75 699 TYR A N 1
ATOM 5254 C CA . TYR A 1 699 ? -5.918 4.237 31.191 1.00 93.75 699 TYR A CA 1
ATOM 5255 C C . TYR A 1 699 ? -6.788 5.276 30.476 1.00 93.75 699 TYR A C 1
ATOM 5257 O O . TYR A 1 699 ? -7.616 4.922 29.627 1.00 93.75 699 TYR A O 1
ATOM 5265 N N . TYR A 1 700 ? -6.582 6.550 30.796 1.00 91.56 700 TYR A N 1
ATOM 5266 C CA . TYR A 1 700 ? -7.223 7.692 30.144 1.00 91.56 700 TYR A CA 1
ATOM 5267 C C . TYR A 1 700 ? -6.444 8.150 28.907 1.00 91.56 700 TYR A C 1
ATOM 5269 O O . TYR A 1 700 ? -5.300 7.754 28.696 1.00 91.56 700 TYR A O 1
ATOM 5277 N N . LYS A 1 701 ? -7.055 8.994 28.064 1.00 85.69 701 LYS A N 1
ATOM 5278 C CA . LYS A 1 701 ? -6.409 9.491 26.832 1.00 85.69 701 LYS A CA 1
ATOM 5279 C C . LYS A 1 701 ? -5.148 10.320 27.099 1.00 85.69 701 LYS A C 1
ATOM 5281 O O . LYS A 1 701 ? -4.240 10.307 26.277 1.00 85.69 701 LYS A O 1
ATOM 5286 N N . ASP A 1 702 ? -5.089 11.010 28.234 1.00 84.75 702 ASP A N 1
ATOM 5287 C CA . ASP A 1 702 ? -3.937 11.810 28.668 1.00 84.75 702 ASP A CA 1
ATOM 5288 C C . ASP A 1 702 ? -2.792 10.964 29.261 1.00 84.75 702 ASP A C 1
ATOM 5290 O O . ASP A 1 702 ? -1.733 11.495 29.588 1.00 84.75 702 ASP A O 1
ATOM 5294 N N . GLY A 1 703 ? -2.986 9.646 29.383 1.00 84.00 703 GLY A N 1
ATOM 5295 C CA . GLY A 1 703 ? -2.023 8.719 29.972 1.00 84.00 703 GLY A CA 1
ATOM 5296 C C . GLY A 1 703 ? -2.150 8.550 31.487 1.00 84.00 703 GLY A C 1
ATOM 5297 O O . GLY A 1 703 ? -1.458 7.699 32.045 1.00 84.00 703 GLY A O 1
ATOM 5298 N N . SER A 1 704 ? -3.039 9.292 32.155 1.00 89.62 704 SER A N 1
ATOM 5299 C CA . SER A 1 704 ? -3.342 9.065 33.568 1.00 89.62 704 SER A CA 1
ATOM 5300 C C . SER A 1 704 ? -4.032 7.710 33.773 1.00 89.62 704 SER A C 1
ATOM 5302 O O . SER A 1 704 ? -4.602 7.121 32.845 1.00 89.62 704 SER A O 1
ATOM 5304 N N . THR A 1 705 ? -3.938 7.176 34.993 1.00 92.06 705 THR A N 1
ATOM 5305 C CA . THR A 1 705 ? -4.467 5.847 35.326 1.00 92.06 705 THR A CA 1
ATOM 5306 C C . THR A 1 705 ? -5.370 5.889 36.546 1.00 92.06 705 THR A C 1
ATOM 5308 O O . THR A 1 705 ? -5.162 6.693 37.452 1.00 92.06 705 THR A O 1
ATOM 5311 N N . GLU A 1 706 ? -6.361 5.002 36.570 1.00 89.69 706 GLU A N 1
ATOM 5312 C CA . GLU A 1 706 ? -7.269 4.807 37.699 1.00 89.69 706 GLU A CA 1
ATOM 5313 C C . GLU A 1 706 ? -7.477 3.313 37.946 1.00 89.69 706 GLU A C 1
ATOM 5315 O O . GLU A 1 706 ? -7.406 2.485 37.033 1.00 89.69 706 GLU A O 1
ATOM 5320 N N . GLU A 1 707 ? -7.713 2.957 39.202 1.00 89.50 707 GLU A N 1
ATOM 5321 C CA . GLU A 1 707 ? -8.107 1.609 39.571 1.00 89.50 707 GLU A CA 1
ATOM 5322 C C . GLU A 1 707 ? -9.599 1.402 39.260 1.00 89.50 707 GLU A C 1
ATOM 5324 O O . GLU A 1 707 ? -10.470 2.082 39.793 1.00 89.50 707 GLU A O 1
ATOM 5329 N N . VAL A 1 708 ? -9.896 0.460 38.365 1.00 87.94 708 VAL A N 1
ATOM 5330 C CA . VAL A 1 708 ? -11.232 0.236 37.809 1.00 87.94 708 VAL A CA 1
ATOM 5331 C C . VAL A 1 708 ? -11.727 -1.157 38.170 1.00 87.94 708 VAL A C 1
ATOM 5333 O O . VAL A 1 708 ? -11.081 -2.166 37.875 1.00 87.94 708 VAL A O 1
ATOM 5336 N N . VAL A 1 709 ? -12.914 -1.229 38.769 1.00 88.12 709 VAL A N 1
ATOM 5337 C CA . VAL A 1 709 ? -13.608 -2.496 39.022 1.00 88.12 709 VAL A CA 1
ATOM 5338 C C . VAL A 1 709 ? -14.328 -2.926 37.747 1.00 88.12 709 VAL A C 1
ATOM 5340 O O . VAL A 1 709 ? -15.209 -2.221 37.252 1.00 88.12 709 VAL A O 1
ATOM 5343 N N . LEU A 1 710 ? -13.955 -4.086 37.196 1.00 87.12 710 LEU A N 1
ATOM 5344 C CA . LEU A 1 710 ? -14.617 -4.616 36.007 1.00 87.12 710 LEU A CA 1
ATOM 5345 C C . LEU A 1 710 ? -16.068 -5.019 36.313 1.00 87.12 710 LEU A C 1
ATOM 5347 O O . LEU A 1 710 ? -16.325 -5.623 37.359 1.00 87.12 710 LEU A O 1
ATOM 5351 N N . PRO A 1 711 ? -17.010 -4.776 35.383 1.00 85.94 711 PRO A N 1
ATOM 5352 C CA . PRO A 1 711 ? -18.378 -5.239 35.554 1.00 85.94 711 PRO A CA 1
ATOM 5353 C C . PRO A 1 711 ? -18.447 -6.771 35.648 1.00 85.94 711 PRO A C 1
ATOM 5355 O O . PRO A 1 711 ? -17.768 -7.478 34.901 1.00 85.94 711 PRO A O 1
ATOM 5358 N N . THR A 1 712 ? -19.294 -7.297 36.538 1.00 81.00 712 THR A N 1
ATOM 5359 C CA . THR A 1 712 ? -19.282 -8.712 36.967 1.00 81.00 712 THR A CA 1
ATOM 5360 C C . THR A 1 712 ? -19.407 -9.708 35.810 1.00 81.00 712 THR A C 1
ATOM 5362 O O . THR A 1 712 ? -18.718 -10.722 35.788 1.00 81.00 712 THR A O 1
ATOM 5365 N N . ARG A 1 713 ? -20.246 -9.405 34.809 1.00 86.06 713 ARG A N 1
ATOM 5366 C CA . ARG A 1 713 ? -20.476 -10.263 33.629 1.00 86.06 713 ARG A CA 1
ATOM 5367 C C . ARG A 1 713 ? -19.537 -9.986 32.460 1.00 86.06 713 ARG A C 1
ATOM 5369 O O . ARG A 1 713 ? -19.638 -10.636 31.425 1.00 86.06 713 ARG A O 1
ATOM 5376 N N . CYS A 1 714 ? -18.622 -9.028 32.589 1.00 87.50 714 CYS A N 1
ATOM 5377 C CA . CYS A 1 714 ? -17.770 -8.618 31.480 1.00 87.50 714 CYS A CA 1
ATOM 5378 C C . CYS A 1 714 ? -16.850 -9.760 31.016 1.00 87.50 714 CYS A C 1
ATOM 5380 O O . CYS A 1 714 ? -16.734 -10.003 29.819 1.00 87.50 714 CYS A O 1
ATOM 5382 N N . LYS A 1 715 ? -16.268 -10.524 31.950 1.00 86.31 715 LYS A N 1
ATOM 5383 C CA . LYS A 1 715 ? -15.414 -11.678 31.623 1.00 86.31 715 LYS A CA 1
ATOM 5384 C C . LYS A 1 715 ? -16.189 -12.776 30.885 1.00 86.31 715 LYS A C 1
ATOM 5386 O O . LYS A 1 715 ? -15.748 -13.225 29.832 1.00 86.31 715 LYS A O 1
ATOM 5391 N N . GLU A 1 716 ? -17.370 -13.135 31.388 1.00 89.69 716 GLU A N 1
ATOM 5392 C CA . GLU A 1 716 ? -18.259 -14.117 30.750 1.00 89.69 716 GLU A CA 1
ATOM 5393 C C . GLU A 1 716 ? -18.690 -13.662 29.350 1.00 89.69 716 GLU A C 1
ATOM 5395 O O . GLU A 1 716 ? -18.664 -14.448 28.408 1.00 89.69 716 GLU A O 1
ATOM 5400 N N . ALA A 1 717 ? -19.027 -12.380 29.183 1.00 92.00 717 ALA A N 1
ATOM 5401 C CA . ALA A 1 717 ? -19.381 -11.811 27.886 1.00 92.00 717 ALA A CA 1
ATOM 5402 C C . ALA A 1 717 ? -18.221 -11.885 26.883 1.00 92.00 717 ALA A C 1
ATOM 5404 O O . ALA A 1 717 ? -18.431 -12.195 25.712 1.00 92.00 717 ALA A O 1
ATOM 5405 N N . PHE A 1 718 ? -16.988 -11.642 27.335 1.00 93.12 718 PHE A N 1
ATOM 5406 C CA . PHE A 1 718 ? -15.794 -11.783 26.502 1.00 93.12 718 PHE A CA 1
ATOM 5407 C C . PHE A 1 718 ? -15.559 -13.232 26.073 1.00 93.12 718 PHE A C 1
ATOM 5409 O O . PHE A 1 718 ? -15.193 -13.471 24.925 1.00 93.12 718 PHE A O 1
ATOM 5416 N N . GLU A 1 719 ? -15.793 -14.201 26.955 1.00 91.69 719 GLU A N 1
ATOM 5417 C CA . GLU A 1 719 ? -15.720 -15.623 26.609 1.00 91.69 719 GLU A CA 1
ATOM 5418 C C . GLU A 1 719 ? -16.827 -16.017 25.616 1.00 91.69 719 GLU A C 1
ATOM 5420 O O . GLU A 1 719 ? -16.531 -16.635 24.594 1.00 91.69 719 GLU A O 1
ATOM 5425 N N . GLN A 1 720 ? -18.071 -15.579 25.845 1.00 93.88 720 GLN A N 1
ATOM 5426 C CA . GLN A 1 720 ? -19.217 -15.828 24.956 1.00 93.88 720 GLN A CA 1
ATOM 5427 C C . GLN A 1 720 ? -19.034 -15.232 23.555 1.00 93.88 720 GLN A C 1
ATOM 5429 O O . GLN A 1 720 ? -19.458 -15.831 22.570 1.00 93.88 720 GLN A O 1
ATOM 5434 N N . LEU A 1 721 ? -18.399 -14.062 23.456 1.00 95.81 721 LEU A N 1
ATOM 5435 C CA . LEU A 1 721 ? -18.111 -13.394 22.185 1.00 95.81 721 LEU A CA 1
ATOM 5436 C C . LEU A 1 721 ? -16.800 -13.861 21.536 1.00 95.81 721 LEU A C 1
ATOM 5438 O O . LEU A 1 721 ? -16.445 -13.350 20.477 1.00 95.81 721 LEU A O 1
ATOM 5442 N N . GLY A 1 722 ? -16.059 -14.793 22.147 1.00 94.56 722 GLY A N 1
ATOM 5443 C CA . GLY A 1 722 ? -14.783 -15.274 21.611 1.00 94.56 722 GLY A CA 1
ATOM 5444 C C . GLY A 1 722 ? -13.630 -14.261 21.703 1.00 94.56 722 GLY A C 1
ATOM 5445 O O . GLY A 1 722 ? -12.633 -14.385 20.999 1.00 94.56 722 GLY A O 1
ATOM 5446 N N . LEU A 1 723 ? -13.732 -13.259 22.578 1.00 94.88 723 LEU A N 1
ATOM 5447 C CA . LEU A 1 723 ? -12.751 -12.182 22.760 1.00 94.88 723 LEU A CA 1
ATOM 5448 C C . LEU A 1 723 ? -11.664 -12.500 23.799 1.00 94.88 723 LEU A C 1
ATOM 5450 O O . LEU A 1 723 ? -10.791 -11.671 24.044 1.00 94.88 723 LEU A O 1
ATOM 5454 N N . GLY A 1 724 ? -11.684 -13.682 24.420 1.00 90.81 724 GLY A N 1
ATOM 5455 C CA . GLY A 1 724 ? -10.752 -14.031 25.501 1.00 90.81 724 GLY A CA 1
ATOM 5456 C C . GLY A 1 724 ? -9.265 -14.007 25.110 1.00 90.81 724 GLY A C 1
ATOM 5457 O O . GLY A 1 724 ? -8.415 -13.797 25.968 1.00 90.81 724 GLY A O 1
ATOM 5458 N N . GLY A 1 725 ? -8.942 -14.200 23.826 1.00 90.88 725 GLY A N 1
ATOM 5459 C CA . GLY A 1 725 ? -7.579 -14.097 23.284 1.00 90.88 725 GLY A CA 1
ATOM 5460 C C . GLY A 1 725 ? -7.293 -12.800 22.521 1.00 90.88 725 GLY A C 1
ATOM 5461 O O . GLY A 1 725 ? -6.242 -12.698 21.892 1.00 90.88 725 GLY A O 1
ATOM 5462 N N . ALA A 1 726 ? -8.223 -11.841 22.528 1.00 94.19 726 ALA A N 1
ATOM 5463 C CA . ALA A 1 726 ? -8.113 -10.631 21.727 1.00 94.19 726 ALA A CA 1
ATOM 5464 C C . ALA A 1 726 ? -7.007 -9.700 22.245 1.00 94.19 726 ALA A C 1
ATOM 5466 O O . ALA A 1 726 ? -6.815 -9.542 23.450 1.00 94.19 726 ALA A O 1
ATOM 5467 N N . VAL A 1 727 ? -6.328 -9.032 21.313 1.00 96.12 727 VAL A N 1
ATOM 5468 C CA . VAL A 1 727 ? -5.347 -7.981 21.599 1.00 96.12 727 VAL A CA 1
ATOM 5469 C C . VAL A 1 727 ? -5.987 -6.631 21.291 1.00 96.12 727 VAL A C 1
ATOM 5471 O O . VAL A 1 727 ? -6.542 -6.441 20.207 1.00 96.12 727 VAL A O 1
ATOM 5474 N N . GLY A 1 728 ? -5.927 -5.707 22.249 1.00 95.62 728 GLY A N 1
ATOM 5475 C CA . GLY A 1 728 ? -6.495 -4.367 22.124 1.00 95.62 728 GLY A CA 1
ATOM 5476 C C . GLY A 1 728 ? -6.975 -3.811 23.453 1.00 95.62 728 GLY A C 1
ATOM 5477 O O . GLY A 1 728 ? -6.341 -4.042 24.482 1.00 95.62 728 GLY A O 1
ATOM 5478 N N . SER A 1 729 ? -8.084 -3.077 23.455 1.00 95.75 729 SER A N 1
ATOM 5479 C CA . SER A 1 729 ? -8.631 -2.481 24.675 1.00 95.75 729 SER A CA 1
ATOM 5480 C C . SER A 1 729 ? -10.151 -2.594 24.771 1.00 95.75 729 SER A C 1
ATOM 5482 O O . SER A 1 729 ? -10.887 -2.521 23.785 1.00 95.75 729 SER A O 1
ATOM 5484 N N . LEU A 1 730 ? -10.630 -2.768 26.000 1.00 95.44 730 LEU A N 1
ATOM 5485 C CA . LEU A 1 730 ? -12.025 -2.581 26.377 1.00 95.44 730 LEU A CA 1
ATOM 5486 C C . LEU A 1 730 ? -12.182 -1.161 26.908 1.00 95.44 730 LEU A C 1
ATOM 5488 O O . LEU A 1 730 ? -11.513 -0.789 27.866 1.00 95.44 730 LEU A O 1
ATOM 5492 N N . ARG A 1 731 ? -13.092 -0.382 26.336 1.00 93.94 731 ARG A N 1
ATOM 5493 C CA . ARG A 1 731 ? -13.464 0.916 26.892 1.00 93.94 731 ARG A CA 1
ATOM 5494 C C . ARG A 1 731 ? -14.658 0.776 27.809 1.00 93.94 731 ARG A C 1
ATOM 5496 O O . ARG A 1 731 ? -15.664 0.166 27.438 1.00 93.94 731 ARG A O 1
ATOM 5503 N N . LEU A 1 732 ? -14.539 1.379 28.979 1.00 92.50 732 LEU A N 1
ATOM 5504 C CA . LEU A 1 732 ? -15.582 1.468 29.982 1.00 92.50 732 LEU A CA 1
ATOM 5505 C C . LEU A 1 732 ? -16.033 2.919 30.093 1.00 92.50 732 LEU A C 1
ATOM 5507 O O . LEU A 1 732 ? -15.210 3.832 30.054 1.00 92.50 732 LEU A O 1
ATOM 5511 N N . LEU A 1 733 ? -17.340 3.115 30.214 1.00 89.25 733 LEU A N 1
ATOM 5512 C CA . LEU A 1 733 ? -17.945 4.404 30.510 1.00 89.25 733 LEU A CA 1
ATOM 5513 C C . LEU A 1 733 ? -18.279 4.446 32.000 1.00 89.25 733 LEU A C 1
ATOM 5515 O O . LEU A 1 733 ? -18.811 3.476 32.550 1.00 89.25 733 LEU A O 1
ATOM 5519 N N . ARG A 1 734 ? -17.978 5.569 32.644 1.00 85.00 734 ARG A N 1
ATOM 5520 C CA . ARG A 1 734 ? -18.357 5.825 34.029 1.00 85.00 734 ARG A CA 1
ATOM 5521 C C . ARG A 1 734 ? -19.883 5.906 34.123 1.00 85.00 734 ARG A C 1
ATOM 5523 O O . ARG A 1 734 ? -20.512 6.708 33.439 1.00 85.00 734 ARG A O 1
ATOM 5530 N N . GLY A 1 735 ? -20.471 5.018 34.914 1.00 70.12 735 GLY A N 1
ATOM 5531 C CA . GLY A 1 735 ? -21.908 4.875 35.109 1.00 70.12 735 GLY A CA 1
ATOM 5532 C C . GLY A 1 735 ? -22.496 5.955 36.018 1.00 70.12 735 GLY A C 1
ATOM 5533 O O . GLY A 1 735 ? -21.806 6.560 36.838 1.00 70.12 735 GLY A O 1
ATOM 5534 N N . PHE A 1 736 ? -23.798 6.184 35.858 1.00 59.00 736 PHE A N 1
ATOM 5535 C CA . PHE A 1 736 ? -24.577 7.142 36.638 1.00 59.00 736 PHE A CA 1
ATOM 5536 C C . PHE A 1 736 ? -25.043 6.482 37.945 1.00 59.00 736 PHE A C 1
ATOM 5538 O O . PHE A 1 736 ? -25.780 5.496 37.904 1.00 59.00 736 PHE A O 1
ATOM 5545 N N . ASN A 1 737 ? -24.638 7.006 39.108 1.00 49.88 737 ASN A N 1
ATOM 5546 C CA . ASN A 1 737 ? -25.259 6.614 40.376 1.00 49.88 737 ASN A CA 1
ATOM 5547 C C . ASN A 1 737 ? -26.671 7.207 40.427 1.00 49.88 737 ASN A C 1
ATOM 5549 O O . ASN A 1 737 ? -26.830 8.431 40.431 1.00 49.88 737 ASN A O 1
ATOM 5553 N N . ASN A 1 738 ? -27.694 6.355 40.530 1.00 40.81 738 ASN A N 1
ATOM 5554 C CA . ASN A 1 738 ? -28.989 6.796 41.038 1.00 40.81 738 ASN A CA 1
ATOM 5555 C C . ASN A 1 738 ? -28.750 7.327 42.457 1.00 40.81 738 ASN A C 1
ATOM 5557 O O . ASN A 1 738 ? -28.347 6.578 43.340 1.00 40.81 738 ASN A O 1
ATOM 5561 N N . LYS A 1 739 ? -28.970 8.625 42.676 1.00 41.97 739 LYS A N 1
ATOM 5562 C CA . LYS A 1 739 ? -28.840 9.297 43.983 1.00 41.97 739 LYS A CA 1
ATOM 5563 C C . LYS A 1 739 ? -29.921 8.889 45.000 1.00 41.97 739 LYS A C 1
ATOM 5565 O O . LYS A 1 739 ? -30.262 9.677 45.877 1.00 41.97 739 LYS A O 1
ATOM 5570 N N . GLU A 1 740 ? -30.461 7.683 44.907 1.00 37.50 740 GLU A N 1
ATOM 5571 C CA . GLU A 1 740 ? -31.393 7.151 45.892 1.00 37.50 740 GLU A CA 1
ATOM 5572 C C . GLU A 1 740 ? -30.773 5.896 46.506 1.00 37.50 740 GLU A C 1
ATOM 5574 O O . GLU A 1 740 ? -30.612 4.885 45.835 1.00 37.50 740 GLU A O 1
ATOM 5579 N N . GLU A 1 741 ? -30.438 6.029 47.793 1.00 36.56 741 GLU A N 1
ATOM 5580 C CA . GLU A 1 741 ? -29.921 5.022 48.731 1.00 36.56 741 GLU A CA 1
ATOM 5581 C C . GLU A 1 741 ? -28.395 4.832 48.807 1.00 36.56 741 GLU A C 1
ATOM 5583 O O . GLU A 1 741 ? -27.769 4.167 47.991 1.00 36.56 741 GLU A O 1
ATOM 5588 N N . GLY A 1 742 ? -27.825 5.322 49.916 1.00 35.75 742 GLY A N 1
ATOM 5589 C CA . GLY A 1 742 ? -26.645 4.715 50.539 1.00 35.75 742 GLY A CA 1
ATOM 5590 C C . GLY A 1 742 ? -25.356 5.531 50.478 1.00 35.75 742 GLY A C 1
ATOM 5591 O O . GLY A 1 742 ? -24.814 5.811 49.417 1.00 35.75 742 GLY A O 1
ATOM 5592 N N . ASP A 1 743 ? -24.851 5.870 51.659 1.00 36.94 743 ASP A N 1
ATOM 5593 C CA . ASP A 1 743 ? -23.540 6.461 51.927 1.00 36.94 743 ASP A CA 1
ATOM 5594 C C . ASP A 1 743 ? -22.427 5.467 51.524 1.00 36.94 743 ASP A C 1
ATOM 5596 O O . ASP A 1 743 ? -22.135 4.513 52.245 1.00 36.94 743 ASP A O 1
ATOM 5600 N N . GLY A 1 744 ? -21.883 5.625 50.313 1.00 40.22 744 GLY A N 1
ATOM 5601 C CA . GLY A 1 744 ? -20.847 4.759 49.740 1.00 40.22 744 GLY A CA 1
ATOM 5602 C C . GLY A 1 744 ? -20.617 5.061 48.259 1.00 40.22 744 GLY A C 1
ATOM 5603 O O . GLY A 1 744 ? -21.346 4.595 47.390 1.00 40.22 744 GLY A O 1
ATOM 5604 N N . SER A 1 745 ? -19.617 5.885 47.962 1.00 46.31 745 SER A N 1
ATOM 5605 C CA . SER A 1 745 ? -19.279 6.397 46.630 1.00 46.31 745 SER A CA 1
ATOM 5606 C C . SER A 1 745 ? -18.587 5.367 45.720 1.00 46.31 745 SER A C 1
ATOM 5608 O O . SER A 1 745 ? -17.507 5.649 45.200 1.00 46.31 745 SER A O 1
ATOM 5610 N N . ASP A 1 746 ? -19.170 4.186 45.513 1.00 55.06 746 ASP A N 1
ATOM 5611 C CA . ASP A 1 746 ? -18.630 3.230 44.542 1.00 55.06 746 ASP A CA 1
ATOM 5612 C C . ASP A 1 746 ? -19.022 3.661 43.125 1.00 55.06 746 ASP A C 1
ATOM 5614 O O . ASP A 1 746 ? -20.195 3.733 42.752 1.00 55.06 746 ASP A O 1
ATOM 5618 N N . VAL A 1 747 ? -18.012 4.010 42.332 1.00 67.12 747 VAL A N 1
ATOM 5619 C CA . VAL A 1 747 ? -18.162 4.385 40.927 1.00 67.12 747 VAL A CA 1
ATOM 5620 C C . VAL A 1 747 ? -18.458 3.123 40.119 1.00 67.12 747 VAL A C 1
ATOM 5622 O O . VAL A 1 747 ? -17.582 2.279 39.931 1.00 67.12 747 VAL A O 1
ATOM 5625 N N . MET A 1 748 ? -19.684 2.986 39.612 1.00 79.25 748 MET A N 1
ATOM 5626 C CA . MET A 1 748 ? -20.033 1.876 38.722 1.00 79.25 748 MET A CA 1
ATOM 5627 C C . MET A 1 748 ? -19.478 2.126 37.314 1.00 79.25 748 MET A C 1
ATOM 5629 O O . MET A 1 748 ? -19.691 3.192 36.749 1.00 79.25 748 MET A O 1
ATOM 5633 N N . TRP A 1 749 ? -18.825 1.135 36.708 1.00 87.06 749 TRP A N 1
ATOM 5634 C CA . TRP A 1 749 ? -18.371 1.180 35.313 1.00 87.06 749 TRP A CA 1
ATOM 5635 C C . TRP A 1 749 ? -19.243 0.285 34.429 1.00 87.06 749 TRP A C 1
ATOM 5637 O O . TRP A 1 749 ? -19.632 -0.807 34.843 1.00 87.06 749 TRP A O 1
ATOM 5647 N N . VAL A 1 750 ? -19.539 0.723 33.201 1.00 89.56 750 VAL A N 1
ATOM 5648 C CA . VAL A 1 750 ? -20.292 -0.065 32.208 1.00 89.56 750 VAL A CA 1
ATOM 5649 C C . VAL A 1 750 ? -19.480 -0.259 30.925 1.00 89.56 750 VAL A C 1
ATOM 5651 O O . VAL A 1 750 ? -18.725 0.636 30.539 1.00 89.56 750 VAL A O 1
ATOM 5654 N N . PRO A 1 751 ? -19.606 -1.407 30.232 1.00 92.69 751 PRO A N 1
ATOM 5655 C CA . PRO A 1 751 ? -18.908 -1.619 28.970 1.00 92.69 751 PRO A CA 1
ATOM 5656 C C . PRO A 1 751 ? -19.415 -0.639 27.909 1.00 92.69 751 PRO A C 1
ATOM 5658 O O . PRO A 1 751 ? -20.618 -0.531 27.687 1.00 92.69 751 PRO A O 1
ATOM 5661 N N . LEU A 1 752 ? -18.497 0.069 27.247 1.00 92.88 752 LEU A N 1
ATOM 5662 C CA . LEU A 1 752 ? -18.809 1.014 26.175 1.00 92.88 752 LEU A CA 1
ATOM 5663 C C . LEU A 1 752 ? -18.515 0.404 24.807 1.00 92.88 752 LEU A C 1
ATOM 5665 O O . LEU A 1 752 ? -19.403 0.328 23.968 1.00 92.88 752 LEU A O 1
ATOM 5669 N N . SER A 1 753 ? -17.277 -0.018 24.557 1.00 94.06 753 SER A N 1
ATOM 5670 C CA . SER A 1 753 ? -16.870 -0.555 23.251 1.00 94.06 753 SER A CA 1
ATOM 5671 C C . SER A 1 753 ? -15.583 -1.364 23.350 1.00 94.06 753 SER A C 1
ATOM 5673 O O . SER A 1 753 ? -14.823 -1.219 24.303 1.00 94.06 753 SER A O 1
ATOM 5675 N N . VAL A 1 754 ? -15.321 -2.200 22.346 1.00 94.81 754 VAL A N 1
ATOM 5676 C CA . VAL A 1 754 ? -14.068 -2.954 22.215 1.00 94.81 754 VAL A CA 1
ATOM 5677 C C . VAL A 1 754 ? -13.309 -2.433 21.005 1.00 94.81 754 VAL A C 1
ATOM 5679 O O . VAL A 1 754 ? -13.877 -2.325 19.918 1.00 94.81 754 VAL A O 1
ATOM 5682 N N . VAL A 1 755 ? -12.028 -2.129 21.190 1.00 94.31 755 VAL A N 1
ATOM 5683 C CA . VAL A 1 755 ? -11.117 -1.715 20.123 1.00 94.31 755 VAL A CA 1
ATOM 5684 C C . VAL A 1 755 ? -10.100 -2.833 19.914 1.00 94.31 755 VAL A C 1
ATOM 5686 O O . VAL A 1 755 ? -9.318 -3.140 20.809 1.00 94.31 755 VAL A O 1
ATOM 5689 N N . LEU A 1 756 ? -10.149 -3.467 18.741 1.00 94.88 756 LEU A N 1
ATOM 5690 C CA . LEU A 1 756 ? -9.262 -4.571 18.360 1.00 94.88 756 LEU A CA 1
ATOM 5691 C C . LEU A 1 756 ? -8.025 -4.048 17.623 1.00 94.88 756 LEU A C 1
ATOM 5693 O O . LEU A 1 756 ? -8.132 -3.122 16.815 1.00 94.88 756 LEU A O 1
ATOM 5697 N N . GLY A 1 757 ? -6.879 -4.677 17.871 1.00 95.12 757 GLY A N 1
ATOM 5698 C CA . GLY A 1 757 ? -5.569 -4.219 17.410 1.00 95.12 757 GLY A CA 1
ATOM 5699 C C . GLY A 1 757 ? -4.797 -3.482 18.505 1.00 95.12 757 GLY A C 1
ATOM 5700 O O . GLY A 1 757 ? -5.353 -3.112 19.536 1.00 95.12 757 GLY A O 1
ATOM 5701 N N . VAL A 1 758 ? -3.495 -3.283 18.306 1.00 96.19 758 VAL A N 1
ATOM 5702 C CA . VAL A 1 758 ? -2.628 -2.702 19.345 1.00 96.19 758 VAL A CA 1
ATOM 5703 C C . VAL A 1 758 ? -2.781 -1.177 19.383 1.00 96.19 758 VAL A C 1
ATOM 5705 O O . VAL A 1 758 ? -2.535 -0.533 18.361 1.00 96.19 758 VAL A O 1
ATOM 5708 N N . PRO A 1 759 ? -3.177 -0.567 20.514 1.00 95.06 759 PRO A N 1
ATOM 5709 C CA . PRO A 1 759 ? -3.247 0.885 20.619 1.00 95.06 759 PRO A CA 1
ATOM 5710 C C . PRO A 1 759 ? -1.843 1.484 20.610 1.00 95.06 759 PRO A C 1
ATOM 5712 O O . PRO A 1 759 ? -0.974 1.013 21.336 1.00 95.06 759 PRO A O 1
ATOM 5715 N N . LEU A 1 760 ? -1.633 2.541 19.824 1.00 93.88 760 LEU A N 1
ATOM 5716 C CA . LEU A 1 760 ? -0.384 3.310 19.855 1.00 93.88 760 LEU A CA 1
ATOM 5717 C C . LEU A 1 760 ? -0.443 4.510 20.808 1.00 93.88 760 LEU A C 1
ATOM 5719 O O . LEU A 1 760 ? 0.580 5.133 21.071 1.00 93.88 760 LEU A O 1
ATOM 5723 N N . GLN A 1 761 ? -1.626 4.827 21.340 1.00 89.06 761 GLN A N 1
ATOM 5724 C CA . GLN A 1 761 ? -1.822 5.912 22.294 1.00 89.06 761 GLN A CA 1
ATOM 5725 C C . GLN A 1 761 ? -2.885 5.550 23.350 1.00 89.06 761 GLN A C 1
ATOM 5727 O O . GLN A 1 761 ? -3.877 4.895 23.011 1.00 89.06 761 GLN A O 1
ATOM 5732 N N . PRO A 1 762 ? -2.701 5.986 24.613 1.00 91.44 762 PRO A N 1
ATOM 5733 C CA . PRO A 1 762 ? -1.448 6.520 25.168 1.00 91.44 762 PRO A CA 1
ATOM 5734 C C . PRO A 1 762 ? -0.356 5.432 25.265 1.00 91.44 762 PRO A C 1
ATOM 5736 O O . PRO A 1 762 ? -0.652 4.234 25.247 1.00 91.44 762 PRO A O 1
ATOM 5739 N N . LEU A 1 763 ? 0.914 5.838 25.400 1.00 92.06 763 LEU A N 1
ATOM 5740 C CA . LEU A 1 763 ? 2.063 4.918 25.475 1.00 92.06 763 LEU A CA 1
ATOM 5741 C C . LEU A 1 763 ? 1.915 3.873 26.595 1.00 92.06 763 LEU A C 1
ATOM 5743 O O . LEU A 1 763 ? 2.217 2.698 26.391 1.00 92.06 763 LEU A O 1
ATOM 5747 N N . GLU A 1 764 ? 1.406 4.277 27.757 1.00 93.12 764 GLU A N 1
ATOM 5748 C CA . GLU A 1 764 ? 1.217 3.378 28.901 1.00 93.12 764 GLU A CA 1
ATOM 5749 C C . GLU A 1 764 ? 0.173 2.286 28.627 1.00 93.12 764 GLU A C 1
ATOM 5751 O O . GLU A 1 764 ? 0.382 1.122 28.978 1.00 93.12 764 GLU A O 1
ATOM 5756 N N . LEU A 1 765 ? -0.903 2.615 27.899 1.00 95.38 765 LEU A N 1
ATOM 5757 C CA . LEU A 1 765 ? -1.871 1.617 27.444 1.00 95.38 765 LEU A CA 1
ATOM 5758 C C . LEU A 1 765 ? -1.218 0.643 26.452 1.00 95.38 765 LEU A C 1
ATOM 5760 O O . LEU A 1 765 ? -1.419 -0.565 26.569 1.00 95.38 765 LEU A O 1
ATOM 5764 N N . CYS A 1 766 ? -0.406 1.142 25.513 1.00 96.62 766 CYS A N 1
ATOM 5765 C CA . CYS A 1 766 ? 0.344 0.301 24.574 1.00 96.62 766 CYS A CA 1
ATOM 5766 C C . CYS A 1 766 ? 1.246 -0.702 25.310 1.00 96.62 766 CYS A C 1
ATOM 5768 O O . CYS A 1 766 ? 1.211 -1.899 25.013 1.00 96.62 766 CYS A O 1
ATOM 5770 N N . ARG A 1 767 ? 2.024 -0.236 26.300 1.00 95.94 767 ARG A N 1
ATOM 5771 C CA . ARG A 1 767 ? 2.886 -1.092 27.134 1.00 95.94 767 ARG A CA 1
ATOM 5772 C C . ARG A 1 767 ? 2.075 -2.158 27.862 1.00 95.94 767 ARG A C 1
ATOM 5774 O O . ARG A 1 767 ? 2.456 -3.328 27.841 1.00 95.94 767 ARG A O 1
ATOM 5781 N N . ALA A 1 768 ? 0.949 -1.774 28.457 1.00 95.56 768 ALA A N 1
ATOM 5782 C CA . ALA A 1 768 ? 0.093 -2.695 29.192 1.00 95.56 768 ALA A CA 1
ATOM 5783 C C . ALA A 1 768 ? -0.549 -3.757 28.283 1.00 95.56 768 ALA A C 1
ATOM 5785 O O . ALA A 1 768 ? -0.568 -4.934 28.645 1.00 95.56 768 ALA A O 1
ATOM 5786 N N . VAL A 1 769 ? -1.022 -3.376 27.089 1.00 96.69 769 VAL A N 1
ATOM 5787 C CA . VAL A 1 769 ? -1.552 -4.320 26.087 1.00 96.69 769 VAL A CA 1
ATOM 5788 C C . VAL A 1 769 ? -0.464 -5.285 25.620 1.00 96.69 769 VAL A C 1
ATOM 5790 O O . VAL A 1 769 ? -0.688 -6.493 25.628 1.00 96.69 769 VAL A O 1
ATOM 5793 N N . CYS A 1 770 ? 0.728 -4.786 25.278 1.00 96.88 770 CYS A N 1
ATOM 5794 C CA . CYS A 1 770 ? 1.849 -5.630 24.853 1.00 96.88 770 CYS A CA 1
ATOM 5795 C C . CYS A 1 770 ? 2.272 -6.609 25.956 1.00 96.88 770 CYS A C 1
ATOM 5797 O O . CYS A 1 770 ? 2.423 -7.799 25.700 1.00 96.88 770 CYS A O 1
ATOM 5799 N N . SER A 1 771 ? 2.386 -6.134 27.200 1.00 95.44 771 SER A N 1
ATOM 5800 C CA . SER A 1 771 ? 2.735 -6.970 28.352 1.00 95.44 771 SER A CA 1
ATOM 5801 C C . SER A 1 771 ? 1.702 -8.074 28.605 1.00 95.44 771 SER A C 1
ATOM 5803 O O . SER A 1 771 ? 2.078 -9.228 28.810 1.00 95.44 771 SER A O 1
ATOM 5805 N N . ARG A 1 772 ? 0.398 -7.763 28.537 1.00 94.00 772 ARG A N 1
ATOM 5806 C CA . ARG A 1 772 ? -0.662 -8.775 28.689 1.00 94.00 772 ARG A CA 1
ATOM 5807 C C . ARG A 1 772 ? -0.705 -9.760 27.524 1.00 94.00 772 ARG A C 1
ATOM 5809 O O . ARG A 1 772 ? -0.933 -10.946 27.751 1.00 94.00 772 ARG A O 1
ATOM 5816 N N . ALA A 1 773 ? -0.489 -9.291 26.298 1.00 94.56 773 ALA A N 1
ATOM 5817 C CA . ALA A 1 773 ? -0.447 -10.145 25.118 1.00 94.56 773 ALA A CA 1
ATOM 5818 C C . ALA A 1 773 ? 0.737 -11.128 25.178 1.00 94.56 773 ALA A C 1
ATOM 5820 O O . ALA A 1 773 ? 0.545 -12.325 24.951 1.00 94.56 773 ALA A O 1
ATOM 5821 N N . ASP A 1 774 ? 1.929 -10.645 25.541 1.00 93.94 774 ASP A N 1
ATOM 5822 C CA . ASP A 1 774 ? 3.139 -11.458 25.720 1.00 93.94 774 ASP A CA 1
ATOM 5823 C C . ASP A 1 774 ? 2.956 -12.495 26.840 1.00 93.94 774 ASP A C 1
ATOM 5825 O O . ASP A 1 774 ? 3.170 -13.685 26.618 1.00 93.94 774 ASP A O 1
ATOM 5829 N N . ALA A 1 775 ? 2.410 -12.089 27.993 1.00 92.94 775 ALA A N 1
ATOM 5830 C CA . ALA A 1 775 ? 2.089 -13.003 29.094 1.00 92.94 775 ALA A CA 1
ATOM 5831 C C . ALA A 1 775 ? 1.045 -14.074 28.716 1.00 92.94 775 ALA A C 1
ATOM 5833 O O . ALA A 1 775 ? 1.060 -15.181 29.255 1.00 92.94 775 ALA A O 1
ATOM 5834 N N . ALA A 1 776 ? 0.136 -13.761 27.788 1.00 92.06 776 ALA A N 1
ATOM 5835 C CA . ALA A 1 776 ? -0.831 -14.712 27.245 1.00 92.06 776 ALA A CA 1
ATOM 5836 C C . ALA A 1 776 ? -0.250 -15.605 26.131 1.00 92.06 776 ALA A C 1
ATOM 5838 O O . ALA A 1 776 ? -0.971 -16.462 25.607 1.00 92.06 776 ALA A O 1
ATOM 5839 N N . GLY A 1 777 ? 1.014 -15.396 25.747 1.00 93.50 777 GLY A N 1
ATOM 5840 C CA . GLY A 1 777 ? 1.669 -16.099 24.652 1.00 93.50 777 GLY A CA 1
ATOM 5841 C C . GLY A 1 777 ? 0.923 -15.915 23.335 1.00 93.50 777 GLY A C 1
ATOM 5842 O O . GLY A 1 777 ? 0.763 -16.884 22.600 1.00 93.50 777 GLY A O 1
ATOM 5843 N N . PHE A 1 778 ? 0.399 -14.713 23.042 1.00 93.25 778 PHE A N 1
ATOM 5844 C CA . PHE A 1 778 ? -0.559 -14.504 21.942 1.00 93.25 778 PHE A CA 1
ATOM 5845 C C . PHE A 1 778 ? -0.059 -15.017 20.582 1.00 93.25 778 PHE A C 1
ATOM 5847 O O . PHE A 1 778 ? -0.840 -15.514 19.783 1.00 93.25 778 PHE A O 1
ATOM 5854 N N . LEU A 1 779 ? 1.251 -14.982 20.347 1.00 94.12 779 LEU A N 1
ATOM 5855 C CA . LEU A 1 779 ? 1.879 -15.455 19.117 1.00 94.12 779 LEU A CA 1
ATOM 5856 C C . LEU A 1 779 ? 2.176 -16.966 19.092 1.00 94.12 779 LEU A C 1
ATOM 5858 O O . LEU A 1 779 ? 2.535 -17.489 18.032 1.00 94.12 779 LEU A O 1
ATOM 5862 N N . GLU A 1 780 ? 2.003 -17.686 20.200 1.00 92.81 780 GLU A N 1
ATOM 5863 C CA . GLU A 1 780 ? 2.171 -19.137 20.272 1.00 92.81 780 GLU A CA 1
ATOM 5864 C C . GLU A 1 780 ? 1.056 -19.880 19.530 1.00 92.81 780 GLU A C 1
ATOM 5866 O O . GLU A 1 780 ? -0.108 -19.479 19.519 1.00 92.81 780 GLU A O 1
ATOM 5871 N N . THR A 1 781 ? 1.373 -21.054 18.980 1.00 89.88 781 THR A N 1
ATOM 5872 C CA . THR A 1 781 ? 0.427 -21.872 18.201 1.00 89.88 781 THR A CA 1
ATOM 5873 C C . THR A 1 781 ? -0.883 -22.165 18.942 1.00 89.88 781 THR A C 1
ATOM 5875 O O . THR A 1 781 ? -1.946 -22.195 18.323 1.00 89.88 781 THR A O 1
ATOM 5878 N N . LYS A 1 782 ? -0.839 -22.383 20.265 1.00 91.25 782 LYS A N 1
ATOM 5879 C CA . LYS A 1 782 ? -2.044 -22.646 21.070 1.00 91.25 782 LYS A CA 1
ATOM 5880 C C . LYS A 1 782 ? -2.931 -21.404 21.197 1.00 91.25 782 LYS A C 1
ATOM 5882 O O . LYS A 1 782 ? -4.146 -21.523 21.048 1.00 91.25 782 LYS A O 1
ATOM 5887 N N . ALA A 1 783 ? -2.338 -20.240 21.459 1.00 92.31 783 ALA A N 1
ATOM 5888 C CA . ALA A 1 783 ? -3.068 -18.982 21.585 1.00 92.31 783 ALA A CA 1
ATOM 5889 C C . ALA A 1 783 ? -3.633 -18.528 20.233 1.00 92.31 783 ALA A C 1
ATOM 5891 O O . ALA A 1 783 ? -4.815 -18.203 20.155 1.00 92.31 783 ALA A O 1
ATOM 5892 N N . CYS A 1 784 ? -2.841 -18.638 19.163 1.00 92.31 784 CYS A N 1
ATOM 5893 C CA . CYS A 1 784 ? -3.264 -18.402 17.783 1.00 92.31 784 CYS A CA 1
ATOM 5894 C C . CYS A 1 784 ? -4.521 -19.209 17.413 1.00 92.31 784 CYS A C 1
ATOM 5896 O O . CYS A 1 784 ? -5.501 -18.636 16.948 1.00 92.31 784 CYS A O 1
ATOM 5898 N N . LYS A 1 785 ? -4.537 -20.525 17.682 1.00 90.88 785 LYS A N 1
ATOM 5899 C CA . LYS A 1 785 ? -5.710 -21.384 17.418 1.00 90.88 785 LYS A CA 1
ATOM 5900 C C . LYS A 1 785 ? -6.935 -20.991 18.245 1.00 90.88 785 LYS A C 1
ATOM 5902 O O . LYS A 1 785 ? -8.055 -21.041 17.746 1.00 90.88 785 LYS A O 1
ATOM 5907 N N . ARG A 1 786 ? -6.730 -20.605 19.509 1.00 92.25 786 ARG A N 1
ATOM 5908 C CA . ARG A 1 786 ? -7.812 -20.123 20.381 1.00 92.25 786 ARG A CA 1
ATOM 5909 C C . ARG A 1 786 ? -8.396 -18.811 19.860 1.00 92.25 786 ARG A C 1
ATOM 5911 O O . ARG A 1 786 ? -9.610 -18.653 19.865 1.00 92.25 786 ARG A O 1
ATOM 5918 N N . HIS A 1 787 ? -7.545 -17.891 19.411 1.00 93.62 787 HIS A N 1
ATOM 5919 C CA . HIS A 1 787 ? -7.967 -16.621 18.825 1.00 93.62 787 HIS A CA 1
ATOM 5920 C C . HIS A 1 787 ? -8.711 -16.826 17.503 1.00 93.62 787 HIS A C 1
ATOM 5922 O O . HIS A 1 787 ? -9.751 -16.214 17.293 1.00 93.62 787 HIS A O 1
ATOM 5928 N N . GLU A 1 788 ? -8.237 -17.733 16.646 1.00 91.75 788 GLU A N 1
ATOM 5929 C CA . GLU A 1 788 ? -8.918 -18.098 15.397 1.00 91.75 788 GLU A CA 1
ATOM 5930 C C . GLU A 1 788 ? -10.347 -18.600 15.646 1.00 91.75 788 GLU A C 1
ATOM 5932 O O . GLU A 1 788 ? -11.296 -18.138 15.013 1.00 91.75 788 GLU A O 1
ATOM 5937 N N . GLU A 1 789 ? -10.512 -19.514 16.607 1.00 92.69 789 GLU A N 1
ATOM 5938 C CA . GLU A 1 789 ? -11.830 -19.991 17.028 1.00 92.69 789 GLU A CA 1
ATOM 5939 C C . GLU A 1 789 ? -12.672 -18.856 17.623 1.00 92.69 789 GLU A C 1
ATOM 5941 O O . GLU A 1 789 ? -13.842 -18.698 17.277 1.00 92.69 789 GLU A O 1
ATOM 5946 N N . GLY A 1 790 ? -12.058 -18.000 18.442 1.00 93.94 790 GLY A N 1
ATOM 5947 C CA . GLY A 1 790 ? -12.691 -16.799 18.979 1.00 93.94 790 GLY A CA 1
ATOM 5948 C C . GLY A 1 790 ? -13.243 -15.872 17.893 1.00 93.94 790 GLY A C 1
ATOM 5949 O O . GLY A 1 790 ? -14.372 -15.396 18.001 1.00 93.94 790 GLY A O 1
ATOM 5950 N N . GLN A 1 791 ? -12.515 -15.681 16.789 1.00 93.00 791 GLN A N 1
ATOM 5951 C CA . GLN A 1 791 ? -13.006 -14.905 15.649 1.00 93.00 791 GLN A CA 1
ATOM 5952 C C . GLN A 1 791 ? -14.195 -15.560 14.941 1.00 93.00 791 GLN A C 1
ATOM 5954 O O . GLN A 1 791 ? -15.081 -14.840 14.478 1.00 93.00 791 GLN A O 1
ATOM 5959 N N . ARG A 1 792 ? -14.253 -16.898 14.864 1.00 93.00 792 ARG A N 1
ATOM 5960 C CA . ARG A 1 792 ? -15.423 -17.615 14.319 1.00 93.00 792 ARG A CA 1
ATOM 5961 C C . ARG A 1 792 ? -16.650 -17.408 15.198 1.00 93.00 792 ARG A C 1
ATOM 5963 O O . ARG A 1 792 ? -17.719 -17.100 14.672 1.00 93.00 792 ARG A O 1
ATOM 5970 N N . ILE A 1 793 ? -16.481 -17.500 16.516 1.00 95.50 793 ILE A N 1
ATOM 5971 C CA . ILE A 1 793 ? -17.542 -17.238 17.497 1.00 95.50 793 ILE A CA 1
ATOM 5972 C C . ILE A 1 793 ? -18.037 -15.792 17.366 1.00 95.50 793 ILE A C 1
ATOM 5974 O O . ILE A 1 793 ? -19.238 -15.567 17.205 1.00 95.50 793 ILE A O 1
ATOM 5978 N N . LEU A 1 794 ? -17.122 -14.817 17.337 1.00 95.25 794 LEU A N 1
ATOM 5979 C CA . LEU A 1 794 ? -17.465 -13.406 17.162 1.00 95.25 794 LEU A CA 1
ATOM 5980 C C . LEU A 1 794 ? -18.206 -13.162 15.841 1.00 95.25 794 LEU A C 1
ATOM 5982 O O . LEU A 1 794 ? -19.215 -12.456 15.807 1.00 95.25 794 LEU A O 1
ATOM 5986 N N . HIS A 1 795 ? -17.724 -13.754 14.747 1.00 93.44 795 HIS A N 1
ATOM 5987 C CA . HIS A 1 795 ? -18.357 -13.645 13.437 1.00 93.44 795 HIS A CA 1
ATOM 5988 C C . HIS A 1 795 ? -19.788 -14.199 13.450 1.00 93.44 795 HIS A C 1
ATOM 5990 O O . HIS A 1 795 ? -20.699 -13.547 12.934 1.00 93.44 795 HIS A O 1
ATOM 5996 N N . ALA A 1 796 ? -20.006 -15.360 14.074 1.00 93.75 796 ALA A N 1
ATOM 5997 C CA . ALA A 1 796 ? -21.327 -15.964 14.215 1.00 93.75 796 ALA A CA 1
ATOM 5998 C C . ALA A 1 796 ? -22.267 -15.100 15.075 1.00 93.75 796 ALA A C 1
ATOM 6000 O O . ALA A 1 796 ? -23.414 -14.870 14.685 1.00 93.75 796 ALA A O 1
ATOM 6001 N N . ALA A 1 797 ? -21.777 -14.557 16.196 1.00 94.38 797 ALA A N 1
ATOM 6002 C CA . ALA A 1 797 ? -22.547 -13.672 17.070 1.00 94.38 797 ALA A CA 1
ATOM 6003 C C . ALA A 1 797 ? -22.991 -12.392 16.340 1.00 94.38 797 ALA A C 1
ATOM 6005 O O . ALA A 1 797 ? -24.174 -12.040 16.352 1.00 94.38 797 ALA A O 1
ATOM 6006 N N . LEU A 1 798 ? -22.069 -11.736 15.628 1.00 93.19 798 LEU A N 1
ATOM 6007 C CA . LEU A 1 798 ? -22.371 -10.539 14.840 1.00 93.19 798 LEU A CA 1
ATOM 6008 C C . LEU A 1 798 ? -23.346 -10.841 13.698 1.00 93.19 798 LEU A C 1
ATOM 6010 O O . LEU A 1 798 ? -24.273 -10.068 13.478 1.00 93.19 798 LEU A O 1
ATOM 6014 N N . THR A 1 799 ? -23.182 -11.975 13.013 1.00 91.38 799 THR A N 1
ATOM 6015 C CA . THR A 1 799 ? -24.088 -12.408 11.935 1.00 91.38 799 THR A CA 1
ATOM 6016 C C . THR A 1 799 ? -25.497 -12.693 12.458 1.00 91.38 799 THR A C 1
ATOM 6018 O O . THR A 1 799 ? -26.482 -12.328 11.823 1.00 91.38 799 THR A O 1
ATOM 6021 N N . SER A 1 800 ? -25.619 -13.288 13.646 1.00 92.44 800 SER A N 1
ATOM 6022 C CA . SER A 1 800 ? -26.913 -13.513 14.303 1.00 92.44 800 SER A CA 1
ATOM 6023 C C . SER A 1 800 ? -27.622 -12.195 14.643 1.00 92.44 800 SER A C 1
ATOM 6025 O O . SER A 1 800 ? -28.816 -12.031 14.385 1.00 92.44 800 SER A O 1
ATOM 6027 N N . ILE A 1 801 ? -26.893 -11.213 15.180 1.00 90.38 801 ILE A N 1
ATOM 6028 C CA . ILE A 1 801 ? -27.452 -9.893 15.512 1.00 90.38 801 ILE A CA 1
ATOM 6029 C C . ILE A 1 801 ? -27.850 -9.130 14.245 1.00 90.38 801 ILE A C 1
ATOM 6031 O O . ILE A 1 801 ? -28.954 -8.580 14.183 1.00 90.38 801 ILE A O 1
ATOM 6035 N N . THR A 1 802 ? -26.994 -9.119 13.221 1.00 90.12 802 THR A N 1
ATOM 6036 C CA . THR A 1 802 ? -27.296 -8.440 11.955 1.00 90.12 802 THR A CA 1
ATOM 6037 C C . THR A 1 802 ? -28.463 -9.102 11.224 1.00 90.12 802 THR A C 1
ATOM 6039 O O . THR A 1 802 ? -29.263 -8.393 10.624 1.00 90.12 802 THR A O 1
ATOM 6042 N N . ALA A 1 803 ? -28.641 -10.422 11.328 1.00 88.62 803 ALA A N 1
ATOM 6043 C CA . ALA A 1 803 ? -29.806 -11.113 10.777 1.00 88.62 803 ALA A CA 1
ATOM 6044 C C . ALA A 1 803 ? -31.118 -10.748 11.500 1.00 88.62 803 ALA A C 1
ATOM 6046 O O . ALA A 1 803 ? -32.165 -10.654 10.858 1.00 88.62 803 ALA A O 1
ATOM 6047 N N . ARG A 1 804 ? -31.074 -10.521 12.823 1.00 88.69 804 ARG A N 1
ATOM 6048 C CA . ARG A 1 804 ? -32.250 -10.131 13.626 1.00 88.69 804 ARG A CA 1
ATOM 6049 C C . ARG A 1 804 ? -32.684 -8.680 13.397 1.00 88.69 804 ARG A C 1
ATOM 6051 O O . ARG A 1 804 ? -33.881 -8.405 13.375 1.00 88.69 804 ARG A O 1
ATOM 6058 N N . HIS A 1 805 ? -31.730 -7.758 13.252 1.00 87.19 805 HIS A N 1
ATOM 6059 C CA . HIS A 1 805 ? -31.995 -6.311 13.311 1.00 87.19 805 HIS A CA 1
ATOM 6060 C C . HIS A 1 805 ? -31.550 -5.515 12.070 1.00 87.19 805 HIS A C 1
ATOM 6062 O O . HIS A 1 805 ? -31.912 -4.342 11.923 1.00 87.19 805 HIS A O 1
ATOM 6068 N N . GLY A 1 806 ? -30.756 -6.119 11.188 1.00 83.25 806 GLY A N 1
ATOM 6069 C CA . GLY A 1 806 ? -30.199 -5.493 9.994 1.00 83.25 806 GLY A CA 1
ATOM 6070 C C . GLY A 1 806 ? -31.013 -5.737 8.720 1.00 83.25 806 GLY A C 1
ATOM 6071 O O . GLY A 1 806 ? -31.969 -6.511 8.686 1.00 83.25 806 GLY A O 1
ATOM 6072 N N . SER A 1 807 ? -30.630 -5.050 7.646 1.00 75.62 807 SER A N 1
ATOM 6073 C CA . SER A 1 807 ? -31.216 -5.199 6.314 1.00 75.62 807 SER A CA 1
ATOM 6074 C C . SER A 1 807 ? -30.871 -6.543 5.670 1.00 75.62 807 SER A C 1
ATOM 6076 O O . SER A 1 807 ? -29.706 -6.926 5.647 1.00 75.62 807 SER A O 1
ATOM 6078 N N . GLN A 1 808 ? -31.844 -7.211 5.040 1.00 59.41 808 GLN A N 1
ATOM 6079 C CA . GLN A 1 808 ? -31.638 -8.480 4.314 1.00 59.41 808 GLN A CA 1
ATOM 6080 C C . GLN A 1 808 ? -30.923 -8.322 2.946 1.00 59.41 808 GLN A C 1
ATOM 6082 O O . GLN A 1 808 ? -31.139 -9.106 2.029 1.00 59.41 808 GLN A O 1
ATOM 6087 N N . GLY A 1 809 ? -30.065 -7.309 2.783 1.00 53.03 809 GLY A N 1
ATOM 6088 C CA . GLY A 1 809 ? -29.321 -7.042 1.546 1.00 53.03 809 GLY A CA 1
ATOM 6089 C C . GLY A 1 809 ? -28.015 -6.265 1.773 1.00 53.03 809 GLY A C 1
ATOM 6090 O O . GLY A 1 809 ? -27.803 -5.708 2.852 1.00 53.03 809 GLY A O 1
ATOM 6091 N N . LEU A 1 810 ? -27.159 -6.224 0.738 1.00 48.41 810 LEU A N 1
ATOM 6092 C CA . LEU A 1 810 ? -25.833 -5.567 0.658 1.00 48.41 810 LEU A CA 1
ATOM 6093 C C . LEU A 1 810 ? -25.911 -4.019 0.691 1.00 48.41 810 LEU A C 1
ATOM 6095 O O . LEU A 1 810 ? -25.384 -3.335 -0.181 1.00 48.41 810 LEU A O 1
ATOM 6099 N N . GLY A 1 811 ? -26.622 -3.450 1.665 1.00 45.09 811 GLY A N 1
ATOM 6100 C CA . GLY A 1 811 ? -26.960 -2.022 1.707 1.00 45.09 811 GLY A CA 1
ATOM 6101 C C . GLY A 1 811 ? -25.993 -1.111 2.472 1.00 45.09 811 GLY A C 1
ATOM 6102 O O . GLY A 1 811 ? -26.260 0.084 2.553 1.00 45.09 811 GLY A O 1
ATOM 6103 N N . GLY A 1 812 ? -24.910 -1.629 3.062 1.00 51.25 812 GLY A N 1
ATOM 6104 C CA . GLY A 1 812 ? -23.973 -0.835 3.869 1.00 51.25 812 GLY A CA 1
ATOM 6105 C C . GLY A 1 812 ? -22.530 -0.852 3.364 1.00 51.25 812 GLY A C 1
ATOM 6106 O O . GLY A 1 812 ? -22.121 -1.716 2.584 1.00 51.25 812 GLY A O 1
ATOM 6107 N N . SER A 1 813 ? -21.747 0.122 3.835 1.00 47.84 813 SER A N 1
ATOM 6108 C CA . SER A 1 813 ? -20.306 0.226 3.578 1.00 47.84 813 SER A CA 1
ATOM 6109 C C . SER A 1 813 ? -19.595 -1.083 3.936 1.00 47.84 813 SER A C 1
ATOM 6111 O O . SER A 1 813 ? -19.774 -1.623 5.027 1.00 47.84 813 SER A O 1
ATOM 6113 N N . GLY A 1 814 ? -18.837 -1.642 2.990 1.00 54.56 814 GLY A N 1
ATOM 6114 C CA . GLY A 1 814 ? -18.130 -2.914 3.182 1.00 54.56 814 GLY A CA 1
ATOM 6115 C C . GLY A 1 814 ? -19.016 -4.169 3.220 1.00 54.56 814 GLY A C 1
ATOM 6116 O O . GLY A 1 814 ? -18.544 -5.210 3.668 1.00 54.56 814 GLY A O 1
ATOM 6117 N N . GLY A 1 815 ? -20.276 -4.097 2.769 1.00 65.88 815 GLY A N 1
ATOM 6118 C CA . GLY A 1 815 ? -21.187 -5.250 2.714 1.00 65.88 815 GLY A CA 1
ATOM 6119 C C . GLY A 1 815 ? -21.831 -5.617 4.057 1.00 65.88 815 GLY A C 1
ATOM 6120 O O . GLY A 1 815 ? -22.453 -6.671 4.166 1.00 65.88 815 GLY A O 1
ATOM 6121 N N . VAL A 1 816 ? -21.698 -4.760 5.076 1.00 76.62 816 VAL A N 1
ATOM 6122 C CA . VAL A 1 816 ? -22.311 -4.959 6.397 1.00 76.62 816 VAL A CA 1
ATOM 6123 C C . VAL A 1 816 ? -23.759 -4.443 6.387 1.00 76.62 816 VAL A C 1
ATOM 6125 O O . VAL A 1 816 ? -23.986 -3.317 5.944 1.00 76.62 816 VAL A O 1
ATOM 6128 N N . PRO A 1 817 ? -24.749 -5.205 6.889 1.00 82.25 817 PRO A N 1
ATOM 6129 C CA . PRO A 1 817 ? -26.140 -4.754 6.965 1.00 82.25 817 PRO A CA 1
ATOM 6130 C C . PRO A 1 817 ? -26.318 -3.472 7.789 1.00 82.25 817 PRO A C 1
ATOM 6132 O O . PRO A 1 817 ? -25.702 -3.321 8.846 1.00 82.25 817 PRO A O 1
ATOM 6135 N N . LEU A 1 818 ? -27.203 -2.576 7.347 1.00 85.38 818 LEU A N 1
ATOM 6136 C CA . LEU A 1 818 ? -27.611 -1.395 8.118 1.00 85.38 818 LEU A CA 1
ATOM 6137 C C . LEU A 1 818 ? -28.811 -1.729 9.016 1.00 85.38 818 LEU A C 1
ATOM 6139 O O . LEU A 1 818 ? -29.613 -2.590 8.647 1.00 85.38 818 LEU A O 1
ATOM 6143 N N . PRO A 1 819 ? -28.980 -1.064 10.173 1.00 86.75 819 PRO A N 1
ATOM 6144 C CA . PRO A 1 819 ? -30.170 -1.249 10.997 1.00 86.75 819 PRO A CA 1
ATOM 6145 C C . PRO A 1 819 ? -31.418 -0.759 10.250 1.00 86.75 819 PRO A C 1
ATOM 6147 O O . PRO A 1 819 ? -31.433 0.348 9.710 1.00 86.75 819 PRO A O 1
ATOM 6150 N N . LEU A 1 820 ? -32.474 -1.579 10.227 1.00 79.12 820 LEU A N 1
ATOM 6151 C CA . LEU A 1 820 ? -33.742 -1.246 9.554 1.00 79.12 820 LEU A CA 1
ATOM 6152 C C . LEU A 1 820 ? -34.736 -0.521 10.457 1.00 79.12 820 LEU A C 1
ATOM 6154 O O . LEU A 1 820 ? -35.604 0.209 9.982 1.00 79.12 820 LEU A O 1
ATOM 6158 N N . ARG A 1 821 ? -34.655 -0.792 11.758 1.00 83.62 821 ARG A N 1
ATOM 6159 C CA . ARG A 1 821 ? -35.633 -0.349 12.746 1.00 83.62 821 ARG A CA 1
ATOM 6160 C C . ARG A 1 821 ? -35.000 0.596 13.735 1.00 83.62 821 ARG A C 1
ATOM 6162 O O . ARG A 1 821 ? -33.788 0.615 13.936 1.00 83.62 821 ARG A O 1
ATOM 6169 N N . LEU A 1 822 ? -35.872 1.371 14.352 1.00 86.69 822 LEU A N 1
ATOM 6170 C CA . LEU A 1 822 ? -35.508 2.205 15.467 1.00 86.69 822 LEU A CA 1
ATOM 6171 C C . LEU A 1 822 ? -35.512 1.347 16.732 1.00 86.69 822 LEU A C 1
ATOM 6173 O O . LEU A 1 822 ? -36.527 0.731 17.062 1.00 86.69 822 LEU A O 1
ATOM 6177 N N . LEU A 1 823 ? -34.361 1.270 17.395 1.00 90.00 823 LEU A N 1
ATOM 6178 C CA . LEU A 1 823 ? -34.146 0.369 18.526 1.00 90.00 823 LEU A CA 1
ATOM 6179 C C . LEU A 1 823 ? -33.691 1.160 19.744 1.00 90.00 823 LEU A C 1
ATOM 6181 O O . LEU A 1 823 ? -32.960 2.144 19.622 1.00 90.00 823 LEU A O 1
ATOM 6185 N N . GLN A 1 824 ? -34.075 0.686 20.921 1.00 90.56 824 GLN A N 1
ATOM 6186 C CA . GLN A 1 824 ? -33.558 1.164 22.193 1.00 90.56 824 GLN A CA 1
ATOM 6187 C C . GLN A 1 824 ? -32.868 0.020 22.928 1.00 90.56 824 GLN A C 1
ATOM 6189 O O . GLN A 1 824 ? -33.407 -1.080 23.015 1.00 90.56 824 GLN A O 1
ATOM 6194 N N . ILE A 1 825 ? -31.691 0.290 23.482 1.00 90.38 825 ILE A N 1
ATOM 6195 C CA . ILE A 1 825 ? -30.986 -0.618 24.387 1.00 90.38 825 ILE A CA 1
ATOM 6196 C C . ILE A 1 825 ? -31.081 -0.016 25.783 1.00 90.38 825 ILE A C 1
ATOM 6198 O O . ILE A 1 825 ? -30.721 1.146 25.982 1.00 90.38 825 ILE A O 1
ATOM 6202 N N . ASN A 1 826 ? -31.616 -0.776 26.736 1.00 87.75 826 ASN A N 1
ATOM 6203 C CA . ASN A 1 826 ? -31.683 -0.340 28.131 1.00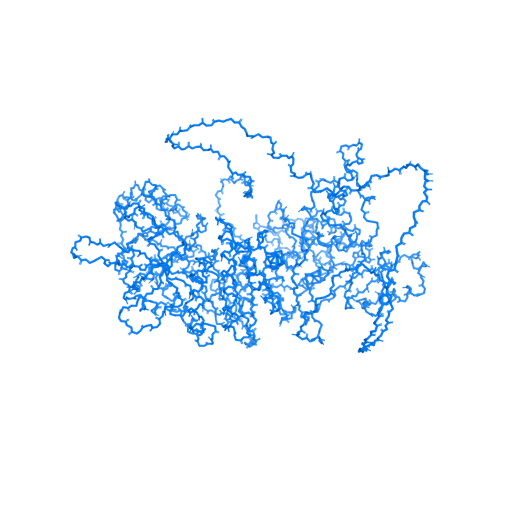 87.75 826 ASN A CA 1
ATOM 6204 C C . ASN A 1 826 ? -30.367 -0.625 28.882 1.00 87.75 826 ASN A C 1
ATOM 6206 O O . ASN A 1 826 ? -29.455 -1.250 28.345 1.00 87.75 826 ASN A O 1
ATOM 6210 N N . SER A 1 827 ? -30.285 -0.202 30.145 1.00 84.56 827 SER A N 1
ATOM 6211 C CA . SER A 1 827 ? -29.103 -0.400 31.000 1.00 84.56 827 SER A CA 1
ATOM 6212 C C . SER A 1 827 ? -28.708 -1.868 31.204 1.00 84.56 827 SER A C 1
ATOM 6214 O O . SER A 1 827 ? -27.548 -2.150 31.486 1.00 84.56 827 SER A O 1
ATOM 6216 N N . ASN A 1 828 ? -29.648 -2.800 31.013 1.00 85.69 828 ASN A N 1
ATOM 6217 C CA . ASN A 1 828 ? -29.431 -4.244 31.125 1.00 85.69 828 ASN A CA 1
ATOM 6218 C C . ASN A 1 828 ? -29.051 -4.887 29.776 1.00 85.69 828 ASN A C 1
ATOM 6220 O O . ASN A 1 828 ? -29.143 -6.103 29.626 1.00 85.69 828 ASN A O 1
ATOM 6224 N N . GLY A 1 829 ? -28.709 -4.090 28.756 1.00 83.19 829 GLY A N 1
ATOM 6225 C CA . GLY A 1 829 ? -28.327 -4.586 27.431 1.00 83.19 829 GLY A CA 1
ATOM 6226 C C . GLY A 1 829 ? -29.475 -5.174 26.602 1.00 83.19 829 GLY A C 1
ATOM 6227 O O . GLY A 1 829 ? -29.238 -5.741 25.537 1.00 83.19 829 GLY A O 1
ATOM 6228 N N . LYS A 1 830 ? -30.731 -5.045 27.052 1.00 88.25 830 LYS A N 1
ATOM 6229 C CA . LYS A 1 830 ? -31.893 -5.590 26.342 1.00 88.25 830 LYS A CA 1
ATOM 6230 C C . LYS A 1 830 ? -32.298 -4.671 25.194 1.00 88.25 830 LYS A C 1
ATOM 6232 O O . LYS A 1 830 ? -32.560 -3.487 25.409 1.00 88.25 830 LYS A O 1
ATOM 6237 N N . ILE A 1 831 ? -32.420 -5.253 24.004 1.00 89.19 831 ILE A N 1
ATOM 6238 C CA . ILE A 1 831 ? -32.855 -4.575 22.779 1.00 89.19 831 ILE A CA 1
ATOM 6239 C C . ILE A 1 831 ? -34.389 -4.539 22.737 1.00 89.19 831 ILE A C 1
ATOM 6241 O O . ILE A 1 831 ? -35.054 -5.564 22.896 1.00 89.19 831 ILE A O 1
ATOM 6245 N N . LEU A 1 832 ? -34.952 -3.353 22.528 1.00 87.44 832 LEU A N 1
ATOM 6246 C CA . LEU A 1 832 ? -36.385 -3.092 22.439 1.00 87.44 832 LEU A CA 1
ATOM 6247 C C . LEU A 1 832 ? -36.697 -2.397 21.108 1.00 87.44 832 LEU A C 1
ATOM 6249 O O . LEU A 1 832 ? -36.090 -1.375 20.784 1.00 87.44 832 LEU A O 1
ATOM 6253 N N . ASP A 1 833 ? -37.662 -2.932 20.360 1.00 81.94 833 ASP A N 1
ATOM 6254 C CA . ASP A 1 833 ? -38.252 -2.237 19.213 1.00 81.94 833 ASP A CA 1
ATOM 6255 C C . ASP A 1 833 ? -39.082 -1.051 19.727 1.00 81.94 833 ASP A C 1
ATOM 6257 O O . ASP A 1 833 ? -39.933 -1.214 20.607 1.00 81.94 833 ASP A O 1
ATOM 6261 N N . ILE A 1 834 ? -38.858 0.143 19.174 1.00 78.75 834 ILE A N 1
ATOM 6262 C CA . ILE A 1 834 ? -39.598 1.349 19.563 1.00 78.75 834 ILE A CA 1
ATOM 6263 C C . ILE A 1 834 ? -40.147 2.101 18.350 1.00 78.75 834 ILE A C 1
ATOM 6265 O O . ILE A 1 834 ? -39.524 2.190 17.295 1.00 78.75 834 ILE A O 1
ATOM 6269 N N . ALA A 1 835 ? -41.328 2.696 18.523 1.00 66.06 835 ALA A N 1
ATOM 6270 C CA . ALA A 1 835 ? -41.923 3.622 17.567 1.00 66.06 835 ALA A CA 1
ATOM 6271 C C . ALA A 1 835 ? -41.769 5.055 18.098 1.00 66.06 835 ALA A C 1
ATOM 6273 O O . ALA A 1 835 ? -42.305 5.381 19.153 1.00 66.06 835 ALA A O 1
ATOM 6274 N N . LEU A 1 836 ? -41.071 5.941 17.377 1.00 56.47 836 LEU A N 1
ATOM 6275 C CA . LEU A 1 836 ? -40.860 7.332 17.828 1.00 56.47 836 LEU A CA 1
ATOM 6276 C C . LEU A 1 836 ? -42.103 8.251 17.727 1.00 56.47 836 LEU A C 1
ATOM 6278 O O . LEU A 1 836 ? -42.005 9.451 17.998 1.00 56.47 836 LEU A O 1
ATOM 6282 N N . GLY A 1 837 ? -43.286 7.733 17.378 1.00 57.00 837 GLY A N 1
ATOM 6283 C CA . GLY A 1 837 ? -44.513 8.535 17.259 1.00 57.00 837 GLY A CA 1
ATOM 6284 C C . GLY A 1 837 ? -44.346 9.755 16.332 1.00 57.00 837 GLY A C 1
ATOM 6285 O O . GLY A 1 837 ? -43.621 9.697 15.343 1.00 57.00 837 GLY A O 1
ATOM 6286 N N . SER A 1 838 ? -44.974 10.891 16.662 1.00 46.38 838 SER A N 1
ATOM 6287 C CA . SER A 1 838 ? -44.942 12.140 15.869 1.00 46.38 838 SER A CA 1
ATOM 6288 C C . SER A 1 838 ? -43.579 12.858 15.795 1.00 46.38 838 SER A C 1
ATOM 6290 O O . SER A 1 838 ? -43.481 13.928 15.191 1.00 46.38 838 SER A O 1
ATOM 6292 N N . ALA A 1 839 ? -42.523 12.312 16.414 1.00 47.94 839 ALA A N 1
ATOM 6293 C CA . ALA A 1 839 ? -41.186 12.916 16.449 1.00 47.94 839 ALA A CA 1
ATOM 6294 C C . ALA A 1 839 ? -40.346 12.650 15.183 1.00 47.94 839 ALA A C 1
ATOM 6296 O O . ALA A 1 839 ? -39.302 13.280 14.999 1.00 47.94 839 ALA A O 1
ATOM 6297 N N . VAL A 1 840 ? -40.791 11.733 14.319 1.00 54.12 840 VAL A N 1
ATOM 6298 C CA . VAL A 1 840 ? -40.111 11.365 13.072 1.00 54.12 840 VAL A CA 1
ATOM 6299 C C . VAL A 1 840 ? -41.009 11.719 11.898 1.00 54.12 840 VAL A C 1
ATOM 6301 O O . VAL A 1 840 ? -42.107 11.182 11.761 1.00 54.12 840 VAL A O 1
ATOM 6304 N N . GLN A 1 841 ? -40.534 12.604 11.025 1.00 53.19 841 GLN A N 1
ATOM 6305 C CA . GLN A 1 841 ? -41.068 12.691 9.671 1.00 53.19 841 GLN A CA 1
ATOM 6306 C C . GLN A 1 841 ? -40.224 11.754 8.813 1.00 53.19 841 GLN A C 1
ATOM 6308 O O . GLN A 1 841 ? -39.059 12.039 8.535 1.00 53.19 841 GLN A O 1
ATOM 6313 N N . GLY A 1 842 ? -40.796 10.610 8.438 1.00 45.62 842 GLY A N 1
ATOM 6314 C CA . GLY A 1 842 ? -40.169 9.735 7.457 1.00 45.62 842 GLY A CA 1
ATOM 6315 C C . GLY A 1 842 ? -40.074 10.484 6.134 1.00 45.62 842 GLY A C 1
ATOM 6316 O O . GLY A 1 842 ? -41.096 10.772 5.514 1.00 45.62 842 GLY A O 1
ATOM 6317 N N . LEU A 1 843 ? -38.863 10.820 5.697 1.00 39.69 843 LEU A N 1
ATOM 6318 C CA . LEU A 1 843 ? -38.643 11.088 4.285 1.00 39.69 843 LEU A CA 1
ATOM 6319 C C . LEU A 1 843 ? -38.750 9.729 3.598 1.00 39.69 843 LEU A C 1
ATOM 6321 O O . LEU A 1 843 ? -37.885 8.876 3.782 1.00 39.69 843 LEU A O 1
ATOM 6325 N N . SER A 1 844 ? -39.833 9.502 2.852 1.00 34.09 844 SER A N 1
ATOM 6326 C CA . SER A 1 844 ? -39.920 8.359 1.947 1.00 34.09 844 SER A CA 1
ATOM 6327 C C . SER A 1 844 ? -38.904 8.557 0.820 1.00 34.09 844 SER A C 1
ATOM 6329 O O . SER A 1 844 ? -39.239 9.017 -0.269 1.00 34.09 844 SER A O 1
ATOM 6331 N N . LEU A 1 845 ? -37.641 8.244 1.080 1.00 30.97 845 LEU A N 1
ATOM 6332 C CA . LEU A 1 845 ? -36.685 7.954 0.023 1.00 30.97 845 LEU A CA 1
ATOM 6333 C C . LEU A 1 845 ? -36.858 6.473 -0.323 1.00 30.97 845 LEU A C 1
ATOM 6335 O O . LEU A 1 845 ? -36.145 5.600 0.160 1.00 30.97 845 LEU A O 1
ATOM 6339 N N . LEU A 1 846 ? -37.920 6.215 -1.087 1.00 28.73 846 LEU A N 1
ATOM 6340 C CA . LEU A 1 846 ? -38.062 5.032 -1.924 1.00 28.73 846 LEU A CA 1
ATOM 6341 C C . LEU A 1 846 ? -37.210 5.236 -3.187 1.00 28.73 846 LEU A C 1
ATOM 6343 O O . LEU A 1 846 ? -37.255 6.322 -3.769 1.00 28.73 846 LEU A O 1
ATOM 6347 N N . HIS A 1 847 ? -36.564 4.140 -3.600 1.00 30.94 847 HIS A N 1
ATOM 6348 C CA . HIS A 1 847 ? -35.714 3.894 -4.777 1.00 30.94 847 HIS A CA 1
ATOM 6349 C C . HIS A 1 847 ? -34.218 4.197 -4.686 1.00 30.94 847 HIS A C 1
ATOM 6351 O O . HIS A 1 847 ? -33.817 5.380 -4.669 1.00 30.94 847 HIS A O 1
#

Foldseek 3Di:
DVLVLVLVVCQVVLHAPVPDDPVNCVVDPRLRSLVVSLVVCLLQVHQCVPHNNVVRDDNVVSVVVSLVVCLVLLHADSQLVCVCCLAPVVDDSQNSLLLSLLVCLQVVHQLLSRDQLSQLVSCQWQVQHRVNSVVLSVVQVVPDPDPTGDSVSSSVSGDPFTDQHDDDQAKFKAFHHDDPVRVVPDDPLLVVQHVQRPDDRHHGPNVHDSVSSSVCVRVSGMDIFQFADQQWAKDFDQCPPRRDRDPPPVDDDSSDHPLLLLLLLCLQQGDRVHGLNRSCVLQVHDSSSSRSSQRSCVSSVRMDTDDPPDPPDDDDPDDPDDDDDDDDDDDDDDDDDDDDDDDDDDDDDDDDDDDDDDDDDDDDPPDPPPPDPPPDDDDDDDDDDDDDDDDDDPPDDDDDDDDDDDDDDDDPDDDRDPPDDDPDDDPDDPPDDDDPDAAAEEEEEEPVLLVLLCDPLFDPQSNSVSCSCVRSQKDWDPVSLVSNLVSLVVRLVSQVPDDDPSPVSNLLSLLVSLLSVLCVVLRPPGIYMYGYPVSLVSGDLSSSQSSQLVHHQAYFYAWQHAPDDRSQDLPDPRTHQYLADDRLQLFCLQVLLLLQQLLFAFKKKKFFAQWQFPDDFPQQPQFQWKFKAFRRCVQVVHTSRGTDIGGPVCVNVVCRVRSNRTIIMIGGHNDPPDPQVFKWKFWDPDDPDDDQWDWGWTATQVRDIDTDIDRRSNQVSCVQLLNNLHQFIWMWGFDDDPPPDDDDPDTDITTYGTIGGQYSPPSNSSNVSSVRNSVVSCNDPVNSVSSSVSVVSNVVSSVVSCVVFFDPFQPDDPSRTGGPFIWIQDRSSDIDGDDSPPRIDRPPPDD